Protein AF-0000000077544970 (afdb_homodimer)

Solvent-accessible surface area (backbone atoms only — not comparable to full-atom values): 78931 Å² total; per-residue (Å²): 134,84,77,75,75,78,75,74,76,72,79,74,74,80,73,77,82,74,79,79,75,83,69,75,50,60,39,24,49,48,31,59,75,66,74,45,89,49,74,50,38,80,81,48,20,64,65,25,61,77,68,71,47,76,41,42,52,48,37,79,90,51,61,86,56,81,71,73,83,72,48,66,63,83,77,75,79,79,78,74,84,75,80,74,77,73,82,80,73,84,74,74,79,82,60,84,74,48,65,76,55,49,62,64,66,52,67,75,78,53,54,89,64,79,75,78,76,49,74,61,43,47,30,51,50,54,64,46,59,47,79,84,53,75,67,79,74,74,70,67,64,56,55,47,48,42,75,36,45,76,83,44,91,62,48,51,35,43,35,19,47,55,9,57,70,28,54,38,51,58,42,27,52,57,29,47,74,71,74,40,80,63,51,62,75,29,53,29,50,37,45,58,57,17,36,38,53,90,59,69,77,69,77,60,62,75,66,78,72,57,62,82,69,42,50,60,24,52,49,45,31,59,65,66,47,29,45,62,46,56,59,69,54,68,70,63,48,52,50,50,51,51,50,52,51,51,41,21,71,72,26,92,75,30,34,63,71,48,57,57,49,88,48,34,22,58,48,18,30,52,25,17,45,47,24,44,14,44,21,41,74,68,59,36,71,37,77,79,26,47,57,38,42,51,30,25,49,54,38,44,28,47,19,56,24,47,57,35,64,54,19,31,44,12,32,42,39,38,18,51,41,33,32,39,50,62,18,49,48,40,19,52,54,34,38,50,43,23,50,52,40,34,49,41,49,36,32,42,41,62,77,66,50,53,52,66,83,76,38,69,64,51,52,47,36,46,38,38,38,46,40,51,47,27,54,48,26,51,49,25,32,54,34,31,46,85,62,63,73,56,69,81,71,44,61,43,77,76,71,47,86,84,66,76,57,43,65,66,27,37,50,44,42,60,49,24,55,54,39,36,45,46,39,40,62,66,55,55,37,78,63,83,27,67,66,57,44,53,40,50,44,36,51,52,51,48,50,53,51,48,52,45,51,60,50,27,72,44,77,74,21,64,69,59,88,61,54,31,97,78,60,45,81,77,42,45,63,60,51,49,50,52,49,42,52,52,31,46,47,44,30,69,60,26,40,62,48,58,61,27,56,61,69,59,47,50,50,53,54,56,71,49,46,87,76,37,68,55,46,73,58,54,74,42,22,39,58,53,23,45,50,29,22,50,49,41,40,51,53,52,51,53,44,54,71,66,70,58,63,56,49,77,66,55,50,65,56,38,48,42,21,26,52,52,45,48,43,55,32,69,76,41,51,84,44,84,60,29,63,62,50,46,50,48,26,36,53,25,24,50,52,39,34,51,52,37,56,55,52,64,46,42,65,62,26,36,49,32,44,45,45,52,37,53,52,53,46,37,62,61,66,61,56,54,80,66,77,73,73,71,73,77,73,78,76,62,72,86,69,66,89,65,80,74,83,72,85,83,76,90,73,80,82,80,75,82,77,84,82,80,83,80,77,86,80,70,82,76,69,74,70,77,74,75,75,66,50,68,67,47,53,57,32,61,54,57,55,77,84,69,78,85,76,84,80,77,76,132,134,81,79,77,80,78,78,78,78,74,80,75,77,82,75,78,83,77,80,80,78,84,71,77,51,61,43,25,50,47,33,59,73,68,72,45,90,49,73,50,39,81,81,48,19,65,63,26,62,76,68,72,46,76,40,42,53,50,39,80,92,52,62,86,56,82,72,74,81,72,50,67,65,82,76,81,79,82,79,75,84,76,79,75,75,74,83,80,75,85,72,78,80,82,60,83,73,48,65,77,56,50,63,66,65,53,67,75,75,52,55,87,64,79,75,76,74,50,72,62,44,48,30,51,52,53,62,47,57,49,80,84,53,73,66,80,73,73,70,69,63,56,56,46,50,42,77,36,45,77,84,44,94,60,50,51,36,44,33,17,47,55,10,58,68,29,55,38,51,59,42,26,51,56,29,47,74,70,72,41,78,64,51,63,75,29,54,31,50,38,44,59,56,17,36,40,52,91,59,69,81,68,77,60,61,75,65,79,73,57,64,85,68,42,48,62,26,51,48,45,30,59,64,66,47,28,45,62,47,56,58,69,54,67,69,64,48,52,49,51,53,51,52,52,50,51,41,21,70,72,27,91,75,29,34,63,71,48,55,57,48,87,48,35,22,58,48,17,30,49,25,18,44,45,23,43,14,42,20,40,74,68,61,37,72,36,79,80,24,47,56,35,41,50,30,26,49,55,36,42,29,47,20,57,24,47,58,33,65,54,19,32,44,12,32,41,38,38,17,52,41,34,32,38,50,60,18,48,48,40,18,52,52,33,38,50,43,23,50,51,42,34,51,40,50,35,32,43,43,61,78,66,51,48,51,66,82,76,38,68,66,51,52,48,37,46,38,38,38,46,41,51,48,27,54,48,26,52,49,24,32,54,35,31,44,86,61,64,74,57,68,80,72,46,62,42,78,76,71,48,86,85,66,76,57,45,67,65,26,37,50,43,40,58,48,24,54,53,38,38,46,46,39,41,63,66,54,56,39,76,63,88,31,69,66,56,42,53,41,49,45,35,53,51,52,50,50,52,51,50,52,45,50,61,52,27,72,42,78,77,22,62,68,58,84,59,55,30,96,78,60,44,82,77,43,45,63,58,52,50,50,52,50,43,52,52,33,46,46,43,29,68,60,27,38,62,48,59,61,27,56,60,68,60,47,51,49,55,53,55,70,48,46,87,76,36,70,55,46,72,58,57,72,42,21,39,58,53,23,48,50,30,24,51,46,41,38,51,53,50,52,54,43,54,72,66,70,58,63,57,49,76,66,54,50,64,57,37,47,43,20,26,54,52,47,48,44,55,32,69,76,40,51,83,44,85,60,29,63,60,49,46,50,48,25,36,54,26,25,51,50,37,34,51,52,37,55,56,51,63,47,41,66,61,24,37,49,31,42,45,45,53,37,52,52,52,46,36,61,64,67,61,55,53,80,64,78,71,72,70,70,75,73,77,74,62,70,89,69,67,87,66,78,72,86,71,84,80,74,90,76,79,81,89,77,84,77,84,81,80,83,80,77,82,79,70,82,75,79,75,70,78,75,74,74,66,50,69,66,47,54,58,34,60,63,51,62,69,88,70,79,84,78,86,81,80,77,133

Structure (mmCIF, N/CA/C/O backbone):
data_AF-0000000077544970-model_v1
#
loop_
_entity.id
_entity.type
_entity.pdbx_description
1 polymer 'Fungal-specific transcription factor domain-containing protein'
#
loop_
_atom_site.group_PDB
_atom_site.id
_atom_site.type_symbol
_atom_site.label_atom_id
_atom_site.label_alt_id
_atom_site.label_comp_id
_atom_site.label_asym_id
_atom_site.label_entity_id
_atom_site.label_seq_id
_atom_site.pdbx_PDB_ins_code
_atom_site.Cartn_x
_atom_site.Cartn_y
_atom_site.Cartn_z
_atom_site.occupancy
_atom_site.B_iso_or_equiv
_atom_site.auth_seq_id
_atom_site.auth_comp_id
_atom_site.auth_asym_id
_atom_site.auth_atom_id
_atom_site.pdbx_PDB_model_num
ATOM 1 N N . MET A 1 1 ? -97.625 3.41 -25.25 1 23.48 1 MET A N 1
ATOM 2 C CA . MET A 1 1 ? -97.188 2.789 -24 1 23.48 1 MET A CA 1
ATOM 3 C C . MET A 1 1 ? -95.938 1.921 -24.234 1 23.48 1 MET A C 1
ATOM 5 O O . MET A 1 1 ? -96.062 0.829 -24.797 1 23.48 1 MET A O 1
ATOM 9 N N . SER A 1 2 ? -94.812 2.479 -24.859 1 22.05 2 SER A N 1
ATOM 10 C CA . SER A 1 2 ? -93.812 1.99 -25.781 1 22.05 2 SER A CA 1
ATOM 11 C C . SER A 1 2 ? -92.812 1.013 -25.109 1 22.05 2 SER A C 1
ATOM 13 O O . SER A 1 2 ? -92.188 1.35 -24.094 1 22.05 2 SER A O 1
ATOM 15 N N . ASN A 1 3 ? -93.188 -0.229 -25.141 1 22.53 3 ASN A N 1
ATOM 16 C CA . ASN A 1 3 ? -92.75 -1.43 -24.453 1 22.53 3 ASN A CA 1
ATOM 17 C C . ASN A 1 3 ? -91.312 -1.763 -24.812 1 22.53 3 ASN A C 1
ATOM 19 O O . ASN A 1 3 ? -91 -2.221 -25.922 1 22.53 3 ASN A O 1
ATOM 23 N N . VAL A 1 4 ? -90.375 -0.81 -24.656 1 24.66 4 VAL A N 1
ATOM 24 C CA . VAL A 1 4 ? -89 -0.829 -25.219 1 24.66 4 VAL A CA 1
ATOM 25 C C . VAL A 1 4 ? -88.312 -2.084 -24.766 1 24.66 4 VAL A C 1
ATOM 27 O O . VAL A 1 4 ? -88.25 -2.398 -23.578 1 24.66 4 VAL A O 1
ATOM 30 N N . GLY A 1 5 ? -88.25 -3.016 -25.703 1 23.16 5 GLY A N 1
ATOM 31 C CA . GLY A 1 5 ? -87.75 -4.383 -25.672 1 23.16 5 GLY A CA 1
ATOM 32 C C . GLY A 1 5 ? -86.438 -4.504 -24.984 1 23.16 5 GLY A C 1
ATOM 33 O O . GLY A 1 5 ? -85.625 -3.557 -24.984 1 23.16 5 GLY A O 1
ATOM 34 N N . VAL A 1 6 ? -86.312 -5.383 -23.938 1 23.34 6 VAL A N 1
ATOM 35 C CA . VAL A 1 6 ? -85.438 -5.773 -22.859 1 23.34 6 VAL A CA 1
ATOM 36 C C . VAL A 1 6 ? -84.125 -6.402 -23.422 1 23.34 6 VAL A C 1
ATOM 38 O O . VAL A 1 6 ? -84.188 -7.484 -24.016 1 23.34 6 VAL A O 1
ATOM 41 N N . ALA A 1 7 ? -83.438 -5.562 -24.359 1 23.97 7 ALA A N 1
ATOM 42 C CA . ALA A 1 7 ? -82.312 -6.113 -25.141 1 23.97 7 ALA A CA 1
ATOM 43 C C . ALA A 1 7 ? -81.5 -7.039 -24.297 1 23.97 7 ALA A C 1
ATOM 45 O O . ALA A 1 7 ? -81.188 -6.719 -23.141 1 23.97 7 ALA A O 1
ATOM 46 N N . SER A 1 8 ? -81.562 -8.297 -24.516 1 21.16 8 SER A N 1
ATOM 47 C CA . SER A 1 8 ? -81 -9.516 -23.953 1 21.16 8 SER A CA 1
ATOM 48 C C . SER A 1 8 ? -79.5 -9.438 -23.906 1 21.16 8 SER A C 1
ATOM 50 O O . SER A 1 8 ? -78.812 -9.211 -24.922 1 21.16 8 SER A O 1
ATOM 52 N N . GLU A 1 9 ? -78.938 -8.742 -22.906 1 22.72 9 GLU A N 1
ATOM 53 C CA . GLU A 1 9 ? -77.5 -8.445 -22.688 1 22.72 9 GLU A CA 1
ATOM 54 C C . GLU A 1 9 ? -76.688 -9.711 -22.719 1 22.72 9 GLU A C 1
ATOM 56 O O . GLU A 1 9 ? -76.875 -10.641 -21.938 1 22.72 9 GLU A O 1
ATOM 61 N N . GLY A 1 10 ? -76.5 -10.195 -23.984 1 22.66 10 GLY A N 1
ATOM 62 C CA . GLY A 1 10 ? -75.812 -11.43 -24.266 1 22.66 10 GLY A CA 1
ATOM 63 C C . GLY A 1 10 ? -74.562 -11.617 -23.391 1 22.66 10 GLY A C 1
ATOM 64 O O . GLY A 1 10 ? -74 -10.641 -22.922 1 22.66 10 GLY A O 1
ATOM 65 N N . ALA A 1 11 ? -74.562 -12.711 -22.688 1 25.88 11 ALA A N 1
ATOM 66 C CA . ALA A 1 11 ? -73.625 -13.281 -21.688 1 25.88 11 ALA A CA 1
ATOM 67 C C . ALA A 1 11 ? -72.188 -13.352 -22.234 1 25.88 11 ALA A C 1
ATOM 69 O O . ALA A 1 11 ? -71.938 -13.914 -23.297 1 25.88 11 ALA A O 1
ATOM 70 N N . SER A 1 12 ? -71.438 -12.227 -22.125 1 24.44 12 SER A N 1
ATOM 71 C CA . SER A 1 12 ? -70.062 -12.078 -22.609 1 24.44 12 SER A CA 1
ATOM 72 C C . SER A 1 12 ? -69.25 -13.312 -22.297 1 24.44 12 SER A C 1
ATOM 74 O O . SER A 1 12 ? -69.438 -13.961 -21.266 1 24.44 12 SER A O 1
ATOM 76 N N . PRO A 1 13 ? -68.75 -13.992 -23.312 1 27.59 13 PRO A N 1
ATOM 77 C CA . PRO A 1 13 ? -68 -15.266 -23.266 1 27.59 13 PRO A CA 1
ATOM 78 C C . PRO A 1 13 ? -67 -15.328 -22.141 1 27.59 13 PRO A C 1
ATOM 80 O O . PRO A 1 13 ? -66.5 -14.289 -21.703 1 27.59 13 PRO A O 1
ATOM 83 N N . PRO A 1 14 ? -67 -16.422 -21.328 1 24.66 14 PRO A N 1
ATOM 84 C CA . PRO A 1 14 ? -66.188 -16.672 -20.109 1 24.66 14 PRO A CA 1
ATOM 85 C C . PRO A 1 14 ? -64.75 -16.422 -20.312 1 24.66 14 PRO A C 1
ATOM 87 O O . PRO A 1 14 ? -64.188 -16.656 -21.391 1 24.66 14 PRO A O 1
ATOM 90 N N . ARG A 1 15 ? -64.25 -15.328 -19.828 1 26.84 15 ARG A N 1
ATOM 91 C CA . ARG A 1 15 ? -62.875 -14.867 -19.906 1 26.84 15 ARG A CA 1
ATOM 92 C C . ARG A 1 15 ? -61.906 -16 -19.609 1 26.84 15 ARG A C 1
ATOM 94 O O . ARG A 1 15 ? -62.125 -16.797 -18.703 1 26.84 15 ARG A O 1
ATOM 101 N N . PRO A 1 16 ? -61.062 -16.375 -20.547 1 25.08 16 PRO A N 1
ATOM 102 C CA . PRO A 1 16 ? -60.188 -17.531 -20.406 1 25.08 16 PRO A CA 1
ATOM 103 C C . PRO A 1 16 ? -59.375 -17.516 -19.109 1 25.08 16 PRO A C 1
ATOM 105 O O . PRO A 1 16 ? -59.156 -16.438 -18.531 1 25.08 16 PRO A O 1
ATOM 108 N N . PRO A 1 17 ? -59.25 -18.641 -18.328 1 24.94 17 PRO A N 1
ATOM 109 C CA . PRO A 1 17 ? -58.688 -18.812 -17 1 24.94 17 PRO A CA 1
ATOM 110 C C . PRO A 1 17 ? -57.25 -18.234 -16.891 1 24.94 17 PRO A C 1
ATOM 112 O O . PRO A 1 17 ? -56.5 -18.266 -17.844 1 24.94 17 PRO A O 1
ATOM 115 N N . ARG A 1 18 ? -57.094 -17.109 -16.172 1 25.72 18 ARG A N 1
ATOM 116 C CA . ARG A 1 18 ? -55.875 -16.391 -15.867 1 25.72 18 ARG A CA 1
ATOM 117 C C . ARG A 1 18 ? -54.781 -17.328 -15.406 1 25.72 18 ARG A C 1
ATOM 119 O O . ARG A 1 18 ? -55 -18.156 -14.516 1 25.72 18 ARG A O 1
ATOM 126 N N . SER A 1 19 ? -53.812 -17.641 -16.234 1 23.23 19 SER A N 1
ATOM 127 C CA . SER A 1 19 ? -52.719 -18.531 -15.906 1 23.23 19 SER A CA 1
ATOM 128 C C . SER A 1 19 ? -52.031 -18.109 -14.602 1 23.23 19 SER A C 1
ATOM 130 O O . SER A 1 19 ? -51.719 -16.922 -14.414 1 23.23 19 SER A O 1
ATOM 132 N N . LYS A 1 20 ? -52.375 -18.719 -13.531 1 28.34 20 LYS A N 1
ATOM 133 C CA . LYS A 1 20 ? -51.812 -18.656 -12.188 1 28.34 20 LYS A CA 1
ATOM 134 C C . LYS A 1 20 ? -50.281 -18.531 -12.25 1 28.34 20 LYS A C 1
ATOM 136 O O . LYS A 1 20 ? -49.594 -19.406 -12.805 1 28.34 20 LYS A O 1
ATOM 141 N N . ARG A 1 21 ? -49.688 -17.344 -12.156 1 27.69 21 ARG A N 1
ATOM 142 C CA . ARG A 1 21 ? -48.281 -17.016 -12.141 1 27.69 21 ARG A CA 1
ATOM 143 C C . ARG A 1 21 ? -47.531 -17.781 -11.055 1 27.69 21 ARG A C 1
ATOM 145 O O . ARG A 1 21 ? -48.062 -17.969 -9.953 1 27.69 21 ARG A O 1
ATOM 152 N N . ASN A 1 22 ? -46.469 -18.641 -11.297 1 29.73 22 ASN A N 1
ATOM 153 C CA . ASN A 1 22 ? -45.594 -19.516 -10.539 1 29.73 22 ASN A CA 1
ATOM 154 C C . ASN A 1 22 ? -44.906 -18.766 -9.406 1 29.73 22 ASN A C 1
ATOM 156 O O . ASN A 1 22 ? -43.781 -18.266 -9.586 1 29.73 22 ASN A O 1
ATOM 160 N N . ARG A 1 23 ? -45.5 -17.875 -8.688 1 35.94 23 ARG A N 1
ATOM 161 C CA . ARG A 1 23 ? -44.906 -17.188 -7.559 1 35.94 23 ARG A CA 1
ATOM 162 C C . ARG A 1 23 ? -44.344 -18.172 -6.535 1 35.94 23 ARG A C 1
ATOM 164 O O . ARG A 1 23 ? -43.781 -17.766 -5.516 1 35.94 23 ARG A O 1
ATOM 171 N N . LEU A 1 24 ? -44.875 -19.406 -6.484 1 39.5 24 LEU A N 1
ATOM 172 C CA . LEU A 1 24 ? -44.656 -20.359 -5.414 1 39.5 24 LEU A CA 1
ATOM 173 C C . LEU A 1 24 ? -43.188 -20.688 -5.289 1 39.5 24 LEU A C 1
ATOM 175 O O . LEU A 1 24 ? -42.719 -21.203 -4.258 1 39.5 24 LEU A O 1
ATOM 179 N N . SER A 1 25 ? -42.406 -20.484 -6.332 1 46.66 25 SER A N 1
ATOM 180 C CA . SER A 1 25 ? -41.125 -21.172 -6.367 1 46.66 25 SER A CA 1
ATOM 181 C C . SER A 1 25 ? -40.094 -20.422 -5.527 1 46.66 25 SER A C 1
ATOM 183 O O . SER A 1 25 ? -39.062 -21 -5.152 1 46.66 25 SER A O 1
ATOM 185 N N . LEU A 1 26 ? -40.312 -19.188 -4.883 1 52.91 26 LEU A N 1
ATOM 186 C CA . LEU A 1 26 ? -39.156 -18.469 -4.324 1 52.91 26 LEU A CA 1
ATOM 187 C C . LEU A 1 26 ? -39.25 -18.406 -2.801 1 52.91 26 LEU A C 1
ATOM 189 O O . LEU A 1 26 ? -38.344 -17.922 -2.141 1 52.91 26 LEU A O 1
ATOM 193 N N . ALA A 1 27 ? -40.125 -18.875 -1.982 1 64.88 27 ALA A N 1
ATOM 194 C CA . ALA A 1 27 ? -40.281 -18.797 -0.531 1 64.88 27 ALA A CA 1
ATOM 195 C C . ALA A 1 27 ? -39.469 -19.891 0.161 1 64.88 27 ALA A C 1
ATOM 197 O O . ALA A 1 27 ? -39.375 -21.016 -0.332 1 64.88 27 ALA A O 1
ATOM 198 N N . CYS A 1 28 ? -38.844 -19.578 1.367 1 65.38 28 CYS A N 1
ATOM 199 C CA . CYS A 1 28 ? -38.031 -20.547 2.07 1 65.38 28 CYS A CA 1
ATOM 200 C C . CYS A 1 28 ? -38.906 -21.594 2.754 1 65.38 28 CYS A C 1
ATOM 202 O O . CYS A 1 28 ? -40.094 -21.359 3.008 1 65.38 28 CYS A O 1
ATOM 204 N N . THR A 1 29 ? -38.375 -22.828 2.939 1 71.69 29 THR A N 1
ATOM 205 C CA . THR A 1 29 ? -39.062 -23.984 3.502 1 71.69 29 THR A CA 1
ATOM 206 C C . THR A 1 29 ? -39.594 -23.672 4.887 1 71.69 29 THR A C 1
ATOM 208 O O . THR A 1 29 ? -40.656 -24.172 5.266 1 71.69 29 THR A O 1
ATOM 211 N N . GLN A 1 30 ? -38.969 -22.781 5.688 1 72.94 30 GLN A N 1
ATOM 212 C CA . GLN A 1 30 ? -39.375 -22.5 7.055 1 72.94 30 GLN A CA 1
ATOM 213 C C . GLN A 1 30 ? -40.594 -21.578 7.078 1 72.94 30 GLN A C 1
ATOM 215 O O . GLN A 1 30 ? -41.531 -21.781 7.867 1 72.94 30 GLN A O 1
ATOM 220 N N . CYS A 1 31 ? -40.531 -20.625 6.316 1 70.25 31 CYS A N 1
ATOM 221 C CA . CYS A 1 31 ? -41.688 -19.719 6.227 1 70.25 31 CYS A CA 1
ATOM 222 C C . CYS A 1 31 ? -42.906 -20.438 5.664 1 70.25 31 CYS A C 1
ATOM 224 O O . CYS A 1 31 ? -44.031 -20.188 6.102 1 70.25 31 CYS A O 1
ATOM 226 N N . ARG A 1 32 ? -42.656 -21.453 4.723 1 70.31 32 ARG A N 1
ATOM 227 C CA . ARG A 1 32 ? -43.688 -22.312 4.188 1 70.31 32 ARG A CA 1
ATOM 228 C C . ARG A 1 32 ? -44.312 -23.172 5.281 1 70.31 32 ARG A C 1
ATOM 230 O O . ARG A 1 32 ? -45.531 -23.312 5.359 1 70.31 32 ARG A O 1
ATOM 237 N N . LYS A 1 33 ? -43.406 -23.781 6.121 1 71.19 33 LYS A N 1
ATOM 238 C CA . LYS A 1 33 ? -43.844 -24.672 7.195 1 71.19 33 LYS A CA 1
ATOM 239 C C . LYS A 1 33 ? -44.688 -23.938 8.219 1 71.19 33 LYS A C 1
ATOM 241 O O . LYS A 1 33 ? -45.656 -24.484 8.742 1 71.19 33 LYS A O 1
ATOM 246 N N . ARG A 1 34 ? -44.344 -22.719 8.477 1 69.56 34 ARG A N 1
ATOM 247 C CA . ARG A 1 34 ? -45 -21.953 9.523 1 69.56 34 ARG A CA 1
ATOM 248 C C . ARG A 1 34 ? -46.094 -21.078 8.945 1 69.56 34 ARG A C 1
ATOM 250 O O . ARG A 1 34 ? -46.781 -20.359 9.688 1 69.56 34 ARG A O 1
ATOM 257 N N . LYS A 1 35 ? -46.344 -21.219 7.602 1 64.81 35 LYS A N 1
ATOM 258 C CA . LYS A 1 35 ? -47.438 -20.562 6.852 1 64.81 35 LYS A CA 1
ATOM 259 C C . LYS A 1 35 ? -47.406 -19.047 7.086 1 64.81 35 LYS A C 1
ATOM 261 O O . LYS A 1 35 ? -48.469 -18.438 7.289 1 64.81 35 LYS A O 1
ATOM 266 N N . VAL A 1 36 ? -46.156 -18.484 7.383 1 72.5 36 VAL A N 1
ATOM 267 C CA . VAL A 1 36 ? -46 -17.047 7.508 1 72.5 36 VAL A CA 1
ATOM 268 C C . VAL A 1 36 ? -45.531 -16.453 6.18 1 72.5 36 VAL A C 1
ATOM 270 O O . VAL A 1 36 ? -44.938 -17.172 5.348 1 72.5 36 VAL A O 1
ATOM 273 N N . ARG A 1 37 ? -45.844 -15.312 5.895 1 68.69 37 ARG A N 1
ATOM 274 C CA . ARG A 1 37 ? -45.438 -14.609 4.688 1 68.69 37 ARG A CA 1
ATOM 275 C C . ARG A 1 37 ? -43.906 -14.469 4.629 1 68.69 37 ARG A C 1
ATOM 277 O O . ARG A 1 37 ? -43.312 -13.883 5.523 1 68.69 37 ARG A O 1
ATOM 284 N N . CYS A 1 38 ? -43.219 -15.156 3.725 1 66.19 38 CYS A N 1
ATOM 285 C CA . CYS A 1 38 ? -41.781 -15.109 3.506 1 66.19 38 CYS A CA 1
ATOM 286 C C . CYS A 1 38 ? -41.406 -13.938 2.607 1 66.19 38 CYS A C 1
ATOM 288 O O . CYS A 1 38 ? -42.031 -13.711 1.574 1 66.19 38 CYS A O 1
ATOM 290 N N . ASP A 1 39 ? -40.719 -13.086 3.02 1 66.88 39 ASP A N 1
ATOM 291 C CA . ASP A 1 39 ? -40.344 -11.93 2.219 1 66.88 39 ASP A CA 1
ATOM 292 C C . ASP A 1 39 ? -39.344 -12.336 1.126 1 66.88 39 ASP A C 1
ATOM 294 O O . ASP A 1 39 ? -38.875 -11.492 0.365 1 66.88 39 ASP A O 1
ATOM 298 N N . ALA A 1 40 ? -39 -13.695 0.893 1 64.62 40 ALA A N 1
ATOM 299 C CA . ALA A 1 40 ? -38.188 -14.367 -0.101 1 64.62 40 ALA A CA 1
ATOM 300 C C . ALA A 1 40 ? -36.844 -13.664 -0.249 1 64.62 40 ALA A C 1
ATOM 302 O O . ALA A 1 40 ? -36.188 -13.75 -1.298 1 64.62 40 ALA A O 1
ATOM 303 N N . SER A 1 41 ? -36.562 -12.961 0.947 1 63.12 41 SER A N 1
ATOM 304 C CA . SER A 1 41 ? -35.25 -12.312 0.98 1 63.12 41 SER A CA 1
ATOM 305 C C . SER A 1 41 ? -34.125 -13.336 1.062 1 63.12 41 SER A C 1
ATOM 307 O O . SER A 1 41 ? -34.312 -14.422 1.621 1 63.12 41 SER A O 1
ATOM 309 N N . THR A 1 42 ? -33.094 -13.422 0.128 1 60.34 42 THR A N 1
ATOM 310 C CA . THR A 1 42 ? -31.922 -14.273 0.169 1 60.34 42 THR A CA 1
ATOM 311 C C . THR A 1 42 ? -30.766 -13.562 0.879 1 60.34 42 THR A C 1
ATOM 313 O O . THR A 1 42 ? -30.672 -12.336 0.831 1 60.34 42 THR A O 1
ATOM 316 N N . PRO A 1 43 ? -29.906 -14.523 1.744 1 59.75 43 PRO A N 1
ATOM 317 C CA . PRO A 1 43 ? -30.031 -15.984 1.812 1 59.75 43 PRO A CA 1
ATOM 318 C C . PRO A 1 43 ? -31.141 -16.438 2.77 1 59.75 43 PRO A C 1
ATOM 320 O O . PRO A 1 43 ? -31.578 -17.594 2.709 1 59.75 43 PRO A O 1
ATOM 323 N N . LYS A 1 44 ? -31.453 -15.523 3.75 1 69.81 44 LYS A N 1
ATOM 324 C CA . LYS A 1 44 ? -32.5 -15.891 4.699 1 69.81 44 LYS A CA 1
ATOM 325 C C . LYS A 1 44 ? -33.625 -14.859 4.699 1 69.81 44 LYS A C 1
ATOM 327 O O . LYS A 1 44 ? -33.375 -13.656 4.668 1 69.81 44 LYS A O 1
ATOM 332 N N . CYS A 1 45 ? -34.75 -15.375 4.684 1 66.31 45 CYS A N 1
ATOM 333 C CA . CYS A 1 45 ? -35.906 -14.477 4.754 1 66.31 45 CYS A CA 1
ATOM 334 C C . CYS A 1 45 ? -36 -13.844 6.137 1 66.31 45 CYS A C 1
ATOM 336 O O . CYS A 1 45 ? -35.5 -14.383 7.113 1 66.31 45 CYS A O 1
ATOM 338 N N . ARG A 1 46 ? -36.531 -12.719 6.238 1 70.94 46 ARG A N 1
ATOM 339 C CA . ARG A 1 46 ? -36.656 -11.945 7.477 1 70.94 46 ARG A CA 1
ATOM 340 C C . ARG A 1 46 ? -37.219 -12.805 8.594 1 70.94 46 ARG A C 1
ATOM 342 O O . ARG A 1 46 ? -36.812 -12.672 9.758 1 70.94 46 ARG A O 1
ATOM 349 N N . ASN A 1 47 ? -38.062 -13.648 8.312 1 72.81 47 ASN A N 1
ATOM 350 C CA . ASN A 1 47 ? -38.719 -14.484 9.32 1 72.81 47 ASN A CA 1
ATOM 351 C C . ASN A 1 47 ? -37.75 -15.523 9.891 1 72.81 47 ASN A C 1
ATOM 353 O O . ASN A 1 47 ? -37.75 -15.766 11.094 1 72.81 47 ASN A O 1
ATOM 357 N N . CYS A 1 48 ? -36.969 -16.062 8.992 1 67.06 48 CYS A N 1
ATOM 358 C CA . CYS A 1 48 ? -36 -17.062 9.422 1 67.06 48 CYS A CA 1
ATOM 359 C C . CYS A 1 48 ? -34.844 -16.406 10.188 1 67.06 48 CYS A C 1
ATOM 361 O O . CYS A 1 48 ? -34.281 -17.016 11.117 1 67.06 48 CYS A O 1
ATOM 363 N N . VAL A 1 49 ? -34.625 -15.164 9.953 1 67.25 49 VAL A N 1
ATOM 364 C CA . VAL A 1 49 ? -33.594 -14.391 10.664 1 67.25 49 VAL A CA 1
ATOM 365 C C . VAL A 1 49 ? -34.094 -14.094 12.078 1 67.25 49 VAL A C 1
ATOM 367 O O . VAL A 1 49 ? -33.344 -14.273 13.047 1 67.25 49 VAL A O 1
ATOM 370 N N . LEU A 1 50 ? -35.281 -13.727 12.25 1 69.12 50 LEU A N 1
ATOM 371 C CA . LEU A 1 50 ? -35.812 -13.344 13.547 1 69.12 50 LEU A CA 1
ATOM 372 C C . LEU A 1 50 ? -35.969 -14.562 14.453 1 69.12 50 LEU A C 1
ATOM 374 O O . LEU A 1 50 ? -35.812 -14.469 15.664 1 69.12 50 LEU A O 1
ATOM 378 N N . ARG A 1 51 ? -36.156 -15.734 13.781 1 68.69 51 ARG A N 1
ATOM 379 C CA . ARG A 1 51 ? -36.5 -16.906 14.594 1 68.69 51 ARG A CA 1
ATOM 380 C C . ARG A 1 51 ? -35.312 -17.859 14.688 1 68.69 51 ARG A C 1
ATOM 382 O O . ARG A 1 51 ? -35.344 -18.859 15.406 1 68.69 51 ARG A O 1
ATOM 389 N N . GLY A 1 52 ? -34.188 -17.562 13.992 1 67.38 52 GLY A N 1
ATOM 390 C CA . GLY A 1 52 ? -33 -18.391 14 1 67.38 52 GLY A CA 1
ATOM 391 C C . GLY A 1 52 ? -33.156 -19.672 13.227 1 67.38 52 GLY A C 1
ATOM 392 O O . GLY A 1 52 ? -32.531 -20.672 13.531 1 67.38 52 GLY A O 1
ATOM 393 N N . ASP A 1 53 ? -34.125 -19.672 12.344 1 65.56 53 ASP A N 1
ATOM 394 C CA . ASP A 1 53 ? -34.406 -20.906 11.617 1 65.56 53 ASP A CA 1
ATOM 395 C C . ASP A 1 53 ? -33.531 -21.016 10.359 1 65.56 53 ASP A C 1
ATOM 397 O O . ASP A 1 53 ? -33.062 -20.016 9.836 1 65.56 53 ASP A O 1
ATOM 401 N N . ASP A 1 54 ? -33.188 -22.172 9.914 1 62.41 54 ASP A N 1
ATOM 402 C CA . ASP A 1 54 ? -32.531 -22.438 8.641 1 62.41 54 ASP A CA 1
ATOM 403 C C . ASP A 1 54 ? -33.469 -22.141 7.465 1 62.41 54 ASP A C 1
ATOM 405 O O . ASP A 1 54 ? -34.5 -22.75 7.324 1 62.41 54 ASP A O 1
ATOM 409 N N . CYS A 1 55 ? -33.125 -20.984 6.73 1 60.09 55 CYS A N 1
ATOM 410 C CA . CYS A 1 55 ? -33.969 -20.5 5.645 1 60.09 55 CYS A CA 1
ATOM 411 C C . CYS A 1 55 ? -33.656 -21.234 4.344 1 60.09 55 CYS A C 1
ATOM 413 O O . CYS A 1 55 ? -32.656 -20.953 3.695 1 60.09 55 CYS A O 1
ATOM 415 N N . GLU A 1 56 ? -34.25 -22.359 4.047 1 63.81 56 GLU A N 1
ATOM 416 C CA . GLU A 1 56 ? -34.094 -23.188 2.861 1 63.81 56 GLU A CA 1
ATOM 417 C C . GLU A 1 56 ? -35.25 -23.016 1.892 1 63.81 56 GLU A C 1
ATOM 419 O O . GLU A 1 56 ? -36.375 -22.766 2.311 1 63.81 56 GLU A O 1
ATOM 424 N N . THR A 1 57 ? -35 -22.562 0.681 1 60.31 57 THR A N 1
ATOM 425 C CA . THR A 1 57 ? -36.062 -22.547 -0.31 1 60.31 57 THR A CA 1
ATOM 426 C C . THR A 1 57 ? -35.906 -23.703 -1.289 1 60.31 57 THR A C 1
ATOM 428 O O . THR A 1 57 ? -34.781 -24.219 -1.479 1 60.31 57 THR A O 1
ATOM 431 N N . PHE A 1 58 ? -36.906 -24.562 -1.515 1 50.03 58 PHE A N 1
ATOM 432 C CA . PHE A 1 58 ? -36.906 -25.672 -2.461 1 50.03 58 PHE A CA 1
ATOM 433 C C . PHE A 1 58 ? -37.656 -25.312 -3.725 1 50.03 58 PHE A C 1
ATOM 435 O O . PHE A 1 58 ? -38.75 -24.703 -3.652 1 50.03 58 PHE A O 1
ATOM 442 N N . ASP A 1 59 ? -36.969 -24.984 -4.84 1 44.59 59 ASP A N 1
ATOM 443 C CA . ASP A 1 59 ? -37.75 -24.984 -6.094 1 44.59 59 ASP A CA 1
ATOM 444 C C . ASP A 1 59 ? -38.469 -26.312 -6.297 1 44.59 59 ASP A C 1
ATOM 446 O O . ASP A 1 59 ? -37.812 -27.375 -6.336 1 44.59 59 ASP A O 1
ATOM 450 N N . PRO A 1 60 ? -39.625 -26.547 -6.008 1 44.97 60 PRO A N 1
ATOM 451 C CA . PRO A 1 60 ? -40.281 -27.844 -6.18 1 44.97 60 PRO A CA 1
ATOM 452 C C . PRO A 1 60 ? -39.938 -28.516 -7.504 1 44.97 60 PRO A C 1
ATOM 454 O O . PRO A 1 60 ? -40.219 -29.703 -7.695 1 44.97 60 PRO A O 1
ATOM 457 N N . ARG A 1 61 ? -39.625 -27.734 -8.594 1 45.06 61 ARG A N 1
ATOM 458 C CA . ARG A 1 61 ? -39.375 -28.391 -9.867 1 45.06 61 ARG A CA 1
ATOM 459 C C . ARG A 1 61 ? -37.969 -29.047 -9.859 1 45.06 61 ARG A C 1
ATOM 461 O O . ARG A 1 61 ? -37.688 -29.891 -10.695 1 45.06 61 ARG A O 1
ATOM 468 N N . ARG A 1 62 ? -36.906 -28.391 -9.141 1 38.5 62 ARG A N 1
ATOM 469 C CA . ARG A 1 62 ? -35.625 -29.047 -8.961 1 38.5 62 ARG A CA 1
ATOM 470 C C . ARG A 1 62 ? -35.312 -29.234 -7.484 1 38.5 62 ARG A C 1
ATOM 472 O O . ARG A 1 62 ? -34.719 -28.359 -6.855 1 38.5 62 ARG A O 1
ATOM 479 N N . PRO A 1 63 ? -35.875 -30.109 -6.867 1 38.09 63 PRO A N 1
ATOM 480 C CA . PRO A 1 63 ? -35.844 -30.344 -5.422 1 38.09 63 PRO A CA 1
ATOM 481 C C . PRO A 1 63 ? -34.438 -30.219 -4.84 1 38.09 63 PRO A C 1
ATOM 483 O O . PRO A 1 63 ? -34.25 -29.781 -3.695 1 38.09 63 PRO A O 1
ATOM 486 N N . ASN A 1 64 ? -33.562 -31.031 -5.277 1 37.19 64 ASN A N 1
ATOM 487 C CA . ASN A 1 64 ? -32.312 -31.281 -4.559 1 37.19 64 ASN A CA 1
ATOM 488 C C . ASN A 1 64 ? -31.297 -30.188 -4.809 1 37.19 64 ASN A C 1
ATOM 490 O O . ASN A 1 64 ? -30.125 -30.328 -4.449 1 37.19 64 ASN A O 1
ATOM 494 N N . GLY A 1 65 ? -31.422 -29.281 -5.852 1 32 65 GLY A N 1
ATOM 495 C CA . GLY A 1 65 ? -30.281 -28.469 -6.238 1 32 65 GLY A CA 1
ATOM 496 C C . GLY A 1 65 ? -30.234 -27.125 -5.539 1 32 65 GLY A C 1
ATOM 497 O O . GLY A 1 65 ? -31.281 -26.578 -5.172 1 32 65 GLY A O 1
ATOM 498 N N . PRO A 1 66 ? -29.203 -26.906 -4.742 1 31.17 66 PRO A N 1
ATOM 499 C CA . PRO A 1 66 ? -29.125 -25.641 -4.008 1 31.17 66 PRO A CA 1
ATOM 500 C C . PRO A 1 66 ? -29.406 -24.422 -4.887 1 31.17 66 PRO A C 1
ATOM 502 O O . PRO A 1 66 ? -29.031 -24.406 -6.062 1 31.17 66 PRO A O 1
ATOM 505 N N . ALA A 1 67 ? -30.469 -23.859 -4.785 1 29.25 67 ALA A N 1
ATOM 506 C CA . ALA A 1 67 ? -30.953 -22.75 -5.586 1 29.25 67 ALA A CA 1
ATOM 507 C C . ALA A 1 67 ? -30.062 -21.516 -5.434 1 29.25 67 ALA A C 1
ATOM 509 O O . ALA A 1 67 ? -29.844 -21.031 -4.32 1 29.25 67 ALA A O 1
ATOM 510 N N . VAL A 1 68 ? -29 -21.516 -6.133 1 28.48 68 VAL A N 1
ATOM 511 C CA . VAL A 1 68 ? -28.203 -20.312 -6.117 1 28.48 68 VAL A CA 1
ATOM 512 C C . VAL A 1 68 ? -28.984 -19.156 -6.711 1 28.48 68 VAL A C 1
ATOM 514 O O . VAL A 1 68 ? -29.5 -19.25 -7.832 1 28.48 68 VAL A O 1
ATOM 517 N N . ARG A 1 69 ? -29.484 -18.391 -5.852 1 27.95 69 ARG A N 1
ATOM 518 C CA . ARG A 1 69 ? -30.25 -17.219 -6.258 1 27.95 69 ARG A CA 1
ATOM 519 C C . ARG A 1 69 ? -29.422 -16.297 -7.141 1 27.95 69 ARG A C 1
ATOM 521 O O . ARG A 1 69 ? -28.344 -15.867 -6.754 1 27.95 69 ARG A O 1
ATOM 528 N N . ARG A 1 70 ? -29.547 -16.406 -8.383 1 27 70 ARG A N 1
ATOM 529 C CA . ARG A 1 70 ? -28.922 -15.539 -9.383 1 27 70 ARG A CA 1
ATOM 530 C C . ARG A 1 70 ? -29.656 -14.203 -9.477 1 27 70 ARG A C 1
ATOM 532 O O . ARG A 1 70 ? -30.891 -14.164 -9.453 1 27 70 ARG A O 1
ATOM 539 N N . TRP A 1 71 ? -29.062 -13.125 -8.992 1 22.02 71 TRP A N 1
ATOM 540 C CA . TRP A 1 71 ? -29.609 -11.773 -8.922 1 22.02 71 TRP A CA 1
ATOM 541 C C . TRP A 1 71 ? -30.109 -11.32 -10.297 1 22.02 71 TRP A C 1
ATOM 543 O O . TRP A 1 71 ? -29.391 -11.445 -11.289 1 22.02 71 TRP A O 1
ATOM 553 N N . PRO A 1 72 ? -31.328 -11.047 -10.484 1 22.31 72 PRO A N 1
ATOM 554 C CA . PRO A 1 72 ? -31.891 -10.719 -11.797 1 22.31 72 PRO A CA 1
ATOM 555 C C . PRO A 1 72 ? -31.422 -9.367 -12.32 1 22.31 72 PRO A C 1
ATOM 557 O O . PRO A 1 72 ? -31.281 -8.422 -11.539 1 22.31 72 PRO A O 1
ATOM 560 N N . ALA A 1 73 ? -30.656 -9.211 -13.367 1 22.33 73 ALA A N 1
ATOM 561 C CA . ALA A 1 73 ? -30.156 -8.062 -14.102 1 22.33 73 ALA A CA 1
ATOM 562 C C . ALA A 1 73 ? -31.281 -7.105 -14.469 1 22.33 73 ALA A C 1
ATOM 564 O O . ALA A 1 73 ? -32.312 -7.527 -15.008 1 22.33 73 ALA A O 1
ATOM 565 N N . LYS A 1 74 ? -31.375 -5.922 -13.797 1 22.44 74 LYS A N 1
ATOM 566 C CA . LYS A 1 74 ? -32.406 -4.906 -14.008 1 22.44 74 LYS A CA 1
ATOM 567 C C . LYS A 1 74 ? -32.5 -4.523 -15.484 1 22.44 74 LYS A C 1
ATOM 569 O O . LYS A 1 74 ? -31.469 -4.285 -16.141 1 22.44 74 LYS A O 1
ATOM 574 N N . ALA A 1 75 ? -33.594 -4.715 -16.109 1 20.45 75 ALA A N 1
ATOM 575 C CA . ALA A 1 75 ? -33.969 -4.371 -17.484 1 20.45 75 ALA A CA 1
ATOM 576 C C . ALA A 1 75 ? -33.938 -2.859 -17.688 1 20.45 75 ALA A C 1
ATOM 578 O O . ALA A 1 75 ? -34.469 -2.1 -16.875 1 20.45 75 ALA A O 1
ATOM 579 N N . PRO A 1 76 ? -32.969 -2.189 -18.562 1 22.03 76 PRO A N 1
ATOM 580 C CA . PRO A 1 76 ? -32.844 -0.764 -18.875 1 22.03 76 PRO A CA 1
ATOM 581 C C . PRO A 1 76 ? -34.156 -0.112 -19.25 1 22.03 76 PRO A C 1
ATOM 583 O O . PRO A 1 76 ? -34.969 -0.72 -19.969 1 22.03 76 PRO A O 1
ATOM 586 N N . GLN A 1 77 ? -34.719 0.693 -18.438 1 20.84 77 GLN A N 1
ATOM 587 C CA . GLN A 1 77 ? -35.875 1.526 -18.688 1 20.84 77 GLN A CA 1
ATOM 588 C C . GLN A 1 77 ? -35.75 2.25 -20.031 1 20.84 77 GLN A C 1
ATOM 590 O O . GLN A 1 77 ? -34.656 2.59 -20.453 1 20.84 77 GLN A O 1
ATOM 595 N N . GLY A 1 78 ? -36.781 2.217 -20.922 1 19.67 78 GLY A N 1
ATOM 596 C CA . GLY A 1 78 ? -37.094 2.742 -22.234 1 19.67 78 GLY A CA 1
ATOM 597 C C . GLY A 1 78 ? -36.875 4.238 -22.359 1 19.67 78 GLY A C 1
ATOM 598 O O . GLY A 1 78 ? -37.281 5.004 -21.469 1 19.67 78 GLY A O 1
ATOM 599 N N . GLY A 1 79 ? -35.75 4.676 -23.016 1 20.25 79 GLY A N 1
ATOM 600 C CA . GLY A 1 79 ? -35.344 6.02 -23.406 1 20.25 79 GLY A CA 1
ATOM 601 C C . GLY A 1 79 ? -36.406 6.789 -24.141 1 20.25 79 GLY A C 1
ATOM 602 O O . GLY A 1 79 ? -37.125 6.223 -24.969 1 20.25 79 GLY A O 1
ATOM 603 N N . THR A 1 80 ? -37.094 7.605 -23.5 1 20.11 80 THR A N 1
ATOM 604 C CA . THR A 1 80 ? -37.938 8.586 -24.188 1 20.11 80 THR A CA 1
ATOM 605 C C . THR A 1 80 ? -37.156 9.266 -25.312 1 20.11 80 THR A C 1
ATOM 607 O O . THR A 1 80 ? -35.938 9.492 -25.188 1 20.11 80 THR A O 1
ATOM 610 N N . ALA A 1 81 ? -37.688 9.328 -26.516 1 18.81 81 ALA A N 1
ATOM 611 C CA . ALA A 1 81 ? -37.375 9.875 -27.828 1 18.81 81 ALA A CA 1
ATOM 612 C C . ALA A 1 81 ? -37.031 11.359 -27.75 1 18.81 81 ALA A C 1
ATOM 614 O O . ALA A 1 81 ? -37.938 12.195 -27.625 1 18.81 81 ALA A O 1
ATOM 615 N N . ARG A 1 82 ? -36.062 11.859 -26.922 1 18.22 82 ARG A N 1
ATOM 616 C CA . ARG A 1 82 ? -35.906 13.312 -27 1 18.22 82 ARG A CA 1
ATOM 617 C C . ARG A 1 82 ? -35.531 13.75 -28.406 1 18.22 82 ARG A C 1
ATOM 619 O O . ARG A 1 82 ? -34.812 13.039 -29.109 1 18.22 82 ARG A O 1
ATOM 626 N N . ARG A 1 83 ? -36.188 14.758 -28.938 1 18 83 ARG A N 1
ATOM 627 C CA . ARG A 1 83 ? -36.156 15.523 -30.188 1 18 83 ARG A CA 1
ATOM 628 C C . ARG A 1 83 ? -34.781 16.062 -30.484 1 18 83 ARG A C 1
ATOM 630 O O . ARG A 1 83 ? -34.062 16.469 -29.562 1 18 83 ARG A O 1
ATOM 637 N N . HIS A 1 84 ? -34.156 15.711 -31.656 1 17.69 84 HIS A N 1
ATOM 638 C CA . HIS A 1 84 ? -32.938 15.938 -32.406 1 17.69 84 HIS A CA 1
ATOM 639 C C . HIS A 1 84 ? -32.625 17.422 -32.531 1 17.69 84 HIS A C 1
ATOM 641 O O . HIS A 1 84 ? -31.938 17.844 -33.438 1 17.69 84 HIS A O 1
ATOM 647 N N . SER A 1 85 ? -32.75 18.234 -31.438 1 18.08 85 SER A N 1
ATOM 648 C CA . SER A 1 85 ? -32.5 19.594 -31.938 1 18.08 85 SER A CA 1
ATOM 649 C C . SER A 1 85 ? -31.141 19.703 -32.594 1 18.08 85 SER A C 1
ATOM 651 O O . SER A 1 85 ? -30.188 19.047 -32.188 1 18.08 85 SER A O 1
ATOM 653 N N . SER A 1 86 ? -30.984 20.266 -33.781 1 18.41 86 SER A N 1
ATOM 654 C CA . SER A 1 86 ? -30.047 20.531 -34.875 1 18.41 86 SER A CA 1
ATOM 655 C C . SER A 1 86 ? -28.844 21.359 -34.375 1 18.41 86 SER A C 1
ATOM 657 O O . SER A 1 86 ? -28.203 22.047 -35.156 1 18.41 86 SER A O 1
ATOM 659 N N . ILE A 1 87 ? -28.297 21.141 -33.156 1 18.36 87 ILE A N 1
ATOM 660 C CA . ILE A 1 87 ? -27.344 22.203 -32.906 1 18.36 87 ILE A CA 1
ATOM 661 C C . ILE A 1 87 ? -26.203 22.109 -33.938 1 18.36 87 ILE A C 1
ATOM 663 O O . ILE A 1 87 ? -25.672 21.031 -34.188 1 18.36 87 ILE A O 1
ATOM 667 N N . SER A 1 88 ? -25.906 23.141 -34.688 1 18.27 88 SER A N 1
ATOM 668 C CA . SER A 1 88 ? -25.016 23.547 -35.781 1 18.27 88 SER A CA 1
ATOM 669 C C . SER A 1 88 ? -23.547 23.391 -35.406 1 18.27 88 SER A C 1
ATOM 671 O O . SER A 1 88 ? -23.172 23.688 -34.25 1 18.27 88 SER A O 1
ATOM 673 N N . GLU A 1 89 ? -22.688 22.656 -36.219 1 18.58 89 GLU A N 1
ATOM 674 C CA . GLU A 1 89 ? -21.438 21.906 -36.375 1 18.58 89 GLU A CA 1
ATOM 675 C C . GLU A 1 89 ? -20.234 22.844 -36.312 1 18.58 89 GLU A C 1
ATOM 677 O O . GLU A 1 89 ? -19.109 22.438 -36.562 1 18.58 89 GLU A O 1
ATOM 682 N N . HIS A 1 90 ? -20.25 24.125 -35.844 1 18.64 90 HIS A N 1
ATOM 683 C CA . HIS A 1 90 ? -19.094 24.844 -36.406 1 18.64 90 HIS A CA 1
ATOM 684 C C . HIS A 1 90 ? -17.797 24.406 -35.75 1 18.64 90 HIS A C 1
ATOM 686 O O . HIS A 1 90 ? -17.656 24.562 -34.531 1 18.64 90 HIS A O 1
ATOM 692 N N . SER A 1 91 ? -17.062 23.344 -36.281 1 20.72 91 SER A N 1
ATOM 693 C CA . SER A 1 91 ? -15.938 22.531 -35.844 1 20.72 91 SER A CA 1
ATOM 694 C C . SER A 1 91 ? -14.641 23.328 -35.844 1 20.72 91 SER A C 1
ATOM 696 O O . SER A 1 91 ? -13.984 23.422 -36.906 1 20.72 91 SER A O 1
ATOM 698 N N . SER A 1 92 ? -14.555 24.578 -35.312 1 19.91 92 SER A N 1
ATOM 699 C CA . SER A 1 92 ? -13.281 25.203 -35.656 1 19.91 92 SER A CA 1
ATOM 700 C C . SER A 1 92 ? -12.102 24.391 -35.125 1 19.91 92 SER A C 1
ATOM 702 O O . SER A 1 92 ? -12.258 23.625 -34.188 1 19.91 92 SER A O 1
ATOM 704 N N . PRO A 1 93 ? -10.773 24.656 -35.625 1 21.36 93 PRO A N 1
ATOM 705 C CA . PRO A 1 93 ? -9.477 23.984 -35.781 1 21.36 93 PRO A CA 1
ATOM 706 C C . PRO A 1 93 ? -8.797 23.734 -34.438 1 21.36 93 PRO A C 1
ATOM 708 O O . PRO A 1 93 ? -7.68 23.219 -34.375 1 21.36 93 PRO A O 1
ATOM 711 N N . SER A 1 94 ? -9.242 24.359 -33.312 1 22.47 94 SER A N 1
ATOM 712 C CA . SER A 1 94 ? -8.289 24.531 -32.219 1 22.47 94 SER A CA 1
ATOM 713 C C . SER A 1 94 ? -8 23.219 -31.531 1 22.47 94 SER A C 1
ATOM 715 O O . SER A 1 94 ? -8.805 22.75 -30.719 1 22.47 94 SER A O 1
ATOM 717 N N . SER A 1 95 ? -7.309 22.266 -32.156 1 23.95 95 SER A N 1
ATOM 718 C CA . SER A 1 95 ? -7.203 20.812 -32.062 1 23.95 95 SER A CA 1
ATOM 719 C C . SER A 1 95 ? -6.461 20.406 -30.781 1 23.95 95 SER A C 1
ATOM 721 O O . SER A 1 95 ? -6.625 19.297 -30.297 1 23.95 95 SER A O 1
ATOM 723 N N . LEU A 1 96 ? -5.242 20.969 -30.625 1 25.61 96 LEU A N 1
ATOM 724 C CA . LEU A 1 96 ? -4.238 20.281 -29.812 1 25.61 96 LEU A CA 1
ATOM 725 C C . LEU A 1 96 ? -4.68 20.203 -28.359 1 25.61 96 LEU A C 1
ATOM 727 O O . LEU A 1 96 ? -4.207 19.328 -27.609 1 25.61 96 LEU A O 1
ATOM 731 N N . MET A 1 97 ? -5.293 21.297 -27.844 1 26.06 97 MET A N 1
ATOM 732 C CA . MET A 1 97 ? -5.668 21.562 -26.453 1 26.06 97 MET A CA 1
ATOM 733 C C . MET A 1 97 ? -6.766 20.609 -26 1 26.06 97 MET A C 1
ATOM 735 O O . MET A 1 97 ? -7.277 20.75 -24.875 1 26.06 97 MET A O 1
ATOM 739 N N . SER A 1 98 ? -7.332 19.812 -26.906 1 26.95 98 SER A N 1
ATOM 740 C CA . SER A 1 98 ? -8.641 19.203 -26.688 1 26.95 98 SER A CA 1
ATOM 741 C C . SER A 1 98 ? -8.531 17.938 -25.844 1 26.95 98 SER A C 1
ATOM 743 O O . SER A 1 98 ? -9.539 17.375 -25.422 1 26.95 98 SER A O 1
ATOM 745 N N . VAL A 1 99 ? -7.352 17.281 -26 1 28.08 99 VAL A N 1
ATOM 746 C CA . VAL A 1 99 ? -7.414 15.922 -25.469 1 28.08 99 VAL A CA 1
ATOM 747 C C . VAL A 1 99 ? -7.477 15.961 -23.938 1 28.08 99 VAL A C 1
ATOM 749 O O . VAL A 1 99 ? -8.125 15.125 -23.312 1 28.08 99 VAL A O 1
ATOM 752 N N . GLN A 1 100 ? -6.57 16.844 -23.344 1 28.55 100 GLN A N 1
ATOM 753 C CA . GLN A 1 100 ? -6.461 16.828 -21.891 1 28.55 100 GLN A CA 1
ATOM 754 C C . GLN A 1 100 ? -7.734 17.375 -21.234 1 28.55 100 GLN A C 1
ATOM 756 O O . GLN A 1 100 ? -7.992 17.109 -20.062 1 28.55 100 GLN A O 1
ATOM 761 N N . HIS A 1 101 ? -8.492 18.359 -21.906 1 28.28 101 HIS A N 1
ATOM 762 C CA . HIS A 1 101 ? -9.734 18.969 -21.438 1 28.28 101 HIS A CA 1
ATOM 763 C C . HIS A 1 101 ? -10.867 17.953 -21.391 1 28.28 101 HIS A C 1
ATOM 765 O O . HIS A 1 101 ? -11.953 18.25 -20.891 1 28.28 101 HIS A O 1
ATOM 771 N N . GLU A 1 102 ? -10.844 17 -22.281 1 29.36 102 GLU A N 1
ATOM 772 C CA . GLU A 1 102 ? -11.953 16.062 -22.344 1 29.36 102 GLU A CA 1
ATOM 773 C C . GLU A 1 102 ? -12.031 15.203 -21.078 1 29.36 102 GLU A C 1
ATOM 775 O O . GLU A 1 102 ? -13.117 14.797 -20.672 1 29.36 102 GLU A O 1
ATOM 780 N N . ARG A 1 103 ? -10.906 14.953 -20.438 1 28.78 103 ARG A N 1
ATOM 781 C CA . ARG A 1 103 ? -10.953 14.023 -19.328 1 28.78 103 ARG A CA 1
ATOM 782 C C . ARG A 1 103 ? -11.531 14.688 -18.078 1 28.78 103 ARG A C 1
ATOM 784 O O . ARG A 1 103 ? -12.188 14.031 -17.266 1 28.78 103 ARG A O 1
ATOM 791 N N . ALA A 1 104 ? -11.32 15.992 -17.781 1 29.02 104 ALA A N 1
ATOM 792 C CA . ALA A 1 104 ? -11.859 16.656 -16.594 1 29.02 104 ALA A CA 1
ATOM 793 C C . ALA A 1 104 ? -13.352 16.922 -16.734 1 29.02 104 ALA A C 1
ATOM 795 O O . ALA A 1 104 ? -14.102 16.844 -15.773 1 29.02 104 ALA A O 1
ATOM 796 N N . ALA A 1 105 ? -13.938 17.5 -17.922 1 30.91 105 ALA A N 1
ATOM 797 C CA . ALA A 1 105 ? -15.359 17.734 -18.172 1 30.91 105 ALA A CA 1
ATOM 798 C C . ALA A 1 105 ? -16.141 16.422 -18.141 1 30.91 105 ALA A C 1
ATOM 800 O O . ALA A 1 105 ? -17.375 16.422 -18.109 1 30.91 105 ALA A O 1
ATOM 801 N N . SER A 1 106 ? -15.5 15.344 -18.375 1 30.91 106 SER A N 1
ATOM 802 C CA . SER A 1 106 ? -16.188 14.055 -18.375 1 30.91 106 SER A CA 1
ATOM 803 C C . SER A 1 106 ? -16.516 13.609 -16.953 1 30.91 106 SER A C 1
ATOM 805 O O . SER A 1 106 ? -17.156 12.578 -16.75 1 30.91 106 SER A O 1
ATOM 807 N N . LEU A 1 107 ? -15.938 14.117 -15.922 1 30.12 107 LEU A N 1
ATOM 808 C CA . LEU A 1 107 ? -16.266 13.648 -14.586 1 30.12 107 LEU A CA 1
ATOM 809 C C . LEU A 1 107 ? -17.625 14.172 -14.133 1 30.12 107 LEU A C 1
ATOM 811 O O . LEU A 1 107 ? -18.219 13.641 -13.203 1 30.12 107 LEU A O 1
ATOM 815 N N . ALA A 1 108 ? -18.078 15.523 -14.328 1 33.22 108 ALA A N 1
ATOM 816 C CA . ALA A 1 108 ? -19.328 16.078 -13.797 1 33.22 108 ALA A CA 1
ATOM 817 C C . ALA A 1 108 ? -20.531 15.32 -14.312 1 33.22 108 ALA A C 1
ATOM 819 O O . ALA A 1 108 ? -21.438 14.961 -13.539 1 33.22 108 ALA A O 1
ATOM 820 N N . ARG A 1 109 ? -21.234 15.914 -15.562 1 31.66 109 ARG A N 1
ATOM 821 C CA . ARG A 1 109 ? -22.547 15.547 -16.125 1 31.66 109 ARG A CA 1
ATOM 822 C C . ARG A 1 109 ? -22.531 14.102 -16.609 1 31.66 109 ARG A C 1
ATOM 824 O O . ARG A 1 109 ? -23.172 13.781 -17.609 1 31.66 109 ARG A O 1
ATOM 831 N N . SER A 1 110 ? -21.531 13.375 -16.297 1 31.39 110 SER A N 1
ATOM 832 C CA . SER A 1 110 ? -21.578 12.156 -17.094 1 31.39 110 SER A CA 1
ATOM 833 C C . SER A 1 110 ? -22.875 11.398 -16.875 1 31.39 110 SER A C 1
ATOM 835 O O . SER A 1 110 ? -23.172 10.969 -15.758 1 31.39 110 SER A O 1
ATOM 837 N N . GLY A 1 111 ? -23.922 11.766 -17.484 1 32.12 111 GLY A N 1
ATOM 838 C CA . GLY A 1 111 ? -24.906 10.727 -17.703 1 32.12 111 GLY A CA 1
ATOM 839 C C . GLY A 1 111 ? -24.344 9.328 -17.609 1 32.12 111 GLY A C 1
ATOM 840 O O . GLY A 1 111 ? -23.125 9.148 -17.547 1 32.12 111 GLY A O 1
ATOM 841 N N . PRO A 1 112 ? -25.094 8.336 -17.297 1 34.28 112 PRO A N 1
ATOM 842 C CA . PRO A 1 112 ? -24.516 6.996 -17.297 1 34.28 112 PRO A CA 1
ATOM 843 C C . PRO A 1 112 ? -23.469 6.812 -18.406 1 34.28 112 PRO A C 1
ATOM 845 O O . PRO A 1 112 ? -23.828 6.793 -19.594 1 34.28 112 PRO A O 1
ATOM 848 N N . LYS A 1 113 ? -22.5 7.582 -18.594 1 39.88 113 LYS A N 1
ATOM 849 C CA . LYS A 1 113 ? -21.484 7.34 -19.625 1 39.88 113 LYS A CA 1
ATOM 850 C C . LYS A 1 113 ? -21.422 5.859 -19.984 1 39.88 113 LYS A C 1
ATOM 852 O O . LYS A 1 113 ? -21.406 4.996 -19.109 1 39.88 113 LYS A O 1
ATOM 857 N N . GLU A 1 114 ? -21.828 5.441 -20.984 1 44.44 114 GLU A N 1
ATOM 858 C CA . GLU A 1 114 ? -21.766 4.117 -21.594 1 44.44 114 GLU A CA 1
ATOM 859 C C . GLU A 1 114 ? -20.406 3.463 -21.359 1 44.44 114 GLU A C 1
ATOM 861 O O . GLU A 1 114 ? -19.391 3.943 -21.844 1 44.44 114 GLU A O 1
ATOM 866 N N . ARG A 1 115 ? -20.203 2.854 -20.25 1 59.38 115 ARG A N 1
ATOM 867 C CA . ARG A 1 115 ? -18.969 2.137 -19.938 1 59.38 115 ARG A CA 1
ATOM 868 C C . ARG A 1 115 ? -18.516 1.299 -21.125 1 59.38 115 ARG A C 1
ATOM 870 O O . ARG A 1 115 ? -19.266 0.471 -21.641 1 59.38 115 ARG A O 1
ATOM 877 N N . HIS A 1 116 ? -17.469 1.704 -21.766 1 66.88 116 HIS A N 1
ATOM 878 C CA . HIS A 1 116 ? -16.859 0.865 -22.797 1 66.88 116 HIS A CA 1
ATOM 879 C C . HIS A 1 116 ? -16.406 -0.473 -22.219 1 66.88 116 HIS A C 1
ATOM 881 O O . HIS A 1 116 ? -15.688 -0.512 -21.203 1 66.88 116 HIS A O 1
ATOM 887 N N . PRO A 1 117 ? -16.984 -1.548 -22.766 1 78.5 117 PRO A N 1
ATOM 888 C CA . PRO A 1 117 ? -16.609 -2.861 -22.234 1 78.5 117 PRO A CA 1
ATOM 889 C C . PRO A 1 117 ? -15.125 -3.158 -22.406 1 78.5 117 PRO A C 1
ATOM 891 O O . PRO A 1 117 ? -14.492 -2.668 -23.344 1 78.5 117 PRO A O 1
ATOM 894 N N . SER A 1 118 ? -14.617 -3.898 -21.531 1 85.81 118 SER A N 1
ATOM 895 C CA . SER A 1 118 ? -13.25 -4.395 -21.641 1 85.81 118 SER A CA 1
ATOM 896 C C . SER A 1 118 ? -13.133 -5.441 -22.75 1 85.81 118 SER A C 1
ATOM 898 O O . SER A 1 118 ? -14.148 -5.949 -23.234 1 85.81 118 SER A O 1
ATOM 900 N N . TRP A 1 119 ? -11.969 -5.719 -23.156 1 89.44 119 TRP A N 1
ATOM 901 C CA . TRP A 1 119 ? -11.797 -6.727 -24.203 1 89.44 119 TRP A CA 1
ATOM 902 C C . TRP A 1 119 ? -12.227 -8.102 -23.703 1 89.44 119 TRP A C 1
ATOM 904 O O . TRP A 1 119 ? -12.703 -8.93 -24.484 1 89.44 119 TRP A O 1
ATOM 914 N N . ILE A 1 120 ? -12.125 -8.375 -22.469 1 90.69 120 ILE A N 1
ATOM 915 C CA . ILE A 1 120 ? -12.523 -9.648 -21.891 1 90.69 120 ILE A CA 1
ATOM 916 C C . ILE A 1 120 ? -14.047 -9.773 -21.922 1 90.69 120 ILE A C 1
ATOM 918 O O . ILE A 1 120 ? -14.578 -10.844 -22.219 1 90.69 120 ILE A O 1
ATOM 922 N N . GLU A 1 121 ? -14.68 -8.703 -21.531 1 86.81 121 GLU A N 1
ATOM 923 C CA . GLU A 1 121 ? -16.141 -8.688 -21.594 1 86.81 121 GLU A CA 1
ATOM 924 C C . GLU A 1 121 ? -16.625 -8.945 -23.016 1 86.81 121 GLU A C 1
ATOM 926 O O . GLU A 1 121 ? -17.609 -9.664 -23.219 1 86.81 121 GLU A O 1
ATOM 931 N N . ARG A 1 122 ? -15.945 -8.414 -23.891 1 84.81 122 ARG A N 1
ATOM 932 C CA . ARG A 1 122 ? -16.297 -8.602 -25.297 1 84.81 122 ARG A CA 1
ATOM 933 C C . ARG A 1 122 ? -16.078 -10.047 -25.719 1 84.81 122 ARG A C 1
ATOM 935 O O . ARG A 1 122 ? -16.906 -10.625 -26.438 1 84.81 122 ARG A O 1
ATOM 942 N N . ALA A 1 123 ? -15.008 -10.539 -25.391 1 89.31 123 ALA A N 1
ATOM 943 C CA . ALA A 1 123 ? -14.719 -11.93 -25.703 1 89.31 123 ALA A CA 1
ATOM 944 C C . ALA A 1 123 ? -15.766 -12.867 -25.094 1 89.31 123 ALA A C 1
ATOM 946 O O . ALA A 1 123 ? -16.172 -13.844 -25.734 1 89.31 123 ALA A O 1
ATOM 947 N N . TYR A 1 124 ? -16.125 -12.562 -23.953 1 89.31 124 TYR A N 1
ATOM 948 C CA . TYR A 1 124 ? -17.125 -13.375 -23.266 1 89.31 124 TYR A CA 1
ATOM 949 C C . TYR A 1 124 ? -18.469 -13.32 -23.984 1 89.31 124 TYR A C 1
ATOM 951 O O . TYR A 1 124 ? -19.125 -14.344 -24.156 1 89.31 124 TYR A O 1
ATOM 959 N N . GLN A 1 125 ? -18.797 -12.188 -24.422 1 84.38 125 GLN A N 1
ATOM 960 C CA . GLN A 1 125 ? -20.047 -12 -25.156 1 84.38 125 GLN A CA 1
ATOM 961 C C . GLN A 1 125 ? -20.016 -12.758 -26.484 1 84.38 125 GLN A C 1
ATOM 963 O O . GLN A 1 125 ? -21 -13.383 -26.859 1 84.38 125 GLN A O 1
ATOM 968 N N . GLU A 1 126 ? -18.938 -12.719 -27.062 1 83.75 126 GLU A N 1
ATOM 969 C CA . GLU A 1 126 ? -18.812 -13.414 -28.328 1 83.75 126 GLU A CA 1
ATOM 970 C C . GLU A 1 126 ? -18.828 -14.93 -28.141 1 83.75 126 GLU A C 1
ATOM 972 O O . GLU A 1 126 ? -19.312 -15.656 -29.016 1 83.75 126 GLU A O 1
ATOM 977 N N . SER A 1 127 ? -18.328 -15.312 -27.156 1 83.12 127 SER A N 1
ATOM 978 C CA . SER A 1 127 ? -18.266 -16.734 -26.875 1 83.12 127 SER A CA 1
ATOM 979 C C . SER A 1 127 ? -19.641 -17.281 -26.484 1 83.12 127 SER A C 1
ATOM 981 O O . SER A 1 127 ? -19.906 -18.469 -26.641 1 83.12 127 SER A O 1
ATOM 983 N N . GLN A 1 128 ? -20.469 -16.406 -26 1 77.38 128 GLN A N 1
ATOM 984 C CA . GLN A 1 128 ? -21.812 -16.812 -25.609 1 77.38 128 GLN A CA 1
ATOM 985 C C . GLN A 1 128 ? -22.719 -16.906 -26.844 1 77.38 128 GLN A C 1
ATOM 987 O O . GLN A 1 128 ? -23.609 -17.766 -26.891 1 77.38 128 GLN A O 1
ATOM 992 N N . THR A 1 129 ? -22.703 -15.828 -27.812 1 62.91 129 THR A N 1
ATOM 993 C CA . THR A 1 129 ? -23.578 -15.727 -28.969 1 62.91 129 THR A CA 1
ATOM 994 C C . THR A 1 129 ? -23.25 -16.797 -30 1 62.91 129 THR A C 1
ATOM 996 O O . THR A 1 129 ? -23.922 -16.922 -31.016 1 62.91 129 THR A O 1
ATOM 999 N N . THR A 1 130 ? -22.266 -17.391 -30.016 1 54.25 130 THR A N 1
ATOM 1000 C CA . THR A 1 130 ? -22.094 -18.438 -31.016 1 54.25 130 THR A CA 1
ATOM 1001 C C . THR A 1 130 ? -23.297 -19.375 -31.031 1 54.25 130 THR A C 1
ATOM 1003 O O . THR A 1 130 ? -23.859 -19.703 -29.984 1 54.25 130 THR A O 1
ATOM 1006 N N . PRO A 1 131 ? -24.016 -19.438 -32.312 1 44.06 131 PRO A N 1
ATOM 1007 C CA . PRO A 1 131 ? -25.344 -19.938 -32.688 1 44.06 131 PRO A CA 1
ATOM 1008 C C . PRO A 1 131 ? -25.812 -21.078 -31.781 1 44.06 131 PRO A C 1
ATOM 1010 O O . PRO A 1 131 ? -26.969 -21.484 -31.859 1 44.06 131 PRO A O 1
ATOM 1013 N N . ASP A 1 132 ? -25.047 -22.031 -31.328 1 42.78 132 ASP A N 1
ATOM 1014 C CA . ASP A 1 132 ? -25.828 -23.156 -30.828 1 42.78 132 ASP A CA 1
ATOM 1015 C C . ASP A 1 132 ? -26.703 -22.75 -29.641 1 42.78 132 ASP A C 1
ATOM 1017 O O . ASP A 1 132 ? -27.703 -23.422 -29.344 1 42.78 132 ASP A O 1
ATOM 1021 N N . HIS A 1 133 ? -26.406 -22.219 -28.625 1 38.88 133 HIS A N 1
ATOM 1022 C CA . HIS A 1 133 ? -27.312 -21.969 -27.5 1 38.88 133 HIS A CA 1
ATOM 1023 C C . HIS A 1 133 ? -27.297 -20.5 -27.109 1 38.88 133 HIS A C 1
ATOM 1025 O O . HIS A 1 133 ? -26.297 -20 -26.578 1 38.88 133 HIS A O 1
ATOM 1031 N N . VAL A 1 134 ? -28.188 -19.781 -27.859 1 36.44 134 VAL A N 1
ATOM 1032 C CA . VAL A 1 134 ? -28.562 -18.453 -27.406 1 36.44 134 VAL A CA 1
ATOM 1033 C C . VAL A 1 134 ? -29.047 -18.516 -25.953 1 36.44 134 VAL A C 1
ATOM 1035 O O . VAL A 1 134 ? -30.188 -18.891 -25.688 1 36.44 134 VAL A O 1
ATOM 1038 N N . THR A 1 135 ? -28.453 -19.141 -25.078 1 35.44 135 THR A N 1
ATOM 1039 C CA . THR A 1 135 ? -29.016 -19 -23.734 1 35.44 135 THR A CA 1
ATOM 1040 C C . THR A 1 135 ? -29.047 -17.531 -23.328 1 35.44 135 THR A C 1
ATOM 1042 O O . THR A 1 135 ? -28.047 -16.812 -23.5 1 35.44 135 THR A O 1
ATOM 1045 N N . ASP A 1 136 ? -30.172 -16.906 -23.297 1 34.56 136 ASP A N 1
ATOM 1046 C CA . ASP A 1 136 ? -30.672 -15.602 -22.859 1 34.56 136 ASP A CA 1
ATOM 1047 C C . ASP A 1 136 ? -30.031 -15.18 -21.547 1 34.56 136 ASP A C 1
ATOM 1049 O O . ASP A 1 136 ? -30.516 -14.258 -20.875 1 34.56 136 ASP A O 1
ATOM 1053 N N . GLY A 1 137 ? -29.422 -16.078 -20.75 1 35.56 137 GLY A N 1
ATOM 1054 C CA . GLY A 1 137 ? -29.125 -15.602 -19.406 1 35.56 137 GLY A CA 1
ATOM 1055 C C . GLY A 1 137 ? -27.969 -14.609 -19.375 1 35.56 137 GLY A C 1
ATOM 1056 O O . GLY A 1 137 ? -26.812 -14.977 -19.578 1 35.56 137 GLY A O 1
ATOM 1057 N N . GLN A 1 138 ? -28.125 -13.391 -19.812 1 36.53 138 GLN A N 1
ATOM 1058 C CA . GLN A 1 138 ? -27.266 -12.242 -19.578 1 36.53 138 GLN A CA 1
ATOM 1059 C C . GLN A 1 138 ? -26.641 -12.297 -18.172 1 36.53 138 GLN A C 1
ATOM 1061 O O . GLN A 1 138 ? -27.312 -12.008 -17.188 1 36.53 138 GLN A O 1
ATOM 1066 N N . THR A 1 139 ? -25.875 -13.164 -17.812 1 41.25 139 THR A N 1
ATOM 1067 C CA . THR A 1 139 ? -25.172 -13.109 -16.547 1 41.25 139 THR A CA 1
ATOM 1068 C C . THR A 1 139 ? -24.438 -11.781 -16.391 1 41.25 139 THR A C 1
ATOM 1070 O O . THR A 1 139 ? -23.562 -11.453 -17.203 1 41.25 139 THR A O 1
ATOM 1073 N N . ASN A 1 140 ? -24.953 -10.688 -15.922 1 40.28 140 ASN A N 1
ATOM 1074 C CA . ASN A 1 140 ? -24.547 -9.344 -15.523 1 40.28 140 ASN A CA 1
ATOM 1075 C C . ASN A 1 140 ? -23.188 -9.352 -14.852 1 40.28 140 ASN A C 1
ATOM 1077 O O . ASN A 1 140 ? -22.719 -8.32 -14.352 1 40.28 140 ASN A O 1
ATOM 1081 N N . ASP A 1 141 ? -22.562 -10.477 -14.531 1 54.41 141 ASP A N 1
ATOM 1082 C CA . ASP A 1 141 ? -21.312 -10.391 -13.773 1 54.41 141 ASP A CA 1
ATOM 1083 C C . ASP A 1 141 ? -20.125 -10.102 -14.695 1 54.41 141 ASP A C 1
ATOM 1085 O O . ASP A 1 141 ? -19.969 -10.742 -15.742 1 54.41 141 ASP A O 1
ATOM 1089 N N . SER A 1 142 ? -19.531 -8.938 -14.617 1 66.94 142 SER A N 1
ATOM 1090 C CA . SER A 1 142 ? -18.359 -8.562 -15.406 1 66.94 142 SER A CA 1
ATOM 1091 C C . SER A 1 142 ? -17.281 -9.633 -15.336 1 66.94 142 SER A C 1
ATOM 1093 O O . SER A 1 142 ? -16.812 -9.992 -14.258 1 66.94 142 SER A O 1
ATOM 1095 N N . PRO A 1 143 ? -17.062 -10.406 -16.469 1 80.44 143 PRO A N 1
ATOM 1096 C CA . PRO A 1 143 ? -16.031 -11.445 -16.516 1 80.44 143 PRO A CA 1
ATOM 1097 C C . PRO A 1 143 ? -14.648 -10.93 -16.109 1 80.44 143 PRO A C 1
ATOM 1099 O O . PRO A 1 143 ? -13.727 -11.719 -15.914 1 80.44 143 PRO A O 1
ATOM 1102 N N . ASP A 1 144 ? -14.617 -9.648 -15.922 1 85.81 144 ASP A N 1
ATOM 1103 C CA . ASP A 1 144 ? -13.344 -9.023 -15.578 1 85.81 144 ASP A CA 1
ATOM 1104 C C . ASP A 1 144 ? -13.086 -9.102 -14.078 1 85.81 144 ASP A C 1
ATOM 1106 O O . ASP A 1 144 ? -12.008 -8.719 -13.609 1 85.81 144 ASP A O 1
ATOM 1110 N N . VAL A 1 145 ? -14.062 -9.555 -13.422 1 89 145 VAL A N 1
ATOM 1111 C CA . VAL A 1 145 ? -13.938 -9.562 -11.969 1 89 145 VAL A CA 1
ATOM 1112 C C . VAL A 1 145 ? -14.594 -10.82 -11.398 1 89 145 VAL A C 1
ATOM 1114 O O . VAL A 1 145 ? -15.648 -11.242 -11.867 1 89 145 VAL A O 1
ATOM 1117 N N . VAL A 1 146 ? -13.891 -11.406 -10.414 1 91.19 146 VAL A N 1
ATOM 1118 C CA . VAL A 1 146 ? -14.477 -12.531 -9.695 1 91.19 146 VAL A CA 1
ATOM 1119 C C . VAL A 1 146 ? -14.477 -12.234 -8.195 1 91.19 146 VAL A C 1
ATOM 1121 O O . VAL A 1 146 ? -13.477 -11.75 -7.652 1 91.19 146 VAL A O 1
ATOM 1124 N N . MET A 1 147 ? -15.578 -12.469 -7.613 1 89.12 147 MET A N 1
ATOM 1125 C CA . MET A 1 147 ? -15.703 -12.32 -6.168 1 89.12 147 MET A CA 1
ATOM 1126 C C . MET A 1 147 ? -15.852 -13.68 -5.488 1 89.12 147 MET A C 1
ATOM 1128 O O . MET A 1 147 ? -16.75 -14.453 -5.832 1 89.12 147 MET A O 1
ATOM 1132 N N . ASN A 1 148 ? -14.93 -13.93 -4.594 1 90.88 148 ASN A N 1
ATOM 1133 C CA . ASN A 1 148 ? -15.031 -15.133 -3.773 1 90.88 148 ASN A CA 1
ATOM 1134 C C . ASN A 1 148 ? -15.648 -14.828 -2.41 1 90.88 148 ASN A C 1
ATOM 1136 O O . ASN A 1 148 ? -15.289 -13.836 -1.772 1 90.88 148 ASN A O 1
ATOM 1140 N N . THR A 1 149 ? -16.609 -15.602 -2.025 1 87 149 THR A N 1
ATOM 1141 C CA . THR A 1 149 ? -17.266 -15.398 -0.738 1 87 149 THR A CA 1
ATOM 1142 C C . THR A 1 149 ? -17.609 -16.734 -0.081 1 87 149 THR A C 1
ATOM 1144 O O . THR A 1 149 ? -17.781 -17.734 -0.769 1 87 149 THR A O 1
ATOM 1147 N N . ASP A 1 150 ? -17.547 -16.812 1.229 1 79.56 150 ASP A N 1
ATOM 1148 C CA . ASP A 1 150 ? -17.984 -18 1.947 1 79.56 150 ASP A CA 1
ATOM 1149 C C . ASP A 1 150 ? -19.484 -17.938 2.24 1 79.56 150 ASP A C 1
ATOM 1151 O O . ASP A 1 150 ? -19.969 -18.562 3.184 1 79.56 150 ASP A O 1
ATOM 1155 N N . ASP A 1 151 ? -20.125 -17.219 1.603 1 70.81 151 ASP A N 1
ATOM 1156 C CA . ASP A 1 151 ? -21.578 -17.047 1.682 1 70.81 151 ASP A CA 1
ATOM 1157 C C . ASP A 1 151 ? -21.969 -16.156 2.854 1 70.81 151 ASP A C 1
ATOM 1159 O O . ASP A 1 151 ? -23.125 -16.109 3.256 1 70.81 151 ASP A O 1
ATOM 1163 N N . THR A 1 152 ? -20.906 -15.648 3.432 1 72.44 152 THR A N 1
ATOM 1164 C CA . THR A 1 152 ? -21.172 -14.57 4.379 1 72.44 152 THR A CA 1
ATOM 1165 C C . THR A 1 152 ? -20.875 -13.211 3.756 1 72.44 152 THR A C 1
ATOM 1167 O O . THR A 1 152 ? -20.125 -13.125 2.775 1 72.44 152 THR A O 1
ATOM 1170 N N . SER A 1 153 ? -21.594 -12.297 4.227 1 67.19 153 SER A N 1
ATOM 1171 C CA . SER A 1 153 ? -21.438 -10.961 3.656 1 67.19 153 SER A CA 1
ATOM 1172 C C . SER A 1 153 ? -20.125 -10.336 4.074 1 67.19 153 SER A C 1
ATOM 1174 O O . SER A 1 153 ? -19.672 -9.367 3.459 1 67.19 153 SER A O 1
ATOM 1176 N N . HIS A 1 154 ? -19.422 -10.945 4.906 1 79.31 154 HIS A N 1
ATOM 1177 C CA . HIS A 1 154 ? -18.297 -10.234 5.48 1 79.31 154 HIS A CA 1
ATOM 1178 C C . HIS A 1 154 ? -16.969 -10.789 4.953 1 79.31 154 HIS A C 1
ATOM 1180 O O . HIS A 1 154 ? -15.945 -10.102 5 1 79.31 154 HIS A O 1
ATOM 1186 N N . ARG A 1 155 ? -17.078 -11.984 4.465 1 88 155 ARG A N 1
ATOM 1187 C CA . ARG A 1 155 ? -15.852 -12.594 3.957 1 88 155 ARG A CA 1
ATOM 1188 C C . ARG A 1 155 ? -15.867 -12.656 2.434 1 88 155 ARG A C 1
ATOM 1190 O O . ARG A 1 155 ? -16.234 -13.688 1.855 1 88 155 ARG A O 1
ATOM 1197 N N . VAL A 1 156 ? -15.453 -11.633 1.849 1 89.75 156 VAL A N 1
ATOM 1198 C CA . VAL A 1 156 ? -15.445 -11.516 0.395 1 89.75 156 VAL A CA 1
ATOM 1199 C C . VAL A 1 156 ? -14.047 -11.102 -0.077 1 89.75 156 VAL A C 1
ATOM 1201 O O . VAL A 1 156 ? -13.352 -10.352 0.609 1 89.75 156 VAL A O 1
ATOM 1204 N N . LYS A 1 157 ? -13.656 -11.648 -1.17 1 93.69 157 LYS A N 1
ATOM 1205 C CA . LYS A 1 157 ? -12.391 -11.234 -1.774 1 93.69 157 LYS A CA 1
ATOM 1206 C C . LYS A 1 157 ? -12.539 -11.039 -3.279 1 93.69 157 LYS A C 1
ATOM 1208 O O . LYS A 1 157 ? -13.273 -11.773 -3.938 1 93.69 157 LYS A O 1
ATOM 1213 N N . TYR A 1 158 ? -11.812 -10.117 -3.762 1 91.69 158 TYR A N 1
ATOM 1214 C CA . TYR A 1 158 ? -11.836 -9.664 -5.148 1 91.69 158 TYR A CA 1
ATOM 1215 C C . TYR A 1 158 ? -10.641 -10.211 -5.922 1 91.69 158 TYR A C 1
ATOM 1217 O O . TYR A 1 158 ? -9.516 -10.203 -5.418 1 91.69 158 TYR A O 1
ATOM 1225 N N . MET A 1 159 ? -10.891 -10.781 -7.117 1 94.69 159 MET A N 1
ATOM 1226 C CA . MET A 1 159 ? -9.859 -11.141 -8.094 1 94.69 159 MET A CA 1
ATOM 1227 C C . MET A 1 159 ? -10.055 -10.375 -9.398 1 94.69 159 MET A C 1
ATOM 1229 O O . MET A 1 159 ? -11.172 -10.273 -9.906 1 94.69 159 MET A O 1
ATOM 1233 N N . GLY A 1 160 ? -8.938 -9.883 -9.961 1 94.31 160 GLY A N 1
ATOM 1234 C CA . GLY A 1 160 ? -9 -9.039 -11.148 1 94.31 160 GLY A CA 1
ATOM 1235 C C . GLY A 1 160 ? -8.859 -9.82 -12.438 1 94.31 160 GLY A C 1
ATOM 1236 O O . GLY A 1 160 ? -8.781 -11.055 -12.422 1 94.31 160 GLY A O 1
ATOM 1237 N N . SER A 1 161 ? -8.812 -9.156 -13.484 1 94 161 SER A N 1
ATOM 1238 C CA . SER A 1 161 ? -9.008 -9.695 -14.828 1 94 161 SER A CA 1
ATOM 1239 C C . SER A 1 161 ? -7.852 -10.602 -15.242 1 94 161 SER A C 1
ATOM 1241 O O . SER A 1 161 ? -8.039 -11.547 -16 1 94 161 SER A O 1
ATOM 1243 N N . SER A 1 162 ? -6.668 -10.32 -14.781 1 96.94 162 SER A N 1
ATOM 1244 C CA . SER A 1 162 ? -5.523 -11.109 -15.211 1 96.94 162 SER A CA 1
ATOM 1245 C C . SER A 1 162 ? -5.445 -12.43 -14.445 1 96.94 162 SER A C 1
ATOM 1247 O O . SER A 1 162 ? -4.637 -13.297 -14.781 1 96.94 162 SER A O 1
ATOM 1249 N N . SER A 1 163 ? -6.305 -12.656 -13.484 1 96.81 163 SER A N 1
ATOM 1250 C CA . SER A 1 163 ? -6.242 -13.836 -12.633 1 96.81 163 SER A CA 1
ATOM 1251 C C . SER A 1 163 ? -6.691 -15.086 -13.383 1 96.81 163 SER A C 1
ATOM 1253 O O . SER A 1 163 ? -7.457 -14.992 -14.344 1 96.81 163 SER A O 1
ATOM 1255 N N . MET A 1 164 ? -6.195 -16.172 -12.938 1 96.06 164 MET A N 1
ATOM 1256 C CA . MET A 1 164 ? -6.594 -17.469 -13.477 1 96.06 164 MET A CA 1
ATOM 1257 C C . MET A 1 164 ? -8.078 -17.719 -13.242 1 96.06 164 MET A C 1
ATOM 1259 O O . MET A 1 164 ? -8.742 -18.375 -14.055 1 96.06 164 MET A O 1
ATOM 1263 N N . GLN A 1 165 ? -8.625 -17.172 -12.188 1 95.75 165 GLN A N 1
ATOM 1264 C CA . GLN A 1 165 ? -10.039 -17.391 -11.883 1 95.75 165 GLN A CA 1
ATOM 1265 C C . GLN A 1 165 ? -10.93 -16.734 -12.93 1 95.75 165 GLN A C 1
ATOM 1267 O O . GLN A 1 165 ? -11.984 -17.281 -13.281 1 95.75 165 GLN A O 1
ATOM 1272 N N . CYS A 1 166 ? -10.508 -15.625 -13.398 1 94.62 166 CYS A N 1
ATOM 1273 C CA . CYS A 1 166 ? -11.266 -14.984 -14.469 1 94.62 166 CYS A CA 1
ATOM 1274 C C . CYS A 1 166 ? -11.18 -15.797 -15.758 1 94.62 166 CYS A C 1
ATOM 1276 O O . CYS A 1 166 ? -12.156 -15.883 -16.5 1 94.62 166 CYS A O 1
ATOM 1278 N N . LEU A 1 167 ? -10.062 -16.359 -15.984 1 96 167 LEU A N 1
ATOM 1279 C CA . LEU A 1 167 ? -9.922 -17.219 -17.141 1 96 167 LEU A CA 1
ATOM 1280 C C . LEU A 1 167 ? -10.828 -18.453 -17.016 1 96 167 LEU A C 1
ATOM 1282 O O . LEU A 1 167 ? -11.391 -18.906 -18.016 1 96 167 LEU A O 1
ATOM 1286 N N . CYS A 1 168 ? -10.984 -18.922 -15.852 1 95.19 168 CYS A N 1
ATOM 1287 C CA . CYS A 1 168 ? -11.781 -20.109 -15.586 1 95.19 168 CYS A CA 1
ATOM 1288 C C . CYS A 1 168 ? -13.25 -19.875 -15.93 1 95.19 168 CYS A C 1
ATOM 1290 O O . CYS A 1 168 ? -14 -20.828 -16.172 1 95.19 168 CYS A O 1
ATOM 1292 N N . GLN A 1 169 ? -13.633 -18.656 -15.984 1 93.69 169 GLN A N 1
ATOM 1293 C CA . GLN A 1 169 ? -15.008 -18.359 -16.359 1 93.69 169 GLN A CA 1
ATOM 1294 C C . GLN A 1 169 ? -15.297 -18.812 -17.797 1 93.69 169 GLN A C 1
ATOM 1296 O O . GLN A 1 169 ? -16.422 -19.203 -18.109 1 93.69 169 GLN A O 1
ATOM 1301 N N . PHE A 1 170 ? -14.336 -18.797 -18.594 1 94.06 170 PHE A N 1
ATOM 1302 C CA . PHE A 1 170 ? -14.492 -19.25 -19.984 1 94.06 170 PHE A CA 1
ATOM 1303 C C . PHE A 1 170 ? -14.562 -20.781 -20.047 1 94.06 170 PHE A C 1
ATOM 1305 O O . PHE A 1 170 ? -15.234 -21.328 -20.922 1 94.06 170 PHE A O 1
ATOM 1312 N N . ILE A 1 171 ? -13.883 -21.422 -19.156 1 94.81 171 ILE A N 1
ATOM 1313 C CA . ILE A 1 171 ? -13.984 -22.875 -19.031 1 94.81 171 ILE A CA 1
ATOM 1314 C C . ILE A 1 171 ? -15.398 -23.25 -18.594 1 94.81 171 ILE A C 1
ATOM 1316 O O . ILE A 1 171 ? -16 -24.188 -19.141 1 94.81 171 ILE A O 1
ATOM 1320 N N . ASP A 1 172 ? -15.844 -22.531 -17.688 1 93.88 172 ASP A N 1
ATOM 1321 C CA . ASP A 1 172 ? -17.188 -22.812 -17.156 1 93.88 172 ASP A CA 1
ATOM 1322 C C . ASP A 1 172 ? -18.25 -22.641 -18.25 1 93.88 172 ASP A C 1
ATOM 1324 O O . ASP A 1 172 ? -19.219 -23.375 -18.281 1 93.88 172 ASP A O 1
ATOM 1328 N N . LEU A 1 173 ? -18 -21.656 -19.078 1 91.44 173 LEU A N 1
ATOM 1329 C CA . LEU A 1 173 ? -18.906 -21.484 -20.203 1 91.44 173 LEU A CA 1
ATOM 1330 C C . LEU A 1 173 ? -18.906 -22.734 -21.094 1 91.44 173 LEU A C 1
ATOM 1332 O O . LEU A 1 173 ? -19.953 -23.172 -21.562 1 91.44 173 LEU A O 1
ATOM 1336 N N . CYS A 1 174 ? -17.797 -23.328 -21.344 1 91.81 174 CYS A N 1
ATOM 1337 C CA . CYS A 1 174 ? -17.672 -24.531 -22.156 1 91.81 174 CYS A CA 1
ATOM 1338 C C . CYS A 1 174 ? -18.359 -25.719 -21.484 1 91.81 174 CYS A C 1
ATOM 1340 O O . CYS A 1 174 ? -19.031 -26.5 -22.156 1 91.81 174 CYS A O 1
ATOM 1342 N N . PHE A 1 175 ? -18.172 -25.828 -20.234 1 93.19 175 PHE A N 1
ATOM 1343 C CA . PHE A 1 175 ? -18.797 -26.906 -19.5 1 93.19 175 PHE A CA 1
ATOM 1344 C C . PHE A 1 175 ? -20.312 -26.766 -19.484 1 93.19 175 PHE A C 1
ATOM 1346 O O . PHE A 1 175 ? -21.031 -27.75 -19.703 1 93.19 175 PHE A O 1
ATOM 1353 N N . GLU A 1 176 ? -20.75 -25.594 -19.266 1 89.69 176 GLU A N 1
ATOM 1354 C CA . GLU A 1 176 ? -22.188 -25.344 -19.219 1 89.69 176 GLU A CA 1
ATOM 1355 C C . GLU A 1 176 ? -22.844 -25.703 -20.547 1 89.69 176 GLU A C 1
ATOM 1357 O O . GLU A 1 176 ? -23.953 -26.234 -20.562 1 89.69 176 GLU A O 1
ATOM 1362 N N . ARG A 1 177 ? -22.172 -25.453 -21.578 1 87.81 177 ARG A N 1
ATOM 1363 C CA . ARG A 1 177 ? -22.688 -25.766 -22.906 1 87.81 177 ARG A CA 1
ATOM 1364 C C . ARG A 1 177 ? -22.812 -27.281 -23.078 1 87.81 177 ARG A C 1
ATOM 1366 O O . ARG A 1 177 ? -23.656 -27.75 -23.859 1 87.81 177 ARG A O 1
ATOM 1373 N N . LYS A 1 178 ? -22.109 -27.953 -22.375 1 88.94 178 LYS A N 1
ATOM 1374 C CA . LYS A 1 178 ? -22.125 -29.406 -22.5 1 88.94 178 LYS A CA 1
ATOM 1375 C C . LYS A 1 178 ? -22.922 -30.047 -21.359 1 88.94 178 LYS A C 1
ATOM 1377 O O . LYS A 1 178 ? -22.875 -31.266 -21.172 1 88.94 178 LYS A O 1
ATOM 1382 N N . GLY A 1 179 ? -23.484 -29.156 -20.578 1 88.88 179 GLY A N 1
ATOM 1383 C CA . GLY A 1 179 ? -24.344 -29.641 -19.5 1 88.88 179 GLY A CA 1
ATOM 1384 C C . GLY A 1 179 ? -23.562 -30.062 -18.266 1 88.88 179 GLY A C 1
ATOM 1385 O O . GLY A 1 179 ? -24.078 -30.812 -17.422 1 88.88 179 GLY A O 1
ATOM 1386 N N . LEU A 1 180 ? -22.328 -29.688 -18.219 1 92.94 180 LEU A N 1
ATOM 1387 C CA . LEU A 1 180 ? -21.5 -30.031 -17.078 1 92.94 180 LEU A CA 1
ATOM 1388 C C . LEU A 1 180 ? -21.469 -28.906 -16.047 1 92.94 180 LEU A C 1
ATOM 1390 O O . LEU A 1 180 ? -21.75 -27.75 -16.391 1 92.94 180 LEU A O 1
ATOM 1394 N N . GLU A 1 181 ? -21.125 -29.219 -14.781 1 92.56 181 GLU A N 1
ATOM 1395 C CA . GLU A 1 181 ? -21.062 -28.234 -13.703 1 92.56 181 GLU A CA 1
ATOM 1396 C C . GLU A 1 181 ? -19.812 -27.375 -13.805 1 92.56 181 GLU A C 1
ATOM 1398 O O . GLU A 1 181 ? -18.75 -27.859 -14.188 1 92.56 181 GLU A O 1
ATOM 1403 N N . ALA A 1 182 ? -19.938 -26.156 -13.328 1 92.62 182 ALA A N 1
ATOM 1404 C CA . ALA A 1 182 ? -18.844 -25.188 -13.359 1 92.62 182 ALA A CA 1
ATOM 1405 C C . ALA A 1 182 ? -17.797 -25.516 -12.305 1 92.62 182 ALA A C 1
ATOM 1407 O O . ALA A 1 182 ? -18.094 -26.156 -11.297 1 92.62 182 ALA A O 1
ATOM 1408 N N . ILE A 1 183 ? -16.578 -25.109 -12.508 1 93.62 183 ILE A N 1
ATOM 1409 C CA . ILE A 1 183 ? -15.477 -25.312 -11.578 1 93.62 183 ILE A CA 1
ATOM 1410 C C . ILE A 1 183 ? -15.203 -24.031 -10.805 1 93.62 183 ILE A C 1
ATOM 1412 O O . ILE A 1 183 ? -14.648 -24.062 -9.703 1 93.62 183 ILE A O 1
ATOM 1416 N N . GLY A 1 184 ? -15.578 -22.891 -11.273 1 91.31 184 GLY A N 1
ATOM 1417 C CA . GLY A 1 184 ? -15.352 -21.562 -10.695 1 91.31 184 GLY A CA 1
ATOM 1418 C C . GLY A 1 184 ? -15.742 -21.484 -9.234 1 91.31 184 GLY A C 1
ATOM 1419 O O . GLY A 1 184 ? -14.969 -20.984 -8.406 1 91.31 184 GLY A O 1
ATOM 1420 N N . PRO A 1 185 ? -16.781 -22.031 -8.867 1 89.5 185 PRO A N 1
ATOM 1421 C CA . PRO A 1 185 ? -17.266 -21.922 -7.492 1 89.5 185 PRO A CA 1
ATOM 1422 C C . PRO A 1 185 ? -16.359 -22.609 -6.48 1 89.5 185 PRO A C 1
ATOM 1424 O O . PRO A 1 185 ? -16.422 -22.297 -5.285 1 89.5 185 PRO A O 1
ATOM 1427 N N . TYR A 1 186 ? -15.516 -23.516 -6.926 1 92.75 186 TYR A N 1
ATOM 1428 C CA . TYR A 1 186 ? -14.641 -24.219 -6 1 92.75 186 TYR A CA 1
ATOM 1429 C C . TYR A 1 186 ? -13.586 -23.297 -5.422 1 92.75 186 TYR A C 1
ATOM 1431 O O . TYR A 1 186 ? -13.023 -23.562 -4.359 1 92.75 186 TYR A O 1
ATOM 1439 N N . PHE A 1 187 ? -13.312 -22.172 -6.098 1 93 187 PHE A N 1
ATOM 1440 C CA . PHE A 1 187 ? -12.258 -21.266 -5.668 1 93 187 PHE A CA 1
ATOM 1441 C C . PHE A 1 187 ? -12.617 -20.625 -4.332 1 93 187 PHE A C 1
ATOM 1443 O O . PHE A 1 187 ? -11.734 -20.234 -3.57 1 93 187 PHE A O 1
ATOM 1450 N N . ARG A 1 188 ? -13.867 -20.516 -4.004 1 89.75 188 ARG A N 1
ATOM 1451 C CA . ARG A 1 188 ? -14.305 -19.891 -2.76 1 89.75 188 ARG A CA 1
ATOM 1452 C C . ARG A 1 188 ? -13.742 -20.625 -1.551 1 89.75 188 ARG A C 1
ATOM 1454 O O . ARG A 1 188 ? -13.484 -20.031 -0.51 1 89.75 188 ARG A O 1
ATOM 1461 N N . TRP A 1 189 ? -13.5 -21.891 -1.755 1 89.38 189 TRP A N 1
ATOM 1462 C CA . TRP A 1 189 ? -13.039 -22.719 -0.646 1 89.38 189 TRP A CA 1
ATOM 1463 C C . TRP A 1 189 ? -11.555 -22.484 -0.362 1 89.38 189 TRP A C 1
ATOM 1465 O O . TRP A 1 189 ? -11.086 -22.719 0.75 1 89.38 189 TRP A O 1
ATOM 1475 N N . GLY A 1 190 ? -10.867 -22.047 -1.336 1 92.31 190 GLY A N 1
ATOM 1476 C CA . GLY A 1 190 ? -9.453 -21.766 -1.146 1 92.31 190 GLY A CA 1
ATOM 1477 C C . GLY A 1 190 ? -9.188 -20.375 -0.606 1 92.31 190 GLY A C 1
ATOM 1478 O O . GLY A 1 190 ? -8.109 -20.109 -0.076 1 92.31 190 GLY A O 1
ATOM 1479 N N . MET A 1 191 ? -10.18 -19.547 -0.658 1 90.62 191 MET A N 1
ATOM 1480 C CA . MET A 1 191 ? -10.023 -18.141 -0.302 1 90.62 191 MET A CA 1
ATOM 1481 C C . MET A 1 191 ? -9.648 -18 1.168 1 90.62 191 MET A C 1
ATOM 1483 O O . MET A 1 191 ? -8.672 -17.312 1.495 1 90.62 191 MET A O 1
ATOM 1487 N N . SER A 1 192 ? -10.375 -18.641 2.068 1 91.19 192 SER A N 1
ATOM 1488 C CA . SER A 1 192 ? -10.125 -18.484 3.498 1 91.19 192 SER A CA 1
ATOM 1489 C C . SER A 1 192 ? -8.727 -19 3.865 1 91.19 192 SER A C 1
ATOM 1491 O O . SER A 1 192 ? -8.047 -18.391 4.703 1 91.19 192 SER A O 1
ATOM 1493 N N . PHE A 1 193 ? -8.367 -20.109 3.225 1 94.81 193 PHE A N 1
ATOM 1494 C CA . PHE A 1 193 ? -7.055 -20.672 3.51 1 94.81 193 PHE A CA 1
ATOM 1495 C C . PHE A 1 193 ? -5.945 -19.688 3.145 1 94.81 193 PHE A C 1
ATOM 1497 O O . PHE A 1 193 ? -5.008 -19.5 3.918 1 94.81 193 PHE A O 1
ATOM 1504 N N . THR A 1 194 ? -6.02 -19.094 1.979 1 96.25 194 THR A N 1
ATOM 1505 C CA . THR A 1 194 ? -4.945 -18.234 1.483 1 96.25 194 THR A CA 1
ATOM 1506 C C . THR A 1 194 ? -4.949 -16.891 2.209 1 96.25 194 THR A C 1
ATOM 1508 O O . THR A 1 194 ? -3.891 -16.297 2.428 1 96.25 194 THR A O 1
ATOM 1511 N N . GLU A 1 195 ? -6.156 -16.391 2.629 1 96.38 195 GLU A N 1
ATOM 1512 C CA . GLU A 1 195 ? -6.324 -15.016 3.098 1 96.38 195 GLU A CA 1
ATOM 1513 C C . GLU A 1 195 ? -6.23 -14.938 4.617 1 96.38 195 GLU A C 1
ATOM 1515 O O . GLU A 1 195 ? -6.004 -13.859 5.176 1 96.38 195 GLU A O 1
ATOM 1520 N N . GLU A 1 196 ? -6.438 -16.031 5.262 1 96.19 196 GLU A N 1
ATOM 1521 C CA . GLU A 1 196 ? -6.508 -15.977 6.719 1 96.19 196 GLU A CA 1
ATOM 1522 C C . GLU A 1 196 ? -5.332 -16.719 7.352 1 96.19 196 GLU A C 1
ATOM 1524 O O . GLU A 1 196 ? -4.734 -17.594 6.723 1 96.19 196 GLU A O 1
ATOM 1529 N N . PHE A 1 197 ? -4.977 -16.297 8.461 1 97.31 197 PHE A N 1
ATOM 1530 C CA . PHE A 1 197 ? -3.99 -16.969 9.305 1 97.31 197 PHE A CA 1
ATOM 1531 C C . PHE A 1 197 ? -4.426 -16.938 10.766 1 97.31 197 PHE A C 1
ATOM 1533 O O . PHE A 1 197 ? -4.777 -15.891 11.297 1 97.31 197 PHE A O 1
ATOM 1540 N N . GLN A 1 198 ? -4.426 -18.016 11.391 1 93.81 198 GLN A N 1
ATOM 1541 C CA . GLN A 1 198 ? -4.875 -18.094 12.773 1 93.81 198 GLN A CA 1
ATOM 1542 C C . GLN A 1 198 ? -3.768 -17.688 13.742 1 93.81 198 GLN A C 1
ATOM 1544 O O . GLN A 1 198 ? -2.748 -18.359 13.852 1 93.81 198 GLN A O 1
ATOM 1549 N N . LEU A 1 199 ? -4.039 -16.594 14.414 1 96.69 199 LEU A N 1
ATOM 1550 C CA . LEU A 1 199 ? -3.098 -16.109 15.414 1 96.69 199 LEU A CA 1
ATOM 1551 C C . LEU A 1 199 ? -3.682 -16.234 16.812 1 96.69 199 LEU A C 1
ATOM 1553 O O . LEU A 1 199 ? -4.871 -15.992 17.016 1 96.69 199 LEU A O 1
ATOM 1557 N N . PRO A 1 200 ? -2.801 -16.625 17.734 1 95.25 200 PRO A N 1
ATOM 1558 C CA . PRO A 1 200 ? -3.262 -16.516 19.125 1 95.25 200 PRO A CA 1
ATOM 1559 C C . PRO A 1 200 ? -3.434 -15.062 19.578 1 95.25 200 PRO A C 1
ATOM 1561 O O . PRO A 1 200 ? -2.736 -14.18 19.078 1 95.25 200 PRO A O 1
ATOM 1564 N N . LEU A 1 201 ? -4.316 -14.867 20.469 1 93.62 201 LEU A N 1
ATOM 1565 C CA . LEU A 1 201 ? -4.559 -13.508 20.938 1 93.62 201 LEU A CA 1
ATOM 1566 C C . LEU A 1 201 ? -3.316 -12.945 21.625 1 93.62 201 LEU A C 1
ATOM 1568 O O . LEU A 1 201 ? -2.977 -11.773 21.438 1 93.62 201 LEU A O 1
ATOM 1572 N N . ILE A 1 202 ? -2.725 -13.852 22.438 1 90.06 202 ILE A N 1
ATOM 1573 C CA . ILE A 1 202 ? -1.474 -13.484 23.094 1 90.06 202 ILE A CA 1
ATOM 1574 C C . ILE A 1 202 ? -0.323 -14.297 22.5 1 90.06 202 ILE A C 1
ATOM 1576 O O . ILE A 1 202 ? -0.37 -15.523 22.484 1 90.06 202 ILE A O 1
ATOM 1580 N N . ALA A 1 203 ? 0.689 -13.555 22.125 1 90.25 203 ALA A N 1
ATOM 1581 C CA . ALA A 1 203 ? 1.795 -14.172 21.391 1 90.25 203 ALA A CA 1
ATOM 1582 C C . ALA A 1 203 ? 2.7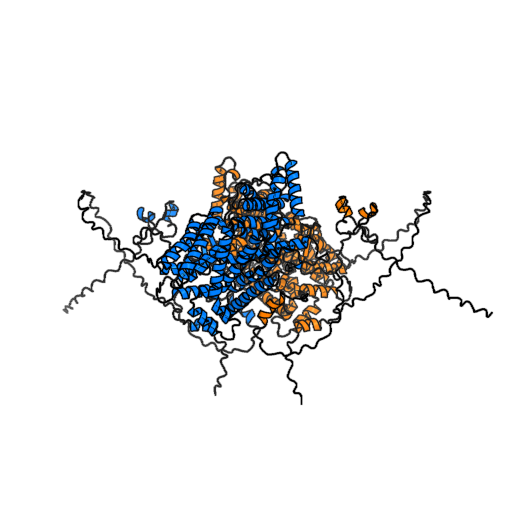03 -14.953 22.328 1 90.25 203 ALA A C 1
ATOM 1584 O O . ALA A 1 203 ? 2.863 -14.586 23.5 1 90.25 203 ALA A O 1
ATOM 1585 N N . TYR A 1 204 ? 3.156 -16.047 21.828 1 92.75 204 TYR A N 1
ATOM 1586 C CA . TYR A 1 204 ? 4.238 -16.812 22.438 1 92.75 204 TYR A CA 1
ATOM 1587 C C . TYR A 1 204 ? 5.449 -16.875 21.516 1 92.75 204 TYR A C 1
ATOM 1589 O O . TYR A 1 204 ? 5.332 -17.266 20.344 1 92.75 204 TYR A O 1
ATOM 1597 N N . LEU A 1 205 ? 6.598 -16.453 22.062 1 97.31 205 LEU A N 1
ATOM 1598 C CA . LEU A 1 205 ? 7.809 -16.438 21.25 1 97.31 205 LEU A CA 1
ATOM 1599 C C . LEU A 1 205 ? 8.703 -17.625 21.578 1 97.31 205 LEU A C 1
ATOM 1601 O O . LEU A 1 205 ? 9.344 -17.656 22.625 1 97.31 205 LEU A O 1
ATOM 1605 N N . PRO A 1 206 ? 8.82 -18.547 20.703 1 97.56 206 PRO A N 1
ATOM 1606 C CA . PRO A 1 206 ? 9.672 -19.719 20.969 1 97.56 206 PRO A CA 1
ATOM 1607 C C . PRO A 1 206 ? 11.156 -19.359 21.031 1 97.56 206 PRO A C 1
ATOM 1609 O O . PRO A 1 206 ? 11.602 -18.422 20.344 1 97.56 206 PRO A O 1
ATOM 1612 N N . ASP A 1 207 ? 11.875 -20.172 21.781 1 98.06 207 ASP A N 1
ATOM 1613 C CA . ASP A 1 207 ? 13.328 -20.016 21.844 1 98.06 207 ASP A CA 1
ATOM 1614 C C . ASP A 1 207 ? 13.977 -20.422 20.516 1 98.06 207 ASP A C 1
ATOM 1616 O O . ASP A 1 207 ? 13.445 -21.25 19.781 1 98.06 207 ASP A O 1
ATOM 1620 N N . LEU A 1 208 ? 15.086 -19.781 20.297 1 98.19 208 LEU A N 1
ATOM 1621 C CA . LEU A 1 208 ? 15.891 -20.188 19.141 1 98.19 208 LEU A CA 1
ATOM 1622 C C . LEU A 1 208 ? 16.625 -21.484 19.422 1 98.19 208 LEU A C 1
ATOM 1624 O O . LEU A 1 208 ? 17.109 -21.703 20.547 1 98.19 208 LEU A O 1
ATOM 1628 N N . PRO A 1 209 ? 16.672 -22.297 18.391 1 96.88 209 PRO A N 1
ATOM 1629 C CA . PRO A 1 209 ? 17.531 -23.469 18.562 1 96.88 209 PRO A CA 1
ATOM 1630 C C . PRO A 1 209 ? 19 -23.109 18.703 1 96.88 209 PRO A C 1
ATOM 1632 O O . PRO A 1 209 ? 19.391 -21.969 18.438 1 96.88 209 PRO A O 1
ATOM 1635 N N . ASP A 1 210 ? 19.797 -24.156 19.125 1 95 210 ASP A N 1
ATOM 1636 C CA . ASP A 1 210 ? 21.234 -23.938 19.188 1 95 210 ASP A CA 1
ATOM 1637 C C . ASP A 1 210 ? 21.812 -23.734 17.797 1 95 210 ASP A C 1
ATOM 1639 O O . ASP A 1 210 ? 21.25 -24.203 16.797 1 95 210 ASP A O 1
ATOM 1643 N N . MET A 1 211 ? 22.922 -23.125 17.797 1 95.19 211 MET A N 1
ATOM 1644 C CA . MET A 1 211 ? 23.516 -22.719 16.531 1 95.19 211 MET A CA 1
ATOM 1645 C C . MET A 1 211 ? 23.781 -23.922 15.633 1 95.19 211 MET A C 1
ATOM 1647 O O . MET A 1 211 ? 23.531 -23.875 14.422 1 95.19 211 MET A O 1
ATOM 1651 N N . PRO A 1 212 ? 24.234 -25 16.125 1 95.5 212 PRO A N 1
ATOM 1652 C CA . PRO A 1 212 ? 24.5 -26.156 15.25 1 95.5 212 PRO A CA 1
ATOM 1653 C C . PRO A 1 212 ? 23.234 -26.656 14.547 1 95.5 212 PRO A C 1
ATOM 1655 O O . PRO A 1 212 ? 23.312 -27.188 13.445 1 95.5 212 PRO A O 1
ATOM 1658 N N . LEU A 1 213 ? 22.125 -26.438 15.195 1 95.31 213 LEU A N 1
ATOM 1659 C CA . LEU A 1 213 ? 20.859 -26.859 14.602 1 95.31 213 LEU A CA 1
ATOM 1660 C C . LEU A 1 213 ? 20.359 -25.828 13.594 1 95.31 213 LEU A C 1
ATOM 1662 O O . LEU A 1 213 ? 19.672 -26.172 12.633 1 95.31 213 LEU A O 1
ATOM 1666 N N . MET A 1 214 ? 20.672 -24.562 13.773 1 96.69 214 MET A N 1
ATOM 1667 C CA . MET A 1 214 ? 20.172 -23.484 12.922 1 96.69 214 MET A CA 1
ATOM 1668 C C . MET A 1 214 ? 21.031 -23.328 11.672 1 96.69 214 MET A C 1
ATOM 1670 O O . MET A 1 214 ? 20.531 -22.953 10.609 1 96.69 214 MET A O 1
ATOM 1674 N N . GLU A 1 215 ? 22.281 -23.641 11.766 1 96.75 215 GLU A N 1
ATOM 1675 C CA . GLU A 1 215 ? 23.234 -23.391 10.703 1 96.75 215 GLU A CA 1
ATOM 1676 C C . GLU A 1 215 ? 22.812 -24.078 9.398 1 96.75 215 GLU A C 1
ATOM 1678 O O . GLU A 1 215 ? 22.797 -23.438 8.344 1 96.75 215 GLU A O 1
ATOM 1683 N N . PRO A 1 216 ? 22.438 -25.391 9.477 1 97.12 216 PRO A N 1
ATOM 1684 C CA . PRO A 1 216 ? 22 -26 8.227 1 97.12 216 PRO A CA 1
ATOM 1685 C C . PRO A 1 216 ? 20.75 -25.344 7.641 1 97.12 216 PRO A C 1
ATOM 1687 O O . PRO A 1 216 ? 20.609 -25.266 6.418 1 97.12 216 PRO A O 1
ATOM 1690 N N . LEU A 1 217 ? 19.891 -24.938 8.469 1 97.19 217 LEU A N 1
ATOM 1691 C CA . LEU A 1 217 ? 18.672 -24.281 8.016 1 97.19 217 LEU A CA 1
ATOM 1692 C C . LEU A 1 217 ? 18.984 -22.938 7.371 1 97.19 217 LEU A C 1
ATOM 1694 O O . LEU A 1 217 ? 18.391 -22.578 6.352 1 97.19 217 LEU A O 1
ATOM 1698 N N . ILE A 1 218 ? 19.875 -22.219 7.969 1 97.81 218 ILE A N 1
ATOM 1699 C CA . ILE A 1 218 ? 20.328 -20.938 7.438 1 97.81 218 ILE A CA 1
ATOM 1700 C C . ILE A 1 218 ? 21 -21.141 6.082 1 97.81 218 ILE A C 1
ATOM 1702 O O . ILE A 1 218 ? 20.781 -20.375 5.148 1 97.81 218 ILE A O 1
ATOM 1706 N N . GLU A 1 219 ? 21.734 -22.188 5.98 1 96.62 219 GLU A N 1
ATOM 1707 C CA . GLU A 1 219 ? 22.391 -22.516 4.723 1 96.62 219 GLU A CA 1
ATOM 1708 C C . GLU A 1 219 ? 21.391 -22.828 3.625 1 96.62 219 GLU A C 1
ATOM 1710 O O . GLU A 1 219 ? 21.578 -22.453 2.467 1 96.62 219 GLU A O 1
ATOM 1715 N N . VAL A 1 220 ? 20.391 -23.516 4.008 1 95.25 220 VAL A N 1
ATOM 1716 C CA . VAL A 1 220 ? 19.344 -23.828 3.039 1 95.25 220 VAL A CA 1
ATOM 1717 C C . VAL A 1 220 ? 18.734 -22.547 2.492 1 95.25 220 VAL A C 1
ATOM 1719 O O . VAL A 1 220 ? 18.562 -22.391 1.28 1 95.25 220 VAL A O 1
ATOM 1722 N N . PHE A 1 221 ? 18.469 -21.641 3.369 1 96.44 221 PHE A N 1
ATOM 1723 C CA . PHE A 1 221 ? 17.906 -20.359 2.955 1 96.44 221 PHE A CA 1
ATOM 1724 C C . PHE A 1 221 ? 18.859 -19.641 2.004 1 96.44 221 PHE A C 1
ATOM 1726 O O . PHE A 1 221 ? 18.438 -19.156 0.946 1 96.44 221 PHE A O 1
ATOM 1733 N N . PHE A 1 222 ? 20.062 -19.484 2.301 1 95.94 222 PHE A N 1
ATOM 1734 C CA . PHE A 1 222 ? 21 -18.672 1.54 1 95.94 222 PHE A CA 1
ATOM 1735 C C . PHE A 1 222 ? 21.344 -19.344 0.218 1 95.94 222 PHE A C 1
ATOM 1737 O O . PHE A 1 222 ? 21.734 -18.672 -0.743 1 95.94 222 PHE A O 1
ATOM 1744 N N . ASN A 1 223 ? 21.109 -20.641 0.134 1 93.12 223 ASN A N 1
ATOM 1745 C CA . ASN A 1 223 ? 21.406 -21.359 -1.103 1 93.12 223 ASN A CA 1
ATOM 1746 C C . ASN A 1 223 ? 20.203 -21.406 -2.037 1 93.12 223 ASN A C 1
ATOM 1748 O O . ASN A 1 223 ? 20.359 -21.406 -3.26 1 93.12 223 ASN A O 1
ATOM 1752 N N . ARG A 1 224 ? 19.078 -21.375 -1.462 1 93.31 224 ARG A N 1
ATOM 1753 C CA . ARG A 1 224 ? 17.922 -21.688 -2.285 1 93.31 224 ARG A CA 1
ATOM 1754 C C . ARG A 1 224 ? 17.016 -20.469 -2.443 1 93.31 224 ARG A C 1
ATOM 1756 O O . ARG A 1 224 ? 16.469 -20.234 -3.523 1 93.31 224 ARG A O 1
ATOM 1763 N N . THR A 1 225 ? 16.844 -19.719 -1.384 1 95.62 225 THR A N 1
ATOM 1764 C CA . THR A 1 225 ? 15.891 -18.609 -1.408 1 95.62 225 THR A CA 1
ATOM 1765 C C . THR A 1 225 ? 16.609 -17.297 -1.669 1 95.62 225 THR A C 1
ATOM 1767 O O . THR A 1 225 ? 16.156 -16.469 -2.463 1 95.62 225 THR A O 1
ATOM 1770 N N . HIS A 1 226 ? 17.719 -17.094 -1.069 1 96.56 226 HIS A N 1
ATOM 1771 C CA . HIS A 1 226 ? 18.453 -15.828 -1.093 1 96.56 226 HIS A CA 1
ATOM 1772 C C . HIS A 1 226 ? 18.844 -15.438 -2.518 1 96.56 226 HIS A C 1
ATOM 1774 O O . HIS A 1 226 ? 18.828 -14.258 -2.867 1 96.56 226 HIS A O 1
ATOM 1780 N N . PRO A 1 227 ? 19.172 -16.344 -3.377 1 95.69 227 PRO A N 1
ATOM 1781 C CA . PRO A 1 227 ? 19.531 -15.953 -4.746 1 95.69 227 PRO A CA 1
ATOM 1782 C C . PRO A 1 227 ? 18.375 -15.281 -5.484 1 95.69 227 PRO A C 1
ATOM 1784 O O . PRO A 1 227 ? 18.609 -14.492 -6.41 1 95.69 227 PRO A O 1
ATOM 1787 N N . LEU A 1 228 ? 17.172 -15.562 -5.102 1 96.19 228 LEU A N 1
ATOM 1788 C CA . LEU A 1 228 ? 16 -14.938 -5.707 1 96.19 228 LEU A CA 1
ATOM 1789 C C . LEU A 1 228 ? 15.586 -13.695 -4.922 1 96.19 228 LEU A C 1
ATOM 1791 O O . LEU A 1 228 ? 15.031 -12.758 -5.492 1 96.19 228 LEU A O 1
ATOM 1795 N N . VAL A 1 229 ? 15.805 -13.758 -3.604 1 97.25 229 VAL A N 1
ATOM 1796 C CA . VAL A 1 229 ? 15.367 -12.68 -2.719 1 97.25 229 VAL A CA 1
ATOM 1797 C C . VAL A 1 229 ? 16.531 -12.242 -1.827 1 97.25 229 VAL A C 1
ATOM 1799 O O . VAL A 1 229 ? 16.516 -12.492 -0.62 1 97.25 229 VAL A O 1
ATOM 1802 N N . PRO A 1 230 ? 17.422 -11.539 -2.406 1 97.5 230 PRO A N 1
ATOM 1803 C CA . PRO A 1 230 ? 18.641 -11.172 -1.674 1 97.5 230 PRO A CA 1
ATOM 1804 C C . PRO A 1 230 ? 18.438 -9.969 -0.761 1 97.5 230 PRO A C 1
ATOM 1806 O O . PRO A 1 230 ? 19.188 -8.984 -0.847 1 97.5 230 PRO A O 1
ATOM 1809 N N . VAL A 1 231 ? 17.641 -10.094 0.217 1 97.88 231 VAL A N 1
ATOM 1810 C CA . VAL A 1 231 ? 17.266 -8.938 1.021 1 97.88 231 VAL A CA 1
ATOM 1811 C C . VAL A 1 231 ? 18.031 -8.953 2.342 1 97.88 231 VAL A C 1
ATOM 1813 O O . VAL A 1 231 ? 17.891 -8.031 3.154 1 97.88 231 VAL A O 1
ATOM 1816 N N . LEU A 1 232 ? 18.797 -10.016 2.562 1 97.62 232 LEU A N 1
ATOM 1817 C CA . LEU A 1 232 ? 19.594 -10.133 3.779 1 97.62 232 LEU A CA 1
ATOM 1818 C C . LEU A 1 232 ? 21.078 -10.211 3.451 1 97.62 232 LEU A C 1
ATOM 1820 O O . LEU A 1 232 ? 21.469 -10.852 2.469 1 97.62 232 LEU A O 1
ATOM 1824 N N . ASP A 1 233 ? 21.812 -9.516 4.207 1 94.44 233 ASP A N 1
ATOM 1825 C CA . ASP A 1 233 ? 23.25 -9.734 4.203 1 94.44 233 ASP A CA 1
ATOM 1826 C C . ASP A 1 233 ? 23.641 -10.859 5.16 1 94.44 233 ASP A C 1
ATOM 1828 O O . ASP A 1 233 ? 23.297 -10.82 6.344 1 94.44 233 ASP A O 1
ATOM 1832 N N . ARG A 1 234 ? 24.375 -11.805 4.691 1 95.31 234 ARG A N 1
ATOM 1833 C CA . ARG A 1 234 ? 24.656 -13.008 5.457 1 95.31 234 ARG A CA 1
ATOM 1834 C C . ARG A 1 234 ? 25.406 -12.672 6.75 1 95.31 234 ARG A C 1
ATOM 1836 O O . ARG A 1 234 ? 25.047 -13.18 7.82 1 95.31 234 ARG A O 1
ATOM 1843 N N . ALA A 1 235 ? 26.406 -11.867 6.602 1 94.88 235 ALA A N 1
ATOM 1844 C CA . ALA A 1 235 ? 27.219 -11.547 7.77 1 94.88 235 ALA A CA 1
ATOM 1845 C C . ALA A 1 235 ? 26.391 -10.82 8.828 1 94.88 235 ALA A C 1
ATOM 1847 O O . ALA A 1 235 ? 26.453 -11.156 10.016 1 94.88 235 ALA A O 1
ATOM 1848 N N . SER A 1 236 ? 25.609 -9.844 8.336 1 94.5 236 SER A N 1
ATOM 1849 C CA . SER A 1 236 ? 24.766 -9.078 9.258 1 94.5 236 SER A CA 1
ATOM 1850 C C . SER A 1 236 ? 23.703 -9.961 9.883 1 94.5 236 SER A C 1
ATOM 1852 O O . SER A 1 236 ? 23.375 -9.812 11.062 1 94.5 236 SER A O 1
ATOM 1854 N N . PHE A 1 237 ? 23.234 -10.883 9.18 1 97.56 237 PHE A N 1
ATOM 1855 C CA . PHE A 1 237 ? 22.188 -11.781 9.656 1 97.56 237 PHE A CA 1
ATOM 1856 C C . PHE A 1 237 ? 22.734 -12.719 10.734 1 97.56 237 PHE A C 1
ATOM 1858 O O . PHE A 1 237 ? 22.125 -12.867 11.789 1 97.56 237 PHE A O 1
ATOM 1865 N N . VAL A 1 238 ? 23.766 -13.297 10.469 1 97.44 238 VAL A N 1
ATOM 1866 C CA . VAL A 1 238 ? 24.359 -14.242 11.414 1 97.44 238 VAL A CA 1
ATOM 1867 C C . VAL A 1 238 ? 24.766 -13.508 12.688 1 97.44 238 VAL A C 1
ATOM 1869 O O . VAL A 1 238 ? 24.641 -14.055 13.789 1 97.44 238 VAL A O 1
ATOM 1872 N N . ALA A 1 239 ? 25.188 -12.305 12.492 1 96.69 239 ALA A N 1
ATOM 1873 C CA . ALA A 1 239 ? 25.531 -11.5 13.664 1 96.69 239 ALA A CA 1
ATOM 1874 C C . ALA A 1 239 ? 24.297 -11.266 14.539 1 96.69 239 ALA A C 1
ATOM 1876 O O . ALA A 1 239 ? 24.391 -11.312 15.766 1 96.69 239 ALA A O 1
ATOM 1877 N N . GLU A 1 240 ? 23.219 -11.016 13.922 1 97 240 GLU A N 1
ATOM 1878 C CA . GLU A 1 240 ? 21.984 -10.789 14.664 1 97 240 GLU A CA 1
ATOM 1879 C C . GLU A 1 240 ? 21.516 -12.07 15.344 1 97 240 GLU A C 1
ATOM 1881 O O . GLU A 1 240 ? 21.016 -12.031 16.469 1 97 240 GLU A O 1
ATOM 1886 N N . VAL A 1 241 ? 21.625 -13.148 14.695 1 98.12 241 VAL A N 1
ATOM 1887 C CA . VAL A 1 241 ? 21.266 -14.438 15.273 1 98.12 241 VAL A CA 1
ATOM 1888 C C . VAL A 1 241 ? 22.125 -14.703 16.516 1 98.12 241 VAL A C 1
ATOM 1890 O O . VAL A 1 241 ? 21.594 -15.102 17.562 1 98.12 241 VAL A O 1
ATOM 1893 N N . THR A 1 242 ? 23.391 -14.492 16.359 1 97.38 242 THR A N 1
ATOM 1894 C CA . THR A 1 242 ? 24.312 -14.727 17.453 1 97.38 242 THR A CA 1
ATOM 1895 C C . THR A 1 242 ? 23.984 -13.82 18.641 1 97.38 242 THR A C 1
ATOM 1897 O O . THR A 1 242 ? 23.984 -14.266 19.797 1 97.38 242 THR A O 1
ATOM 1900 N N . ARG A 1 243 ? 23.656 -12.617 18.312 1 97.5 243 ARG A N 1
ATOM 1901 C CA . ARG A 1 243 ? 23.328 -11.656 19.359 1 97.5 243 ARG A CA 1
ATOM 1902 C C . ARG A 1 243 ? 22.094 -12.109 20.141 1 97.5 243 ARG A C 1
ATOM 1904 O O . ARG A 1 243 ? 22.094 -12.086 21.375 1 97.5 243 ARG A O 1
ATOM 1911 N N . LEU A 1 244 ? 21.078 -12.484 19.484 1 97.75 244 LEU A N 1
ATOM 1912 C CA . LEU A 1 244 ? 19.828 -12.875 20.141 1 97.75 244 LEU A CA 1
ATOM 1913 C C . LEU A 1 244 ? 20 -14.195 20.891 1 97.75 244 LEU A C 1
ATOM 1915 O O . LEU A 1 244 ? 19.391 -14.398 21.938 1 97.75 244 LEU A O 1
ATOM 1919 N N . LEU A 1 245 ? 20.812 -15.102 20.344 1 97.06 245 LEU A N 1
ATOM 1920 C CA . LEU A 1 245 ? 21.109 -16.359 21.031 1 97.06 245 LEU A CA 1
ATOM 1921 C C . LEU A 1 245 ? 21.828 -16.094 22.359 1 97.06 245 LEU A C 1
ATOM 1923 O O . LEU A 1 245 ? 21.562 -16.75 23.359 1 97.06 245 LEU A O 1
ATOM 1927 N N . GLU A 1 246 ? 22.734 -15.18 22.312 1 96.69 246 GLU A N 1
ATOM 1928 C CA . GLU A 1 246 ? 23.453 -14.812 23.547 1 96.69 246 GLU A CA 1
ATOM 1929 C C . GLU A 1 246 ? 22.5 -14.219 24.578 1 96.69 246 GLU A C 1
ATOM 1931 O O . GLU A 1 246 ? 22.594 -14.531 25.766 1 96.69 246 GLU A O 1
ATOM 1936 N N . LEU A 1 247 ? 21.625 -13.406 24.094 1 97.06 247 LEU A N 1
ATOM 1937 C CA . LEU A 1 247 ? 20.641 -12.828 25 1 97.06 247 LEU A CA 1
ATOM 1938 C C . LEU A 1 247 ? 19.75 -13.922 25.594 1 97.06 247 LEU A C 1
ATOM 1940 O O . LEU A 1 247 ? 19.453 -13.883 26.797 1 97.06 247 LEU A O 1
ATOM 1944 N N . GLN A 1 248 ? 19.359 -14.82 24.781 1 97.19 248 GLN A N 1
ATOM 1945 C CA . GLN A 1 248 ? 18.531 -15.945 25.219 1 97.19 248 GLN A CA 1
ATOM 1946 C C . GLN A 1 248 ? 19.25 -16.766 26.281 1 97.19 248 GLN A C 1
ATOM 1948 O O . GLN A 1 248 ? 18.656 -17.141 27.281 1 97.19 248 GLN A O 1
ATOM 1953 N N . GLN A 1 249 ? 20.5 -17.016 26.141 1 95.62 249 GLN A N 1
ATOM 1954 C CA . GLN A 1 249 ? 21.281 -17.859 27.047 1 95.62 249 GLN A CA 1
ATOM 1955 C C . GLN A 1 249 ? 21.562 -17.125 28.359 1 95.62 249 GLN A C 1
ATOM 1957 O O . GLN A 1 249 ? 21.688 -17.766 29.406 1 95.62 249 GLN A O 1
ATOM 1962 N N . ALA A 1 250 ? 21.609 -15.875 28.219 1 94.88 250 ALA A N 1
ATOM 1963 C CA . ALA A 1 250 ? 21.938 -15.062 29.391 1 94.88 250 ALA A CA 1
ATOM 1964 C C . ALA A 1 250 ? 20.719 -14.906 30.297 1 94.88 250 ALA A C 1
ATOM 1966 O O . ALA A 1 250 ? 20.859 -14.508 31.453 1 94.88 250 ALA A O 1
ATOM 1967 N N . HIS A 1 251 ? 19.609 -15.195 29.766 1 94.69 251 HIS A N 1
ATOM 1968 C CA . HIS A 1 251 ? 18.406 -15.008 30.578 1 94.69 251 HIS A CA 1
ATOM 1969 C C . HIS A 1 251 ? 17.797 -16.359 30.969 1 94.69 251 HIS A C 1
ATOM 1971 O O . HIS A 1 251 ? 17.578 -17.219 30.125 1 94.69 251 HIS A O 1
ATOM 1977 N N . GLU A 1 252 ? 17.406 -16.453 32.125 1 92.38 252 GLU A N 1
ATOM 1978 C CA . GLU A 1 252 ? 16.938 -17.719 32.688 1 92.38 252 GLU A CA 1
ATOM 1979 C C . GLU A 1 252 ? 15.586 -18.109 32.125 1 92.38 252 GLU A C 1
ATOM 1981 O O . GLU A 1 252 ? 15.281 -19.297 31.984 1 92.38 252 GLU A O 1
ATOM 1986 N N . ASN A 1 253 ? 14.805 -17.156 31.734 1 93.62 253 ASN A N 1
ATOM 1987 C CA . ASN A 1 253 ? 13.445 -17.438 31.281 1 93.62 253 ASN A CA 1
ATOM 1988 C C . ASN A 1 253 ? 13.352 -17.453 29.766 1 93.62 253 ASN A C 1
ATOM 1990 O O . ASN A 1 253 ? 12.266 -17.281 29.203 1 93.62 253 ASN A O 1
ATOM 1994 N N . GLY A 1 254 ? 14.492 -17.484 29.094 1 95 254 GLY A N 1
ATOM 1995 C CA . GLY A 1 254 ? 14.5 -17.688 27.656 1 95 254 GLY A CA 1
ATOM 1996 C C . GLY A 1 254 ? 14.492 -16.391 26.859 1 95 254 GLY A C 1
ATOM 1997 O O . GLY A 1 254 ? 14.773 -15.32 27.406 1 95 254 GLY A O 1
ATOM 1998 N N . LEU A 1 255 ? 14.164 -16.562 25.578 1 96.5 255 LEU A N 1
ATOM 1999 C CA . LEU A 1 255 ? 14.289 -15.461 24.625 1 96.5 255 LEU A CA 1
ATOM 2000 C C . LEU A 1 255 ? 13.242 -14.383 24.891 1 96.5 255 LEU A C 1
ATOM 2002 O O . LEU A 1 255 ? 13.562 -13.195 24.922 1 96.5 255 LEU A O 1
ATOM 2006 N N . GLN A 1 256 ? 12.031 -14.758 25.094 1 95.56 256 GLN A N 1
ATOM 2007 C CA . GLN A 1 256 ? 10.914 -13.836 25.25 1 95.56 256 GLN A CA 1
ATOM 2008 C C . GLN A 1 256 ? 11.156 -12.883 26.422 1 95.56 256 GLN A C 1
ATOM 2010 O O . GLN A 1 256 ? 10.766 -11.719 26.375 1 95.56 256 GLN A O 1
ATOM 2015 N N . ALA A 1 257 ? 11.734 -13.352 27.453 1 95.19 257 ALA A N 1
ATOM 2016 C CA . ALA A 1 257 ? 12.016 -12.539 28.641 1 95.19 257 ALA A CA 1
ATOM 2017 C C . ALA A 1 257 ? 13.258 -11.68 28.422 1 95.19 257 ALA A C 1
ATOM 2019 O O . ALA A 1 257 ? 13.438 -10.664 29.094 1 95.19 257 ALA A O 1
ATOM 2020 N N . ALA A 1 258 ? 14.031 -12.078 27.516 1 95.88 258 ALA A N 1
ATOM 2021 C CA . ALA A 1 258 ? 15.352 -11.461 27.375 1 95.88 258 ALA A CA 1
ATOM 2022 C C . ALA A 1 258 ? 15.305 -10.297 26.391 1 95.88 258 ALA A C 1
ATOM 2024 O O . ALA A 1 258 ? 16.109 -9.367 26.469 1 95.88 258 ALA A O 1
ATOM 2025 N N . ILE A 1 259 ? 14.375 -10.305 25.531 1 96.12 259 ILE A N 1
ATOM 2026 C CA . ILE A 1 259 ? 14.422 -9.352 24.438 1 96.12 259 ILE A CA 1
ATOM 2027 C C . ILE A 1 259 ? 13.438 -8.211 24.703 1 96.12 259 ILE A C 1
ATOM 2029 O O . ILE A 1 259 ? 12.609 -8.289 25.609 1 96.12 259 ILE A O 1
ATOM 2033 N N . SER A 1 260 ? 13.633 -7.16 23.891 1 95 260 SER A N 1
ATOM 2034 C CA . SER A 1 260 ? 12.742 -6.004 23.922 1 95 260 SER A CA 1
ATOM 2035 C C . SER A 1 260 ? 11.992 -5.84 22.609 1 95 260 SER A C 1
ATOM 2037 O O . SER A 1 260 ? 12.266 -6.555 21.641 1 95 260 SER A O 1
ATOM 2039 N N . SER A 1 261 ? 11.102 -4.863 22.594 1 94.62 261 SER A N 1
ATOM 2040 C CA . SER A 1 261 ? 10.305 -4.598 21.406 1 94.62 261 SER A CA 1
ATOM 2041 C C . SER A 1 261 ? 11.18 -4.168 20.234 1 94.62 261 SER A C 1
ATOM 2043 O O . SER A 1 261 ? 10.836 -4.402 19.078 1 94.62 261 SER A O 1
ATOM 2045 N N . ALA A 1 262 ? 12.273 -3.588 20.5 1 94.25 262 ALA A N 1
ATOM 2046 C CA . ALA A 1 262 ? 13.18 -3.1 19.469 1 94.25 262 ALA A CA 1
ATOM 2047 C C . ALA A 1 262 ? 13.812 -4.258 18.703 1 94.25 262 ALA A C 1
ATOM 2049 O O . ALA A 1 262 ? 14.297 -4.082 17.578 1 94.25 262 ALA A O 1
ATOM 2050 N N . ASP A 1 263 ? 13.742 -5.457 19.234 1 97.31 263 ASP A N 1
ATOM 2051 C CA . ASP A 1 263 ? 14.359 -6.629 18.625 1 97.31 263 ASP A CA 1
ATOM 2052 C C . ASP A 1 263 ? 13.375 -7.367 17.719 1 97.31 263 ASP A C 1
ATOM 2054 O O . ASP A 1 263 ? 13.766 -8.266 16.969 1 97.31 263 ASP A O 1
ATOM 2058 N N . ALA A 1 264 ? 12.164 -6.961 17.766 1 97.88 264 ALA A N 1
ATOM 2059 C CA . ALA A 1 264 ? 11.086 -7.715 17.141 1 97.88 264 ALA A CA 1
ATOM 2060 C C . ALA A 1 264 ? 11.305 -7.84 15.633 1 97.88 264 ALA A C 1
ATOM 2062 O O . ALA A 1 264 ? 11.18 -8.93 15.062 1 97.88 264 ALA A O 1
ATOM 2063 N N . PRO A 1 265 ? 11.664 -6.781 14.938 1 97.88 265 PRO A N 1
ATOM 2064 C CA . PRO A 1 265 ? 11.844 -6.922 13.492 1 97.88 265 PRO A CA 1
ATOM 2065 C C . PRO A 1 265 ? 12.922 -7.949 13.133 1 97.88 265 PRO A C 1
ATOM 2067 O O . PRO A 1 265 ? 12.719 -8.766 12.227 1 97.88 265 PRO A O 1
ATOM 2070 N N . ALA A 1 266 ? 14 -7.898 13.828 1 98.12 266 ALA A N 1
ATOM 2071 C CA . ALA A 1 266 ? 15.062 -8.875 13.594 1 98.12 266 ALA A CA 1
ATOM 2072 C C . ALA A 1 266 ? 14.578 -10.297 13.883 1 98.12 266 ALA A C 1
ATOM 2074 O O . ALA A 1 266 ? 14.922 -11.234 13.156 1 98.12 266 ALA A O 1
ATOM 2075 N N . LEU A 1 267 ? 13.875 -10.422 14.898 1 98.62 267 LEU A N 1
ATOM 2076 C CA . LEU A 1 267 ? 13.367 -11.734 15.289 1 98.62 267 LEU A CA 1
ATOM 2077 C C . LEU A 1 267 ? 12.398 -12.273 14.234 1 98.62 267 LEU A C 1
ATOM 2079 O O . LEU A 1 267 ? 12.391 -13.469 13.945 1 98.62 267 LEU A O 1
ATOM 2083 N N . VAL A 1 268 ? 11.531 -11.414 13.695 1 98.81 268 VAL A N 1
ATOM 2084 C CA . VAL A 1 268 ? 10.617 -11.805 12.625 1 98.81 268 VAL A CA 1
ATOM 2085 C C . VAL A 1 268 ? 11.414 -12.383 11.461 1 98.81 268 VAL A C 1
ATOM 2087 O O . VAL A 1 268 ? 11.039 -13.422 10.898 1 98.81 268 VAL A O 1
ATOM 2090 N N . THR A 1 269 ? 12.477 -11.75 11.141 1 98.88 269 THR A N 1
ATOM 2091 C CA . THR A 1 269 ? 13.328 -12.211 10.055 1 98.88 269 THR A CA 1
ATOM 2092 C C . THR A 1 269 ? 13.922 -13.578 10.375 1 98.88 269 THR A C 1
ATOM 2094 O O . THR A 1 269 ? 13.875 -14.492 9.547 1 98.88 269 THR A O 1
ATOM 2097 N N . ILE A 1 270 ? 14.43 -13.727 11.531 1 98.88 270 ILE A N 1
ATOM 2098 C CA . ILE A 1 270 ? 15.086 -14.961 11.938 1 98.88 270 ILE A CA 1
ATOM 2099 C C . ILE A 1 270 ? 14.07 -16.109 11.945 1 98.88 270 ILE A C 1
ATOM 2101 O O . ILE A 1 270 ? 14.32 -17.172 11.375 1 98.88 270 ILE A O 1
ATOM 2105 N N . TYR A 1 271 ? 12.922 -15.891 12.555 1 98.81 271 TYR A N 1
ATOM 2106 C CA . TYR A 1 271 ? 11.883 -16.906 12.594 1 98.81 271 TYR A CA 1
ATOM 2107 C C . TYR A 1 271 ? 11.453 -17.312 11.188 1 98.81 271 TYR A C 1
ATOM 2109 O O . TYR A 1 271 ? 11.219 -18.484 10.914 1 98.81 271 TYR A O 1
ATOM 2117 N N . SER A 1 272 ? 11.375 -16.359 10.289 1 98.81 272 SER A N 1
ATOM 2118 C CA . SER A 1 272 ? 10.953 -16.641 8.922 1 98.81 272 SER A CA 1
ATOM 2119 C C . SER A 1 272 ? 12 -17.469 8.18 1 98.81 272 SER A C 1
ATOM 2121 O O . SER A 1 272 ? 11.656 -18.406 7.461 1 98.81 272 SER A O 1
ATOM 2123 N N . VAL A 1 273 ? 13.227 -17.094 8.383 1 98.62 273 VAL A N 1
ATOM 2124 C CA . VAL A 1 273 ? 14.32 -17.828 7.746 1 98.62 273 VAL A CA 1
ATOM 2125 C C . VAL A 1 273 ? 14.344 -19.266 8.258 1 98.62 273 VAL A C 1
ATOM 2127 O O . VAL A 1 273 ? 14.5 -20.203 7.473 1 98.62 273 VAL A O 1
ATOM 2130 N N . LEU A 1 274 ? 14.164 -19.438 9.539 1 98.25 274 LEU A N 1
ATOM 2131 C CA . LEU A 1 274 ? 14.133 -20.766 10.117 1 98.25 274 LEU A CA 1
ATOM 2132 C C . LEU A 1 274 ? 12.969 -21.578 9.555 1 98.25 274 LEU A C 1
ATOM 2134 O O . LEU A 1 274 ? 13.133 -22.75 9.188 1 98.25 274 LEU A O 1
ATOM 2138 N N . ALA A 1 275 ? 11.836 -20.953 9.477 1 98.19 275 ALA A N 1
ATOM 2139 C CA . ALA A 1 275 ? 10.648 -21.641 8.961 1 98.19 275 ALA A CA 1
ATOM 2140 C C . ALA A 1 275 ? 10.852 -22.062 7.512 1 98.19 275 ALA A C 1
ATOM 2142 O O . ALA A 1 275 ? 10.508 -23.188 7.137 1 98.19 275 ALA A O 1
ATOM 2143 N N . LEU A 1 276 ? 11.398 -21.234 6.723 1 97.31 276 LEU A N 1
ATOM 2144 C CA . LEU A 1 276 ? 11.68 -21.547 5.324 1 97.31 276 LEU A CA 1
ATOM 2145 C C . LEU A 1 276 ? 12.664 -22.703 5.207 1 97.31 276 LEU A C 1
ATOM 2147 O O . LEU A 1 276 ? 12.477 -23.609 4.387 1 97.31 276 LEU A O 1
ATOM 2151 N N . GLY A 1 277 ? 13.695 -22.594 6.035 1 96.56 277 GLY A N 1
ATOM 2152 C CA . GLY A 1 277 ? 14.688 -23.656 6.023 1 96.56 277 GLY A CA 1
ATOM 2153 C C . GLY A 1 277 ? 14.117 -25.016 6.414 1 96.56 277 GLY A C 1
ATOM 2154 O O . GLY A 1 277 ? 14.422 -26.031 5.785 1 96.56 277 GLY A O 1
ATOM 2155 N N . MET A 1 278 ? 13.273 -25.047 7.41 1 96.69 278 MET A N 1
ATOM 2156 C CA . MET A 1 278 ? 12.664 -26.281 7.879 1 96.69 278 MET A CA 1
ATOM 2157 C C . MET A 1 278 ? 11.711 -26.859 6.836 1 96.69 278 MET A C 1
ATOM 2159 O O . MET A 1 278 ? 11.758 -28.047 6.52 1 96.69 278 MET A O 1
ATOM 2163 N N . ASP A 1 279 ? 10.859 -26.016 6.305 1 96 279 ASP A N 1
ATOM 2164 C CA . ASP A 1 279 ? 9.906 -26.438 5.285 1 96 279 ASP A CA 1
ATOM 2165 C C . ASP A 1 279 ? 10.625 -27 4.059 1 96 279 ASP A C 1
ATOM 2167 O O . ASP A 1 279 ? 10.25 -28.047 3.529 1 96 279 ASP A O 1
ATOM 2171 N N . ASP A 1 280 ? 11.633 -26.344 3.607 1 92.94 280 ASP A N 1
ATOM 2172 C CA . ASP A 1 280 ? 12.352 -26.75 2.402 1 92.94 280 ASP A CA 1
ATOM 2173 C C . ASP A 1 280 ? 13.125 -28.047 2.639 1 92.94 280 ASP A C 1
ATOM 2175 O O . ASP A 1 280 ? 13.242 -28.875 1.737 1 92.94 280 ASP A O 1
ATOM 2179 N N . SER A 1 281 ? 13.672 -28.156 3.789 1 91.94 281 SER A N 1
ATOM 2180 C CA . SER A 1 281 ? 14.414 -29.375 4.113 1 91.94 281 SER A CA 1
ATOM 2181 C C . SER A 1 281 ? 13.492 -30.594 4.172 1 91.94 281 SER A C 1
ATOM 2183 O O . SER A 1 281 ? 13.875 -31.688 3.771 1 91.94 281 SER A O 1
ATOM 2185 N N . GLU A 1 282 ? 12.305 -30.328 4.648 1 92.12 282 GLU A N 1
ATOM 2186 C CA . GLU A 1 282 ? 11.359 -31.438 4.773 1 92.12 282 GLU A CA 1
ATOM 2187 C C . GLU A 1 282 ? 10.523 -31.594 3.506 1 92.12 282 GLU A C 1
ATOM 2189 O O . GLU A 1 282 ? 9.93 -32.656 3.275 1 92.12 282 GLU A O 1
ATOM 2194 N N . GLY A 1 283 ? 10.461 -30.547 2.699 1 89.44 283 GLY A N 1
ATOM 2195 C CA . GLY A 1 283 ? 9.68 -30.578 1.473 1 89.44 283 GLY A CA 1
ATOM 2196 C C . GLY A 1 283 ? 8.188 -30.438 1.714 1 89.44 283 GLY A C 1
ATOM 2197 O O . GLY A 1 283 ? 7.379 -30.766 0.844 1 89.44 283 GLY A O 1
ATOM 2198 N N . THR A 1 284 ? 7.828 -30.094 2.906 1 92.69 284 THR A N 1
ATOM 2199 C CA . THR A 1 284 ? 6.445 -29.906 3.328 1 92.69 284 THR A CA 1
ATOM 2200 C C . THR A 1 284 ? 6.363 -28.922 4.484 1 92.69 284 THR A C 1
ATOM 2202 O O . THR A 1 284 ? 7.383 -28.359 4.91 1 92.69 284 THR A O 1
ATOM 2205 N N . VAL A 1 285 ? 5.184 -28.641 4.82 1 95.81 285 VAL A N 1
ATOM 2206 C CA . VAL A 1 285 ? 4.992 -27.781 5.977 1 95.81 285 VAL A CA 1
ATOM 2207 C C . VAL A 1 285 ? 5.445 -28.5 7.246 1 95.81 285 VAL A C 1
ATOM 2209 O O . VAL A 1 285 ? 4.855 -29.5 7.637 1 95.81 285 VAL A O 1
ATOM 2212 N N . SER A 1 286 ? 6.398 -27.953 7.844 1 95.75 286 SER A N 1
ATOM 2213 C CA . SER A 1 286 ? 6.953 -28.547 9.055 1 95.75 286 SER A CA 1
ATOM 2214 C C . SER A 1 286 ? 6.117 -28.188 10.281 1 95.75 286 SER A C 1
ATOM 2216 O O . SER A 1 286 ? 5.785 -27.031 10.492 1 95.75 286 SER A O 1
ATOM 2218 N N . ALA A 1 287 ? 5.895 -29.141 11.047 1 95.31 287 ALA A N 1
ATOM 2219 C CA . ALA A 1 287 ? 5.184 -28.922 12.305 1 95.31 287 ALA A CA 1
ATOM 2220 C C . ALA A 1 287 ? 6.035 -28.109 13.281 1 95.31 287 ALA A C 1
ATOM 2222 O O . ALA A 1 287 ? 5.504 -27.328 14.07 1 95.31 287 ALA A O 1
ATOM 2223 N N . THR A 1 288 ? 7.316 -28.281 13.148 1 95.94 288 THR A N 1
ATOM 2224 C CA . THR A 1 288 ? 8.234 -27.578 14.031 1 95.94 288 THR A CA 1
ATOM 2225 C C . THR A 1 288 ? 8.398 -26.125 13.602 1 95.94 288 THR A C 1
ATOM 2227 O O . THR A 1 288 ? 8.742 -25.266 14.414 1 95.94 288 THR A O 1
ATOM 2230 N N . ALA A 1 289 ? 8.148 -25.844 12.344 1 97.44 289 ALA A N 1
ATOM 2231 C CA . ALA A 1 289 ? 8.336 -24.5 11.797 1 97.44 289 ALA A CA 1
ATOM 2232 C C . ALA A 1 289 ? 7.141 -23.609 12.117 1 97.44 289 ALA A C 1
ATOM 2234 O O . ALA A 1 289 ? 7.285 -22.391 12.219 1 97.44 289 ALA A O 1
ATOM 2235 N N . THR A 1 290 ? 6.004 -24.156 12.305 1 97.5 290 THR A N 1
ATOM 2236 C CA . THR A 1 290 ? 4.742 -23.438 12.383 1 97.5 290 THR A CA 1
ATOM 2237 C C . THR A 1 290 ? 4.723 -22.5 13.586 1 97.5 290 THR A C 1
ATOM 2239 O O . THR A 1 290 ? 4.289 -21.359 13.492 1 97.5 290 THR A O 1
ATOM 2242 N N . PRO A 1 291 ? 5.246 -22.922 14.742 1 97.81 291 PRO A N 1
ATOM 2243 C CA . PRO A 1 291 ? 5.285 -22 15.883 1 97.81 291 PRO A CA 1
ATOM 2244 C C . PRO A 1 291 ? 6.168 -20.781 15.617 1 97.81 291 PRO A C 1
ATOM 2246 O O . PRO A 1 291 ? 5.852 -19.672 16.062 1 97.81 291 PRO A O 1
ATOM 2249 N N . TYR A 1 292 ? 7.297 -20.984 14.914 1 98.31 292 TYR A N 1
ATOM 2250 C CA . TYR A 1 292 ? 8.164 -19.859 14.578 1 98.31 292 TYR A CA 1
ATOM 2251 C C . TYR A 1 292 ? 7.449 -18.891 13.648 1 98.31 292 TYR A C 1
ATOM 2253 O O . TYR A 1 292 ? 7.52 -17.672 13.844 1 98.31 292 TYR A O 1
ATOM 2261 N N . LEU A 1 293 ? 6.773 -19.453 12.688 1 98.31 293 LEU A N 1
ATOM 2262 C CA . LEU A 1 293 ? 6.062 -18.609 11.734 1 98.31 293 LEU A CA 1
ATOM 2263 C C . LEU A 1 293 ? 4.918 -17.875 12.414 1 98.31 293 LEU A C 1
ATOM 2265 O O . LEU A 1 293 ? 4.68 -16.703 12.125 1 98.31 293 LEU A O 1
ATOM 2269 N N . THR A 1 294 ? 4.211 -18.516 13.281 1 98.44 294 THR A N 1
ATOM 2270 C CA . THR A 1 294 ? 3.123 -17.906 14.031 1 98.44 294 THR A CA 1
ATOM 2271 C C . THR A 1 294 ? 3.646 -16.766 14.914 1 98.44 294 THR A C 1
ATOM 2273 O O . THR A 1 294 ? 3.035 -15.703 15 1 98.44 294 THR A O 1
ATOM 2276 N N . ALA A 1 295 ? 4.742 -17.016 15.516 1 98.38 295 ALA A N 1
ATOM 2277 C CA . ALA A 1 295 ? 5.363 -15.992 16.359 1 98.38 295 ALA A CA 1
ATOM 2278 C C . ALA A 1 295 ? 5.812 -14.797 15.516 1 98.38 295 ALA A C 1
ATOM 2280 O O . ALA A 1 295 ? 5.621 -13.648 15.914 1 98.38 295 ALA A O 1
ATOM 2281 N N . ALA A 1 296 ? 6.441 -15.094 14.406 1 98.75 296 ALA A N 1
ATOM 2282 C CA . ALA A 1 296 ? 6.852 -14.016 13.508 1 98.75 296 ALA A CA 1
ATOM 2283 C C . ALA A 1 296 ? 5.66 -13.156 13.102 1 98.75 296 ALA A C 1
ATOM 2285 O O . ALA A 1 296 ? 5.738 -11.93 13.133 1 98.75 296 ALA A O 1
ATOM 2286 N N . TYR A 1 297 ? 4.605 -13.812 12.766 1 98.81 297 TYR A N 1
ATOM 2287 C CA . TYR A 1 297 ? 3.408 -13.094 12.344 1 98.81 297 TYR A CA 1
ATOM 2288 C C . TYR A 1 297 ? 2.855 -12.234 13.477 1 98.81 297 TYR A C 1
ATOM 2290 O O . TYR A 1 297 ? 2.41 -11.109 13.25 1 98.81 297 TYR A O 1
ATOM 2298 N N . SER A 1 298 ? 2.898 -12.711 14.656 1 98.06 298 SER A N 1
ATOM 2299 C CA . SER A 1 298 ? 2.375 -12.008 15.82 1 98.06 298 SER A CA 1
ATOM 2300 C C . SER A 1 298 ? 3.154 -10.719 16.078 1 98.06 298 SER A C 1
ATOM 2302 O O . SER A 1 298 ? 2.639 -9.789 16.703 1 98.06 298 SER A O 1
ATOM 2304 N N . LEU A 1 299 ? 4.324 -10.672 15.57 1 98.25 299 LEU A N 1
ATOM 2305 C CA . LEU A 1 299 ? 5.191 -9.531 15.844 1 98.25 299 LEU A CA 1
ATOM 2306 C C . LEU A 1 299 ? 5.094 -8.5 14.727 1 98.25 299 LEU A C 1
ATOM 2308 O O . LEU A 1 299 ? 5.84 -7.516 14.719 1 98.25 299 LEU A O 1
ATOM 2312 N N . THR A 1 300 ? 4.199 -8.656 13.828 1 98.44 300 THR A N 1
ATOM 2313 C CA . THR A 1 300 ? 4.098 -7.723 12.711 1 98.44 300 THR A CA 1
ATOM 2314 C C . THR A 1 300 ? 3.691 -6.336 13.203 1 98.44 300 THR A C 1
ATOM 2316 O O . THR A 1 300 ? 4.09 -5.324 12.617 1 98.44 300 THR A O 1
ATOM 2319 N N . SER A 1 301 ? 2.904 -6.234 14.258 1 98.25 301 SER A N 1
ATOM 2320 C CA . SER A 1 301 ? 2.557 -4.941 14.836 1 98.25 301 SER A CA 1
ATOM 2321 C C . SER A 1 301 ? 3.805 -4.16 15.234 1 98.25 301 SER A C 1
ATOM 2323 O O . SER A 1 301 ? 3.861 -2.941 15.07 1 98.25 301 SER A O 1
ATOM 2325 N N . HIS A 1 302 ? 4.781 -4.879 15.703 1 98.25 302 HIS A N 1
ATOM 2326 C CA . HIS A 1 302 ? 6.031 -4.246 16.109 1 98.25 302 HIS A CA 1
ATOM 2327 C C . HIS A 1 302 ? 6.824 -3.762 14.906 1 98.25 302 HIS A C 1
ATOM 2329 O O . HIS A 1 302 ? 7.523 -2.748 14.977 1 98.25 302 HIS A O 1
ATOM 2335 N N . CYS A 1 303 ? 6.711 -4.484 13.852 1 98.25 303 CYS A N 1
ATOM 2336 C CA . CYS A 1 303 ? 7.332 -4.016 12.617 1 98.25 303 CYS A CA 1
ATOM 2337 C C . CYS A 1 303 ? 6.691 -2.721 12.141 1 98.25 303 CYS A C 1
ATOM 2339 O O . CYS A 1 303 ? 7.383 -1.827 11.648 1 98.25 303 CYS A O 1
ATOM 2341 N N . LEU A 1 304 ? 5.422 -2.58 12.32 1 98.12 304 LEU A N 1
ATOM 2342 C CA . LEU A 1 304 ? 4.695 -1.38 11.914 1 98.12 304 LEU A CA 1
ATOM 2343 C C . LEU A 1 304 ? 5.02 -0.211 12.844 1 98.12 304 LEU A C 1
ATOM 2345 O O . LEU A 1 304 ? 5.059 0.941 12.398 1 98.12 304 LEU A O 1
ATOM 2349 N N . SER A 1 305 ? 5.203 -0.534 14.086 1 97.75 305 SER A N 1
ATOM 2350 C CA . SER A 1 305 ? 5.434 0.515 15.07 1 97.75 305 SER A CA 1
ATOM 2351 C C . SER A 1 305 ? 6.848 1.076 14.961 1 97.75 305 SER A C 1
ATOM 2353 O O . SER A 1 305 ? 7.113 2.195 15.406 1 97.75 305 SER A O 1
ATOM 2355 N N . LEU A 1 306 ? 7.754 0.255 14.391 1 97 306 LEU A N 1
ATOM 2356 C CA . LEU A 1 306 ? 9.133 0.66 14.117 1 97 306 LEU A CA 1
ATOM 2357 C C . LEU A 1 306 ? 9.469 0.464 12.648 1 97 306 LEU A C 1
ATOM 2359 O O . LEU A 1 306 ? 10.25 -0.424 12.297 1 97 306 LEU A O 1
ATOM 2363 N N . PRO A 1 307 ? 8.945 1.335 11.836 1 97.69 307 PRO A N 1
ATOM 2364 C CA . PRO A 1 307 ? 8.961 1.091 10.391 1 97.69 307 PRO A CA 1
ATOM 2365 C C . PRO A 1 307 ? 10.289 1.485 9.742 1 97.69 307 PRO A C 1
ATOM 2367 O O . PRO A 1 307 ? 10.352 2.473 9.008 1 97.69 307 PRO A O 1
ATOM 2370 N N . TYR A 1 308 ? 11.297 0.686 9.891 1 96.75 308 TYR A N 1
ATOM 2371 C CA . TYR A 1 308 ? 12.617 0.908 9.305 1 96.75 308 TYR A CA 1
ATOM 2372 C C . TYR A 1 308 ? 13.055 -0.286 8.469 1 96.75 308 TYR A C 1
ATOM 2374 O O . TYR A 1 308 ? 12.242 -1.16 8.148 1 96.75 308 TYR A O 1
ATOM 2382 N N . THR A 1 309 ? 14.297 -0.296 8.016 1 96.38 309 THR A N 1
ATOM 2383 C CA . THR A 1 309 ? 14.789 -1.29 7.07 1 96.38 309 THR A CA 1
ATOM 2384 C C . THR A 1 309 ? 14.594 -2.701 7.617 1 96.38 309 THR A C 1
ATOM 2386 O O . THR A 1 309 ? 14.156 -3.598 6.898 1 96.38 309 THR A O 1
ATOM 2389 N N . SER A 1 310 ? 14.898 -2.91 8.852 1 97.25 310 SER A N 1
ATOM 2390 C CA . SER A 1 310 ? 14.766 -4.23 9.453 1 97.25 310 SER A CA 1
ATOM 2391 C C . SER A 1 310 ? 13.32 -4.715 9.414 1 97.25 310 SER A C 1
ATOM 2393 O O . SER A 1 310 ? 13.07 -5.91 9.234 1 97.25 310 SER A O 1
ATOM 2395 N N . SER A 1 311 ? 12.398 -3.801 9.625 1 98.5 311 SER A N 1
ATOM 2396 C CA . SER A 1 311 ? 10.984 -4.156 9.555 1 98.5 311 SER A CA 1
ATOM 2397 C C . SER A 1 311 ? 10.586 -4.559 8.141 1 98.5 311 SER A C 1
ATOM 2399 O O . SER A 1 311 ? 9.805 -5.5 7.953 1 98.5 311 SER A O 1
ATOM 2401 N N . VAL A 1 312 ? 11.109 -3.852 7.16 1 98.56 312 VAL A N 1
ATOM 2402 C CA . VAL A 1 312 ? 10.828 -4.219 5.773 1 98.56 312 VAL A CA 1
ATOM 2403 C C . VAL A 1 312 ? 11.352 -5.625 5.496 1 98.56 312 VAL A C 1
ATOM 2405 O O . VAL A 1 312 ? 10.648 -6.449 4.91 1 98.56 312 VAL A O 1
ATOM 2408 N N . GLN A 1 313 ? 12.531 -5.867 5.945 1 98.56 313 GLN A N 1
ATOM 2409 C CA . GLN A 1 313 ? 13.125 -7.188 5.77 1 98.56 313 GLN A CA 1
ATOM 2410 C C . GLN A 1 313 ? 12.281 -8.266 6.449 1 98.56 313 GLN A C 1
ATOM 2412 O O . GLN A 1 313 ? 12 -9.312 5.855 1 98.56 313 GLN A O 1
ATOM 2417 N N . GLY A 1 314 ? 11.922 -7.973 7.648 1 98.81 314 GLY A N 1
ATOM 2418 C CA . GLY A 1 314 ? 11.102 -8.93 8.383 1 98.81 314 GLY A CA 1
ATOM 2419 C C . GLY A 1 314 ? 9.781 -9.227 7.695 1 98.81 314 GLY A C 1
ATOM 2420 O O . GLY A 1 314 ? 9.406 -10.391 7.539 1 98.81 314 GLY A O 1
ATOM 2421 N N . LEU A 1 315 ? 9.086 -8.219 7.266 1 98.88 315 LEU A N 1
ATOM 2422 C CA . LEU A 1 315 ? 7.793 -8.375 6.605 1 98.88 315 LEU A CA 1
ATOM 2423 C C . LEU A 1 315 ? 7.938 -9.125 5.285 1 98.88 315 LEU A C 1
ATOM 2425 O O . LEU A 1 315 ? 7.125 -9.992 4.969 1 98.88 315 LEU A O 1
ATOM 2429 N N . LEU A 1 316 ? 8.93 -8.805 4.566 1 98.81 316 LEU A N 1
ATOM 2430 C CA . LEU A 1 316 ? 9.156 -9.461 3.283 1 98.81 316 LEU A CA 1
ATOM 2431 C C . LEU A 1 316 ? 9.484 -10.938 3.475 1 98.81 316 LEU A C 1
ATOM 2433 O O . LEU A 1 316 ? 8.977 -11.789 2.742 1 98.81 316 LEU A O 1
ATOM 2437 N N . MET A 1 317 ? 10.328 -11.195 4.43 1 98.75 317 MET A N 1
ATOM 2438 C CA . MET A 1 317 ? 10.695 -12.586 4.684 1 98.75 317 MET A CA 1
ATOM 2439 C C . MET A 1 317 ? 9.484 -13.383 5.152 1 98.75 317 MET A C 1
ATOM 2441 O O . MET A 1 317 ? 9.305 -14.539 4.758 1 98.75 317 MET A O 1
ATOM 2445 N N . LEU A 1 318 ? 8.742 -12.773 5.984 1 98.88 318 LEU A N 1
ATOM 2446 C CA . LEU A 1 318 ? 7.512 -13.43 6.418 1 98.88 318 LEU A CA 1
ATOM 2447 C C . LEU A 1 318 ? 6.574 -13.672 5.242 1 98.88 318 LEU A C 1
ATOM 2449 O O . LEU A 1 318 ? 5.953 -14.727 5.141 1 98.88 318 LEU A O 1
ATOM 2453 N N . ALA A 1 319 ? 6.461 -12.719 4.348 1 98.81 319 ALA A N 1
ATOM 2454 C CA . ALA A 1 319 ? 5.633 -12.852 3.154 1 98.81 319 ALA A CA 1
ATOM 2455 C C . ALA A 1 319 ? 6.09 -14.031 2.299 1 98.81 319 ALA A C 1
ATOM 2457 O O . ALA A 1 319 ? 5.27 -14.82 1.82 1 98.81 319 ALA A O 1
ATOM 2458 N N . ILE A 1 320 ? 7.348 -14.172 2.16 1 98.5 320 ILE A N 1
ATOM 2459 C CA . ILE A 1 320 ? 7.914 -15.242 1.348 1 98.5 320 ILE A CA 1
ATOM 2460 C C . ILE A 1 320 ? 7.633 -16.594 2.004 1 98.5 320 ILE A C 1
ATOM 2462 O O . ILE A 1 320 ? 7.277 -17.562 1.324 1 98.5 320 ILE A O 1
ATOM 2466 N N . ALA A 1 321 ? 7.809 -16.625 3.297 1 98.5 321 ALA A N 1
ATOM 2467 C CA . ALA A 1 321 ? 7.559 -17.859 4.02 1 98.5 321 ALA A CA 1
ATOM 2468 C C . ALA A 1 321 ? 6.102 -18.281 3.891 1 98.5 321 ALA A C 1
ATOM 2470 O O . ALA A 1 321 ? 5.805 -19.469 3.719 1 98.5 321 ALA A O 1
ATOM 2471 N N . LEU A 1 322 ? 5.258 -17.344 3.965 1 98.44 322 LEU A N 1
ATOM 2472 C CA . LEU A 1 322 ? 3.836 -17.656 3.857 1 98.44 322 LEU A CA 1
ATOM 2473 C C . LEU A 1 322 ? 3.471 -18.047 2.43 1 98.44 322 LEU A C 1
ATOM 2475 O O . LEU A 1 322 ? 2.654 -18.953 2.221 1 98.44 322 LEU A O 1
ATOM 2479 N N . ARG A 1 323 ? 4.043 -17.438 1.492 1 97.69 323 ARG A N 1
ATOM 2480 C CA . ARG A 1 323 ? 3.793 -17.797 0.102 1 97.69 323 ARG A CA 1
ATOM 2481 C C . ARG A 1 323 ? 4.219 -19.234 -0.171 1 97.69 323 ARG A C 1
ATOM 2483 O O . ARG A 1 323 ? 3.533 -19.969 -0.888 1 97.69 323 ARG A O 1
ATOM 2490 N N . ALA A 1 324 ? 5.32 -19.578 0.408 1 97.19 324 ALA A N 1
ATOM 2491 C CA . ALA A 1 324 ? 5.824 -20.938 0.233 1 97.19 324 ALA A CA 1
ATOM 2492 C C . ALA A 1 324 ? 4.836 -21.969 0.784 1 97.19 324 ALA A C 1
ATOM 2494 O O . ALA A 1 324 ? 4.879 -23.141 0.411 1 97.19 324 ALA A O 1
ATOM 2495 N N . ARG A 1 325 ? 3.967 -21.531 1.612 1 96.94 325 ARG A N 1
ATOM 2496 C CA . ARG A 1 325 ? 2.938 -22.406 2.176 1 96.94 325 ARG A CA 1
ATOM 2497 C C . ARG A 1 325 ? 1.594 -22.172 1.494 1 96.94 325 ARG A C 1
ATOM 2499 O O . ARG A 1 325 ? 0.545 -22.516 2.051 1 96.94 325 ARG A O 1
ATOM 2506 N N . SER A 1 326 ? 1.583 -21.531 0.373 1 96.38 326 SER A N 1
ATOM 2507 C CA . SER A 1 326 ? 0.418 -21.234 -0.457 1 96.38 326 SER A CA 1
ATOM 2508 C C . SER A 1 326 ? -0.53 -20.266 0.242 1 96.38 326 SER A C 1
ATOM 2510 O O . SER A 1 326 ? -1.743 -20.312 0.03 1 96.38 326 SER A O 1
ATOM 2512 N N . LYS A 1 327 ? -0.022 -19.484 1.148 1 97.5 327 LYS A N 1
ATOM 2513 C CA . LYS A 1 327 ? -0.783 -18.391 1.752 1 97.5 327 LYS A CA 1
ATOM 2514 C C . LYS A 1 327 ? -0.542 -17.078 1.013 1 97.5 327 LYS A C 1
ATOM 2516 O O . LYS A 1 327 ? -0.128 -16.094 1.617 1 97.5 327 LYS A O 1
ATOM 2521 N N . GLU A 1 328 ? -0.927 -17.109 -0.22 1 96.56 328 GLU A N 1
ATOM 2522 C CA . GLU A 1 328 ? -0.619 -16.031 -1.138 1 96.56 328 GLU A CA 1
ATOM 2523 C C . GLU A 1 328 ? -1.365 -14.75 -0.752 1 96.56 328 GLU A C 1
ATOM 2525 O O . GLU A 1 328 ? -0.854 -13.648 -0.939 1 96.56 328 GLU A O 1
ATOM 2530 N N . GLY A 1 329 ? -2.605 -14.898 -0.306 1 97.31 329 GLY A N 1
ATOM 2531 C CA . GLY A 1 329 ? -3.326 -13.719 0.156 1 97.31 329 GLY A CA 1
ATOM 2532 C C . GLY A 1 329 ? -2.629 -13 1.295 1 97.31 329 GLY A C 1
ATOM 2533 O O . GLY A 1 329 ? -2.504 -11.773 1.278 1 97.31 329 GLY A O 1
ATOM 2534 N N . GLN A 1 330 ? -2.182 -13.734 2.279 1 98.38 330 GLN A N 1
ATOM 2535 C CA . GLN A 1 330 ? -1.437 -13.156 3.393 1 98.38 330 GLN A CA 1
ATOM 2536 C C . GLN A 1 330 ? -0.145 -12.5 2.912 1 98.38 330 GLN A C 1
ATOM 2538 O O . GLN A 1 330 ? 0.216 -11.422 3.373 1 98.38 330 GLN A O 1
ATOM 2543 N N . SER A 1 331 ? 0.511 -13.25 2.059 1 98.44 331 SER A N 1
ATOM 2544 C CA . SER A 1 331 ? 1.734 -12.703 1.479 1 98.44 331 SER A CA 1
ATOM 2545 C C . SER A 1 331 ? 1.476 -11.367 0.8 1 98.44 331 SER A C 1
ATOM 2547 O O . SER A 1 331 ? 2.273 -10.438 0.927 1 98.44 331 SER A O 1
ATOM 2549 N N . TRP A 1 332 ? 0.364 -11.266 0.089 1 98.19 332 TRP A N 1
ATOM 2550 C CA . TRP A 1 332 ? -0.037 -10.047 -0.606 1 98.19 332 TRP A CA 1
ATOM 2551 C C . TRP A 1 332 ? -0.136 -8.867 0.363 1 98.19 332 TRP A C 1
ATOM 2553 O O . TRP A 1 332 ? 0.381 -7.785 0.089 1 98.19 332 TRP A O 1
ATOM 2563 N N . HIS A 1 333 ? -0.726 -9.031 1.477 1 98.44 333 HIS A N 1
ATOM 2564 C CA . HIS A 1 333 ? -0.937 -7.98 2.463 1 98.44 333 HIS A CA 1
ATOM 2565 C C . HIS A 1 333 ? 0.379 -7.555 3.105 1 98.44 333 HIS A C 1
ATOM 2567 O O . HIS A 1 333 ? 0.653 -6.363 3.24 1 98.44 333 HIS A O 1
ATOM 2573 N N . LEU A 1 334 ? 1.15 -8.508 3.453 1 98.75 334 LEU A N 1
ATOM 2574 C CA . LEU A 1 334 ? 2.418 -8.211 4.113 1 98.75 334 LEU A CA 1
ATOM 2575 C C . LEU A 1 334 ? 3.369 -7.492 3.162 1 98.75 334 LEU A C 1
ATOM 2577 O O . LEU A 1 334 ? 4.086 -6.578 3.57 1 98.75 334 LEU A O 1
ATOM 2581 N N . LEU A 1 335 ? 3.332 -7.953 1.97 1 98.75 335 LEU A N 1
ATOM 2582 C CA . LEU A 1 335 ? 4.172 -7.305 0.968 1 98.75 335 LEU A CA 1
ATOM 2583 C C . LEU A 1 335 ? 3.771 -5.848 0.781 1 98.75 335 LEU A C 1
ATOM 2585 O O . LEU A 1 335 ? 4.633 -4.973 0.666 1 98.75 335 LEU A O 1
ATOM 2589 N N . GLY A 1 336 ? 2.473 -5.633 0.686 1 98.38 336 GLY A N 1
ATOM 2590 C CA . GLY A 1 336 ? 2.01 -4.258 0.588 1 98.38 336 GLY A CA 1
ATOM 2591 C C . GLY A 1 336 ? 2.531 -3.373 1.704 1 98.38 336 GLY A C 1
ATOM 2592 O O . GLY A 1 336 ? 2.918 -2.227 1.465 1 98.38 336 GLY A O 1
ATOM 2593 N N . GLN A 1 337 ? 2.529 -3.922 2.863 1 98.44 337 GLN A N 1
ATOM 2594 C CA . GLN A 1 337 ? 3.018 -3.17 4.016 1 98.44 337 GLN A CA 1
ATOM 2595 C C . GLN A 1 337 ? 4.52 -2.912 3.906 1 98.44 337 GLN A C 1
ATOM 2597 O O . GLN A 1 337 ? 4.992 -1.825 4.246 1 98.44 337 GLN A O 1
ATOM 2602 N N . ALA A 1 338 ? 5.254 -3.902 3.512 1 98.81 338 ALA A N 1
ATOM 2603 C CA . ALA A 1 338 ? 6.691 -3.744 3.32 1 98.81 338 ALA A CA 1
ATOM 2604 C C . ALA A 1 338 ? 6.996 -2.631 2.322 1 98.81 338 ALA A C 1
ATOM 2606 O O . ALA A 1 338 ? 7.871 -1.797 2.559 1 98.81 338 ALA A O 1
ATOM 2607 N N . ILE A 1 339 ? 6.285 -2.576 1.271 1 98.62 339 ILE A N 1
ATOM 2608 C CA . ILE A 1 339 ? 6.496 -1.582 0.225 1 98.62 339 ILE A CA 1
ATOM 2609 C C . ILE A 1 339 ? 6.145 -0.194 0.755 1 98.62 339 ILE A C 1
ATOM 2611 O O . ILE A 1 339 ? 6.848 0.78 0.475 1 98.62 339 ILE A O 1
ATOM 2615 N N . ARG A 1 340 ? 5.07 -0.137 1.51 1 98.5 340 ARG A N 1
ATOM 2616 C CA . ARG A 1 340 ? 4.648 1.14 2.078 1 98.5 340 ARG A CA 1
ATOM 2617 C C . ARG A 1 340 ? 5.734 1.724 2.979 1 98.5 340 ARG A C 1
ATOM 2619 O O . ARG A 1 340 ? 6.031 2.916 2.902 1 98.5 340 ARG A O 1
ATOM 2626 N N . ILE A 1 341 ? 6.25 0.905 3.812 1 98.44 341 ILE A N 1
ATOM 2627 C CA . ILE A 1 341 ? 7.363 1.354 4.641 1 98.44 341 ILE A CA 1
ATOM 2628 C C . ILE A 1 341 ? 8.562 1.693 3.758 1 98.44 341 ILE A C 1
ATOM 2630 O O . ILE A 1 341 ? 9.25 2.689 3.992 1 98.44 341 ILE A O 1
ATOM 2634 N N . GLY A 1 342 ? 8.812 0.876 2.738 1 97.62 342 GLY A N 1
ATOM 2635 C CA . GLY A 1 342 ? 9.891 1.159 1.8 1 97.62 342 GLY A CA 1
ATOM 2636 C C . GLY A 1 342 ? 9.781 2.533 1.165 1 97.62 342 GLY A C 1
ATOM 2637 O O . GLY A 1 342 ? 10.781 3.225 0.998 1 97.62 342 GLY A O 1
ATOM 2638 N N . HIS A 1 343 ? 8.594 2.971 0.815 1 97.19 343 HIS A N 1
ATOM 2639 C CA . HIS A 1 343 ? 8.359 4.309 0.279 1 97.19 343 HIS A CA 1
ATOM 2640 C C . HIS A 1 343 ? 8.781 5.383 1.275 1 97.19 343 HIS A C 1
ATOM 2642 O O . HIS A 1 343 ? 9.359 6.398 0.889 1 97.19 343 HIS A O 1
ATOM 2648 N N . SER A 1 344 ? 8.453 5.129 2.516 1 97.06 344 SER A N 1
ATOM 2649 C CA . SER A 1 344 ? 8.766 6.121 3.537 1 97.06 344 SER A CA 1
ATOM 2650 C C . SER A 1 344 ? 10.266 6.203 3.789 1 97.06 344 SER A C 1
ATOM 2652 O O . SER A 1 344 ? 10.75 7.184 4.355 1 97.06 344 SER A O 1
ATOM 2654 N N . LEU A 1 345 ? 10.984 5.152 3.352 1 95.44 345 LEU A N 1
ATOM 2655 C CA . LEU A 1 345 ? 12.43 5.113 3.529 1 95.44 345 LEU A CA 1
ATOM 2656 C C . LEU A 1 345 ? 13.148 5.598 2.271 1 95.44 345 LEU A C 1
ATOM 2658 O O . LEU A 1 345 ? 14.367 5.785 2.279 1 95.44 345 LEU A O 1
ATOM 2662 N N . GLY A 1 346 ? 12.43 5.738 1.198 1 94 346 GLY A N 1
ATOM 2663 C CA . GLY A 1 346 ? 13.008 6.227 -0.042 1 94 346 GLY A CA 1
ATOM 2664 C C . GLY A 1 346 ? 13.688 5.137 -0.852 1 94 346 GLY A C 1
ATOM 2665 O O . GLY A 1 346 ? 14.562 5.418 -1.67 1 94 346 GLY A O 1
ATOM 2666 N N . PHE A 1 347 ? 13.266 3.83 -0.651 1 95.06 347 PHE A N 1
ATOM 2667 C CA . PHE A 1 347 ? 13.891 2.715 -1.356 1 95.06 347 PHE A CA 1
ATOM 2668 C C . PHE A 1 347 ? 13.703 2.857 -2.863 1 95.06 347 PHE A C 1
ATOM 2670 O O . PHE A 1 347 ? 14.516 2.359 -3.643 1 95.06 347 PHE A O 1
ATOM 2677 N N . HIS A 1 348 ? 12.664 3.498 -3.312 1 94.44 348 HIS A N 1
ATOM 2678 C CA . HIS A 1 348 ? 12.305 3.596 -4.723 1 94.44 348 HIS A CA 1
ATOM 2679 C C . HIS A 1 348 ? 13.125 4.676 -5.426 1 94.44 348 HIS A C 1
ATOM 2681 O O . HIS A 1 348 ? 13.039 4.828 -6.645 1 94.44 348 HIS A O 1
ATOM 2687 N N . ARG A 1 349 ? 13.852 5.359 -4.637 1 90.19 349 ARG A N 1
ATOM 2688 C CA . ARG A 1 349 ? 14.617 6.484 -5.172 1 90.19 349 ARG A CA 1
ATOM 2689 C C . ARG A 1 349 ? 16.109 6.18 -5.172 1 90.19 349 ARG A C 1
ATOM 2691 O O . ARG A 1 349 ? 16.609 5.484 -4.285 1 90.19 349 ARG A O 1
ATOM 2698 N N . GLN A 1 350 ? 16.703 6.742 -6.199 1 84.75 350 GLN A N 1
ATOM 2699 C CA . GLN A 1 350 ? 18.156 6.746 -6.188 1 84.75 350 GLN A CA 1
ATOM 2700 C C . GLN A 1 350 ? 18.703 7.977 -5.465 1 84.75 350 GLN A C 1
ATOM 2702 O O . GLN A 1 350 ? 18.828 9.047 -6.066 1 84.75 350 GLN A O 1
ATOM 2707 N N . ILE A 1 351 ? 18.75 7.883 -4.27 1 71.44 351 ILE A N 1
ATOM 2708 C CA . ILE A 1 351 ? 19.188 9.031 -3.479 1 71.44 351 ILE A CA 1
ATOM 2709 C C . ILE A 1 351 ? 20.703 9.148 -3.535 1 71.44 351 ILE A C 1
ATOM 2711 O O . ILE A 1 351 ? 21.422 8.219 -3.158 1 71.44 351 ILE A O 1
ATOM 2715 N N . VAL A 1 352 ? 21.203 10.047 -4.426 1 57.81 352 VAL A N 1
ATOM 2716 C CA . VAL A 1 352 ? 22.641 10.297 -4.594 1 57.81 352 VAL A CA 1
ATOM 2717 C C . VAL A 1 352 ? 23.141 11.203 -3.473 1 57.81 352 VAL A C 1
ATOM 2719 O O . VAL A 1 352 ? 22.641 12.312 -3.293 1 57.81 352 VAL A O 1
ATOM 2722 N N . SER A 1 353 ? 23.375 10.703 -2.361 1 54.56 353 SER A N 1
ATOM 2723 C CA . SER A 1 353 ? 24 11.586 -1.39 1 54.56 353 SER A CA 1
ATOM 2724 C C . SER A 1 353 ? 25.516 11.664 -1.615 1 54.56 353 SER A C 1
ATOM 2726 O O . SER A 1 353 ? 26.094 10.781 -2.248 1 54.56 353 SER A O 1
ATOM 2728 N N . SER A 1 354 ? 25.984 12.883 -1.549 1 46.16 354 SER A N 1
ATOM 2729 C CA . SER A 1 354 ? 27.422 13.133 -1.632 1 46.16 354 SER A CA 1
ATOM 2730 C C . SER A 1 354 ? 28.219 11.961 -1.071 1 46.16 354 SER A C 1
ATOM 2732 O O . SER A 1 354 ? 29.422 11.859 -1.293 1 46.16 354 SER A O 1
ATOM 2734 N N . GLU A 1 355 ? 27.562 11.305 -0.182 1 47.91 355 GLU A N 1
ATOM 2735 C CA . GLU A 1 355 ? 28.344 10.156 0.274 1 47.91 355 GLU A CA 1
ATOM 2736 C C . GLU A 1 355 ? 28.266 9.008 -0.732 1 47.91 355 GLU A C 1
ATOM 2738 O O . GLU A 1 355 ? 27.344 8.93 -1.531 1 47.91 355 GLU A O 1
ATOM 2743 N N . SER A 1 356 ? 29.25 8.07 -0.852 1 45.59 356 SER A N 1
ATOM 2744 C CA . SER A 1 356 ? 29.594 7.027 -1.813 1 45.59 356 SER A CA 1
ATOM 2745 C C . SER A 1 356 ? 28.391 6.117 -2.096 1 45.59 356 SER A C 1
ATOM 2747 O O . SER A 1 356 ? 27.75 5.633 -1.169 1 45.59 356 SER A O 1
ATOM 2749 N N . THR A 1 357 ? 27.703 6.266 -3.301 1 48.25 357 THR A N 1
ATOM 2750 C CA . THR A 1 357 ? 26.781 5.312 -3.902 1 48.25 357 THR A CA 1
ATOM 2751 C C . THR A 1 357 ? 27.047 3.898 -3.4 1 48.25 357 THR A C 1
ATOM 2753 O O . THR A 1 357 ? 26.188 3.025 -3.479 1 48.25 357 THR A O 1
ATOM 2756 N N . ASN A 1 358 ? 28.234 3.723 -2.938 1 49.72 358 ASN A N 1
ATOM 2757 C CA . ASN A 1 358 ? 28.656 2.359 -2.631 1 49.72 358 ASN A CA 1
ATOM 2758 C C . ASN A 1 358 ? 28.5 2.043 -1.146 1 49.72 358 ASN A C 1
ATOM 2760 O O . ASN A 1 358 ? 29.156 1.149 -0.621 1 49.72 358 ASN A O 1
ATOM 2764 N N . HIS A 1 359 ? 27.609 2.932 -0.504 1 62.72 359 HIS A N 1
ATOM 2765 C CA . HIS A 1 359 ? 27.391 2.584 0.897 1 62.72 359 HIS A CA 1
ATOM 2766 C C . HIS A 1 359 ? 26.562 1.312 1.03 1 62.72 359 HIS A C 1
ATOM 2768 O O . HIS A 1 359 ? 25.562 1.148 0.335 1 62.72 359 HIS A O 1
ATOM 2774 N N . PRO A 1 360 ? 27.156 0.296 1.685 1 64.88 360 PRO A N 1
ATOM 2775 C CA . PRO A 1 360 ? 26.5 -1.005 1.826 1 64.88 360 PRO A CA 1
ATOM 2776 C C . PRO A 1 360 ? 25 -0.883 2.109 1 64.88 360 PRO A C 1
ATOM 2778 O O . PRO A 1 360 ? 24.203 -1.685 1.61 1 64.88 360 PRO A O 1
ATOM 2781 N N . ASP A 1 361 ? 24.672 0.111 2.729 1 76.62 361 ASP A N 1
ATOM 2782 C CA . ASP A 1 361 ? 23.266 0.271 3.066 1 76.62 361 ASP A CA 1
ATOM 2783 C C . ASP A 1 361 ? 22.438 0.638 1.833 1 76.62 361 ASP A C 1
ATOM 2785 O O . ASP A 1 361 ? 21.297 0.183 1.681 1 76.62 361 ASP A O 1
ATOM 2789 N N . ARG A 1 362 ? 23.078 1.301 0.976 1 79.19 362 ARG A N 1
ATOM 2790 C CA . ARG A 1 362 ? 22.344 1.704 -0.224 1 79.19 362 ARG A CA 1
ATOM 2791 C C . ARG A 1 362 ? 22.156 0.522 -1.167 1 79.19 362 ARG A C 1
ATOM 2793 O O . ARG A 1 362 ? 21.109 0.404 -1.812 1 79.19 362 ARG A O 1
ATOM 2800 N N . ARG A 1 363 ? 23.109 -0.271 -1.19 1 86.56 363 ARG A N 1
ATOM 2801 C CA . ARG A 1 363 ? 22.984 -1.471 -2.012 1 86.56 363 ARG A CA 1
ATOM 2802 C C . ARG A 1 363 ? 21.906 -2.395 -1.476 1 86.56 363 ARG A C 1
ATOM 2804 O O . ARG A 1 363 ? 21.156 -2.992 -2.248 1 86.56 363 ARG A O 1
ATOM 2811 N N . LEU A 1 364 ? 21.906 -2.461 -0.22 1 92.31 364 LEU A N 1
ATOM 2812 C CA . LEU A 1 364 ? 20.891 -3.293 0.404 1 92.31 364 LEU A CA 1
ATOM 2813 C C . LEU A 1 364 ? 19.484 -2.738 0.13 1 92.31 364 LEU A C 1
ATOM 2815 O O . LEU A 1 364 ? 18.562 -3.496 -0.159 1 92.31 364 LEU A O 1
ATOM 2819 N N . HIS A 1 365 ? 19.359 -1.42 0.197 1 93.25 365 HIS A N 1
ATOM 2820 C CA . HIS A 1 365 ? 18.078 -0.777 -0.073 1 93.25 365 HIS A CA 1
ATOM 2821 C C . HIS A 1 365 ? 17.609 -1.064 -1.495 1 93.25 365 HIS A C 1
ATOM 2823 O O . HIS A 1 365 ? 16.422 -1.34 -1.718 1 93.25 365 HIS A O 1
ATOM 2829 N N . SER A 1 366 ? 18.516 -1.001 -2.377 1 94.75 366 SER A N 1
ATOM 2830 C CA . SER A 1 366 ? 18.203 -1.297 -3.77 1 94.75 366 SER A CA 1
ATOM 2831 C C . SER A 1 366 ? 17.75 -2.744 -3.938 1 94.75 366 SER A C 1
ATOM 2833 O O . SER A 1 366 ? 16.766 -3.02 -4.625 1 94.75 366 SER A O 1
ATOM 2835 N N . ARG A 1 367 ? 18.438 -3.65 -3.299 1 96.25 367 ARG A N 1
ATOM 2836 C CA . ARG A 1 367 ? 18.094 -5.066 -3.369 1 96.25 367 ARG A CA 1
ATOM 2837 C C . ARG A 1 367 ? 16.688 -5.316 -2.805 1 96.25 367 ARG A C 1
ATOM 2839 O O . ARG A 1 367 ? 15.898 -6.047 -3.402 1 96.25 367 ARG A O 1
ATOM 2846 N N . ILE A 1 368 ? 16.453 -4.695 -1.7 1 97.62 368 ILE A N 1
ATOM 2847 C CA . ILE A 1 368 ? 15.156 -4.867 -1.053 1 97.62 368 ILE A CA 1
ATOM 2848 C C . ILE A 1 368 ? 14.055 -4.332 -1.959 1 97.62 368 ILE A C 1
ATOM 2850 O O . ILE A 1 368 ? 13.023 -4.988 -2.156 1 97.62 368 ILE A O 1
ATOM 2854 N N . TRP A 1 369 ? 14.297 -3.176 -2.51 1 97.69 369 TRP A N 1
ATOM 2855 C CA . TRP A 1 369 ? 13.289 -2.547 -3.355 1 97.69 369 TRP A CA 1
ATOM 2856 C C . TRP A 1 369 ? 12.938 -3.441 -4.543 1 97.69 369 TRP A C 1
ATOM 2858 O O . TRP A 1 369 ? 11.766 -3.695 -4.812 1 97.69 369 TRP A O 1
ATOM 2868 N N . TRP A 1 370 ? 13.922 -3.922 -5.199 1 98 370 TRP A N 1
ATOM 2869 C CA . TRP A 1 370 ? 13.68 -4.68 -6.422 1 98 370 TRP A CA 1
ATOM 2870 C C . TRP A 1 370 ? 13.117 -6.062 -6.105 1 98 370 TRP A C 1
ATOM 2872 O O . TRP A 1 370 ? 12.367 -6.633 -6.902 1 98 370 TRP A O 1
ATOM 2882 N N . ALA A 1 371 ? 13.477 -6.621 -4.938 1 98.62 371 ALA A N 1
ATOM 2883 C CA . ALA A 1 371 ? 12.812 -7.848 -4.5 1 98.62 371 ALA A CA 1
ATOM 2884 C C . ALA A 1 371 ? 11.32 -7.617 -4.277 1 98.62 371 ALA A C 1
ATOM 2886 O O . ALA A 1 371 ? 10.492 -8.422 -4.707 1 98.62 371 ALA A O 1
ATOM 2887 N N . CYS A 1 372 ? 11 -6.496 -3.621 1 98.69 372 CYS A N 1
ATOM 2888 C CA . CYS A 1 372 ? 9.609 -6.117 -3.42 1 98.69 372 CYS A CA 1
ATOM 2889 C C . CYS A 1 372 ? 8.898 -5.91 -4.754 1 98.69 372 CYS A C 1
ATOM 2891 O O . CYS A 1 372 ? 7.773 -6.379 -4.941 1 98.69 372 CYS A O 1
ATOM 2893 N N . TYR A 1 373 ? 9.625 -5.246 -5.625 1 98.25 373 TYR A N 1
ATOM 2894 C CA . TYR A 1 373 ? 9.07 -4.941 -6.941 1 98.25 373 TYR A CA 1
ATOM 2895 C C . TYR A 1 373 ? 8.734 -6.223 -7.699 1 98.25 373 TYR A C 1
ATOM 2897 O O . TYR A 1 373 ? 7.633 -6.355 -8.242 1 98.25 373 TYR A O 1
ATOM 2905 N N . ALA A 1 374 ? 9.648 -7.117 -7.715 1 98.56 374 ALA A N 1
ATOM 2906 C CA . ALA A 1 374 ? 9.469 -8.352 -8.469 1 98.56 374 ALA A CA 1
ATOM 2907 C C . ALA A 1 374 ? 8.312 -9.18 -7.91 1 98.56 374 ALA A C 1
ATOM 2909 O O . ALA A 1 374 ? 7.461 -9.656 -8.664 1 98.56 374 ALA A O 1
ATOM 2910 N N . LEU A 1 375 ? 8.305 -9.312 -6.664 1 98.56 375 LEU A N 1
ATOM 2911 C CA . LEU A 1 375 ? 7.238 -10.078 -6.023 1 98.56 375 LEU A CA 1
ATOM 2912 C C . LEU A 1 375 ? 5.887 -9.398 -6.227 1 98.56 375 LEU A C 1
ATOM 2914 O O . LEU A 1 375 ? 4.883 -10.062 -6.477 1 98.56 375 LEU A O 1
ATOM 2918 N N . GLU A 1 376 ? 5.875 -8.102 -6.141 1 98.5 376 GLU A N 1
ATOM 2919 C CA . GLU A 1 376 ? 4.656 -7.32 -6.301 1 98.5 376 GLU A CA 1
ATOM 2920 C C . GLU A 1 376 ? 4.07 -7.484 -7.699 1 98.5 376 GLU A C 1
ATOM 2922 O O . GLU A 1 376 ? 2.867 -7.695 -7.852 1 98.5 376 GLU A O 1
ATOM 2927 N N . LYS A 1 377 ? 4.887 -7.375 -8.664 1 98.38 377 LYS A N 1
ATOM 2928 C CA . LYS A 1 377 ? 4.398 -7.453 -10.039 1 98.38 377 LYS A CA 1
ATOM 2929 C C . LYS A 1 377 ? 3.941 -8.867 -10.375 1 98.38 377 LYS A C 1
ATOM 2931 O O . LYS A 1 377 ? 2.969 -9.055 -11.117 1 98.38 377 LYS A O 1
ATOM 2936 N N . MET A 1 378 ? 4.637 -9.805 -9.828 1 97.81 378 MET A N 1
ATOM 2937 C CA . MET A 1 378 ? 4.219 -11.195 -10.008 1 97.81 378 MET A CA 1
ATOM 2938 C C . MET A 1 378 ? 2.832 -11.43 -9.422 1 97.81 378 MET A C 1
ATOM 2940 O O . MET A 1 378 ? 1.953 -11.984 -10.086 1 97.81 378 MET A O 1
ATOM 2944 N N . MET A 1 379 ? 2.648 -10.984 -8.25 1 97.94 379 MET A N 1
ATOM 2945 C CA . MET A 1 379 ? 1.381 -11.234 -7.57 1 97.94 379 MET A CA 1
ATOM 2946 C C . MET A 1 379 ? 0.266 -10.391 -8.172 1 97.94 379 MET A C 1
ATOM 2948 O O . MET A 1 379 ? -0.89 -10.812 -8.219 1 97.94 379 MET A O 1
ATOM 2952 N N . GLN A 1 380 ? 0.651 -9.211 -8.594 1 97.5 380 GLN A N 1
ATOM 2953 C CA . GLN A 1 380 ? -0.318 -8.383 -9.305 1 97.5 380 GLN A CA 1
ATOM 2954 C C . GLN A 1 380 ? -0.876 -9.109 -10.523 1 97.5 380 GLN A C 1
ATOM 2956 O O . GLN A 1 380 ? -2.086 -9.094 -10.766 1 97.5 380 GLN A O 1
ATOM 2961 N N . LEU A 1 381 ? -0.043 -9.727 -11.25 1 98 381 LEU A N 1
ATOM 2962 C CA . LEU A 1 381 ? -0.473 -10.453 -12.438 1 98 381 LEU A CA 1
ATOM 2963 C C . LEU A 1 381 ? -1.348 -11.648 -12.062 1 98 381 LEU A C 1
ATOM 2965 O O . LEU A 1 381 ? -2.35 -11.922 -12.727 1 98 381 LEU A O 1
ATOM 2969 N N . GLU A 1 382 ? -0.993 -12.305 -11.031 1 97.69 382 GLU A N 1
ATOM 2970 C CA . GLU A 1 382 ? -1.688 -13.516 -10.602 1 97.69 382 GLU A CA 1
ATOM 2971 C C . GLU A 1 382 ? -3.078 -13.188 -10.062 1 97.69 382 GLU A C 1
ATOM 2973 O O . GLU A 1 382 ? -4.008 -13.984 -10.219 1 97.69 382 GLU A O 1
ATOM 2978 N N . THR A 1 383 ? -3.221 -12.031 -9.422 1 97 383 THR A N 1
ATOM 2979 C CA . THR A 1 383 ? -4.473 -11.719 -8.734 1 97 383 THR A CA 1
ATOM 2980 C C . THR A 1 383 ? -5.309 -10.742 -9.562 1 97 383 THR A C 1
ATOM 2982 O O . THR A 1 383 ? -6.527 -10.688 -9.406 1 97 383 THR A O 1
ATOM 2985 N N . GLY A 1 384 ? -4.613 -9.945 -10.383 1 96.44 384 GLY A N 1
ATOM 2986 C CA . GLY A 1 384 ? -5.293 -8.891 -11.109 1 96.44 384 GLY A CA 1
ATOM 2987 C C . GLY A 1 384 ? -5.633 -7.691 -10.242 1 96.44 384 GLY A C 1
ATOM 2988 O O . GLY A 1 384 ? -6.355 -6.789 -10.672 1 96.44 384 GLY A O 1
ATOM 2989 N N . ARG A 1 385 ? -5.152 -7.688 -8.977 1 96.56 385 ARG A N 1
ATOM 2990 C CA . ARG A 1 385 ? -5.371 -6.57 -8.062 1 96.56 385 ARG A CA 1
ATOM 2991 C C . ARG A 1 385 ? -4.43 -5.414 -8.375 1 96.56 385 ARG A C 1
ATOM 2993 O O . ARG A 1 385 ? -3.396 -5.602 -9.023 1 96.56 385 ARG A O 1
ATOM 3000 N N . PRO A 1 386 ? -4.789 -4.215 -7.934 1 95.56 386 PRO A N 1
ATOM 3001 C CA . PRO A 1 386 ? -3.936 -3.064 -8.234 1 95.56 386 PRO A CA 1
ATOM 3002 C C . PRO A 1 386 ? -2.566 -3.154 -7.562 1 95.56 386 PRO A C 1
ATOM 3004 O O . PRO A 1 386 ? -2.457 -3.65 -6.438 1 95.56 386 PRO A O 1
ATOM 3007 N N . SER A 1 387 ? -1.623 -2.654 -8.266 1 95.69 387 SER A N 1
ATOM 3008 C CA . SER A 1 387 ? -0.274 -2.564 -7.711 1 95.69 387 SER A CA 1
ATOM 3009 C C . SER A 1 387 ? -0.108 -1.309 -6.863 1 95.69 387 SER A C 1
ATOM 3011 O O . SER A 1 387 ? -0.722 -0.277 -7.145 1 95.69 387 SER A O 1
ATOM 3013 N N . VAL A 1 388 ? 0.732 -1.389 -5.875 1 96.62 388 VAL A N 1
ATOM 3014 C CA . VAL A 1 388 ? 1.014 -0.224 -5.043 1 96.62 388 VAL A CA 1
ATOM 3015 C C . VAL A 1 388 ? 2.295 0.456 -5.523 1 96.62 388 VAL A C 1
ATOM 3017 O O . VAL A 1 388 ? 2.723 1.46 -4.949 1 96.62 388 VAL A O 1
ATOM 3020 N N . ILE A 1 389 ? 2.916 -0.077 -6.527 1 96.69 389 ILE A N 1
ATOM 3021 C CA . ILE A 1 389 ? 4.133 0.512 -7.078 1 96.69 389 ILE A CA 1
ATOM 3022 C C . ILE A 1 389 ? 3.832 1.124 -8.445 1 96.69 389 ILE A C 1
ATOM 3024 O O . ILE A 1 389 ? 3.373 0.431 -9.359 1 96.69 389 ILE A O 1
ATOM 3028 N N . GLU A 1 390 ? 4.066 2.354 -8.523 1 91.44 390 GLU A N 1
ATOM 3029 C CA . GLU A 1 390 ? 3.975 3.051 -9.797 1 91.44 390 GLU A CA 1
ATOM 3030 C C . GLU A 1 390 ? 5.355 3.293 -10.398 1 91.44 390 GLU A C 1
ATOM 3032 O O . GLU A 1 390 ? 6.254 3.789 -9.711 1 91.44 390 GLU A O 1
ATOM 3037 N N . GLU A 1 391 ? 5.449 3.104 -11.602 1 87.81 391 GLU A N 1
ATOM 3038 C CA . GLU A 1 391 ? 6.758 3.133 -12.25 1 87.81 391 GLU A CA 1
ATOM 3039 C C . GLU A 1 391 ? 7.316 4.551 -12.305 1 87.81 391 GLU A C 1
ATOM 3041 O O . GLU A 1 391 ? 8.523 4.754 -12.156 1 87.81 391 GLU A O 1
ATOM 3046 N N . PHE A 1 392 ? 6.516 5.512 -12.461 1 85.5 392 PHE A N 1
ATOM 3047 C CA . PHE A 1 392 ? 7.035 6.863 -12.656 1 85.5 392 PHE A CA 1
ATOM 3048 C C . PHE A 1 392 ? 7.555 7.434 -11.344 1 85.5 392 PHE A C 1
ATOM 3050 O O . PHE A 1 392 ? 8.273 8.438 -11.336 1 85.5 392 PHE A O 1
ATOM 3057 N N . ASP A 1 393 ? 7.191 6.781 -10.273 1 89.62 393 ASP A N 1
ATOM 3058 C CA . ASP A 1 393 ? 7.695 7.219 -8.977 1 89.62 393 ASP A CA 1
ATOM 3059 C C . ASP A 1 393 ? 9.07 6.633 -8.695 1 89.62 393 ASP A C 1
ATOM 3061 O O . ASP A 1 393 ? 9.75 7.051 -7.75 1 89.62 393 ASP A O 1
ATOM 3065 N N . CYS A 1 394 ? 9.445 5.668 -9.477 1 91 394 CYS A N 1
ATOM 3066 C CA . CYS A 1 394 ? 10.656 4.906 -9.18 1 91 394 CYS A CA 1
ATOM 3067 C C . CYS A 1 394 ? 11.82 5.363 -10.055 1 91 394 CYS A C 1
ATOM 3069 O O . CYS A 1 394 ? 11.711 5.363 -11.281 1 91 394 CYS A O 1
ATOM 3071 N N . ASP A 1 395 ? 12.945 5.758 -9.469 1 87.56 395 ASP A N 1
ATOM 3072 C CA . ASP A 1 395 ? 14.148 6.062 -10.234 1 87.56 395 ASP A CA 1
ATOM 3073 C C . ASP A 1 395 ? 15.344 5.246 -9.734 1 87.56 395 ASP A C 1
ATOM 3075 O O . ASP A 1 395 ? 16.5 5.57 -10.039 1 87.56 395 ASP A O 1
ATOM 3079 N N . GLN A 1 396 ? 15.016 4.27 -8.93 1 91.62 396 GLN A N 1
ATOM 3080 C CA . GLN A 1 396 ? 16.062 3.373 -8.438 1 91.62 396 GLN A CA 1
ATOM 3081 C C . GLN A 1 396 ? 16.703 2.605 -9.578 1 91.62 396 GLN A C 1
ATOM 3083 O O . GLN A 1 396 ? 16.016 2.098 -10.469 1 91.62 396 GLN A O 1
ATOM 3088 N N . ALA A 1 397 ? 18 2.477 -9.539 1 88.25 397 ALA A N 1
ATOM 3089 C CA . ALA A 1 397 ? 18.734 1.843 -10.633 1 88.25 397 ALA A CA 1
ATOM 3090 C C . ALA A 1 397 ? 18.438 0.35 -10.703 1 88.25 397 ALA A C 1
ATOM 3092 O O . ALA A 1 397 ? 18.375 -0.329 -9.68 1 88.25 397 ALA A O 1
ATOM 3093 N N . PHE A 1 398 ? 18.328 -0.112 -11.836 1 91.06 398 PHE A N 1
ATOM 3094 C CA . PHE A 1 398 ? 18.094 -1.531 -12.062 1 91.06 398 PHE A CA 1
ATOM 3095 C C . PHE A 1 398 ? 19.328 -2.35 -11.758 1 91.06 398 PHE A C 1
ATOM 3097 O O . PHE A 1 398 ? 20.453 -1.933 -12.07 1 91.06 398 PHE A O 1
ATOM 3104 N N . PRO A 1 399 ? 19.078 -3.496 -11.148 1 91.56 399 PRO A N 1
ATOM 3105 C CA . PRO A 1 399 ? 20.25 -4.359 -10.984 1 91.56 399 PRO A CA 1
ATOM 3106 C C . PRO A 1 399 ? 20.734 -4.953 -12.305 1 91.56 399 PRO A C 1
ATOM 3108 O O . PRO A 1 399 ? 19.922 -5.285 -13.172 1 91.56 399 PRO A O 1
ATOM 3111 N N . ASP A 1 400 ? 22.078 -4.98 -12.383 1 86.5 400 ASP A N 1
ATOM 3112 C CA . ASP A 1 400 ? 22.656 -5.547 -13.602 1 86.5 400 ASP A CA 1
ATOM 3113 C C . ASP A 1 400 ? 23.719 -6.59 -13.258 1 86.5 400 ASP A C 1
ATOM 3115 O O . ASP A 1 400 ? 23.875 -6.969 -12.102 1 86.5 400 ASP A O 1
ATOM 3119 N N . ARG A 1 401 ? 24.359 -7.035 -14.258 1 82.12 401 ARG A N 1
ATOM 3120 C CA . ARG A 1 401 ? 25.359 -8.094 -14.102 1 82.12 401 ARG A CA 1
ATOM 3121 C C . ARG A 1 401 ? 26.531 -7.617 -13.258 1 82.12 401 ARG A C 1
ATOM 3123 O O . ARG A 1 401 ? 27.188 -8.414 -12.594 1 82.12 401 ARG A O 1
ATOM 3130 N N . SER A 1 402 ? 26.688 -6.379 -13.18 1 81.62 402 SER A N 1
ATOM 3131 C CA . SER A 1 402 ? 27.812 -5.82 -12.453 1 81.62 402 SER A CA 1
ATOM 3132 C C . SER A 1 402 ? 27.5 -5.633 -10.977 1 81.62 402 SER A C 1
ATOM 3134 O O . SER A 1 402 ? 28.391 -5.352 -10.172 1 81.62 402 SER A O 1
ATOM 3136 N N . SER A 1 403 ? 26.312 -5.934 -10.57 1 83.69 403 SER A N 1
ATOM 3137 C CA . SER A 1 403 ? 25.859 -5.676 -9.211 1 83.69 403 SER A CA 1
ATOM 3138 C C . SER A 1 403 ? 26.359 -6.746 -8.25 1 83.69 403 SER A C 1
ATOM 3140 O O . SER A 1 403 ? 26.266 -6.59 -7.031 1 83.69 403 SER A O 1
ATOM 3142 N N . GLY A 1 404 ? 26.922 -7.867 -8.797 1 86.62 404 GLY A N 1
ATOM 3143 C CA . GLY A 1 404 ? 27.359 -8.953 -7.941 1 86.62 404 GLY A CA 1
ATOM 3144 C C . GLY A 1 404 ? 26.219 -9.797 -7.398 1 86.62 404 GLY A C 1
ATOM 3145 O O . GLY A 1 404 ? 26.422 -10.641 -6.527 1 86.62 404 GLY A O 1
ATOM 3146 N N . LEU A 1 405 ? 25.047 -9.57 -7.906 1 92.56 405 LEU A N 1
ATOM 3147 C CA . LEU A 1 405 ? 23.859 -10.312 -7.48 1 92.56 405 LEU A CA 1
ATOM 3148 C C . LEU A 1 405 ? 23.672 -11.562 -8.336 1 92.56 405 LEU A C 1
ATOM 3150 O O . LEU A 1 405 ? 24.297 -11.703 -9.391 1 92.56 405 LEU A O 1
ATOM 3154 N N . SER A 1 406 ? 22.875 -12.492 -7.777 1 94.31 406 SER A N 1
ATOM 3155 C CA . SER A 1 406 ? 22.547 -13.695 -8.531 1 94.31 406 SER A CA 1
ATOM 3156 C C . SER A 1 406 ? 21.938 -13.344 -9.891 1 94.31 406 SER A C 1
ATOM 3158 O O . SER A 1 406 ? 21.109 -12.445 -9.992 1 94.31 406 SER A O 1
ATOM 3160 N N . PRO A 1 407 ? 22.422 -14 -10.891 1 93.12 407 PRO A N 1
ATOM 3161 C CA . PRO A 1 407 ? 21.828 -13.766 -12.203 1 93.12 407 PRO A CA 1
ATOM 3162 C C . PRO A 1 407 ? 20.328 -14.062 -12.242 1 93.12 407 PRO A C 1
ATOM 3164 O O . PRO A 1 407 ? 19.594 -13.453 -13.023 1 93.12 407 PRO A O 1
ATOM 3167 N N . TYR A 1 408 ? 19.906 -14.992 -11.453 1 94.88 408 TYR A N 1
ATOM 3168 C CA . TYR A 1 408 ? 18.5 -15.336 -11.422 1 94.88 408 TYR A CA 1
ATOM 3169 C C . TYR A 1 408 ? 17.672 -14.18 -10.883 1 94.88 408 TYR A C 1
ATOM 3171 O O . TYR A 1 408 ? 16.562 -13.914 -11.367 1 94.88 408 TYR A O 1
ATOM 3179 N N . PHE A 1 409 ? 18.234 -13.523 -9.891 1 97.12 409 PHE A N 1
ATOM 3180 C CA . PHE A 1 409 ? 17.547 -12.352 -9.359 1 97.12 409 PHE A CA 1
ATOM 3181 C C . PHE A 1 409 ? 17.484 -11.234 -10.391 1 97.12 409 PHE A C 1
ATOM 3183 O O . PHE A 1 409 ? 16.438 -10.633 -10.602 1 97.12 409 PHE A O 1
ATOM 3190 N N . VAL A 1 410 ? 18.562 -10.953 -10.977 1 96.69 410 VAL A N 1
ATOM 3191 C CA . VAL A 1 410 ? 18.672 -9.875 -11.953 1 96.69 410 VAL A CA 1
ATOM 3192 C C . VAL A 1 410 ? 17.688 -10.125 -13.102 1 96.69 410 VAL A C 1
ATOM 3194 O O . VAL A 1 410 ? 16.953 -9.211 -13.508 1 96.69 410 VAL A O 1
ATOM 3197 N N . ARG A 1 411 ? 17.641 -11.328 -13.555 1 96.31 411 ARG A N 1
ATOM 3198 C CA . ARG A 1 411 ? 16.766 -11.68 -14.656 1 96.31 411 ARG A CA 1
ATOM 3199 C C . ARG A 1 411 ? 15.297 -11.641 -14.227 1 96.31 411 ARG A C 1
ATOM 3201 O O . ARG A 1 411 ? 14.422 -11.281 -15.016 1 96.31 411 ARG A O 1
ATOM 3208 N N . TRP A 1 412 ? 15.109 -12.07 -13.039 1 97.5 412 TRP A N 1
ATOM 3209 C CA . TRP A 1 412 ? 13.742 -12.031 -12.547 1 97.5 412 TRP A CA 1
ATOM 3210 C C . TRP A 1 412 ? 13.234 -10.594 -12.469 1 97.5 412 TRP A C 1
ATOM 3212 O O . TRP A 1 412 ? 12.094 -10.312 -12.844 1 97.5 412 TRP A O 1
ATOM 3222 N N . VAL A 1 413 ? 14.016 -9.688 -11.969 1 97.5 413 VAL A N 1
ATOM 3223 C CA . VAL A 1 413 ? 13.648 -8.273 -11.883 1 97.5 413 VAL A CA 1
ATOM 3224 C C . VAL A 1 413 ? 13.352 -7.727 -13.273 1 97.5 413 VAL A C 1
ATOM 3226 O O . VAL A 1 413 ? 12.352 -7.031 -13.477 1 97.5 413 VAL A O 1
ATOM 3229 N N . SER A 1 414 ? 14.203 -8.047 -14.211 1 96.56 414 SER A N 1
ATOM 3230 C CA . SER A 1 414 ? 14 -7.586 -15.586 1 96.56 414 SER A CA 1
ATOM 3231 C C . SER A 1 414 ? 12.703 -8.133 -16.156 1 96.56 414 SER A C 1
ATOM 3233 O O . SER A 1 414 ? 11.969 -7.418 -16.844 1 96.56 414 SER A O 1
ATOM 3235 N N . LEU A 1 415 ? 12.445 -9.375 -15.922 1 97.94 415 LEU A N 1
ATOM 3236 C CA . LEU A 1 415 ? 11.203 -9.977 -16.375 1 97.94 415 LEU A CA 1
ATOM 3237 C C . LEU A 1 415 ? 9.992 -9.312 -15.719 1 97.94 415 LEU A C 1
ATOM 3239 O O . LEU A 1 415 ? 8.953 -9.133 -16.359 1 97.94 415 LEU A O 1
ATOM 3243 N N . SER A 1 416 ? 10.164 -8.969 -14.477 1 98 416 SER A N 1
ATOM 3244 C CA . SER A 1 416 ? 9.062 -8.391 -13.703 1 98 416 SER A CA 1
ATOM 3245 C C . SER A 1 416 ? 8.648 -7.035 -14.266 1 98 416 SER A C 1
ATOM 3247 O O . SER A 1 416 ? 7.496 -6.625 -14.133 1 98 416 SER A O 1
ATOM 3249 N N . GLN A 1 417 ? 9.5 -6.359 -14.898 1 96.75 417 GLN A N 1
ATOM 3250 C CA . GLN A 1 417 ? 9.141 -5.113 -15.57 1 96.75 417 GLN A CA 1
ATOM 3251 C C . GLN A 1 417 ? 8.148 -5.367 -16.703 1 96.75 417 GLN A C 1
ATOM 3253 O O . GLN A 1 417 ? 7.176 -4.629 -16.859 1 96.75 417 GLN A O 1
ATOM 3258 N N . ILE A 1 418 ? 8.438 -6.398 -17.422 1 98.19 418 ILE A N 1
ATOM 3259 C CA . ILE A 1 418 ? 7.547 -6.762 -18.516 1 98.19 418 ILE A CA 1
ATOM 3260 C C . ILE A 1 418 ? 6.211 -7.25 -17.953 1 98.19 418 ILE A C 1
ATOM 3262 O O . ILE A 1 418 ? 5.148 -6.867 -18.453 1 98.19 418 ILE A O 1
ATOM 3266 N N . VAL A 1 419 ? 6.352 -8.039 -16.938 1 98.44 419 VAL A N 1
ATOM 3267 C CA . VAL A 1 419 ? 5.164 -8.57 -16.266 1 98.44 419 VAL A CA 1
ATOM 3268 C C . VAL A 1 419 ? 4.301 -7.422 -15.758 1 98.44 419 VAL A C 1
ATOM 3270 O O . VAL A 1 419 ? 3.074 -7.461 -15.867 1 98.44 419 VAL A O 1
ATOM 3273 N N . GLY A 1 420 ? 4.953 -6.426 -15.188 1 97.44 420 GLY A N 1
ATOM 3274 C CA . GLY A 1 420 ? 4.234 -5.246 -14.734 1 97.44 420 GLY A CA 1
ATOM 3275 C C . GLY A 1 420 ? 3.498 -4.527 -15.852 1 97.44 420 GLY A C 1
ATOM 3276 O O . GLY A 1 420 ? 2.363 -4.082 -15.664 1 97.44 420 GLY A O 1
ATOM 3277 N N . GLN A 1 421 ? 4.066 -4.465 -16.969 1 97.12 421 GLN A N 1
ATOM 3278 C CA . GLN A 1 421 ? 3.451 -3.809 -18.125 1 97.12 421 GLN A CA 1
ATOM 3279 C C . GLN A 1 421 ? 2.271 -4.621 -18.656 1 97.12 421 GLN A C 1
ATOM 3281 O O . GLN A 1 421 ? 1.261 -4.055 -19.078 1 97.12 421 GLN A O 1
ATOM 3286 N N . ILE A 1 422 ? 2.443 -5.91 -18.641 1 98.12 422 ILE A N 1
ATOM 3287 C CA . ILE A 1 422 ? 1.33 -6.758 -19.047 1 98.12 422 ILE A CA 1
ATOM 3288 C C . ILE A 1 422 ? 0.127 -6.508 -18.141 1 98.12 422 ILE A C 1
ATOM 3290 O O . ILE A 1 422 ? -0.987 -6.293 -18.625 1 98.12 422 ILE A O 1
ATOM 3294 N N . GLY A 1 423 ? 0.387 -6.523 -16.875 1 96.69 423 GLY A N 1
ATOM 3295 C CA . GLY A 1 423 ? -0.688 -6.273 -15.93 1 96.69 423 GLY A CA 1
ATOM 3296 C C . GLY A 1 423 ? -1.354 -4.926 -16.125 1 96.69 423 GLY A C 1
ATOM 3297 O O . GLY A 1 423 ? -2.582 -4.82 -16.094 1 96.69 423 GLY A O 1
ATOM 3298 N N . GLU A 1 424 ? -0.593 -3.963 -16.391 1 94.75 424 GLU A N 1
ATOM 3299 C CA . GLU A 1 424 ? -1.106 -2.598 -16.453 1 94.75 424 GLU A CA 1
ATOM 3300 C C . GLU A 1 424 ? -1.731 -2.309 -17.812 1 94.75 424 GLU A C 1
ATOM 3302 O O . GLU A 1 424 ? -2.879 -1.869 -17.891 1 94.75 424 GLU A O 1
ATOM 3307 N N . HIS A 1 425 ? -1.084 -2.596 -18.922 1 94.12 425 HIS A N 1
ATOM 3308 C CA . HIS A 1 425 ? -1.468 -2.127 -20.234 1 94.12 425 HIS A CA 1
ATOM 3309 C C . HIS A 1 425 ? -2.535 -3.027 -20.859 1 94.12 425 HIS A C 1
ATOM 3311 O O . HIS A 1 425 ? -3.344 -2.572 -21.672 1 94.12 425 HIS A O 1
ATOM 3317 N N . ILE A 1 426 ? -2.529 -4.242 -20.406 1 95.94 426 ILE A N 1
ATOM 3318 C CA . ILE A 1 426 ? -3.439 -5.18 -21.047 1 95.94 426 ILE A CA 1
ATOM 3319 C C . ILE A 1 426 ? -4.691 -5.359 -20.203 1 95.94 426 ILE A C 1
ATOM 3321 O O . ILE A 1 426 ? -5.797 -5.488 -20.734 1 95.94 426 ILE A O 1
ATOM 3325 N N . TYR A 1 427 ? -4.488 -5.305 -18.953 1 95.19 427 TYR A N 1
ATOM 3326 C CA . TYR A 1 427 ? -5.605 -5.762 -18.125 1 95.19 427 TYR A CA 1
ATOM 3327 C C . TYR A 1 427 ? -6.18 -4.613 -17.312 1 95.19 427 TYR A C 1
ATOM 3329 O O . TYR A 1 427 ? -7.398 -4.504 -17.156 1 95.19 427 TYR A O 1
ATOM 3337 N N . ARG A 1 428 ? -5.398 -3.797 -16.766 1 90.81 428 ARG A N 1
ATOM 3338 C CA . ARG A 1 428 ? -5.902 -2.799 -15.836 1 90.81 428 ARG A CA 1
ATOM 3339 C C . ARG A 1 428 ? -6.34 -1.534 -16.562 1 90.81 428 ARG A C 1
ATOM 3341 O O . ARG A 1 428 ? -7.371 -0.945 -16.234 1 90.81 428 ARG A O 1
ATOM 3348 N N . ARG A 1 429 ? -5.488 -1.148 -17.516 1 87.31 429 ARG A N 1
ATOM 3349 C CA . ARG A 1 429 ? -5.871 0.014 -18.312 1 87.31 429 ARG A CA 1
ATOM 3350 C C . ARG A 1 429 ? -6.809 -0.384 -19.453 1 87.31 429 ARG A C 1
ATOM 3352 O O . ARG A 1 429 ? -6.613 -1.418 -20.094 1 87.31 429 ARG A O 1
ATOM 3359 N N . LYS A 1 430 ? -7.758 0.342 -19.578 1 78.31 430 LYS A N 1
ATOM 3360 C CA . LYS A 1 430 ? -8.68 0.053 -20.672 1 78.31 430 LYS A CA 1
ATOM 3361 C C . LYS A 1 430 ? -8.109 0.512 -22.016 1 78.31 430 LYS A C 1
ATOM 3363 O O . LYS A 1 430 ? -7.684 1.661 -22.156 1 78.31 430 LYS A O 1
ATOM 3368 N N . ALA A 1 431 ? -8.062 -0.488 -22.859 1 79.88 431 ALA A N 1
ATOM 3369 C CA . ALA A 1 431 ? -7.59 -0.129 -24.188 1 79.88 431 ALA A CA 1
ATOM 3370 C C . ALA A 1 431 ? -8.594 0.766 -24.906 1 79.88 431 ALA A C 1
ATOM 3372 O O . ALA A 1 431 ? -9.805 0.56 -24.797 1 79.88 431 ALA A O 1
ATOM 3373 N N . THR A 1 432 ? -8.141 1.729 -25.594 1 74.31 432 THR A N 1
ATOM 3374 C CA . THR A 1 432 ? -9 2.691 -26.281 1 74.31 432 THR A CA 1
ATOM 3375 C C . THR A 1 432 ? -9.469 2.143 -27.625 1 74.31 432 THR A C 1
ATOM 3377 O O . THR A 1 432 ? -10.492 2.574 -28.156 1 74.31 432 THR A O 1
ATOM 3380 N N . SER A 1 433 ? -8.672 1.195 -28.203 1 83.31 433 SER A N 1
ATOM 3381 C CA . SER A 1 433 ? -8.992 0.604 -29.5 1 83.31 433 SER A CA 1
ATOM 3382 C C . SER A 1 433 ? -8.414 -0.802 -29.625 1 83.31 433 SER A C 1
ATOM 3384 O O . SER A 1 433 ? -7.527 -1.185 -28.859 1 83.31 433 SER A O 1
ATOM 3386 N N . SER A 1 434 ? -9.016 -1.55 -30.547 1 88.81 434 SER A N 1
ATOM 3387 C CA . SER A 1 434 ? -8.484 -2.883 -30.828 1 88.81 434 SER A CA 1
ATOM 3388 C C . SER A 1 434 ? -7.055 -2.811 -31.359 1 88.81 434 SER A C 1
ATOM 3390 O O . SER A 1 434 ? -6.223 -3.662 -31.031 1 88.81 434 SER A O 1
ATOM 3392 N N . LEU A 1 435 ? -6.852 -1.824 -32.156 1 91.56 435 LEU A N 1
ATOM 3393 C CA . LEU A 1 435 ? -5.5 -1.636 -32.688 1 91.56 435 LEU A CA 1
ATOM 3394 C C . LEU A 1 435 ? -4.516 -1.38 -31.531 1 91.56 435 LEU A C 1
ATOM 3396 O O . LEU A 1 435 ? -3.404 -1.917 -31.531 1 91.56 435 LEU A O 1
ATOM 3400 N N . GLY A 1 436 ? -4.965 -0.499 -30.625 1 91.31 436 GLY A N 1
ATOM 3401 C CA . GLY A 1 436 ? -4.113 -0.213 -29.484 1 91.31 436 GLY A CA 1
ATOM 3402 C C . GLY A 1 436 ? -3.805 -1.44 -28.641 1 91.31 436 GLY A C 1
ATOM 3403 O O . GLY A 1 436 ? -2.664 -1.64 -28.219 1 91.31 436 GLY A O 1
ATOM 3404 N N . LEU A 1 437 ? -4.773 -2.256 -28.406 1 93.25 437 LEU A N 1
ATOM 3405 C CA . LEU A 1 437 ? -4.613 -3.477 -27.625 1 93.25 437 LEU A CA 1
ATOM 3406 C C . LEU A 1 437 ? -3.668 -4.449 -28.328 1 93.25 437 LEU A C 1
ATOM 3408 O O . LEU A 1 437 ? -2.715 -4.941 -27.719 1 93.25 437 LEU A O 1
ATOM 3412 N N . LEU A 1 438 ? -3.939 -4.695 -29.594 1 95.19 438 LEU A N 1
ATOM 3413 C CA . LEU A 1 438 ? -3.16 -5.668 -30.344 1 95.19 438 LEU A CA 1
ATOM 3414 C C . LEU A 1 438 ? -1.723 -5.188 -30.531 1 95.19 438 LEU A C 1
ATOM 3416 O O . LEU A 1 438 ? -0.788 -5.992 -30.5 1 95.19 438 LEU A O 1
ATOM 3420 N N . SER A 1 439 ? -1.565 -3.904 -30.672 1 94.81 439 SER A N 1
ATOM 3421 C CA . SER A 1 439 ? -0.223 -3.346 -30.797 1 94.81 439 SER A CA 1
ATOM 3422 C C . SER A 1 439 ? 0.574 -3.525 -29.516 1 94.81 439 SER A C 1
ATOM 3424 O O . SER A 1 439 ? 1.768 -3.832 -29.562 1 94.81 439 SER A O 1
ATOM 3426 N N . GLU A 1 440 ? -0.133 -3.324 -28.422 1 96.25 440 GLU A N 1
ATOM 3427 C CA . GLU A 1 440 ? 0.54 -3.496 -27.141 1 96.25 440 GLU A CA 1
ATOM 3428 C C . GLU A 1 440 ? 0.895 -4.961 -26.891 1 96.25 440 GLU A C 1
ATOM 3430 O O . GLU A 1 440 ? 1.945 -5.262 -26.328 1 96.25 440 GLU A O 1
ATOM 3435 N N . ILE A 1 441 ? 0.059 -5.871 -27.25 1 96.88 441 ILE A N 1
ATOM 3436 C CA . ILE A 1 441 ? 0.349 -7.293 -27.109 1 96.88 441 ILE A CA 1
ATOM 3437 C C . ILE A 1 441 ? 1.576 -7.656 -27.938 1 96.88 441 ILE A C 1
ATOM 3439 O O . ILE A 1 441 ? 2.475 -8.352 -27.469 1 96.88 441 ILE A O 1
ATOM 3443 N N . ALA A 1 442 ? 1.551 -7.125 -29.141 1 96.25 442 ALA A N 1
ATOM 3444 C CA . ALA A 1 442 ? 2.674 -7.406 -30.031 1 96.25 442 ALA A CA 1
ATOM 3445 C C . ALA A 1 442 ? 3.977 -6.852 -29.453 1 96.25 442 ALA A C 1
ATOM 3447 O O . ALA A 1 442 ? 5.016 -7.512 -29.5 1 96.25 442 ALA A O 1
ATOM 3448 N N . ARG A 1 443 ? 3.912 -5.664 -28.969 1 96.69 443 ARG A N 1
ATOM 3449 C CA . ARG A 1 443 ? 5.094 -5.023 -28.406 1 96.69 443 ARG A CA 1
ATOM 3450 C C . ARG A 1 443 ? 5.629 -5.812 -27.219 1 96.69 443 ARG A C 1
ATOM 3452 O O . ARG A 1 443 ? 6.832 -6.043 -27.109 1 96.69 443 ARG A O 1
ATOM 3459 N N . LEU A 1 444 ? 4.773 -6.223 -26.344 1 98 444 LEU A N 1
ATOM 3460 C CA . LEU A 1 444 ? 5.18 -6.93 -25.141 1 98 444 LEU A CA 1
ATOM 3461 C C . LEU A 1 444 ? 5.621 -8.352 -25.469 1 98 444 LEU A C 1
ATOM 3463 O O . LEU A 1 444 ? 6.488 -8.906 -24.781 1 98 444 LEU A O 1
ATOM 3467 N N . ASP A 1 445 ? 5.012 -8.945 -26.438 1 97.56 445 ASP A N 1
ATOM 3468 C CA . ASP A 1 445 ? 5.477 -10.25 -26.891 1 97.56 445 ASP A CA 1
ATOM 3469 C C . ASP A 1 445 ? 6.922 -10.172 -27.391 1 97.56 445 ASP A C 1
ATOM 3471 O O . ASP A 1 445 ? 7.73 -11.055 -27.094 1 97.56 445 ASP A O 1
ATOM 3475 N N . GLN A 1 446 ? 7.16 -9.133 -28.125 1 96.38 446 GLN A N 1
ATOM 3476 C CA . GLN A 1 446 ? 8.531 -8.922 -28.578 1 96.38 446 GLN A CA 1
ATOM 3477 C C . GLN A 1 446 ? 9.477 -8.703 -27.406 1 96.38 446 GLN A C 1
ATOM 3479 O O . GLN A 1 446 ? 10.609 -9.188 -27.406 1 96.38 446 GLN A O 1
ATOM 3484 N N . ALA A 1 447 ? 9 -7.973 -26.453 1 97.44 447 ALA A N 1
ATOM 3485 C CA . ALA A 1 447 ? 9.812 -7.73 -25.25 1 97.44 447 ALA A CA 1
ATOM 3486 C C . ALA A 1 447 ? 10.164 -9.039 -24.562 1 97.44 447 ALA A C 1
ATOM 3488 O O . ALA A 1 447 ? 11.273 -9.203 -24.047 1 97.44 447 ALA A O 1
ATOM 3489 N N . LEU A 1 448 ? 9.273 -9.984 -24.484 1 97.56 448 LEU A N 1
ATOM 3490 C CA . LEU A 1 448 ? 9.523 -11.289 -23.891 1 97.56 448 LEU A CA 1
ATOM 3491 C C . LEU A 1 448 ? 10.547 -12.078 -24.688 1 97.56 448 LEU A C 1
ATOM 3493 O O . LEU A 1 448 ? 11.422 -12.734 -24.109 1 97.56 448 LEU A O 1
ATOM 3497 N N . LEU A 1 449 ? 10.453 -11.969 -25.969 1 95.25 449 LEU A N 1
ATOM 3498 C CA . LEU A 1 449 ? 11.422 -12.656 -26.812 1 95.25 449 LEU A CA 1
ATOM 3499 C C . LEU A 1 449 ? 12.82 -12.078 -26.625 1 95.25 449 LEU A C 1
ATOM 3501 O O . LEU A 1 449 ? 13.797 -12.82 -26.547 1 95.25 449 LEU A O 1
ATOM 3505 N N . ASP A 1 450 ? 12.844 -10.734 -26.562 1 95 450 ASP A N 1
ATOM 3506 C CA . ASP A 1 450 ? 14.125 -10.07 -26.328 1 95 450 ASP A CA 1
ATOM 3507 C C . ASP A 1 450 ? 14.719 -10.477 -24.984 1 95 450 ASP A C 1
ATOM 3509 O O . ASP A 1 450 ? 15.938 -10.625 -24.859 1 95 450 ASP A O 1
ATOM 3513 N N . TRP A 1 451 ? 13.906 -10.609 -24.062 1 96.12 451 TRP A N 1
ATOM 3514 C CA . TRP A 1 451 ? 14.344 -11.031 -22.734 1 96.12 451 TRP A CA 1
ATOM 3515 C C . TRP A 1 451 ? 15.008 -12.398 -22.797 1 96.12 451 TRP A C 1
ATOM 3517 O O . TRP A 1 451 ? 16.031 -12.625 -22.141 1 96.12 451 TRP A O 1
ATOM 3527 N N . VAL A 1 452 ? 14.453 -13.383 -23.531 1 94.5 452 VAL A N 1
ATOM 3528 C CA . VAL A 1 452 ? 15.008 -14.727 -23.672 1 94.5 452 VAL A CA 1
ATOM 3529 C C . VAL A 1 452 ? 16.344 -14.656 -24.391 1 94.5 452 VAL A C 1
ATOM 3531 O O . VAL A 1 452 ? 17.312 -15.328 -24 1 94.5 452 VAL A O 1
ATOM 3534 N N . GLU A 1 453 ? 16.406 -13.828 -25.359 1 89.38 453 GLU A N 1
ATOM 3535 C CA . GLU A 1 453 ? 17.609 -13.703 -26.156 1 89.38 453 GLU A CA 1
ATOM 3536 C C . GLU A 1 453 ? 18.766 -13.109 -25.359 1 89.38 453 GLU A C 1
ATOM 3538 O O . GLU A 1 453 ? 19.922 -13.508 -25.516 1 89.38 453 GLU A O 1
ATOM 3543 N N . GLU A 1 454 ? 18.422 -12.125 -24.594 1 84.56 454 GLU A N 1
ATOM 3544 C CA . GLU A 1 454 ? 19.422 -11.5 -23.75 1 84.56 454 GLU A CA 1
ATOM 3545 C C . GLU A 1 454 ? 20 -12.5 -22.734 1 84.56 454 GLU A C 1
ATOM 3547 O O . GLU A 1 454 ? 21.156 -12.383 -22.344 1 84.56 454 GLU A O 1
ATOM 3552 N N . GLY A 1 455 ? 19.219 -13.266 -22.297 1 74.12 455 GLY A N 1
ATOM 3553 C CA . GLY A 1 455 ? 19.656 -14.273 -21.344 1 74.12 455 GLY A CA 1
ATOM 3554 C C . GLY A 1 455 ? 20.484 -15.375 -21.969 1 74.12 455 GLY A C 1
ATOM 3555 O O . GLY A 1 455 ? 21.328 -15.977 -21.312 1 74.12 455 GLY A O 1
ATOM 3556 N N . SER A 1 456 ? 20.125 -15.727 -23.203 1 60.22 456 SER A N 1
ATOM 3557 C CA . SER A 1 456 ? 20.828 -16.781 -23.938 1 60.22 456 SER A CA 1
ATOM 3558 C C . SER A 1 456 ? 22.234 -16.359 -24.328 1 60.22 456 SER A C 1
ATOM 3560 O O . SER A 1 456 ? 23.109 -17.203 -24.531 1 60.22 456 SER A O 1
ATOM 3562 N N . GLU A 1 457 ? 22.328 -15.023 -24.562 1 49.25 457 GLU A N 1
ATOM 3563 C CA . GLU A 1 457 ? 23.672 -14.594 -24.922 1 49.25 457 GLU A CA 1
ATOM 3564 C C . GLU A 1 457 ? 24.656 -14.859 -23.766 1 49.25 457 GLU A C 1
ATOM 3566 O O . GLU A 1 457 ? 25.859 -14.797 -23.953 1 49.25 457 GLU A O 1
ATOM 3571 N N . GLY A 1 458 ? 24.203 -14.797 -22.594 1 38.12 458 GLY A N 1
ATOM 357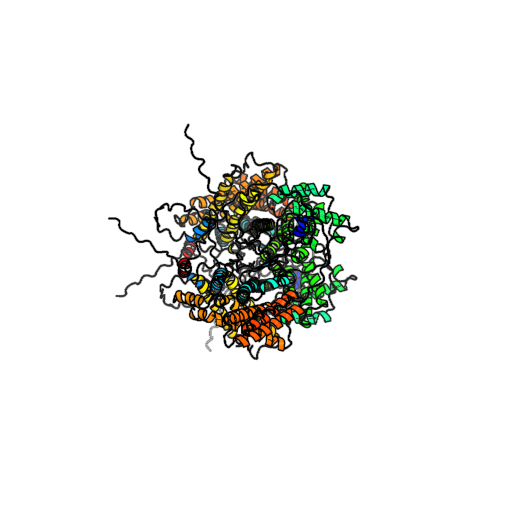2 C CA . GLY A 1 458 ? 25.109 -15.414 -21.656 1 38.12 458 GLY A CA 1
ATOM 3573 C C . GLY A 1 458 ? 25.266 -16.906 -21.859 1 38.12 458 GLY A C 1
ATOM 3574 O O . GLY A 1 458 ? 24.672 -17.484 -22.781 1 38.12 458 GLY A O 1
ATOM 3575 N N . PRO A 1 459 ? 25.844 -17.75 -21.031 1 32.94 459 PRO A N 1
ATOM 3576 C CA . PRO A 1 459 ? 25.938 -19.141 -21.453 1 32.94 459 PRO A CA 1
ATOM 3577 C C . PRO A 1 459 ? 24.609 -19.719 -21.922 1 32.94 459 PRO A C 1
ATOM 3579 O O . PRO A 1 459 ? 23.547 -19.312 -21.422 1 32.94 459 PRO A O 1
ATOM 3582 N N . LYS A 1 460 ? 24.344 -20.203 -23.188 1 34.81 460 LYS A N 1
ATOM 3583 C CA . LYS A 1 460 ? 23.375 -20.922 -23.984 1 34.81 460 LYS A CA 1
ATOM 3584 C C . LYS A 1 460 ? 22.297 -21.562 -23.125 1 34.81 460 LYS A C 1
ATOM 3586 O O . LYS A 1 460 ? 21.547 -22.422 -23.578 1 34.81 460 LYS A O 1
ATOM 3591 N N . SER A 1 461 ? 22.25 -21.359 -21.844 1 33.06 461 SER A N 1
ATOM 3592 C CA . SER A 1 461 ? 21.531 -22.312 -21 1 33.06 461 SER A CA 1
ATOM 3593 C C . SER A 1 461 ? 20.016 -22.078 -21.078 1 33.06 461 SER A C 1
ATOM 3595 O O . SER A 1 461 ? 19.234 -23.031 -20.969 1 33.06 461 SER A O 1
ATOM 3597 N N . ALA A 1 462 ? 19.375 -20.859 -21.031 1 34.78 462 ALA A N 1
ATOM 3598 C CA . ALA A 1 462 ? 18.031 -20.891 -20.484 1 34.78 462 ALA A CA 1
ATOM 3599 C C . ALA A 1 462 ? 17 -21.094 -21.578 1 34.78 462 ALA A C 1
ATOM 3601 O O . ALA A 1 462 ? 15.789 -21.062 -21.312 1 34.78 462 ALA A O 1
ATOM 3602 N N . GLN A 1 463 ? 17 -20.641 -22.812 1 33.59 463 GLN A N 1
ATOM 3603 C CA . GLN A 1 463 ? 15.805 -20.703 -23.641 1 33.59 463 GLN A CA 1
ATOM 3604 C C . GLN A 1 463 ? 15.125 -22.078 -23.531 1 33.59 463 GLN A C 1
ATOM 3606 O O . GLN A 1 463 ? 13.898 -22.172 -23.609 1 33.59 463 GLN A O 1
ATOM 3611 N N . ARG A 1 464 ? 15.617 -23.156 -24.391 1 35.44 464 ARG A N 1
ATOM 3612 C CA . ARG A 1 464 ? 15.117 -24.531 -24.344 1 35.44 464 ARG A CA 1
ATOM 3613 C C . ARG A 1 464 ? 15.203 -25.109 -22.938 1 35.44 464 ARG A C 1
ATOM 3615 O O . ARG A 1 464 ? 16.172 -24.859 -22.219 1 35.44 464 ARG A O 1
ATOM 3622 N N . ALA A 1 465 ? 14.133 -25.453 -22.25 1 34.72 465 ALA A N 1
ATOM 3623 C CA . ALA A 1 465 ? 14.078 -26.344 -21.094 1 34.72 465 ALA A CA 1
ATOM 3624 C C . ALA A 1 465 ? 15.383 -27.109 -20.938 1 34.72 465 ALA A C 1
ATOM 3626 O O . ALA A 1 465 ? 15.516 -27.953 -20.031 1 34.72 465 ALA A O 1
ATOM 3627 N N . GLY A 1 466 ? 16.016 -27.406 -22.031 1 32.72 466 GLY A N 1
ATOM 3628 C CA . GLY A 1 466 ? 17.234 -28.125 -21.672 1 32.72 466 GLY A CA 1
ATOM 3629 C C . GLY A 1 466 ? 18.234 -27.266 -20.922 1 32.72 466 GLY A C 1
ATOM 3630 O O . GLY A 1 466 ? 18.875 -26.406 -21.516 1 32.72 466 GLY A O 1
ATOM 3631 N N . TRP A 1 467 ? 17.875 -26.547 -19.844 1 35.75 467 TRP A N 1
ATOM 3632 C CA . TRP A 1 467 ? 18.906 -26.016 -18.953 1 35.75 467 TRP A CA 1
ATOM 3633 C C . TRP A 1 467 ? 20.281 -26.594 -19.297 1 35.75 467 TRP A C 1
ATOM 3635 O O . TRP A 1 467 ? 20.422 -27.812 -19.406 1 35.75 467 TRP A O 1
ATOM 3645 N N . ASP A 1 468 ? 21.031 -25.969 -20.031 1 40.44 468 ASP A N 1
ATOM 3646 C CA . ASP A 1 468 ? 22.391 -26.328 -20.438 1 40.44 468 ASP A CA 1
ATOM 3647 C C . ASP A 1 468 ? 23.047 -27.25 -19.422 1 40.44 468 ASP A C 1
ATOM 3649 O O . ASP A 1 468 ? 22.656 -27.281 -18.25 1 40.44 468 ASP A O 1
ATOM 3653 N N . SER A 1 469 ? 23.625 -28.281 -19.844 1 45.75 469 SER A N 1
ATOM 3654 C CA . SER A 1 469 ? 24.578 -29.172 -19.203 1 45.75 469 SER A CA 1
ATOM 3655 C C . SER A 1 469 ? 25.328 -28.469 -18.078 1 45.75 469 SER A C 1
ATOM 3657 O O . SER A 1 469 ? 26 -29.109 -17.281 1 45.75 469 SER A O 1
ATOM 3659 N N . ARG A 1 470 ? 25.125 -27 -18 1 55.53 470 ARG A N 1
ATOM 3660 C CA . ARG A 1 470 ? 26 -26.297 -17.062 1 55.53 470 ARG A CA 1
ATOM 3661 C C . ARG A 1 470 ? 25.25 -25.922 -15.781 1 55.53 470 ARG A C 1
ATOM 3663 O O . ARG A 1 470 ? 25.844 -25.375 -14.844 1 55.53 470 ARG A O 1
ATOM 3670 N N . VAL A 1 471 ? 23.703 -26.203 -15.852 1 74 471 VAL A N 1
ATOM 3671 C CA . VAL A 1 471 ? 23.031 -25.859 -14.602 1 74 471 VAL A CA 1
ATOM 3672 C C . VAL A 1 471 ? 23.312 -26.922 -13.547 1 74 471 VAL A C 1
ATOM 3674 O O . VAL A 1 471 ? 23.078 -28.109 -13.789 1 74 471 VAL A O 1
ATOM 3677 N N . THR A 1 472 ? 23.75 -26.359 -12.562 1 79.19 472 THR A N 1
ATOM 3678 C CA . THR A 1 472 ? 24.062 -27.281 -11.469 1 79.19 472 THR A CA 1
ATOM 3679 C C . THR A 1 472 ? 22.781 -27.75 -10.781 1 79.19 472 THR A C 1
ATOM 3681 O O . THR A 1 472 ? 21.719 -27.156 -10.953 1 79.19 472 THR A O 1
ATOM 3684 N N . GLU A 1 473 ? 22.844 -28.766 -10.18 1 80 473 GLU A N 1
ATOM 3685 C CA . GLU A 1 473 ? 21.703 -29.328 -9.461 1 80 473 GLU A CA 1
ATOM 3686 C C . GLU A 1 473 ? 21.125 -28.328 -8.469 1 80 473 GLU A C 1
ATOM 3688 O O . GLU A 1 473 ? 19.906 -28.312 -8.25 1 80 473 GLU A O 1
ATOM 3693 N N . GLU A 1 474 ? 22 -27.5 -8.023 1 81.69 474 GLU A N 1
ATOM 3694 C CA . GLU A 1 474 ? 21.578 -26.516 -7.035 1 81.69 474 GLU A CA 1
ATOM 3695 C C . GLU A 1 474 ? 20.812 -25.359 -7.691 1 81.69 474 GLU A C 1
ATOM 3697 O O . GLU A 1 474 ? 19.953 -24.75 -7.066 1 81.69 474 GLU A O 1
ATOM 3702 N N . GLU A 1 475 ? 20.984 -25.203 -8.914 1 89.19 475 GLU A N 1
ATOM 3703 C CA . GLU A 1 475 ? 20.406 -24.062 -9.609 1 89.19 475 GLU A CA 1
ATOM 3704 C C . GLU A 1 475 ? 19.125 -24.453 -10.336 1 89.19 475 GLU A C 1
ATOM 3706 O O . GLU A 1 475 ? 18.344 -23.578 -10.75 1 89.19 475 GLU A O 1
ATOM 3711 N N . LYS A 1 476 ? 18.891 -25.719 -10.406 1 91 476 LYS A N 1
ATOM 3712 C CA . LYS A 1 476 ? 17.75 -26.219 -11.18 1 91 476 LYS A CA 1
ATOM 3713 C C . LYS A 1 476 ? 16.438 -25.609 -10.695 1 91 476 LYS A C 1
ATOM 3715 O O . LYS A 1 476 ? 15.633 -25.141 -11.5 1 91 476 LYS A O 1
ATOM 3720 N N . PRO A 1 477 ? 16.266 -25.594 -9.359 1 93 477 PRO A N 1
ATOM 3721 C CA . PRO A 1 477 ? 15.008 -25 -8.906 1 93 477 PRO A CA 1
ATOM 3722 C C . PRO A 1 477 ? 14.898 -23.516 -9.25 1 93 477 PRO A C 1
ATOM 3724 O O . PRO A 1 477 ? 13.805 -23.031 -9.539 1 93 477 PRO A O 1
ATOM 3727 N N . LEU A 1 478 ? 15.953 -22.812 -9.258 1 94.31 478 LEU A N 1
ATOM 3728 C CA . LEU A 1 478 ? 15.969 -21.391 -9.57 1 94.31 478 LEU A CA 1
ATOM 3729 C C . LEU A 1 478 ? 15.664 -21.156 -11.047 1 94.31 478 LEU A C 1
ATOM 3731 O O . LEU A 1 478 ? 14.891 -20.25 -11.391 1 94.31 478 LEU A O 1
ATOM 3735 N N . ALA A 1 479 ? 16.234 -21.969 -11.828 1 94.19 479 ALA A N 1
ATOM 3736 C CA . ALA A 1 479 ? 15.992 -21.891 -13.266 1 94.19 479 ALA A CA 1
ATOM 3737 C C . ALA A 1 479 ? 14.539 -22.203 -13.594 1 94.19 479 ALA A C 1
ATOM 3739 O O . ALA A 1 479 ? 13.938 -21.562 -14.453 1 94.19 479 ALA A O 1
ATOM 3740 N N . LEU A 1 480 ? 14.094 -23.234 -12.945 1 95.88 480 LEU A N 1
ATOM 3741 C CA . LEU A 1 480 ? 12.703 -23.609 -13.148 1 95.88 480 LEU A CA 1
ATOM 3742 C C . LEU A 1 480 ? 11.766 -22.469 -12.734 1 95.88 480 LEU A C 1
ATOM 3744 O O . LEU A 1 480 ? 10.797 -22.172 -13.438 1 95.88 480 LEU A O 1
ATOM 3748 N N . PHE A 1 481 ? 12.062 -21.891 -11.602 1 96.69 481 PHE A N 1
ATOM 3749 C CA . PHE A 1 481 ? 11.273 -20.766 -11.125 1 96.69 481 PHE A CA 1
ATOM 3750 C C . PHE A 1 481 ? 11.172 -19.672 -12.188 1 96.69 481 PHE A C 1
ATOM 3752 O O . PHE A 1 481 ? 10.086 -19.188 -12.492 1 96.69 481 PHE A O 1
ATOM 3759 N N . LEU A 1 482 ? 12.203 -19.281 -12.781 1 96.5 482 LEU A N 1
ATOM 3760 C CA . LEU A 1 482 ? 12.25 -18.219 -13.781 1 96.5 482 LEU A CA 1
ATOM 3761 C C . LEU A 1 482 ? 11.5 -18.641 -15.047 1 96.5 482 LEU A C 1
ATOM 3763 O O . LEU A 1 482 ? 10.789 -17.844 -15.648 1 96.5 482 LEU A O 1
ATOM 3767 N N . SER A 1 483 ? 11.719 -19.844 -15.422 1 96.75 483 SER A N 1
ATOM 3768 C CA . SER A 1 483 ? 11.047 -20.359 -16.609 1 96.75 483 SER A CA 1
ATOM 3769 C C . SER A 1 483 ? 9.531 -20.328 -16.438 1 96.75 483 SER A C 1
ATOM 3771 O O . SER A 1 483 ? 8.805 -19.938 -17.359 1 96.75 483 SER A O 1
ATOM 3773 N N . LEU A 1 484 ? 9.109 -20.734 -15.305 1 97.69 484 LEU A N 1
ATOM 3774 C CA . LEU A 1 484 ? 7.676 -20.734 -15.039 1 97.69 484 LEU A CA 1
ATOM 3775 C C . LEU A 1 484 ? 7.121 -19.312 -15.078 1 97.69 484 LEU A C 1
ATOM 3777 O O . LEU A 1 484 ? 6.023 -19.078 -15.594 1 97.69 484 LEU A O 1
ATOM 3781 N N . GLN A 1 485 ? 7.887 -18.359 -14.555 1 97.69 485 GLN A N 1
ATOM 3782 C CA . GLN A 1 485 ? 7.461 -16.953 -14.594 1 97.69 485 GLN A CA 1
ATOM 3783 C C . GLN A 1 485 ? 7.375 -16.453 -16.031 1 97.69 485 GLN A C 1
ATOM 3785 O O . GLN A 1 485 ? 6.453 -15.703 -16.375 1 97.69 485 GLN A O 1
ATOM 3790 N N . TYR A 1 486 ? 8.328 -16.844 -16.844 1 97.94 486 TYR A N 1
ATOM 3791 C CA . TYR A 1 486 ? 8.344 -16.453 -18.25 1 97.94 486 TYR A CA 1
ATOM 3792 C C . TYR A 1 486 ? 7.121 -16.984 -18.984 1 97.94 486 TYR A C 1
ATOM 3794 O O . TYR A 1 486 ? 6.422 -16.25 -19.672 1 97.94 486 TYR A O 1
ATOM 3802 N N . HIS A 1 487 ? 6.875 -18.234 -18.797 1 98.44 487 HIS A N 1
ATOM 3803 C CA . HIS A 1 487 ? 5.77 -18.859 -19.5 1 98.44 487 HIS A CA 1
ATOM 3804 C C . HIS A 1 487 ? 4.426 -18.359 -18.984 1 98.44 487 HIS A C 1
ATOM 3806 O O . HIS A 1 487 ? 3.461 -18.25 -19.734 1 98.44 487 HIS A O 1
ATOM 3812 N N . GLN A 1 488 ? 4.352 -18.109 -17.703 1 98.5 488 GLN A N 1
ATOM 3813 C CA . GLN A 1 488 ? 3.143 -17.484 -17.188 1 98.5 488 GLN A CA 1
ATOM 3814 C C . GLN A 1 488 ? 2.877 -16.141 -17.844 1 98.5 488 GLN A C 1
ATOM 3816 O O . GLN A 1 488 ? 1.729 -15.805 -18.156 1 98.5 488 GLN A O 1
ATOM 3821 N N . ALA A 1 489 ? 3.891 -15.367 -17.984 1 98.62 489 ALA A N 1
ATOM 3822 C CA . ALA A 1 489 ? 3.77 -14.078 -18.656 1 98.62 489 ALA A CA 1
ATOM 3823 C C . ALA A 1 489 ? 3.287 -14.25 -20.094 1 98.62 489 ALA A C 1
ATOM 3825 O O . ALA A 1 489 ? 2.43 -13.5 -20.562 1 98.62 489 ALA A O 1
ATOM 3826 N N . GLN A 1 490 ? 3.801 -15.25 -20.734 1 98.31 490 GLN A N 1
ATOM 3827 C CA . GLN A 1 490 ? 3.402 -15.531 -22.109 1 98.31 490 GLN A CA 1
ATOM 3828 C C . GLN A 1 490 ? 1.921 -15.883 -22.203 1 98.31 490 GLN A C 1
ATOM 3830 O O . GLN A 1 490 ? 1.198 -15.359 -23.047 1 98.31 490 GLN A O 1
ATOM 3835 N N . ILE A 1 491 ? 1.549 -16.75 -21.344 1 98.56 491 ILE A N 1
ATOM 3836 C CA . ILE A 1 491 ? 0.162 -17.203 -21.344 1 98.56 491 ILE A CA 1
ATOM 3837 C C . ILE A 1 491 ? -0.768 -16.016 -21.094 1 98.56 491 ILE A C 1
ATOM 3839 O O . ILE A 1 491 ? -1.733 -15.812 -21.828 1 98.56 491 ILE A O 1
ATOM 3843 N N . THR A 1 492 ? -0.475 -15.219 -20.078 1 98.5 492 THR A N 1
ATOM 3844 C CA . THR A 1 492 ? -1.353 -14.125 -19.688 1 98.5 492 THR A CA 1
ATOM 3845 C C . THR A 1 492 ? -1.377 -13.039 -20.75 1 98.5 492 THR A C 1
ATOM 3847 O O . THR A 1 492 ? -2.408 -12.398 -20.984 1 98.5 492 THR A O 1
ATOM 3850 N N . LEU A 1 493 ? -0.302 -12.867 -21.406 1 98.38 493 LEU A N 1
ATOM 3851 C CA . LEU A 1 493 ? -0.21 -11.852 -22.453 1 98.38 493 LEU A CA 1
ATOM 3852 C C . LEU A 1 493 ? -1.006 -12.273 -23.688 1 98.38 493 LEU A C 1
ATOM 3854 O O . LEU A 1 493 ? -1.706 -11.461 -24.281 1 98.38 493 LEU A O 1
ATOM 3858 N N . LEU A 1 494 ? -0.954 -13.57 -24.031 1 97.75 494 LEU A N 1
ATOM 3859 C CA . LEU A 1 494 ? -1.422 -14 -25.344 1 97.75 494 LEU A CA 1
ATOM 3860 C C . LEU A 1 494 ? -2.779 -14.688 -25.234 1 97.75 494 LEU A C 1
ATOM 3862 O O . LEU A 1 494 ? -3.363 -15.086 -26.25 1 97.75 494 LEU A O 1
ATOM 3866 N N . ARG A 1 495 ? -3.328 -14.797 -24.109 1 96.12 495 ARG A N 1
ATOM 3867 C CA . ARG A 1 495 ? -4.531 -15.602 -23.938 1 96.12 495 ARG A CA 1
ATOM 3868 C C . ARG A 1 495 ? -5.727 -14.961 -24.641 1 96.12 495 ARG A C 1
ATOM 3870 O O . ARG A 1 495 ? -6.754 -15.617 -24.844 1 96.12 495 ARG A O 1
ATOM 3877 N N . ALA A 1 496 ? -5.574 -13.711 -25.031 1 94.06 496 ALA A N 1
ATOM 3878 C CA . ALA A 1 496 ? -6.633 -13.102 -25.828 1 94.06 496 ALA A CA 1
ATOM 3879 C C . ALA A 1 496 ? -6.902 -13.914 -27.094 1 94.06 496 ALA A C 1
ATOM 3881 O O . ALA A 1 496 ? -8.047 -14.055 -27.516 1 94.06 496 ALA A O 1
ATOM 3882 N N . SER A 1 497 ? -5.879 -14.438 -27.703 1 94.5 497 SER A N 1
ATOM 3883 C CA . SER A 1 497 ? -5.996 -15.242 -28.906 1 94.5 497 SER A CA 1
ATOM 3884 C C . SER A 1 497 ? -6.691 -16.562 -28.625 1 94.5 497 SER A C 1
ATOM 3886 O O . SER A 1 497 ? -7.223 -17.203 -29.531 1 94.5 497 SER A O 1
ATOM 3888 N N . LEU A 1 498 ? -6.66 -16.969 -27.422 1 94 498 LEU A N 1
ATOM 3889 C CA . LEU A 1 498 ? -7.281 -18.219 -27.016 1 94 498 LEU A CA 1
ATOM 3890 C C . LEU A 1 498 ? -8.742 -18 -26.625 1 94 498 LEU A C 1
ATOM 3892 O O . LEU A 1 498 ? -9.602 -18.828 -26.922 1 94 498 LEU A O 1
ATOM 3896 N N . ILE A 1 499 ? -9.016 -16.891 -25.984 1 93 499 ILE A N 1
ATOM 3897 C CA . ILE A 1 499 ? -10.32 -16.609 -25.391 1 93 499 ILE A CA 1
ATOM 3898 C C . ILE A 1 499 ? -11.297 -16.188 -26.484 1 93 499 ILE A C 1
ATOM 3900 O O . ILE A 1 499 ? -12.461 -16.594 -26.484 1 93 499 ILE A O 1
ATOM 3904 N N . PHE A 1 500 ? -10.828 -15.445 -27.438 1 92 500 PHE A N 1
ATOM 3905 C CA . PHE A 1 500 ? -11.68 -15.047 -28.547 1 92 500 PHE A CA 1
ATOM 3906 C C . PHE A 1 500 ? -11.906 -16.219 -29.5 1 92 500 PHE A C 1
ATOM 3908 O O . PHE A 1 500 ? -11.039 -17.078 -29.656 1 92 500 PHE A O 1
ATOM 3915 N N . PRO A 1 501 ? -13.07 -16.203 -30.109 1 89.94 501 PRO A N 1
ATOM 3916 C CA . PRO A 1 501 ? -13.18 -17.141 -31.219 1 89.94 501 PRO A CA 1
ATOM 3917 C C . PRO A 1 501 ? -12.102 -16.922 -32.281 1 89.94 501 PRO A C 1
ATOM 3919 O O . PRO A 1 501 ? -11.781 -15.773 -32.625 1 89.94 501 PRO A O 1
ATOM 3922 N N . GLU A 1 502 ? -11.562 -17.969 -32.719 1 88.38 502 GLU A N 1
ATOM 3923 C CA . GLU A 1 502 ? -10.391 -17.922 -33.594 1 88.38 502 GLU A CA 1
ATOM 3924 C C . GLU A 1 502 ? -10.656 -17.078 -34.844 1 88.38 502 GLU A C 1
ATOM 3926 O O . GLU A 1 502 ? -9.805 -16.266 -35.25 1 88.38 502 GLU A O 1
ATOM 3931 N N . ALA A 1 503 ? -11.766 -17.281 -35.438 1 88.69 503 ALA A N 1
ATOM 3932 C CA . ALA A 1 503 ? -12.109 -16.547 -36.656 1 88.69 503 ALA A CA 1
ATOM 3933 C C . ALA A 1 503 ? -12.203 -15.055 -36.375 1 88.69 503 ALA A C 1
ATOM 3935 O O . ALA A 1 503 ? -11.75 -14.242 -37.188 1 88.69 503 ALA A O 1
ATOM 3936 N N . SER A 1 504 ? -12.781 -14.789 -35.281 1 88.38 504 SER A N 1
ATOM 3937 C CA . SER A 1 504 ? -12.945 -13.391 -34.906 1 88.38 504 SER A CA 1
ATOM 3938 C C . SER A 1 504 ? -11.594 -12.719 -34.656 1 88.38 504 SER A C 1
ATOM 3940 O O . SER A 1 504 ? -11.375 -11.578 -35.062 1 88.38 504 SER A O 1
ATOM 3942 N N . PHE A 1 505 ? -10.758 -13.359 -34 1 92.25 505 PHE A N 1
ATOM 3943 C CA . PHE A 1 505 ? -9.438 -12.836 -33.656 1 92.25 505 PHE A CA 1
ATOM 3944 C C . PHE A 1 505 ? -8.609 -12.633 -34.906 1 92.25 505 PHE A C 1
ATOM 3946 O O . PHE A 1 505 ? -7.973 -11.586 -35.094 1 92.25 505 PHE A O 1
ATOM 3953 N N . THR A 1 506 ? -8.648 -13.562 -35.781 1 91.31 506 THR A N 1
ATOM 3954 C CA . THR A 1 506 ? -7.887 -13.5 -37.031 1 91.31 506 THR A CA 1
ATOM 3955 C C . THR A 1 506 ? -8.391 -12.367 -37.906 1 91.31 506 THR A C 1
ATOM 3957 O O . THR A 1 506 ? -7.59 -11.648 -38.531 1 91.31 506 THR A O 1
ATOM 3960 N N . ARG A 1 507 ? -9.664 -12.289 -37.938 1 91.25 507 ARG A N 1
ATOM 3961 C CA . ARG A 1 507 ? -10.258 -11.227 -38.75 1 91.25 507 ARG A CA 1
ATOM 3962 C C . ARG A 1 507 ? -9.836 -9.852 -38.219 1 91.25 507 ARG A C 1
ATOM 3964 O O . ARG A 1 507 ? -9.508 -8.961 -39 1 91.25 507 ARG A O 1
ATOM 3971 N N . GLU A 1 508 ? -9.836 -9.75 -36.938 1 90.31 508 GLU A N 1
ATOM 3972 C CA . GLU A 1 508 ? -9.477 -8.461 -36.344 1 90.31 508 GLU A CA 1
ATOM 3973 C C . GLU A 1 508 ? -8.008 -8.125 -36.594 1 90.31 508 GLU A C 1
ATOM 3975 O O . GLU A 1 508 ? -7.676 -6.984 -36.906 1 90.31 508 GLU A O 1
ATOM 3980 N N . VAL A 1 509 ? -7.156 -9.039 -36.438 1 92.88 509 VAL A N 1
ATOM 3981 C CA . VAL A 1 509 ? -5.73 -8.836 -36.688 1 92.88 509 VAL A CA 1
ATOM 3982 C C . VAL A 1 509 ? -5.496 -8.453 -38.125 1 92.88 509 VAL A C 1
ATOM 3984 O O . VAL A 1 509 ? -4.754 -7.512 -38.438 1 92.88 509 VAL A O 1
ATOM 3987 N N . ASN A 1 510 ? -6.18 -9.109 -38.969 1 91.19 510 ASN A N 1
ATOM 3988 C CA . ASN A 1 510 ? -6.004 -8.883 -40.406 1 91.19 510 ASN A CA 1
ATOM 3989 C C . ASN A 1 510 ? -6.598 -7.543 -40.812 1 91.19 510 ASN A C 1
ATOM 3991 O O . ASN A 1 510 ? -6.133 -6.934 -41.781 1 91.19 510 ASN A O 1
ATOM 3995 N N . SER A 1 511 ? -7.578 -7.141 -40.156 1 91.19 511 SER A N 1
ATOM 3996 C CA . SER A 1 511 ? -8.234 -5.891 -40.531 1 91.19 511 SER A CA 1
ATOM 3997 C C . SER A 1 511 ? -7.297 -4.699 -40.344 1 91.19 511 SER A C 1
ATOM 3999 O O . SER A 1 511 ? -7.473 -3.666 -41 1 91.19 511 SER A O 1
ATOM 4001 N N . HIS A 1 512 ? -6.371 -4.832 -39.531 1 90.44 512 HIS A N 1
ATOM 4002 C CA . HIS A 1 512 ? -5.453 -3.729 -39.281 1 90.44 512 HIS A CA 1
ATOM 4003 C C . HIS A 1 512 ? -4.25 -3.785 -40.219 1 90.44 512 HIS A C 1
ATOM 4005 O O . HIS A 1 512 ? -3.562 -2.783 -40.406 1 90.44 512 HIS A O 1
ATOM 4011 N N . GLY A 1 513 ? -4.027 -4.848 -40.875 1 78.12 513 GLY A N 1
ATOM 4012 C CA . GLY A 1 513 ? -3.049 -5.012 -41.938 1 78.12 513 GLY A CA 1
ATOM 4013 C C . GLY A 1 513 ? -1.658 -4.555 -41.562 1 78.12 513 GLY A C 1
ATOM 4014 O O . GLY A 1 513 ? -1.136 -4.961 -40.5 1 78.12 513 GLY A O 1
ATOM 4015 N N . SER A 1 514 ? -1.221 -3.506 -42.344 1 80.69 514 SER A N 1
ATOM 4016 C CA . SER A 1 514 ? 0.159 -3.041 -42.219 1 80.69 514 SER A CA 1
ATOM 4017 C C . SER A 1 514 ? 0.351 -2.121 -41.031 1 80.69 514 SER A C 1
ATOM 4019 O O . SER A 1 514 ? 1.479 -1.891 -40.594 1 80.69 514 SER A O 1
ATOM 4021 N N . LYS A 1 515 ? -0.71 -1.718 -40.438 1 87.31 515 LYS A N 1
ATOM 4022 C CA . LYS A 1 515 ? -0.606 -0.831 -39.281 1 87.31 515 LYS A CA 1
ATOM 4023 C C . LYS A 1 515 ? -0.144 -1.594 -38.062 1 87.31 515 LYS A C 1
ATOM 4025 O O . LYS A 1 515 ? 0.396 -1 -37.125 1 87.31 515 LYS A O 1
ATOM 4030 N N . LEU A 1 516 ? -0.422 -2.838 -38.062 1 90.5 516 LEU A N 1
ATOM 4031 C CA . LEU A 1 516 ? -0.083 -3.68 -36.906 1 90.5 516 LEU A CA 1
ATOM 4032 C C . LEU A 1 516 ? 1.251 -4.387 -37.125 1 90.5 516 LEU A C 1
ATOM 4034 O O . LEU A 1 516 ? 1.303 -5.438 -37.781 1 90.5 516 LEU A O 1
ATOM 4038 N N . LYS A 1 517 ? 2.25 -3.785 -36.469 1 86.81 517 LYS A N 1
ATOM 4039 C CA . LYS A 1 517 ? 3.559 -4.43 -36.531 1 86.81 517 LYS A CA 1
ATOM 4040 C C . LYS A 1 517 ? 3.553 -5.75 -35.781 1 86.81 517 LYS A C 1
ATOM 4042 O O . LYS A 1 517 ? 3.043 -5.824 -34.656 1 86.81 517 LYS A O 1
ATOM 4047 N N . GLY A 1 518 ? 3.877 -6.898 -36.406 1 88 518 GLY A N 1
ATOM 4048 C CA . GLY A 1 518 ? 3.955 -8.195 -35.75 1 88 518 GLY 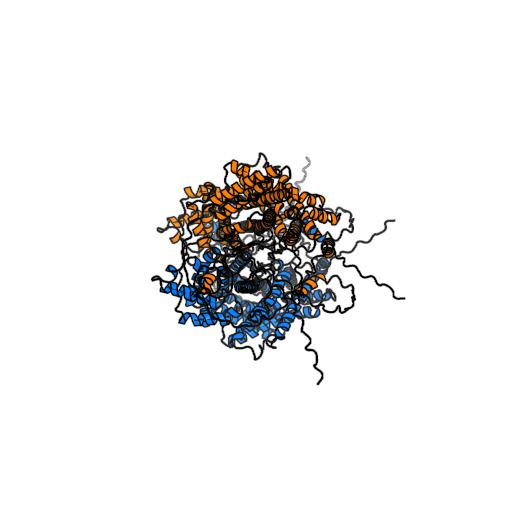A CA 1
ATOM 4049 C C . GLY A 1 518 ? 2.701 -9.031 -35.938 1 88 518 GLY A C 1
ATOM 4050 O O . GLY A 1 518 ? 2.439 -9.938 -35.156 1 88 518 GLY A O 1
ATOM 4051 N N . ALA A 1 519 ? 1.864 -8.672 -36.812 1 90.19 519 ALA A N 1
ATOM 4052 C CA . ALA A 1 519 ? 0.593 -9.344 -37.062 1 90.19 519 ALA A CA 1
ATOM 4053 C C . ALA A 1 519 ? 0.791 -10.852 -37.219 1 90.19 519 ALA A C 1
ATOM 4055 O O . ALA A 1 519 ? -0.015 -11.648 -36.75 1 90.19 519 ALA A O 1
ATOM 4056 N N . ALA A 1 520 ? 1.844 -11.211 -37.906 1 90.25 520 ALA A N 1
ATOM 4057 C CA . ALA A 1 520 ? 2.102 -12.625 -38.156 1 90.25 520 ALA A CA 1
ATOM 4058 C C . ALA A 1 520 ? 2.303 -13.391 -36.844 1 90.25 520 ALA A C 1
ATOM 4060 O O . ALA A 1 520 ? 1.808 -14.508 -36.688 1 90.25 520 ALA A O 1
ATOM 4061 N N . ARG A 1 521 ? 2.982 -12.812 -36.031 1 91.88 521 ARG A N 1
ATOM 4062 C CA . ARG A 1 521 ? 3.252 -13.461 -34.75 1 91.88 521 ARG A CA 1
ATOM 4063 C C . ARG A 1 521 ? 1.996 -13.508 -33.875 1 91.88 521 ARG A C 1
ATOM 4065 O O . ARG A 1 521 ? 1.776 -14.469 -33.156 1 91.88 521 ARG A O 1
ATOM 4072 N N . LEU A 1 522 ? 1.244 -12.43 -34 1 94.19 522 LEU A N 1
ATOM 4073 C CA . LEU A 1 522 ? -0.008 -12.375 -33.25 1 94.19 522 LEU A CA 1
ATOM 4074 C C . LEU A 1 522 ? -0.942 -13.508 -33.656 1 94.19 522 LEU A C 1
ATOM 4076 O O . LEU A 1 522 ? -1.651 -14.07 -32.812 1 94.19 522 LEU A O 1
ATOM 4080 N N . LEU A 1 523 ? -0.91 -13.82 -34.906 1 94.06 523 LEU A N 1
ATOM 4081 C CA . LEU A 1 523 ? -1.771 -14.875 -35.438 1 94.06 523 LEU A CA 1
ATOM 4082 C C . LEU A 1 523 ? -1.335 -16.234 -34.906 1 94.06 523 LEU A C 1
ATOM 4084 O O . LEU A 1 523 ? -2.133 -17.188 -34.875 1 94.06 523 LEU A O 1
ATOM 4088 N N . GLN A 1 524 ? -0.063 -16.312 -34.438 1 93.94 524 GLN A N 1
ATOM 4089 C CA . GLN A 1 524 ? 0.442 -17.547 -33.844 1 93.94 524 GLN A CA 1
ATOM 4090 C C . GLN A 1 524 ? 0.316 -17.5 -32.312 1 93.94 524 GLN A C 1
ATOM 4092 O O . GLN A 1 524 ? 0.854 -18.359 -31.625 1 93.94 524 GLN A O 1
ATOM 4097 N N . GLY A 1 525 ? -0.334 -16.516 -31.859 1 95.44 525 GLY A N 1
ATOM 4098 C CA . GLY A 1 525 ? -0.425 -16.297 -30.422 1 95.44 525 GLY A CA 1
ATOM 4099 C C . GLY A 1 525 ? -1.044 -17.453 -29.672 1 95.44 525 GLY A C 1
ATOM 4100 O O . GLY A 1 525 ? -0.584 -17.812 -28.594 1 95.44 525 GLY A O 1
ATOM 4101 N N . GLN A 1 526 ? -2.055 -18.016 -30.219 1 95.56 526 GLN A N 1
ATOM 4102 C CA . GLN A 1 526 ? -2.711 -19.156 -29.578 1 95.56 526 GLN A CA 1
ATOM 4103 C C . GLN A 1 526 ? -1.751 -20.328 -29.438 1 95.56 526 GLN A C 1
ATOM 4105 O O . GLN A 1 526 ? -1.692 -20.953 -28.375 1 95.56 526 GLN A O 1
ATOM 4110 N N . ASN A 1 527 ? -1.042 -20.609 -30.469 1 94.62 527 ASN A N 1
ATOM 4111 C CA . ASN A 1 527 ? -0.085 -21.719 -30.422 1 94.62 527 ASN A CA 1
ATOM 4112 C C . ASN A 1 527 ? 1.006 -21.469 -29.375 1 94.62 527 ASN A C 1
ATOM 4114 O O . ASN A 1 527 ? 1.395 -22.391 -28.656 1 94.62 527 ASN A O 1
ATOM 4118 N N . THR A 1 528 ? 1.48 -20.266 -29.406 1 96.62 528 THR A N 1
ATOM 4119 C CA . THR A 1 528 ? 2.508 -19.906 -28.438 1 96.62 528 THR A CA 1
ATOM 4120 C C . THR A 1 528 ? 1.977 -20.031 -27.016 1 96.62 528 THR A C 1
ATOM 4122 O O . THR A 1 528 ? 2.689 -20.5 -26.109 1 96.62 528 THR A O 1
ATOM 4125 N N . CYS A 1 529 ? 0.808 -19.609 -26.844 1 97.06 529 CYS A N 1
ATOM 4126 C CA . CYS A 1 529 ? 0.145 -19.688 -25.547 1 97.06 529 CYS A CA 1
ATOM 4127 C C . CYS A 1 529 ? 0.021 -21.141 -25.094 1 97.06 529 CYS A C 1
ATOM 4129 O O . CYS A 1 529 ? 0.35 -21.469 -23.953 1 97.06 529 CYS A O 1
ATOM 4131 N N . VAL A 1 530 ? -0.37 -22.062 -25.938 1 96.88 530 VAL A N 1
ATOM 4132 C CA . VAL A 1 530 ? -0.564 -23.469 -25.641 1 96.88 530 VAL A CA 1
ATOM 4133 C C . VAL A 1 530 ? 0.788 -24.141 -25.391 1 96.88 530 VAL A C 1
ATOM 4135 O O . VAL A 1 530 ? 0.928 -24.953 -24.469 1 96.88 530 VAL A O 1
ATOM 4138 N N . GLU A 1 531 ? 1.696 -23.766 -26.203 1 97.44 531 GLU A N 1
ATOM 4139 C CA . GLU A 1 531 ? 3.035 -24.328 -26.016 1 97.44 531 GLU A CA 1
ATOM 4140 C C . GLU A 1 531 ? 3.627 -23.906 -24.672 1 97.44 531 GLU A C 1
ATOM 4142 O O . GLU A 1 531 ? 4.355 -24.672 -24.047 1 97.44 531 GLU A O 1
ATOM 4147 N N . ALA A 1 532 ? 3.381 -22.688 -24.312 1 98.25 532 ALA A N 1
ATOM 4148 C CA . ALA A 1 532 ? 3.834 -22.219 -23 1 98.25 532 ALA A CA 1
ATOM 4149 C C . ALA A 1 532 ? 3.213 -23.031 -21.875 1 98.25 532 ALA A C 1
ATOM 4151 O O . ALA A 1 532 ? 3.895 -23.391 -20.906 1 98.25 532 ALA A O 1
ATOM 4152 N N . ALA A 1 533 ? 1.948 -23.328 -21.984 1 98.56 533 ALA A N 1
ATOM 4153 C CA . ALA A 1 533 ? 1.259 -24.156 -20.984 1 98.56 533 ALA A CA 1
ATOM 4154 C C . ALA A 1 533 ? 1.853 -25.547 -20.922 1 98.56 533 ALA A C 1
ATOM 4156 O O . ALA A 1 533 ? 2.113 -26.078 -19.844 1 98.56 533 ALA A O 1
ATOM 4157 N N . ARG A 1 534 ? 2.061 -26.172 -22.094 1 98.25 534 ARG A N 1
ATOM 4158 C CA . ARG A 1 534 ? 2.672 -27.484 -22.156 1 98.25 534 ARG A CA 1
ATOM 4159 C C . ARG A 1 534 ? 4.051 -27.484 -21.516 1 98.25 534 ARG A C 1
ATOM 4161 O O . ARG A 1 534 ? 4.414 -28.422 -20.797 1 98.25 534 ARG A O 1
ATOM 4168 N N . SER A 1 535 ? 4.766 -26.406 -21.781 1 97.88 535 SER A N 1
ATOM 4169 C CA . SER A 1 535 ? 6.121 -26.297 -21.25 1 97.88 535 SER A CA 1
ATOM 4170 C C . SER A 1 535 ? 6.117 -26.25 -19.719 1 97.88 535 SER A C 1
ATOM 4172 O O . SER A 1 535 ? 6.945 -26.891 -19.078 1 97.88 535 SER A O 1
ATOM 4174 N N . ILE A 1 536 ? 5.219 -25.5 -19.125 1 98.31 536 ILE A N 1
ATOM 4175 C CA . ILE A 1 536 ? 5.117 -25.422 -17.672 1 98.31 536 ILE A CA 1
ATOM 4176 C C . ILE A 1 536 ? 4.852 -26.797 -17.094 1 98.31 536 ILE A C 1
ATOM 4178 O O . ILE A 1 536 ? 5.555 -27.25 -16.188 1 98.31 536 ILE A O 1
ATOM 4182 N N . ILE A 1 537 ? 3.883 -27.516 -17.656 1 98.31 537 ILE A N 1
ATOM 4183 C CA . ILE A 1 537 ? 3.455 -28.797 -17.109 1 98.31 537 ILE A CA 1
ATOM 4184 C C . ILE A 1 537 ? 4.582 -29.828 -17.25 1 98.31 537 ILE A C 1
ATOM 4186 O O . ILE A 1 537 ? 4.875 -30.562 -16.312 1 98.31 537 ILE A O 1
ATOM 4190 N N . THR A 1 538 ? 5.199 -29.797 -18.375 1 97.69 538 THR A N 1
ATOM 4191 C CA . THR A 1 538 ? 6.273 -30.75 -18.609 1 97.69 538 THR A CA 1
ATOM 4192 C C . THR A 1 538 ? 7.449 -30.5 -17.672 1 97.69 538 THR A C 1
ATOM 4194 O O . THR A 1 538 ? 8 -31.422 -17.094 1 97.69 538 THR A O 1
ATOM 4197 N N . GLN A 1 539 ? 7.82 -29.266 -17.516 1 96.44 539 GLN A N 1
ATOM 4198 C CA . GLN A 1 539 ? 8.953 -28.906 -16.656 1 96.44 539 GLN A CA 1
ATOM 4199 C C . GLN A 1 539 ? 8.672 -29.25 -15.203 1 96.44 539 GLN A C 1
ATOM 4201 O O . GLN A 1 539 ? 9.539 -29.781 -14.5 1 96.44 539 GLN A O 1
ATOM 4206 N N . VAL A 1 540 ? 7.508 -29 -14.766 1 96.25 540 VAL A N 1
ATOM 4207 C CA . VAL A 1 540 ? 7.152 -29.266 -13.375 1 96.25 540 VAL A CA 1
ATOM 4208 C C . VAL A 1 540 ? 7.086 -30.781 -13.141 1 96.25 540 VAL A C 1
ATOM 4210 O O . VAL A 1 540 ? 7.496 -31.266 -12.086 1 96.25 540 VAL A O 1
ATOM 4213 N N . ALA A 1 541 ? 6.547 -31.5 -14.133 1 95.06 541 ALA A N 1
ATOM 4214 C CA . ALA A 1 541 ? 6.484 -32.969 -14.023 1 95.06 541 ALA A CA 1
ATOM 4215 C C . ALA A 1 541 ? 7.887 -33.562 -13.961 1 95.06 541 ALA A C 1
ATOM 4217 O O . ALA A 1 541 ? 8.141 -34.438 -13.148 1 95.06 541 ALA A O 1
ATOM 4218 N N . GLU A 1 542 ? 8.75 -33.031 -14.742 1 93.69 542 GLU A N 1
ATOM 4219 C CA . GLU A 1 542 ? 10.133 -33.5 -14.734 1 93.69 542 GLU A CA 1
ATOM 4220 C C . GLU A 1 542 ? 10.812 -33.188 -13.406 1 93.69 542 GLU A C 1
ATOM 4222 O O . GLU A 1 542 ? 11.57 -34 -12.883 1 93.69 542 GLU A O 1
ATOM 4227 N N . PHE A 1 543 ? 10.57 -32.125 -12.867 1 92.88 543 PHE A N 1
ATOM 4228 C CA . PHE A 1 543 ? 11.133 -31.703 -11.578 1 92.88 543 PHE A CA 1
ATOM 4229 C C . PHE A 1 543 ? 10.602 -32.594 -10.453 1 92.88 543 PHE A C 1
ATOM 4231 O O . PHE A 1 543 ? 11.359 -33 -9.578 1 92.88 543 PHE A O 1
ATOM 4238 N N . ALA A 1 544 ? 9.312 -32.812 -10.516 1 90.88 544 ALA A N 1
ATOM 4239 C CA . ALA A 1 544 ? 8.695 -33.656 -9.508 1 90.88 544 ALA A CA 1
ATOM 4240 C C . ALA A 1 544 ? 9.281 -35.062 -9.539 1 90.88 544 ALA A C 1
ATOM 4242 O O . ALA A 1 544 ? 9.438 -35.719 -8.5 1 90.88 544 ALA A O 1
ATOM 4243 N N . ASP A 1 545 ? 9.609 -35.5 -10.672 1 90.88 545 ASP A N 1
ATOM 4244 C CA . ASP A 1 545 ? 10.164 -36.844 -10.852 1 90.88 545 ASP A CA 1
ATOM 4245 C C . ASP A 1 545 ? 11.578 -36.938 -10.281 1 90.88 545 ASP A C 1
ATOM 4247 O O . ASP A 1 545 ? 12.031 -38.031 -9.93 1 90.88 545 ASP A O 1
ATOM 4251 N N . SER A 1 546 ? 12.258 -35.844 -10.203 1 86.81 546 SER A N 1
ATOM 4252 C CA . SER A 1 546 ? 13.609 -35.844 -9.656 1 86.81 546 SER A CA 1
ATOM 4253 C C . SER A 1 546 ? 13.586 -35.875 -8.125 1 86.81 546 SER A C 1
ATOM 4255 O O . SER A 1 546 ? 14.633 -35.938 -7.484 1 86.81 546 SER A O 1
ATOM 4257 N N . HIS A 1 547 ? 12.477 -35.875 -7.516 1 78.56 547 HIS A N 1
ATOM 4258 C CA . HIS A 1 547 ? 12.25 -35.938 -6.074 1 78.56 547 HIS A CA 1
ATOM 4259 C C . HIS A 1 547 ? 12.891 -34.75 -5.371 1 78.56 547 HIS A C 1
ATOM 4261 O O . HIS A 1 547 ? 13.242 -34.844 -4.191 1 78.56 547 HIS A O 1
ATOM 4267 N N . ALA A 1 548 ? 13.117 -33.812 -6.129 1 81.12 548 ALA A N 1
ATOM 4268 C CA . ALA A 1 548 ? 13.547 -32.531 -5.539 1 81.12 548 ALA A CA 1
ATOM 4269 C C . ALA A 1 548 ? 12.352 -31.688 -5.156 1 81.12 548 ALA A C 1
ATOM 4271 O O . ALA A 1 548 ? 11.258 -31.844 -5.703 1 81.12 548 ALA A O 1
ATOM 4272 N N . HIS A 1 549 ? 12.57 -30.984 -4.023 1 85.06 549 HIS A N 1
ATOM 4273 C CA . HIS A 1 549 ? 11.492 -30.094 -3.609 1 85.06 549 HIS A CA 1
ATOM 4274 C C . HIS A 1 549 ? 11.992 -28.672 -3.447 1 85.06 549 HIS A C 1
ATOM 4276 O O . HIS A 1 549 ? 13.156 -28.453 -3.104 1 85.06 549 HIS A O 1
ATOM 4282 N N . PHE A 1 550 ? 11.164 -27.797 -3.818 1 92 550 PHE A N 1
ATOM 4283 C CA . PHE A 1 550 ? 11.391 -26.375 -3.654 1 92 550 PHE A CA 1
ATOM 4284 C C . PHE A 1 550 ? 10.086 -25.641 -3.342 1 92 550 PHE A C 1
ATOM 4286 O O . PHE A 1 550 ? 9.297 -25.359 -4.242 1 92 550 PHE A O 1
ATOM 4293 N N . MET A 1 551 ? 9.961 -25.219 -2.113 1 92.06 551 MET A N 1
ATOM 4294 C CA . MET A 1 551 ? 8.664 -24.781 -1.603 1 92.06 551 MET A CA 1
ATOM 4295 C C . MET A 1 551 ? 8.242 -23.469 -2.268 1 92.06 551 MET A C 1
ATOM 4297 O O . MET A 1 551 ? 7.051 -23.156 -2.334 1 92.06 551 MET A O 1
ATOM 4301 N N . LEU A 1 552 ? 9.125 -22.703 -2.832 1 93 552 LEU A N 1
ATOM 4302 C CA . LEU A 1 552 ? 8.797 -21.422 -3.443 1 93 552 LEU A CA 1
ATOM 4303 C C . LEU A 1 552 ? 8.188 -21.625 -4.828 1 93 552 LEU A C 1
ATOM 4305 O O . LEU A 1 552 ? 7.645 -20.688 -5.41 1 93 552 LEU A O 1
ATOM 4309 N N . LEU A 1 553 ? 8.297 -22.844 -5.352 1 93.94 553 LEU A N 1
ATOM 4310 C CA . LEU A 1 553 ? 7.602 -23.172 -6.594 1 93.94 553 LEU A CA 1
ATOM 4311 C C . LEU A 1 553 ? 6.129 -23.453 -6.336 1 93.94 553 LEU A C 1
ATOM 4313 O O . LEU A 1 553 ? 5.711 -24.625 -6.352 1 93.94 553 LEU A O 1
ATOM 4317 N N . THR A 1 554 ? 5.367 -22.422 -6.18 1 92.81 554 THR A N 1
ATOM 4318 C CA . THR A 1 554 ? 3.945 -22.578 -5.895 1 92.81 554 THR A CA 1
ATOM 4319 C C . THR A 1 554 ? 3.203 -23.125 -7.105 1 92.81 554 THR A C 1
ATOM 4321 O O . THR A 1 554 ? 3.676 -23.016 -8.234 1 92.81 554 THR A O 1
ATOM 4324 N N . PRO A 1 555 ? 2.115 -23.719 -6.875 1 95.69 555 PRO A N 1
ATOM 4325 C CA . PRO A 1 555 ? 1.436 -24.406 -7.977 1 95.69 555 PRO A CA 1
ATOM 4326 C C . PRO A 1 555 ? 0.611 -23.469 -8.844 1 95.69 555 PRO A C 1
ATOM 4328 O O . PRO A 1 555 ? -0.068 -23.906 -9.773 1 95.69 555 PRO A O 1
ATOM 4331 N N . THR A 1 556 ? 0.625 -22.219 -8.602 1 95.94 556 THR A N 1
ATOM 4332 C CA . THR A 1 556 ? -0.197 -21.25 -9.305 1 95.94 556 THR A CA 1
ATOM 4333 C C . THR A 1 556 ? 0.056 -21.297 -10.805 1 95.94 556 THR A C 1
ATOM 4335 O O . THR A 1 556 ? -0.888 -21.312 -11.602 1 95.94 556 THR A O 1
ATOM 4338 N N . GLN A 1 557 ? 1.272 -21.375 -11.227 1 97.44 557 GLN A N 1
ATOM 4339 C CA . GLN A 1 557 ? 1.614 -21.391 -12.641 1 97.44 557 GLN A CA 1
ATOM 4340 C C . GLN A 1 557 ? 1.188 -22.703 -13.297 1 97.44 557 GLN A C 1
ATOM 4342 O O . GLN A 1 557 ? 0.703 -22.719 -14.43 1 97.44 557 GLN A O 1
ATOM 4347 N N . THR A 1 558 ? 1.394 -23.75 -12.594 1 98.31 558 THR A N 1
ATOM 4348 C CA . THR A 1 558 ? 0.998 -25.062 -13.109 1 98.31 558 THR A CA 1
ATOM 4349 C C . THR A 1 558 ? -0.517 -25.141 -13.273 1 98.31 558 THR A C 1
ATOM 4351 O O . THR A 1 558 ? -1.011 -25.672 -14.266 1 98.31 558 THR A O 1
ATOM 4354 N N . PHE A 1 559 ? -1.226 -24.656 -12.336 1 98.19 559 PHE A N 1
ATOM 4355 C CA . PHE A 1 559 ? -2.682 -24.641 -12.43 1 98.19 559 PHE A CA 1
ATOM 4356 C C . PHE A 1 559 ? -3.148 -23.781 -13.586 1 98.19 559 PHE A C 1
ATOM 4358 O O . PHE A 1 559 ? -4.082 -24.141 -14.305 1 98.19 559 PHE A O 1
ATOM 4365 N N . LEU A 1 560 ? -2.533 -22.609 -13.719 1 98.38 560 LEU A N 1
ATOM 4366 C CA . LEU A 1 560 ? -2.842 -21.75 -14.844 1 98.38 560 LEU A CA 1
ATOM 4367 C C . LEU A 1 560 ? -2.621 -22.484 -16.172 1 98.38 560 LEU A C 1
ATOM 4369 O O . LEU A 1 560 ? -3.432 -22.359 -17.094 1 98.38 560 LEU A O 1
ATOM 4373 N N . ALA A 1 561 ? -1.556 -23.188 -16.234 1 98.62 561 ALA A N 1
ATOM 4374 C CA . ALA A 1 561 ? -1.249 -23.969 -17.438 1 98.62 561 ALA A CA 1
ATOM 4375 C C . ALA A 1 561 ? -2.32 -25.016 -17.703 1 98.62 561 ALA A C 1
ATOM 4377 O O . ALA A 1 561 ? -2.738 -25.219 -18.844 1 98.62 561 ALA A O 1
ATOM 4378 N N . ALA A 1 562 ? -2.729 -25.672 -16.688 1 98.38 562 ALA A N 1
ATOM 4379 C CA . ALA A 1 562 ? -3.781 -26.688 -16.812 1 98.38 562 ALA A CA 1
ATOM 4380 C C . ALA A 1 562 ? -5.074 -26.062 -17.328 1 98.38 562 ALA A C 1
ATOM 4382 O O . ALA A 1 562 ? -5.719 -26.594 -18.234 1 98.38 562 ALA A O 1
ATOM 4383 N N . VAL A 1 563 ? -5.426 -24.922 -16.766 1 97.88 563 VAL A N 1
ATOM 4384 C CA . VAL A 1 563 ? -6.645 -24.219 -17.156 1 97.88 563 VAL A CA 1
ATOM 4385 C C . VAL A 1 563 ? -6.543 -23.781 -18.609 1 97.88 563 VAL A C 1
ATOM 4387 O O . VAL A 1 563 ? -7.5 -23.906 -19.375 1 97.88 563 VAL A O 1
ATOM 4390 N N . THR A 1 564 ? -5.41 -23.297 -18.969 1 98 564 THR A N 1
ATOM 4391 C CA . THR A 1 564 ? -5.176 -22.812 -20.328 1 98 564 THR A CA 1
ATOM 4392 C C . THR A 1 564 ? -5.297 -23.953 -21.344 1 98 564 THR A C 1
ATOM 4394 O O . THR A 1 564 ? -5.977 -23.812 -22.359 1 98 564 THR A O 1
ATOM 4397 N N . LEU A 1 565 ? -4.629 -25.031 -21.047 1 97.19 565 LEU A N 1
ATOM 4398 C CA . LEU A 1 565 ? -4.656 -26.188 -21.938 1 97.19 565 LEU A CA 1
ATOM 4399 C C . LEU A 1 565 ? -6.059 -26.781 -22 1 97.19 565 LEU A C 1
ATOM 4401 O O . LEU A 1 565 ? -6.5 -27.219 -23.062 1 97.19 565 LEU A O 1
ATOM 4405 N N . ALA A 1 566 ? -6.719 -26.844 -20.922 1 97.06 566 ALA A N 1
ATOM 4406 C CA . ALA A 1 566 ? -8.094 -27.344 -20.891 1 97.06 566 ALA A CA 1
ATOM 4407 C C . ALA A 1 566 ? -9 -26.5 -21.766 1 97.06 566 ALA A C 1
ATOM 4409 O O . ALA A 1 566 ? -9.828 -27.031 -22.5 1 97.06 566 ALA A O 1
ATOM 4410 N N . LEU A 1 567 ? -8.844 -25.172 -21.625 1 96.06 567 LEU A N 1
ATOM 4411 C CA . LEU A 1 567 ? -9.664 -24.266 -22.422 1 96.06 567 LEU A CA 1
ATOM 4412 C C . LEU A 1 567 ? -9.438 -24.5 -23.906 1 96.06 567 LEU A C 1
ATOM 4414 O O . LEU A 1 567 ? -10.391 -24.578 -24.688 1 96.06 567 LEU A O 1
ATOM 4418 N N . HIS A 1 568 ? -8.211 -24.641 -24.312 1 95.75 568 HIS A N 1
ATOM 4419 C CA . HIS A 1 568 ? -7.875 -24.906 -25.703 1 95.75 568 HIS A CA 1
ATOM 4420 C C . HIS A 1 568 ? -8.5 -26.203 -26.188 1 95.75 568 HIS A C 1
ATOM 4422 O O . HIS A 1 568 ? -9.047 -26.266 -27.281 1 95.75 568 HIS A O 1
ATOM 4428 N N . THR A 1 569 ? -8.414 -27.234 -25.391 1 93.94 569 THR A N 1
ATOM 4429 C CA . THR A 1 569 ? -8.906 -28.562 -25.719 1 93.94 569 THR A CA 1
ATOM 4430 C C . THR A 1 569 ? -10.43 -28.562 -25.797 1 93.94 569 THR A C 1
ATOM 4432 O O . THR A 1 569 ? -11.008 -29.219 -26.656 1 93.94 569 THR A O 1
ATOM 4435 N N . LEU A 1 570 ? -11.062 -27.859 -24.953 1 93 570 LEU A N 1
ATOM 4436 C CA . LEU A 1 570 ? -12.516 -27.797 -24.906 1 93 570 LEU A CA 1
ATOM 4437 C C . LEU A 1 570 ? -13.062 -27.031 -26.109 1 93 570 LEU A C 1
ATOM 4439 O O . LEU A 1 570 ? -14.156 -27.344 -26.609 1 93 570 LEU A O 1
ATOM 4443 N N . LYS A 1 571 ? -12.305 -26.109 -26.547 1 90.06 571 LYS A N 1
ATOM 4444 C CA . LYS A 1 571 ? -12.734 -25.344 -27.719 1 90.06 571 LYS A CA 1
ATOM 4445 C C . LYS A 1 571 ? -12.555 -26.141 -29 1 90.06 571 LYS A C 1
ATOM 4447 O O . LYS A 1 571 ? -13.266 -25.922 -29.969 1 90.06 571 LYS A O 1
ATOM 4452 N N . LYS A 1 572 ? -11.531 -27.047 -28.906 1 87.5 572 LYS A N 1
ATOM 4453 C CA . LYS A 1 572 ? -11.25 -27.891 -30.062 1 87.5 572 LYS A CA 1
ATOM 4454 C C . LYS A 1 572 ? -11.055 -29.344 -29.641 1 87.5 572 LYS A C 1
ATOM 4456 O O . LYS A 1 572 ? -9.969 -29.906 -29.812 1 87.5 572 LYS A O 1
ATOM 4461 N N . PRO A 1 573 ? -12.117 -29.969 -29.312 1 84.94 573 PRO A N 1
ATOM 4462 C CA . PRO A 1 573 ? -11.984 -31.312 -28.75 1 84.94 573 PRO A CA 1
ATOM 4463 C C . PRO A 1 573 ? -11.578 -32.375 -29.781 1 84.94 573 PRO A C 1
ATOM 4465 O O . PRO A 1 573 ? -11.086 -33.438 -29.422 1 84.94 573 PRO A O 1
ATOM 4468 N N . HIS A 1 574 ? -11.75 -32.062 -31.016 1 83.31 574 HIS A N 1
ATOM 4469 C CA . HIS A 1 574 ? -11.547 -33.062 -32.062 1 83.31 574 HIS A CA 1
ATOM 4470 C C . HIS A 1 574 ? -10.125 -33 -32.625 1 83.31 574 HIS A C 1
ATOM 4472 O O . HIS A 1 574 ? -9.742 -33.812 -33.438 1 83.31 574 HIS A O 1
ATOM 4478 N N . LYS A 1 575 ? -9.375 -32.188 -32.031 1 83.81 575 LYS A N 1
ATOM 4479 C CA . LYS A 1 575 ? -7.996 -32.094 -32.469 1 83.81 575 LYS A CA 1
ATOM 4480 C C . LYS A 1 575 ? -7.207 -33.344 -32.094 1 83.81 575 LYS A C 1
ATOM 4482 O O . LYS A 1 575 ? -7.465 -33.969 -31.047 1 83.81 575 LYS A O 1
ATOM 4487 N N . ARG A 1 576 ? -6.262 -33.75 -32.875 1 81.75 576 ARG A N 1
ATOM 4488 C CA . ARG A 1 576 ? -5.461 -34.938 -32.656 1 81.75 576 ARG A CA 1
ATOM 4489 C C . ARG A 1 576 ? -4.715 -34.906 -31.344 1 81.75 576 ARG A C 1
ATOM 4491 O O . ARG A 1 576 ? -4.562 -35.906 -30.672 1 81.75 576 ARG A O 1
ATOM 4498 N N . MET A 1 577 ? -4.312 -33.75 -30.984 1 84.88 577 MET A N 1
ATOM 4499 C CA . MET A 1 577 ? -3.51 -33.625 -29.781 1 84.88 577 MET A CA 1
ATOM 4500 C C . MET A 1 577 ? -4.398 -33.562 -28.547 1 84.88 577 MET A C 1
ATOM 4502 O O . MET A 1 577 ? -3.902 -33.438 -27.422 1 84.88 577 MET A O 1
ATOM 4506 N N . GLY A 1 578 ? -5.66 -33.656 -28.75 1 86.62 578 GLY A N 1
ATOM 4507 C CA . GLY A 1 578 ? -6.613 -33.5 -27.656 1 86.62 578 GLY A CA 1
ATOM 4508 C C . GLY A 1 578 ? -6.391 -34.5 -26.531 1 86.62 578 GLY A C 1
ATOM 4509 O O . GLY A 1 578 ? -6.414 -34.125 -25.359 1 86.62 578 GLY A O 1
ATOM 4510 N N . ARG A 1 579 ? -6.129 -35.719 -26.875 1 87.62 579 ARG A N 1
ATOM 4511 C CA . ARG A 1 579 ? -5.945 -36.75 -25.859 1 87.62 579 ARG A CA 1
ATOM 4512 C C . ARG A 1 579 ? -4.641 -36.531 -25.094 1 87.62 579 ARG A C 1
ATOM 4514 O O . ARG A 1 579 ? -4.594 -36.719 -23.875 1 87.62 579 ARG A O 1
ATOM 4521 N N . SER A 1 580 ? -3.604 -36.25 -25.859 1 91.69 580 SER A N 1
ATOM 4522 C CA . SER A 1 580 ? -2.324 -35.969 -25.219 1 91.69 580 SER A CA 1
ATOM 4523 C C . SER A 1 580 ? -2.43 -34.781 -24.266 1 91.69 580 SER A C 1
ATOM 4525 O O . SER A 1 580 ? -1.9 -34.812 -23.156 1 91.69 580 SER A O 1
ATOM 4527 N N . ASP A 1 581 ? -3.105 -33.75 -24.719 1 94.25 581 ASP A N 1
ATOM 4528 C CA . ASP A 1 581 ? -3.316 -32.562 -23.875 1 94.25 581 ASP A CA 1
ATOM 4529 C C . ASP A 1 581 ? -4.172 -32.906 -22.656 1 94.25 581 ASP A C 1
ATOM 4531 O O . ASP A 1 581 ? -3.971 -32.344 -21.578 1 94.25 581 ASP A O 1
ATOM 4535 N N . GLY A 1 582 ? -5.109 -33.781 -22.875 1 94.25 582 GLY A N 1
ATOM 4536 C CA . GLY A 1 582 ? -5.902 -34.25 -21.75 1 94.25 582 GLY A CA 1
ATOM 4537 C C . GLY A 1 582 ? -5.07 -34.906 -20.656 1 94.25 582 GLY A C 1
ATOM 4538 O O . GLY A 1 582 ? -5.312 -34.688 -19.469 1 94.25 582 GLY A O 1
ATOM 4539 N N . GLU A 1 583 ? -4.094 -35.656 -21.094 1 95.31 583 GLU A N 1
ATOM 4540 C CA . GLU A 1 583 ? -3.207 -36.312 -20.141 1 95.31 583 GLU A CA 1
ATOM 4541 C C . GLU A 1 583 ? -2.32 -35.312 -19.422 1 95.31 583 GLU A C 1
ATOM 4543 O O . GLU A 1 583 ? -2.023 -35.438 -18.234 1 95.31 583 GLU A O 1
ATOM 4548 N N . LEU A 1 584 ? -1.862 -34.312 -20.141 1 97.06 584 LEU A N 1
ATOM 4549 C CA . LEU A 1 584 ? -1.06 -33.25 -19.531 1 97.06 584 LEU A CA 1
ATOM 4550 C C . LEU A 1 584 ? -1.861 -32.5 -18.484 1 97.06 584 LEU A C 1
ATOM 4552 O O . LEU A 1 584 ? -1.345 -32.219 -17.406 1 97.06 584 LEU A O 1
ATOM 4556 N N . VAL A 1 585 ? -3.113 -32.188 -18.797 1 97.88 585 VAL A N 1
ATOM 4557 C CA . VAL A 1 585 ? -3.979 -31.5 -17.844 1 97.88 585 VAL A CA 1
ATOM 4558 C C . VAL A 1 585 ? -4.16 -32.344 -16.594 1 97.88 585 VAL A C 1
ATOM 4560 O O . VAL A 1 585 ? -4.16 -31.844 -15.469 1 97.88 585 VAL A O 1
ATOM 4563 N N . ARG A 1 586 ? -4.328 -33.625 -16.781 1 97.5 586 ARG A N 1
ATOM 4564 C CA . ARG A 1 586 ? -4.449 -34.562 -15.656 1 97.5 586 ARG A CA 1
ATOM 4565 C C . ARG A 1 586 ? -3.193 -34.5 -14.789 1 97.5 586 ARG A C 1
ATOM 4567 O O . ARG A 1 586 ? -3.279 -34.406 -13.562 1 97.5 586 ARG A O 1
ATOM 4574 N N . THR A 1 587 ? -2.062 -34.625 -15.453 1 97.5 587 THR A N 1
ATOM 4575 C CA . THR A 1 587 ? -0.786 -34.562 -14.742 1 97.5 587 THR A CA 1
ATOM 4576 C C . THR A 1 587 ? -0.654 -33.281 -13.938 1 97.5 587 THR A C 1
ATOM 4578 O O . THR A 1 587 ? -0.239 -33.312 -12.773 1 97.5 587 THR A O 1
ATOM 4581 N N . ALA A 1 588 ? -0.956 -32.219 -14.547 1 98.25 588 ALA A N 1
ATOM 4582 C CA . ALA A 1 588 ? -0.881 -30.922 -13.883 1 98.25 588 ALA A CA 1
ATOM 4583 C C . ALA A 1 588 ? -1.846 -30.859 -12.703 1 98.25 588 ALA A C 1
ATOM 4585 O O . ALA A 1 588 ? -1.487 -30.375 -11.625 1 98.25 588 ALA A O 1
ATOM 4586 N N . SER A 1 589 ? -3.094 -31.266 -12.906 1 98.19 589 SER A N 1
ATOM 4587 C CA . SER A 1 589 ? -4.102 -31.25 -11.852 1 98.19 589 SER A CA 1
ATOM 4588 C C . SER A 1 589 ? -3.674 -32.094 -10.656 1 98.19 589 SER A C 1
ATOM 4590 O O . SER A 1 589 ? -3.854 -31.703 -9.508 1 98.19 589 SER A O 1
ATOM 4592 N N . ASP A 1 590 ? -3.119 -33.25 -10.961 1 97.62 590 ASP A N 1
ATOM 4593 C CA . ASP A 1 590 ? -2.635 -34.125 -9.898 1 97.62 590 ASP A CA 1
ATOM 4594 C C . ASP A 1 590 ? -1.511 -33.469 -9.109 1 97.62 590 ASP A C 1
ATOM 4596 O O . ASP A 1 590 ? -1.474 -33.562 -7.879 1 97.62 590 ASP A O 1
ATOM 4600 N N . TYR A 1 591 ? -0.607 -32.875 -9.82 1 96.69 591 TYR A N 1
ATOM 4601 C CA . TYR A 1 591 ? 0.504 -32.188 -9.172 1 96.69 591 TYR A CA 1
ATOM 4602 C C . TYR A 1 591 ? 0 -31.078 -8.258 1 96.69 591 TYR A C 1
ATOM 4604 O O . TYR A 1 591 ? 0.448 -30.969 -7.113 1 96.69 591 TYR A O 1
ATOM 4612 N N . VAL A 1 592 ? -0.899 -30.266 -8.758 1 97.88 592 VAL A N 1
ATOM 4613 C CA . VAL A 1 592 ? -1.448 -29.141 -8.008 1 97.88 592 VAL A CA 1
ATOM 4614 C C . VAL A 1 592 ? -2.197 -29.656 -6.781 1 97.88 592 VAL A C 1
ATOM 4616 O O . VAL A 1 592 ? -2.039 -29.141 -5.676 1 97.88 592 VAL A O 1
ATOM 4619 N N . ALA A 1 593 ? -2.998 -30.672 -7 1 97.88 593 ALA A N 1
ATOM 4620 C CA . ALA A 1 593 ? -3.752 -31.266 -5.906 1 97.88 593 ALA A CA 1
ATOM 4621 C C . ALA A 1 593 ? -2.818 -31.797 -4.816 1 97.88 593 ALA A C 1
ATOM 4623 O O . ALA A 1 593 ? -3.064 -31.578 -3.627 1 97.88 593 ALA A O 1
ATOM 4624 N N . ASP A 1 594 ? -1.787 -32.438 -5.219 1 95.5 594 ASP A N 1
ATOM 4625 C CA . ASP A 1 594 ? -0.826 -33 -4.27 1 95.5 594 ASP A CA 1
ATOM 4626 C C . ASP A 1 594 ? -0.151 -31.891 -3.465 1 95.5 594 ASP A C 1
ATOM 4628 O O . ASP A 1 594 ? 0.033 -32.031 -2.252 1 95.5 594 ASP A O 1
ATOM 4632 N N . PHE A 1 595 ? 0.268 -30.875 -4.156 1 95.69 595 PHE A N 1
ATOM 4633 C CA . PHE A 1 595 ? 0.907 -29.75 -3.482 1 95.69 595 PHE A CA 1
ATOM 4634 C C . PHE A 1 595 ? -0.04 -29.125 -2.469 1 95.69 595 PHE A C 1
ATOM 4636 O O . PHE A 1 595 ? 0.35 -28.859 -1.331 1 95.69 595 PHE A O 1
ATOM 4643 N N . TYR A 1 596 ? -1.284 -28.875 -2.879 1 96.94 596 TYR A N 1
ATOM 4644 C CA . TYR A 1 596 ? -2.271 -28.234 -2.016 1 96.94 596 TYR A CA 1
ATOM 4645 C C . TYR A 1 596 ? -2.578 -29.094 -0.802 1 96.94 596 TYR A C 1
ATOM 4647 O O . TYR A 1 596 ? -2.766 -28.594 0.305 1 96.94 596 TYR A O 1
ATOM 4655 N N . ARG A 1 597 ? -2.576 -30.344 -0.98 1 96 597 ARG A N 1
ATOM 4656 C CA . ARG A 1 597 ? -2.781 -31.25 0.148 1 96 597 ARG A CA 1
ATOM 4657 C C . ARG A 1 597 ? -1.612 -31.172 1.125 1 96 597 ARG A C 1
ATOM 4659 O O . ARG A 1 597 ? -1.814 -31.141 2.342 1 96 597 ARG A O 1
ATOM 4666 N N . ARG A 1 598 ? -0.447 -31.078 0.599 1 93.19 598 ARG A N 1
ATOM 4667 C CA . ARG A 1 598 ? 0.758 -31.047 1.421 1 93.19 598 ARG A CA 1
ATOM 4668 C C . ARG A 1 598 ? 0.798 -29.797 2.285 1 93.19 598 ARG A C 1
ATOM 4670 O O . ARG A 1 598 ? 1.312 -29.828 3.404 1 93.19 598 ARG A O 1
ATOM 4677 N N . VAL A 1 599 ? 0.26 -28.734 1.771 1 95.5 599 VAL A N 1
ATOM 4678 C CA . VAL A 1 599 ? 0.374 -27.484 2.512 1 95.5 599 VAL A CA 1
ATOM 4679 C C . VAL A 1 599 ? -0.887 -27.25 3.344 1 95.5 599 VAL A C 1
ATOM 4681 O O . VAL A 1 599 ? -0.996 -26.266 4.062 1 95.5 599 VAL A O 1
ATOM 4684 N N . GLY A 1 600 ? -1.886 -28.109 3.223 1 94.06 600 GLY A N 1
ATOM 4685 C CA . GLY A 1 600 ? -3.064 -28.062 4.074 1 94.06 600 GLY A CA 1
ATOM 4686 C C . GLY A 1 600 ? -4.191 -27.234 3.486 1 94.06 600 GLY A C 1
ATOM 4687 O O . GLY A 1 600 ? -5.047 -26.734 4.219 1 94.06 600 GLY A O 1
ATOM 4688 N N . GLN A 1 601 ? -4.246 -27.094 2.213 1 95.88 601 GLN A N 1
ATOM 4689 C CA . GLN A 1 601 ? -5.312 -26.375 1.53 1 95.88 601 GLN A CA 1
ATOM 4690 C C . GLN A 1 601 ? -6.648 -27.109 1.674 1 95.88 601 GLN A C 1
ATOM 4692 O O . GLN A 1 601 ? -6.684 -28.281 2.045 1 95.88 601 GLN A O 1
ATOM 4697 N N . SER A 1 602 ? -7.707 -26.406 1.477 1 94.81 602 SER A N 1
ATOM 4698 C CA . SER A 1 602 ? -9.055 -26.953 1.587 1 94.81 602 SER A CA 1
ATOM 4699 C C . SER A 1 602 ? -9.242 -28.141 0.655 1 94.81 602 SER A C 1
ATOM 4701 O O . SER A 1 602 ? -8.867 -28.094 -0.518 1 94.81 602 SER A O 1
ATOM 4703 N N . GLU A 1 603 ? -9.852 -29.141 1.15 1 96.44 603 GLU A N 1
ATOM 4704 C CA . GLU A 1 603 ? -10.094 -30.328 0.342 1 96.44 603 GLU A CA 1
ATOM 4705 C C . GLU A 1 603 ? -11.102 -30.047 -0.766 1 96.44 603 GLU A C 1
ATOM 4707 O O . GLU A 1 603 ? -11.055 -30.656 -1.833 1 96.44 603 GLU A O 1
ATOM 4712 N N . GLU A 1 604 ? -11.984 -29.156 -0.53 1 95.38 604 GLU A N 1
ATOM 4713 C CA . GLU A 1 604 ? -12.961 -28.812 -1.556 1 95.38 604 GLU A CA 1
ATOM 4714 C C . GLU A 1 604 ? -12.289 -28.125 -2.748 1 95.38 604 GLU A C 1
ATOM 4716 O O . GLU A 1 604 ? -12.688 -28.344 -3.895 1 95.38 604 GLU A O 1
ATOM 4721 N N . LEU A 1 605 ? -11.383 -27.281 -2.488 1 96.31 605 LEU A N 1
ATOM 4722 C CA . LEU A 1 605 ? -10.648 -26.688 -3.598 1 96.31 605 LEU A CA 1
ATOM 4723 C C . LEU A 1 605 ? -9.859 -27.75 -4.355 1 96.31 605 LEU A C 1
ATOM 4725 O O . LEU A 1 605 ? -9.789 -27.719 -5.586 1 96.31 605 LEU A O 1
ATOM 4729 N N . VAL A 1 606 ? -9.242 -28.688 -3.625 1 97.81 606 VAL A N 1
ATOM 4730 C CA . VAL A 1 606 ? -8.492 -29.781 -4.234 1 97.81 606 VAL A CA 1
ATOM 4731 C C . VAL A 1 606 ? -9.398 -30.578 -5.16 1 97.81 606 VAL A C 1
ATOM 4733 O O . VAL A 1 606 ? -9.008 -30.938 -6.273 1 97.81 606 VAL A O 1
ATOM 4736 N N . LYS A 1 607 ? -10.578 -30.797 -4.648 1 96.88 607 LYS A N 1
ATOM 4737 C CA . LYS A 1 607 ? -11.562 -31.484 -5.48 1 96.88 607 LYS A CA 1
ATOM 4738 C C . LYS A 1 607 ? -11.844 -30.703 -6.762 1 96.88 607 LYS A C 1
ATOM 4740 O O . LYS A 1 607 ? -11.953 -31.281 -7.84 1 96.88 607 LYS A O 1
ATOM 4745 N N . GLY A 1 608 ? -11.945 -29.406 -6.613 1 95.81 608 GLY A N 1
ATOM 4746 C CA . GLY A 1 608 ? -12.164 -28.578 -7.781 1 95.81 608 GLY A CA 1
ATOM 4747 C C . GLY A 1 608 ? -11.055 -28.672 -8.805 1 95.81 608 GLY A C 1
ATOM 4748 O O . GLY A 1 608 ? -11.312 -28.734 -10.008 1 95.81 608 GLY A O 1
ATOM 4749 N N . VAL A 1 609 ? -9.852 -28.75 -8.391 1 97.5 609 VAL A N 1
ATOM 4750 C CA . VAL A 1 609 ? -8.68 -28.875 -9.258 1 97.5 609 VAL A CA 1
ATOM 4751 C C . VAL A 1 609 ? -8.75 -30.188 -10.031 1 97.5 609 VAL A C 1
ATOM 4753 O O . VAL A 1 609 ? -8.5 -30.219 -11.242 1 97.5 609 VAL A O 1
ATOM 4756 N N . LEU A 1 610 ? -9.164 -31.203 -9.344 1 97.81 610 LEU A N 1
ATOM 4757 C CA . LEU A 1 610 ? -9.219 -32.531 -9.961 1 97.81 610 LEU A CA 1
ATOM 4758 C C . LEU A 1 610 ? -10.422 -32.625 -10.891 1 97.81 610 LEU A C 1
ATOM 4760 O O . LEU A 1 610 ? -10.367 -33.344 -11.898 1 97.81 610 LEU A O 1
ATOM 4764 N N . GLU A 1 611 ? -11.477 -31.922 -10.594 1 96.56 611 GLU A N 1
ATOM 4765 C CA . GLU A 1 611 ? -12.68 -31.938 -11.422 1 96.56 611 GLU A CA 1
ATOM 4766 C C . GLU A 1 611 ? -12.406 -31.328 -12.797 1 96.56 611 GLU A C 1
ATOM 4768 O O . GLU A 1 611 ? -13.055 -31.688 -13.781 1 96.56 611 GLU A O 1
ATOM 4773 N N . LEU A 1 612 ? -11.461 -30.438 -12.828 1 96.62 612 LEU A N 1
ATOM 4774 C CA . LEU A 1 612 ? -11.102 -29.859 -14.117 1 96.62 612 LEU A CA 1
ATOM 4775 C C . LEU A 1 612 ? -10.703 -30.938 -15.117 1 96.62 612 LEU A C 1
ATOM 4777 O O . LEU A 1 612 ? -11.234 -31 -16.234 1 96.62 612 LEU A O 1
ATOM 4781 N N . SER A 1 613 ? -9.758 -31.797 -14.727 1 95.5 613 SER A N 1
ATOM 4782 C CA . SER A 1 613 ? -9.281 -32.875 -15.586 1 95.5 613 SER A CA 1
ATOM 4783 C C . SER A 1 613 ? -10.383 -33.906 -15.859 1 95.5 613 SER A C 1
ATOM 4785 O O . SER A 1 613 ? -10.539 -34.375 -16.984 1 95.5 613 SER A O 1
ATOM 4787 N N . ARG A 1 614 ? -11.148 -34.188 -14.883 1 95.12 614 ARG A N 1
ATOM 4788 C CA . ARG A 1 614 ? -12.203 -35.188 -15.023 1 95.12 614 ARG A CA 1
ATOM 4789 C C . ARG A 1 614 ? -13.25 -34.75 -16.047 1 95.12 614 ARG A C 1
ATOM 4791 O O . ARG A 1 614 ? -13.602 -35.5 -16.953 1 95.12 614 ARG A O 1
ATOM 4798 N N . ARG A 1 615 ? -13.664 -33.594 -15.906 1 94.31 615 ARG A N 1
ATOM 4799 C CA . ARG A 1 615 ? -14.711 -33.062 -16.797 1 94.31 615 ARG A CA 1
ATOM 4800 C C . ARG A 1 615 ? -14.18 -32.875 -18.203 1 94.31 615 ARG A C 1
ATOM 4802 O O . ARG A 1 615 ? -14.898 -33.094 -19.188 1 94.31 615 ARG A O 1
ATOM 4809 N N . MET A 1 616 ? -13.023 -32.344 -18.312 1 92.81 616 MET A N 1
ATOM 4810 C CA . MET A 1 616 ? -12.422 -32.188 -19.625 1 92.81 616 MET A CA 1
ATOM 4811 C C . MET A 1 616 ? -12.336 -33.531 -20.344 1 92.81 616 MET A C 1
ATOM 4813 O O . MET A 1 616 ? -12.648 -33.625 -21.531 1 92.81 616 MET A O 1
ATOM 4817 N N . ASN A 1 617 ? -11.961 -34.562 -19.641 1 90.19 617 ASN A N 1
ATOM 4818 C CA . ASN A 1 617 ? -11.828 -35.906 -20.234 1 90.19 617 ASN A CA 1
ATOM 4819 C C . ASN A 1 617 ? -13.195 -36.5 -20.562 1 90.19 617 ASN A C 1
ATOM 4821 O O . ASN A 1 617 ? -13.32 -37.281 -21.516 1 90.19 617 ASN A O 1
ATOM 4825 N N . GLN A 1 618 ? -14.18 -36.125 -19.812 1 90.5 618 GLN A N 1
ATOM 4826 C CA . GLN A 1 618 ? -15.547 -36.5 -20.156 1 90.5 618 GLN A CA 1
ATOM 4827 C C . GLN A 1 618 ? -15.961 -35.938 -21.516 1 90.5 618 GLN A C 1
ATOM 4829 O O . GLN A 1 618 ? -16.609 -36.594 -22.312 1 90.5 618 GLN A O 1
ATOM 4834 N N . VAL A 1 619 ? -15.547 -34.75 -21.688 1 89.81 619 VAL A N 1
ATOM 4835 C CA . VAL A 1 619 ? -15.875 -34.094 -22.953 1 89.81 619 VAL A CA 1
ATOM 4836 C C . VAL A 1 619 ? -15.109 -34.75 -24.094 1 89.81 619 VAL A C 1
ATOM 4838 O O . VAL A 1 619 ? -15.656 -34.938 -25.188 1 89.81 619 VAL A O 1
ATOM 4841 N N . LEU A 1 620 ? -13.883 -35.156 -23.922 1 89.44 620 LEU A N 1
ATOM 4842 C CA . LEU A 1 620 ? -13.039 -35.75 -24.953 1 89.44 620 LEU A CA 1
ATOM 4843 C C . LEU A 1 620 ? -13.516 -37.156 -25.297 1 89.44 620 LEU A C 1
ATOM 4845 O O . LEU A 1 620 ? -13.375 -37.594 -26.438 1 89.44 620 LEU A O 1
ATOM 4849 N N . SER A 1 621 ? -14.016 -37.969 -24.359 1 83.38 621 SER A N 1
ATOM 4850 C CA . SER A 1 621 ? -14.477 -39.344 -24.578 1 83.38 621 SER A CA 1
ATOM 4851 C C . SER A 1 621 ? -15.875 -39.344 -25.188 1 83.38 621 SER A C 1
ATOM 4853 O O . SER A 1 621 ? -16.344 -40.406 -25.656 1 83.38 621 SER A O 1
ATOM 4855 N N . GLY A 1 622 ? -16.375 -38.312 -25.578 1 73.31 622 GLY A N 1
ATOM 4856 C CA . GLY A 1 622 ? -17.719 -38.281 -26.141 1 73.31 622 GLY A CA 1
ATOM 4857 C C . GLY A 1 622 ? -18.797 -38.75 -25.188 1 73.31 622 GLY A C 1
ATOM 4858 O O . GLY A 1 622 ? -19.938 -39 -25.578 1 73.31 622 GLY A O 1
ATOM 4859 N N . GLU A 1 623 ? -18.391 -39.406 -24.156 1 53.94 623 GLU A N 1
ATOM 4860 C CA . GLU A 1 623 ? -19.359 -39.906 -23.172 1 53.94 623 GLU A CA 1
ATOM 4861 C C . GLU A 1 623 ? -20.328 -38.812 -22.766 1 53.94 623 GLU A C 1
ATOM 4863 O O . GLU A 1 623 ? -19.969 -37.906 -22.016 1 53.94 623 GLU A O 1
ATOM 4868 N N . GLY A 1 624 ? -20.719 -38.25 -23.734 1 46.34 624 GLY A N 1
ATOM 4869 C CA . GLY A 1 624 ? -21.797 -37.344 -23.344 1 46.34 624 GLY A CA 1
ATOM 4870 C C . GLY A 1 624 ? -22.75 -37.969 -22.344 1 46.34 624 GLY A C 1
ATOM 4871 O O . GLY A 1 624 ? -23.094 -39.156 -22.453 1 46.34 624 GLY A O 1
ATOM 4872 N N . VAL A 1 625 ? -22.75 -37.844 -21.188 1 41.66 625 VAL A N 1
ATOM 4873 C CA . VAL A 1 625 ? -23.859 -38.312 -20.359 1 41.66 625 VAL A CA 1
ATOM 4874 C C . VAL A 1 625 ? -25.156 -38.281 -21.188 1 41.66 625 VAL A C 1
ATOM 4876 O O . VAL A 1 625 ? -25.656 -37.219 -21.547 1 41.66 625 VAL A O 1
ATOM 4879 N N . VAL A 1 626 ? -25.328 -39.188 -22.219 1 34.72 626 VAL A N 1
ATOM 4880 C CA . VAL A 1 626 ? -26.734 -39.469 -22.484 1 34.72 626 VAL A CA 1
ATOM 4881 C C . VAL A 1 626 ? -27.5 -39.594 -21.172 1 34.72 626 VAL A C 1
ATOM 4883 O O . VAL A 1 626 ? -27.125 -40.344 -20.281 1 34.72 626 VAL A O 1
ATOM 4886 N N . ALA A 1 627 ? -28.188 -38.719 -20.891 1 33.78 627 ALA A N 1
ATOM 4887 C CA . ALA A 1 627 ? -29.219 -38.938 -19.891 1 33.78 627 ALA A CA 1
ATOM 4888 C C . ALA A 1 627 ? -29.844 -40.312 -20.031 1 33.78 627 ALA A C 1
ATOM 4890 O O . ALA A 1 627 ? -30.547 -40.594 -21 1 33.78 627 ALA A O 1
ATOM 4891 N N . GLU A 1 628 ? -29.328 -41.438 -19.766 1 29.5 628 GLU A N 1
ATOM 4892 C CA . GLU A 1 628 ? -30.078 -42.656 -19.516 1 29.5 628 GLU A CA 1
ATOM 4893 C C . GLU A 1 628 ? -31.453 -42.344 -18.938 1 29.5 628 GLU A C 1
ATOM 4895 O O . GLU A 1 628 ? -31.562 -41.688 -17.906 1 29.5 628 GLU A O 1
ATOM 4900 N N . GLN A 1 629 ? -32.438 -42.531 -19.781 1 27.41 629 GLN A N 1
ATOM 4901 C CA . GLN A 1 629 ? -33.844 -42.625 -19.406 1 27.41 629 GLN A CA 1
ATOM 4902 C C . GLN A 1 629 ? -34.031 -43.625 -18.281 1 27.41 629 GLN A C 1
ATOM 4904 O O . GLN A 1 629 ? -33.719 -44.812 -18.422 1 27.41 629 GLN A O 1
ATOM 4909 N N . ALA A 1 630 ? -33.938 -43.219 -17.125 1 26.33 630 ALA A N 1
ATOM 4910 C CA . ALA A 1 630 ? -34.312 -44.125 -16.031 1 26.33 630 ALA A CA 1
ATOM 4911 C C . ALA A 1 630 ? -35.531 -44.938 -16.375 1 26.33 630 ALA A C 1
ATOM 4913 O O . ALA A 1 630 ? -36.531 -44.406 -16.891 1 26.33 630 ALA A O 1
ATOM 4914 N N . PRO A 1 631 ? -35.5 -46.156 -16.672 1 23.14 631 PRO A N 1
ATOM 4915 C CA . PRO A 1 631 ? -36.656 -47 -16.938 1 23.14 631 PRO A CA 1
ATOM 4916 C C . PRO A 1 631 ? -37.812 -46.719 -15.953 1 23.14 631 PRO A C 1
ATOM 4918 O O . PRO A 1 631 ? -37.562 -46.406 -14.781 1 23.14 631 PRO A O 1
ATOM 4921 N N . ARG A 1 632 ? -38.844 -46.312 -16.5 1 25.62 632 ARG A N 1
ATOM 4922 C CA . ARG A 1 632 ? -40.094 -46.156 -15.742 1 25.62 632 ARG A CA 1
ATOM 4923 C C . ARG A 1 632 ? -40.375 -47.375 -14.875 1 25.62 632 ARG A C 1
ATOM 4925 O O . ARG A 1 632 ? -40.562 -48.469 -15.391 1 25.62 632 ARG A O 1
ATOM 4932 N N . VAL A 1 633 ? -39.781 -47.531 -13.758 1 22.28 633 VAL A N 1
ATOM 4933 C CA . VAL A 1 633 ? -40.25 -48.625 -12.891 1 22.28 633 VAL A CA 1
ATOM 4934 C C . VAL A 1 633 ? -41.781 -48.562 -12.805 1 22.28 633 VAL A C 1
ATOM 4936 O O . VAL A 1 633 ? -42.375 -47.5 -12.594 1 22.28 633 VAL A O 1
ATOM 4939 N N . SER A 1 634 ? -42.406 -49.438 -13.516 1 22.16 634 SER A N 1
ATOM 4940 C CA . SER A 1 634 ? -43.844 -49.781 -13.43 1 22.16 634 SER A CA 1
ATOM 4941 C C . SER A 1 634 ? -44.281 -49.969 -11.977 1 22.16 634 SER A C 1
ATOM 4943 O O . SER A 1 634 ? -43.719 -50.812 -11.258 1 22.16 634 SER A O 1
ATOM 4945 N N . LEU A 1 635 ? -44.562 -48.781 -11.391 1 22.34 635 LEU A N 1
ATOM 4946 C CA . LEU A 1 635 ? -45.188 -48.688 -10.078 1 22.34 635 LEU A CA 1
ATOM 4947 C C . LEU A 1 635 ? -46.406 -49.594 -9.977 1 22.34 635 LEU A C 1
ATOM 4949 O O . LEU A 1 635 ? -47.531 -49.156 -10.203 1 22.34 635 LEU A O 1
ATOM 4953 N N . GLN A 1 636 ? -46.5 -50.688 -10.758 1 20.23 636 GLN A N 1
ATOM 4954 C CA . GLN A 1 636 ? -47.719 -51.406 -10.484 1 20.23 636 GLN A CA 1
ATOM 4955 C C . GLN A 1 636 ? -47.969 -51.5 -8.977 1 20.23 636 GLN A C 1
ATOM 4957 O O . GLN A 1 636 ? -49.094 -51.312 -8.516 1 20.23 636 GLN A O 1
ATOM 4962 N N . GLU A 1 637 ? -47.281 -52.312 -8.367 1 19.75 637 GLU A N 1
ATOM 4963 C CA . GLU A 1 637 ? -47.969 -53.156 -7.418 1 19.75 637 GLU A CA 1
ATOM 4964 C C . GLU A 1 637 ? -48.281 -52.406 -6.125 1 19.75 637 GLU A C 1
ATOM 4966 O O . GLU A 1 637 ? -48.719 -53 -5.145 1 19.75 637 GLU A O 1
ATOM 4971 N N . ALA A 1 638 ? -47.5 -51.219 -5.898 1 22.36 638 ALA A N 1
ATOM 4972 C CA . ALA A 1 638 ? -47.781 -51.062 -4.473 1 22.36 638 ALA A CA 1
ATOM 4973 C C . ALA A 1 638 ? -49.219 -50.688 -4.223 1 22.36 638 ALA A C 1
ATOM 4975 O O . ALA A 1 638 ? -49.625 -49.531 -4.438 1 22.36 638 ALA A O 1
ATOM 4976 N N . GLN A 1 639 ? -50.344 -51.406 -4.746 1 18.5 639 GLN A N 1
ATOM 4977 C CA . GLN A 1 639 ? -51.781 -51.25 -4.555 1 18.5 639 GLN A CA 1
ATOM 4978 C C . GLN A 1 639 ? -52.094 -50.844 -3.117 1 18.5 639 GLN A C 1
ATOM 4980 O O . GLN A 1 639 ? -52.938 -49.969 -2.881 1 18.5 639 GLN A O 1
ATOM 4985 N N . ASP A 1 640 ? -51.875 -51.75 -2.223 1 18.66 640 ASP A N 1
ATOM 4986 C CA . ASP A 1 640 ? -53 -52.156 -1.404 1 18.66 640 ASP A CA 1
ATOM 4987 C C . ASP A 1 640 ? -53.219 -51.156 -0.27 1 18.66 640 ASP A C 1
ATOM 4989 O O . ASP A 1 640 ? -54.344 -51.031 0.256 1 18.66 640 ASP A O 1
ATOM 4993 N N . ALA A 1 641 ? -52.125 -50.875 0.52 1 20 641 ALA A N 1
ATOM 4994 C CA . ALA A 1 641 ? -52.625 -50.812 1.894 1 20 641 ALA A CA 1
ATOM 4995 C C . ALA A 1 641 ? -53.281 -49.469 2.174 1 20 641 ALA A C 1
ATOM 4997 O O . ALA A 1 641 ? -52.656 -48.406 2.131 1 20 641 ALA A O 1
ATOM 4998 N N . ASN A 1 642 ? -54.562 -49.25 1.761 1 18.66 642 ASN A N 1
ATOM 4999 C CA . ASN A 1 642 ? -55.625 -48.25 1.834 1 18.66 642 ASN A CA 1
ATOM 5000 C C . ASN A 1 642 ? -55.75 -47.656 3.24 1 18.66 642 ASN A C 1
ATOM 5002 O O . ASN A 1 642 ? -56.75 -47.031 3.568 1 18.66 642 ASN A O 1
ATOM 5006 N N . PRO A 1 643 ? -54.719 -47.656 4.215 1 18.62 643 PRO A N 1
ATOM 5007 C CA . PRO A 1 643 ? -55.531 -47.5 5.434 1 18.62 643 PRO A CA 1
ATOM 5008 C C . PRO A 1 643 ? -56.375 -46.219 5.414 1 18.62 643 PRO A C 1
ATOM 5010 O O . PRO A 1 643 ? -56.094 -45.281 4.656 1 18.62 643 PRO A O 1
ATOM 5013 N N . VAL A 1 644 ? -57.406 -46.125 6.082 1 17.84 644 VAL A N 1
ATOM 5014 C CA . VAL A 1 644 ? -58.75 -45.594 6.406 1 17.84 644 VAL A CA 1
ATOM 5015 C C . VAL A 1 644 ? -58.594 -44.188 6.98 1 17.84 644 VAL A C 1
ATOM 5017 O O . VAL A 1 644 ? -59.562 -43.625 7.512 1 17.84 644 VAL A O 1
ATOM 5020 N N . GLN A 1 645 ? -57.406 -43.344 6.707 1 17.38 645 GLN A N 1
ATOM 5021 C CA . GLN A 1 645 ? -57.531 -42.312 7.734 1 17.38 645 GLN A CA 1
ATOM 5022 C C . GLN A 1 645 ? -58.656 -41.375 7.402 1 17.38 645 GLN A C 1
ATOM 5024 O O . GLN A 1 645 ? -58.812 -40.969 6.25 1 17.38 645 GLN A O 1
ATOM 5029 N N . SER A 1 646 ? -59.719 -41.062 8.195 1 16.67 646 SER A N 1
ATOM 5030 C CA . SER A 1 646 ? -61.031 -40.469 8.406 1 16.67 646 SER A CA 1
ATOM 5031 C C . SER A 1 646 ? -60.969 -38.969 8.453 1 16.67 646 SER A C 1
ATOM 5033 O O . SER A 1 646 ? -61.969 -38.312 8.766 1 16.67 646 SER A O 1
ATOM 5035 N N . ALA A 1 647 ? -59.875 -38.25 8.055 1 17 647 ALA A N 1
ATOM 5036 C CA . ALA A 1 647 ? -60 -36.969 8.711 1 17 647 ALA A CA 1
ATOM 5037 C C . ALA A 1 647 ? -61.188 -36.188 8.164 1 17 647 ALA A C 1
ATOM 5039 O O . ALA A 1 647 ? -61.625 -36.406 7.031 1 17 647 ALA A O 1
ATOM 5040 N N . MET A 1 648 ? -61.719 -35.125 8.922 1 17.09 648 MET A N 1
ATOM 5041 C CA . MET A 1 648 ? -62.906 -34.312 9.258 1 17.09 648 MET A CA 1
ATOM 5042 C C . MET A 1 648 ? -62.969 -33.094 8.352 1 17.09 648 MET A C 1
ATOM 5044 O O . MET A 1 648 ? -61.969 -32.625 7.824 1 17.09 648 MET A O 1
ATOM 5048 N N . SER A 1 649 ? -64.125 -32.562 7.945 1 16.67 649 SER A N 1
ATOM 5049 C CA . SER A 1 649 ? -64.875 -31.781 6.965 1 16.67 649 SER A CA 1
ATOM 5050 C C . SER A 1 649 ? -64.625 -30.281 7.168 1 16.67 649 SER A C 1
ATOM 5052 O O . SER A 1 649 ? -65.375 -29.469 6.57 1 16.67 649 SER A O 1
ATOM 5054 N N . PRO A 1 650 ? -63.438 -29.609 7.379 1 18.3 650 PRO A N 1
ATOM 5055 C CA . PRO A 1 650 ? -63.688 -28.266 7.906 1 18.3 650 PRO A CA 1
ATOM 5056 C C . PRO A 1 650 ? -64.188 -27.312 6.836 1 18.3 650 PRO A C 1
ATOM 5058 O O . PRO A 1 650 ? -63.625 -27.188 5.766 1 18.3 650 PRO A O 1
ATOM 5061 N N . SER A 1 651 ? -65.438 -26.922 6.617 1 16.77 651 SER A N 1
ATOM 5062 C CA . SER A 1 651 ? -66.312 -26.219 5.648 1 16.77 651 SER A CA 1
ATOM 5063 C C . SER A 1 651 ? -65.938 -24.75 5.551 1 16.77 651 SER A C 1
ATOM 5065 O O . SER A 1 651 ? -66.25 -24.094 4.555 1 16.77 651 SER A O 1
ATOM 5067 N N . GLN A 1 652 ? -65.5 -24 6.527 1 17.06 652 GLN A N 1
ATOM 5068 C CA . GLN A 1 652 ? -66.312 -22.797 6.695 1 17.06 652 GLN A CA 1
ATOM 5069 C C . GLN A 1 652 ? -65.875 -21.719 5.699 1 17.06 652 GLN A C 1
ATOM 5071 O O . GLN A 1 652 ? -66.75 -21.141 5.016 1 17.06 652 GLN A O 1
ATOM 5076 N N . PHE A 1 653 ? -64.875 -20.719 5.871 1 17.66 653 PHE A N 1
ATOM 5077 C CA . PHE A 1 653 ? -65.125 -19.312 6.098 1 17.66 653 PHE A CA 1
ATOM 5078 C C . PHE A 1 653 ? -64.75 -18.469 4.898 1 17.66 653 PHE A C 1
ATOM 5080 O O . PHE A 1 653 ? -64.812 -17.234 4.922 1 17.66 653 PHE A O 1
ATOM 5087 N N . TYR A 1 654 ? -64.188 -18.859 3.729 1 18.48 654 TYR A N 1
ATOM 5088 C CA . TYR A 1 654 ? -63.188 -17.984 3.121 1 18.48 654 TYR A CA 1
ATOM 5089 C C . TYR A 1 654 ? -63.844 -16.938 2.232 1 18.48 654 TYR A C 1
ATOM 5091 O O . TYR A 1 654 ? -63.188 -16.234 1.473 1 18.48 654 TYR A O 1
ATOM 5099 N N . ASP A 1 655 ? -65 -16.312 2.299 1 16.58 655 ASP A N 1
ATOM 5100 C CA . ASP A 1 655 ? -65.625 -15.914 1.026 1 16.58 655 ASP A CA 1
ATOM 5101 C C . ASP A 1 655 ? -64.938 -14.672 0.462 1 16.58 655 ASP A C 1
ATOM 5103 O O . ASP A 1 655 ? -64.875 -14.477 -0.754 1 16.58 655 ASP A O 1
ATOM 5107 N N . HIS A 1 656 ? -64.375 -13.672 1.175 1 19.81 656 HIS A N 1
ATOM 5108 C CA . HIS A 1 656 ? -64.812 -12.367 0.666 1 19.81 656 HIS A CA 1
ATOM 5109 C C . HIS A 1 656 ? -63.969 -11.961 -0.551 1 19.81 656 HIS A C 1
ATOM 5111 O O . HIS A 1 656 ? -62.812 -12.398 -0.708 1 19.81 656 HIS A O 1
ATOM 5117 N N . GLY A 1 657 ? -64.375 -11.109 -1.609 1 18.27 657 GLY A N 1
ATOM 5118 C CA . GLY A 1 657 ? -64.438 -10.766 -3.023 1 18.27 657 GLY A CA 1
ATOM 5119 C C . GLY A 1 657 ? -63.344 -9.773 -3.412 1 18.27 657 GLY A C 1
ATOM 5120 O O . GLY A 1 657 ? -63.375 -9.203 -4.508 1 18.27 657 GLY A O 1
ATOM 5121 N N . MET A 1 658 ? -62.188 -9.547 -2.662 1 20.25 658 MET A N 1
ATOM 5122 C CA . MET A 1 658 ? -61.625 -8.242 -2.988 1 20.25 658 MET A CA 1
ATOM 5123 C C . MET A 1 658 ? -61.062 -8.227 -4.41 1 20.25 658 MET A C 1
ATOM 5125 O O . MET A 1 658 ? -60.531 -9.227 -4.875 1 20.25 658 MET A O 1
ATOM 5129 N N . GLU A 1 659 ? -61.344 -7.172 -5.312 1 20.27 659 GLU A N 1
ATOM 5130 C CA . GLU A 1 659 ? -61.281 -6.871 -6.738 1 20.27 659 GLU A CA 1
ATOM 5131 C C . GLU A 1 659 ? -59.812 -6.688 -7.191 1 20.27 659 GLU A C 1
ATOM 5133 O O . GLU A 1 659 ? -59.062 -5.957 -6.562 1 20.27 659 GLU A O 1
ATOM 5138 N N . PRO A 1 660 ? -59.156 -7.625 -7.992 1 20.42 660 PRO A N 1
ATOM 5139 C CA . PRO A 1 660 ? -57.781 -7.801 -8.383 1 20.42 660 PRO A CA 1
ATOM 5140 C C . PRO A 1 660 ? -57.312 -6.766 -9.40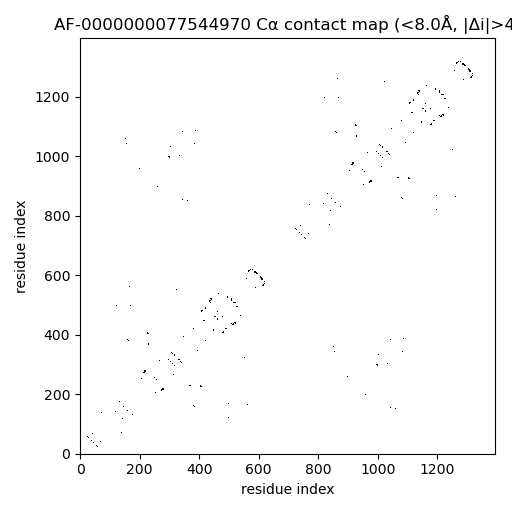6 1 20.42 660 PRO A C 1
ATOM 5142 O O . PRO A 1 660 ? -57.906 -6.648 -10.484 1 20.42 660 PRO A O 1
ATOM 5145 N N . LEU A 1 661 ? -56.875 -5.496 -9.062 1 20.27 661 LEU A N 1
ATOM 5146 C CA . LEU A 1 661 ? -56.531 -4.473 -10.039 1 20.27 661 LEU A CA 1
ATOM 5147 C C . LEU A 1 661 ? -55.375 -4.945 -10.938 1 20.27 661 LEU A C 1
ATOM 5149 O O . LEU A 1 661 ? -54.375 -5.461 -10.453 1 20.27 661 LEU A O 1
ATOM 5153 N N . THR A 1 662 ? -55.562 -5.203 -12.227 1 19.38 662 THR A N 1
ATOM 5154 C CA . THR A 1 662 ? -54.906 -5.84 -13.359 1 19.38 662 THR A CA 1
ATOM 5155 C C . THR A 1 662 ? -53.75 -4.988 -13.867 1 19.38 662 THR A C 1
ATOM 5157 O O . THR A 1 662 ? -53.969 -3.918 -14.445 1 19.38 662 THR A O 1
ATOM 5160 N N . PHE A 1 663 ? -52.688 -4.75 -13.078 1 18.97 663 PHE A N 1
ATOM 5161 C CA . PHE A 1 663 ? -51.625 -3.883 -13.578 1 18.97 663 PHE A CA 1
ATOM 5162 C C . PHE A 1 663 ? -50.938 -4.512 -14.789 1 18.97 663 PHE A C 1
ATOM 5164 O O . PHE A 1 663 ? -50.625 -5.703 -14.773 1 18.97 663 PHE A O 1
ATOM 5171 N N . ASP A 1 664 ? -51.062 -3.918 -16.016 1 20.23 664 ASP A N 1
ATOM 5172 C CA . ASP A 1 664 ? -50.719 -4.355 -17.359 1 20.23 664 ASP A CA 1
ATOM 5173 C C . ASP A 1 664 ? -49.188 -4.398 -17.547 1 20.23 664 ASP A C 1
ATOM 5175 O O . ASP A 1 664 ? -48.531 -3.385 -17.391 1 20.23 664 ASP A O 1
ATOM 5179 N N . PRO A 1 665 ? -48.469 -5.512 -17.312 1 20.58 665 PRO A N 1
ATOM 5180 C CA . PRO A 1 665 ? -47.031 -5.84 -17.266 1 20.58 665 PRO A CA 1
ATOM 5181 C C . PRO A 1 665 ? -46.344 -5.66 -18.609 1 20.58 665 PRO A C 1
ATOM 5183 O O . PRO A 1 665 ? -45.156 -5.984 -18.75 1 20.58 665 PRO A O 1
ATOM 5186 N N . ASN A 1 666 ? -46.969 -5.449 -19.766 1 21.28 666 ASN A N 1
ATOM 5187 C CA . ASN A 1 666 ? -46.438 -5.844 -21.047 1 21.28 666 ASN A CA 1
ATOM 5188 C C . ASN A 1 666 ? -45.344 -4.883 -21.516 1 21.28 666 ASN A C 1
ATOM 5190 O O . ASN A 1 666 ? -44.969 -4.891 -22.688 1 21.28 666 ASN A O 1
ATOM 5194 N N . ASP A 1 667 ? -45 -3.789 -20.922 1 22.88 667 ASP A N 1
ATOM 5195 C CA . ASP A 1 667 ? -44.281 -2.877 -21.797 1 22.88 667 ASP A CA 1
ATOM 5196 C C . ASP A 1 667 ? -42.906 -3.436 -22.156 1 22.88 667 ASP A C 1
ATOM 5198 O O . ASP A 1 667 ? -42.094 -3.752 -21.266 1 22.88 667 ASP A O 1
ATOM 5202 N N . GLN A 1 668 ? -42.688 -3.965 -23.359 1 20.83 668 GLN A N 1
ATOM 5203 C CA . GLN A 1 668 ? -41.688 -4.715 -24.125 1 20.83 668 GLN A CA 1
ATOM 5204 C C . GLN A 1 668 ? -40.375 -3.955 -24.203 1 20.83 668 GLN A C 1
ATOM 5206 O O . GLN A 1 668 ? -40.312 -2.848 -24.734 1 20.83 668 GLN A O 1
ATOM 5211 N N . PHE A 1 669 ? -39.562 -3.936 -23.203 1 21.81 669 PHE A N 1
ATOM 5212 C CA . PHE A 1 669 ? -38.25 -3.262 -23.188 1 21.81 669 PHE A CA 1
ATOM 5213 C C . PHE A 1 669 ? -37.344 -3.793 -24.297 1 21.81 669 PHE A C 1
ATOM 5215 O O . PHE A 1 669 ? -36.938 -4.949 -24.25 1 21.81 669 PHE A O 1
ATOM 5222 N N . GLN A 1 670 ? -37.438 -3.281 -25.516 1 22.31 670 GLN A N 1
ATOM 5223 C CA . GLN A 1 670 ? -36.656 -3.66 -26.688 1 22.31 670 GLN A CA 1
ATOM 5224 C C . GLN A 1 670 ? -35.188 -3.34 -26.469 1 22.31 670 GLN A C 1
ATOM 5226 O O . GLN A 1 670 ? -34.844 -2.254 -26 1 22.31 670 GLN A O 1
ATOM 5231 N N . ASP A 1 671 ? -34.344 -4.289 -26.281 1 26.05 671 ASP A N 1
ATOM 5232 C CA . ASP A 1 671 ? -32.906 -4.281 -26.109 1 26.05 671 ASP A CA 1
ATOM 5233 C C . ASP A 1 671 ? -32.219 -3.572 -27.281 1 26.05 671 ASP A C 1
ATOM 5235 O O . ASP A 1 671 ? -32.281 -4.043 -28.422 1 26.05 671 ASP A O 1
ATOM 5239 N N . PRO A 1 672 ? -32.156 -2.252 -27.281 1 27.41 672 PRO A N 1
ATOM 5240 C CA . PRO A 1 672 ? -31.797 -1.569 -28.516 1 27.41 672 PRO A CA 1
ATOM 5241 C C . PRO A 1 672 ? -30.453 -2.049 -29.094 1 27.41 672 PRO A C 1
ATOM 5243 O O . PRO A 1 672 ? -30.125 -1.714 -30.234 1 27.41 672 PRO A O 1
ATOM 5246 N N . PHE A 1 673 ? -29.562 -2.285 -28.266 1 28.28 673 PHE A N 1
ATOM 5247 C CA . PHE A 1 673 ? -28.234 -2.424 -28.844 1 28.28 673 PHE A CA 1
ATOM 5248 C C . PHE A 1 673 ? -28.016 -3.84 -29.359 1 28.28 673 PHE A C 1
ATOM 5250 O O . PHE A 1 673 ? -26.875 -4.238 -29.625 1 28.28 673 PHE A O 1
ATOM 5257 N N . GLN A 1 674 ? -28.984 -4.664 -29.406 1 29.66 674 GLN A N 1
ATOM 5258 C CA . GLN A 1 674 ? -28.938 -6.031 -29.922 1 29.66 674 GLN A CA 1
ATOM 5259 C C . GLN A 1 674 ? -28.172 -6.102 -31.234 1 29.66 674 GLN A C 1
ATOM 5261 O O . GLN A 1 674 ? -27.484 -7.082 -31.516 1 29.66 674 GLN A O 1
ATOM 5266 N N . ASP A 1 675 ? -28.594 -5.211 -32.188 1 29.7 675 ASP A N 1
ATOM 5267 C CA . ASP A 1 675 ? -28.25 -5.391 -33.594 1 29.7 675 ASP A CA 1
ATOM 5268 C C . ASP A 1 675 ? -26.938 -4.691 -33.938 1 29.7 675 ASP A C 1
ATOM 5270 O O . ASP A 1 675 ? -26.688 -4.344 -35.094 1 29.7 675 ASP A O 1
ATOM 5274 N N . MET A 1 676 ? -26.141 -4.234 -33.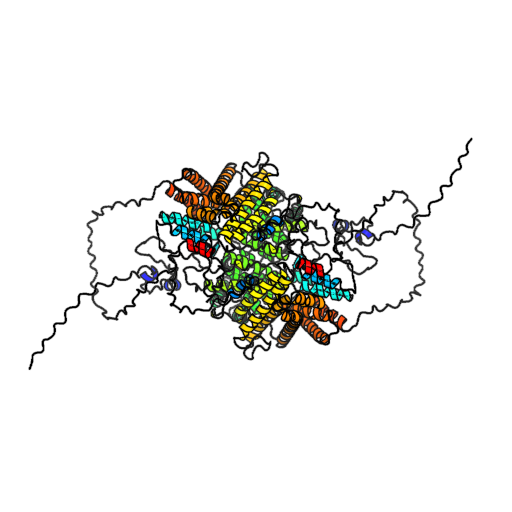031 1 31.11 676 MET A N 1
ATOM 5275 C CA . MET A 1 676 ? -25 -3.529 -33.625 1 31.11 676 MET A CA 1
ATOM 5276 C C . MET A 1 676 ? -24 -4.512 -34.219 1 31.11 676 MET A C 1
ATOM 5278 O O . MET A 1 676 ? -23.484 -5.383 -33.531 1 31.11 676 MET A O 1
ATOM 5282 N N . PRO A 1 677 ? -24.047 -4.664 -35.469 1 33.56 677 PRO A N 1
ATOM 5283 C CA . PRO A 1 677 ? -23.141 -5.594 -36.125 1 33.56 677 PRO A CA 1
ATOM 5284 C C . PRO A 1 677 ? -21.672 -5.375 -35.75 1 33.56 677 PRO A C 1
ATOM 5286 O O . PRO A 1 677 ? -21.281 -4.258 -35.406 1 33.56 677 PRO A O 1
ATOM 5289 N N . LEU A 1 678 ? -20.906 -6.473 -35.5 1 33.44 678 LEU A N 1
ATOM 5290 C CA . LEU A 1 678 ? -19.5 -6.539 -35.125 1 33.44 678 LEU A CA 1
ATOM 5291 C C . LEU A 1 678 ? -18.688 -5.492 -35.875 1 33.44 678 LEU A C 1
ATOM 5293 O O . LEU A 1 678 ? -17.734 -4.941 -35.312 1 33.44 678 LEU A O 1
ATOM 5297 N N . ASP A 1 679 ? -19.109 -5.273 -37.188 1 33.25 679 ASP A N 1
ATOM 5298 C CA . ASP A 1 679 ? -18.422 -4.289 -38.031 1 33.25 679 ASP A CA 1
ATOM 5299 C C . ASP A 1 679 ? -18.516 -2.895 -37.406 1 33.25 679 ASP A C 1
ATOM 5301 O O . ASP A 1 679 ? -17.547 -2.123 -37.469 1 33.25 679 ASP A O 1
ATOM 5305 N N . GLN A 1 680 ? -19.594 -2.705 -36.781 1 33.44 680 GLN A N 1
ATOM 5306 C CA . GLN A 1 680 ? -19.781 -1.373 -36.219 1 33.44 680 GLN A CA 1
ATOM 5307 C C . GLN A 1 680 ? -18.984 -1.209 -34.906 1 33.44 680 GLN A C 1
ATOM 5309 O O . GLN A 1 680 ? -18.484 -0.124 -34.625 1 33.44 680 GLN A O 1
ATOM 5314 N N . PHE A 1 681 ? -18.953 -2.33 -34.156 1 34.25 681 PHE A N 1
ATOM 5315 C CA . PHE A 1 681 ? -18.094 -2.264 -32.969 1 34.25 681 PHE A CA 1
ATOM 5316 C C . PHE A 1 681 ? -16.672 -1.924 -33.375 1 34.25 681 PHE A C 1
ATOM 5318 O O . PHE A 1 681 ? -16.047 -1.029 -32.781 1 34.25 681 PHE A O 1
ATOM 5325 N N . TRP A 1 682 ? -16.141 -2.803 -34.281 1 37.25 682 TRP A N 1
ATOM 5326 C CA . TRP A 1 682 ? -14.805 -2.508 -34.781 1 37.25 682 TRP A CA 1
ATOM 5327 C C . TRP A 1 682 ? -14.742 -1.106 -35.375 1 37.25 682 TRP A C 1
ATOM 5329 O O . TRP A 1 682 ? -13.734 -0.409 -35.25 1 37.25 682 TRP A O 1
ATOM 5339 N N . ALA A 1 683 ? -15.883 -0.742 -36.094 1 33.66 683 ALA A N 1
ATOM 5340 C CA . ALA A 1 683 ? -15.969 0.587 -36.688 1 33.66 683 ALA A CA 1
ATOM 5341 C C . ALA A 1 683 ? -16.031 1.67 -35.625 1 33.66 683 ALA A C 1
ATOM 5343 O O . ALA A 1 683 ? -15.43 2.74 -35.781 1 33.66 683 ALA A O 1
ATOM 5344 N N . ILE A 1 684 ? -16.828 1.396 -34.562 1 37.03 684 ILE A N 1
ATOM 5345 C CA . ILE A 1 684 ? -16.906 2.365 -33.469 1 37.03 684 ILE A CA 1
ATOM 5346 C C . ILE A 1 684 ? -15.547 2.496 -32.781 1 37.03 684 ILE A C 1
ATOM 5348 O O . ILE A 1 684 ? -15.156 3.592 -32.375 1 37.03 684 ILE A O 1
ATOM 5352 N N . MET A 1 685 ? -14.938 1.345 -32.562 1 33.41 685 MET A N 1
ATOM 5353 C CA . MET A 1 685 ? -13.547 1.452 -32.125 1 33.41 685 MET A CA 1
ATOM 5354 C C . MET A 1 685 ? -12.711 2.176 -33.188 1 33.41 685 MET A C 1
ATOM 5356 O O . MET A 1 685 ? -11.617 2.664 -32.875 1 33.41 685 MET A O 1
ATOM 5360 N N . GLU A 1 686 ? -13.156 2.051 -34.625 1 28.22 686 GLU A N 1
ATOM 5361 C CA . GLU A 1 686 ? -12.469 2.729 -35.719 1 28.22 686 GLU A CA 1
ATOM 5362 C C . GLU A 1 686 ? -13.016 4.137 -35.938 1 28.22 686 GLU A C 1
ATOM 5364 O O . GLU A 1 686 ? -12.578 4.852 -36.844 1 28.22 686 GLU A O 1
ATOM 5369 N N . GLY A 1 687 ? -14.344 4.34 -35.5 1 27.22 687 GLY A N 1
ATOM 5370 C CA . GLY A 1 687 ? -15.102 5.434 -36.094 1 27.22 687 GLY A CA 1
ATOM 5371 C C . GLY A 1 687 ? -14.266 6.68 -36.312 1 27.22 687 GLY A C 1
ATOM 5372 O O . GLY A 1 687 ? -13.195 6.832 -35.719 1 27.22 687 GLY A O 1
ATOM 5373 N N . GLU A 1 688 ? -15.062 7.617 -37.219 1 27.64 688 GLU A N 1
ATOM 5374 C CA . GLU A 1 688 ? -15.023 8.539 -38.344 1 27.64 688 GLU A CA 1
ATOM 5375 C C . GLU A 1 688 ? -14.508 9.906 -37.938 1 27.64 688 GLU A C 1
ATOM 5377 O O . GLU A 1 688 ? -15.195 10.641 -37.219 1 27.64 688 GLU A O 1
ATOM 5382 N N . PHE A 1 689 ? -13.406 10.141 -37.594 1 25.62 689 PHE A N 1
ATOM 5383 C CA . PHE A 1 689 ? -13.016 11.547 -37.656 1 25.62 689 PHE A CA 1
ATOM 5384 C C . PHE A 1 689 ? -13.234 12.109 -39.031 1 25.62 689 PHE A C 1
ATOM 5386 O O . PHE A 1 689 ? -12.281 12.281 -39.812 1 25.62 689 PHE A O 1
ATOM 5393 N N . THR A 1 690 ? -14.32 11.484 -39.781 1 21.31 690 THR A N 1
ATOM 5394 C CA . THR A 1 690 ? -14.477 12.102 -41.125 1 21.31 690 THR A CA 1
ATOM 5395 C C . THR A 1 690 ? -14.773 13.594 -40.969 1 21.31 690 THR A C 1
ATOM 5397 O O . THR A 1 690 ? -15.656 13.992 -40.219 1 21.31 690 THR A O 1
ATOM 5400 N N . THR A 1 691 ? -13.844 14.398 -41.469 1 22.45 691 THR A N 1
ATOM 5401 C CA . THR A 1 691 ? -13.812 15.828 -41.781 1 22.45 691 THR A CA 1
ATOM 5402 C C . THR A 1 691 ? -14.961 16.219 -42.688 1 22.45 691 THR A C 1
ATOM 5404 O O . THR A 1 691 ? -15.062 15.703 -43.812 1 22.45 691 THR A O 1
ATOM 5407 N N . VAL A 1 692 ? -16.219 16.344 -42.219 1 20.47 692 VAL A N 1
ATOM 5408 C CA . VAL A 1 692 ? -17.344 16.922 -42.969 1 20.47 692 VAL A CA 1
ATOM 5409 C C . VAL A 1 692 ? -16.891 18.172 -43.719 1 20.47 692 VAL A C 1
ATOM 5411 O O . VAL A 1 692 ? -16.469 19.156 -43.094 1 20.47 692 VAL A O 1
ATOM 5414 N N . SER A 1 693 ? -16.5 18.047 -45.031 1 19.14 693 SER A N 1
ATOM 5415 C CA . SER A 1 693 ? -16.188 18.953 -46.125 1 19.14 693 SER A CA 1
ATOM 5416 C C . SER A 1 693 ? -17.297 19.984 -46.344 1 19.14 693 SER A C 1
ATOM 5418 O O . SER A 1 693 ? -18.453 19.75 -45.969 1 19.14 693 SER A O 1
ATOM 5420 N N . GLY A 1 694 ? -17.062 21.281 -46.844 1 22.67 694 GLY A N 1
ATOM 5421 C CA . GLY A 1 694 ? -17.547 22.609 -47.219 1 22.67 694 GLY A CA 1
ATOM 5422 C C . GLY A 1 694 ? -18.625 22.547 -48.312 1 22.67 694 GLY A C 1
ATOM 5423 O O . GLY A 1 694 ? -18.328 22.312 -49.469 1 22.67 694 GLY A O 1
ATOM 5424 N N . GLN A 1 695 ? -19.719 21.781 -48.219 1 18.36 695 GLN A N 1
ATOM 5425 C CA . GLN A 1 695 ? -20.656 22.016 -49.312 1 18.36 695 GLN A CA 1
ATOM 5426 C C . GLN A 1 695 ? -21.094 23.484 -49.344 1 18.36 695 GLN A C 1
ATOM 5428 O O . GLN A 1 695 ? -21.453 24.062 -48.312 1 18.36 695 GLN A O 1
ATOM 5433 N N . ASN A 1 696 ? -20.719 24.25 -50.531 1 21.56 696 ASN A N 1
ATOM 5434 C CA . ASN A 1 696 ? -20.984 25.516 -51.188 1 21.56 696 ASN A CA 1
ATOM 5435 C C . ASN A 1 696 ? -22.484 25.734 -51.406 1 21.56 696 ASN A C 1
ATOM 5437 O O . ASN A 1 696 ? -23.141 24.922 -52.062 1 21.56 696 ASN A O 1
ATOM 5441 N N . PHE A 1 697 ? -23.234 26.109 -50.406 1 20.59 697 PHE A N 1
ATOM 5442 C CA . PHE A 1 697 ? -24.516 26.688 -50.812 1 20.59 697 PHE A CA 1
ATOM 5443 C C . PHE A 1 697 ? -24.328 27.75 -51.875 1 20.59 697 PHE A C 1
ATOM 5445 O O . PHE A 1 697 ? -23.359 28.516 -51.844 1 20.59 697 PHE A O 1
ATOM 5452 N N . PRO A 1 698 ? -25.078 27.719 -53.094 1 22.23 698 PRO A N 1
ATOM 5453 C CA . PRO A 1 698 ? -25.125 28.812 -54.062 1 22.23 698 PRO A CA 1
ATOM 5454 C C . PRO A 1 698 ? -25.531 30.141 -53.406 1 22.23 698 PRO A C 1
ATOM 5456 O O . PRO A 1 698 ? -26.219 30.156 -52.375 1 22.23 698 PRO A O 1
ATOM 5459 N N . MET B 1 1 ? 98.688 23.078 -23.734 1 23.27 1 MET B N 1
ATOM 5460 C CA . MET B 1 1 ? 98.25 22.781 -22.375 1 23.27 1 MET B CA 1
ATOM 5461 C C . MET B 1 1 ? 97.125 23.703 -21.938 1 23.27 1 MET B C 1
ATOM 5463 O O . MET B 1 1 ? 97.188 24.281 -20.859 1 23.27 1 MET B O 1
ATOM 5467 N N . SER B 1 2 ? 96.312 24.094 -22.844 1 24.45 2 SER B N 1
ATOM 5468 C CA . SER B 1 2 ? 95.438 25.234 -22.953 1 24.45 2 SER B CA 1
ATOM 5469 C C . SER B 1 2 ? 94.25 25.141 -21.969 1 24.45 2 SER B C 1
ATOM 5471 O O . SER B 1 2 ? 93.625 24.094 -21.859 1 24.45 2 SER B O 1
ATOM 5473 N N . ASN B 1 3 ? 94.312 25.891 -20.844 1 24.09 3 ASN B N 1
ATOM 5474 C CA . ASN B 1 3 ? 93.688 26.016 -19.531 1 24.09 3 ASN B CA 1
ATOM 5475 C C . ASN B 1 3 ? 92.25 26.297 -19.656 1 24.09 3 ASN B C 1
ATOM 5477 O O . ASN B 1 3 ? 91.812 27.375 -20.109 1 24.09 3 ASN B O 1
ATOM 5481 N N . VAL B 1 4 ? 91.438 25.297 -20.078 1 25.28 4 VAL B N 1
ATOM 5482 C CA . VAL B 1 4 ? 90.062 25.375 -20.531 1 25.28 4 VAL B CA 1
ATOM 5483 C C . VAL B 1 4 ? 89.188 25.828 -19.391 1 25.28 4 VAL B C 1
ATOM 5485 O O . VAL B 1 4 ? 89.25 25.297 -18.281 1 25.28 4 VAL B O 1
ATOM 5488 N N . GLY B 1 5 ? 88.75 27.062 -19.438 1 23.66 5 GLY B N 1
ATOM 5489 C CA . GLY B 1 5 ? 88 28.016 -18.594 1 23.66 5 GLY B CA 1
ATOM 5490 C C . GLY B 1 5 ? 86.688 27.453 -18.031 1 23.66 5 GLY B C 1
ATOM 5491 O O . GLY B 1 5 ? 85.938 26.844 -18.766 1 23.66 5 GLY B O 1
ATOM 5492 N N . VAL B 1 6 ? 86.688 27.047 -16.719 1 24.12 6 VAL B N 1
ATOM 5493 C CA . VAL B 1 6 ? 85.812 26.328 -15.805 1 24.12 6 VAL B CA 1
ATOM 5494 C C . VAL B 1 6 ? 84.5 27.094 -15.633 1 24.12 6 VAL B C 1
ATOM 5496 O O . VAL B 1 6 ? 84.5 28.234 -15.172 1 24.12 6 VAL B O 1
ATOM 5499 N N . ALA B 1 7 ? 83.625 27.016 -16.656 1 23.38 7 ALA B N 1
ATOM 5500 C CA . ALA B 1 7 ? 82.438 27.828 -16.812 1 23.38 7 ALA B CA 1
ATOM 5501 C C . ALA B 1 7 ? 81.562 27.797 -15.547 1 23.38 7 ALA B C 1
ATOM 5503 O O . ALA B 1 7 ? 81.312 26.734 -14.984 1 23.38 7 ALA B O 1
ATOM 5504 N N . SER B 1 8 ? 81.562 28.828 -14.727 1 21.88 8 SER B N 1
ATOM 5505 C CA . SER B 1 8 ? 81.062 29.156 -13.414 1 21.88 8 SER B CA 1
ATOM 5506 C C . SER B 1 8 ? 79.5 29.031 -13.406 1 21.88 8 SER B C 1
ATOM 5508 O O . SER B 1 8 ? 78.812 29.719 -14.172 1 21.88 8 SER B O 1
ATOM 5510 N N . GLU B 1 9 ? 79 27.828 -13.297 1 23.38 9 GLU B N 1
ATOM 5511 C CA . GLU B 1 9 ? 77.562 27.422 -13.406 1 23.38 9 GLU B CA 1
ATOM 5512 C C . GLU B 1 9 ? 76.688 28.203 -12.43 1 23.38 9 GLU B C 1
ATOM 5514 O O . GLU B 1 9 ? 77 28.281 -11.242 1 23.38 9 GLU B O 1
ATOM 5519 N N . GLY B 1 10 ? 76.125 29.281 -12.906 1 21.83 10 GLY B N 1
ATOM 5520 C CA . GLY B 1 10 ? 75.312 30.297 -12.281 1 21.83 10 GLY B CA 1
ATOM 5521 C C . GLY B 1 10 ? 74.188 29.719 -11.383 1 21.83 10 GLY B C 1
ATOM 5522 O O . GLY B 1 10 ? 73.75 28.609 -11.609 1 21.83 10 GLY B O 1
ATOM 5523 N N . ALA B 1 11 ? 74.188 30.078 -10.141 1 24.59 11 ALA B N 1
ATOM 5524 C CA . ALA B 1 11 ? 73.5 29.75 -8.914 1 24.59 11 ALA B CA 1
ATOM 5525 C C . ALA B 1 11 ? 72 29.938 -9.102 1 24.59 11 ALA B C 1
ATOM 5527 O O . ALA B 1 11 ? 71.5 31.047 -9.383 1 24.59 11 ALA B O 1
ATOM 5528 N N . SER B 1 12 ? 71.312 28.969 -9.734 1 24.31 12 SER B N 1
ATOM 5529 C CA . SER B 1 12 ? 69.875 29.062 -10.07 1 24.31 12 SER B CA 1
ATOM 5530 C C . SER B 1 12 ? 69.062 29.5 -8.859 1 24.31 12 SER B C 1
ATOM 5532 O O . SER B 1 12 ? 69.375 29.156 -7.723 1 24.31 12 SER B O 1
ATOM 5534 N N . PRO B 1 13 ? 68.312 30.562 -8.93 1 27.66 13 PRO B N 1
ATOM 5535 C CA . PRO B 1 13 ? 67.562 31.297 -7.887 1 27.66 13 PRO B CA 1
ATOM 5536 C C . PRO B 1 13 ? 66.688 30.375 -7.062 1 27.66 13 PRO B C 1
ATOM 5538 O O . PRO B 1 13 ? 66.25 29.312 -7.535 1 27.66 13 PRO B O 1
ATOM 5541 N N . PRO B 1 14 ? 66.625 30.484 -5.688 1 24.77 14 PRO B N 1
ATOM 5542 C CA . PRO B 1 14 ? 66.062 29.656 -4.641 1 24.77 14 PRO B CA 1
ATOM 5543 C C . PRO B 1 14 ? 64.562 29.453 -4.84 1 24.77 14 PRO B C 1
ATOM 5545 O O . PRO B 1 14 ? 63.844 30.359 -5.305 1 24.77 14 PRO B O 1
ATOM 5548 N N . ARG B 1 15 ? 64.125 28.297 -5.301 1 26.92 15 ARG B N 1
ATOM 5549 C CA . ARG B 1 15 ? 62.781 27.891 -5.617 1 26.92 15 ARG B CA 1
ATOM 5550 C C . ARG B 1 15 ? 61.844 28.25 -4.488 1 26.92 15 ARG B C 1
ATOM 5552 O O . ARG B 1 15 ? 62.156 28.062 -3.312 1 26.92 15 ARG B O 1
ATOM 5559 N N . PRO B 1 16 ? 60.812 29.047 -4.699 1 25.36 16 PRO B N 1
ATOM 5560 C CA . PRO B 1 16 ? 59.906 29.578 -3.672 1 25.36 16 PRO B CA 1
ATOM 5561 C C . PRO B 1 16 ? 59.25 28.484 -2.844 1 25.36 16 PRO B C 1
ATOM 5563 O O . PRO B 1 16 ? 59.094 27.359 -3.314 1 25.36 16 PRO B O 1
ATOM 5566 N N . PRO B 1 17 ? 59.125 28.547 -1.44 1 24.66 17 PRO B N 1
ATOM 5567 C CA . PRO B 1 17 ? 58.719 27.578 -0.432 1 24.66 17 PRO B CA 1
ATOM 5568 C C . PRO B 1 17 ? 57.312 27.016 -0.695 1 24.66 17 PRO B C 1
ATOM 5570 O O . PRO B 1 17 ? 56.438 27.734 -1.179 1 24.66 17 PRO B O 1
ATOM 5573 N N . ARG B 1 18 ? 57.188 25.75 -1.113 1 25.34 18 ARG B N 1
ATOM 5574 C CA . ARG B 1 18 ? 55.969 24.984 -1.436 1 25.34 18 ARG B CA 1
ATOM 5575 C C . ARG B 1 18 ? 54.938 25.078 -0.316 1 25.34 18 ARG B C 1
ATOM 5577 O O . ARG B 1 18 ? 55.281 24.891 0.856 1 25.34 18 ARG B O 1
ATOM 5584 N N . SER B 1 19 ? 53.812 25.75 -0.482 1 23.14 19 SER B N 1
ATOM 5585 C CA . SER B 1 19 ? 52.75 25.984 0.478 1 23.14 19 SER B CA 1
ATOM 5586 C C . SER B 1 19 ? 52.188 24.656 1.014 1 23.14 19 SER B C 1
ATOM 5588 O O . SER B 1 19 ? 51.906 23.734 0.244 1 23.14 19 SER B O 1
ATOM 5590 N N . LYS B 1 20 ? 52.531 24.234 2.182 1 27.98 20 LYS B N 1
ATOM 5591 C CA . LYS B 1 20 ? 52.094 23.109 3.012 1 27.98 20 LYS B CA 1
ATOM 5592 C C . LYS B 1 20 ? 50.594 22.969 2.973 1 27.98 20 LYS B C 1
ATOM 5594 O O . LYS B 1 20 ? 49.844 23.906 3.307 1 27.98 20 LYS B O 1
ATOM 5599 N N . ARG B 1 21 ? 49.969 22.016 2.244 1 27.77 21 ARG B N 1
ATOM 5600 C CA . ARG B 1 21 ? 48.562 21.672 2.064 1 27.77 21 ARG B CA 1
ATOM 5601 C C . ARG B 1 21 ? 47.906 21.312 3.396 1 27.77 21 ARG B C 1
ATOM 5603 O O . ARG B 1 21 ? 48.531 20.609 4.219 1 27.77 21 ARG B O 1
ATOM 5610 N N . ASN B 1 22 ? 46.812 21.953 3.988 1 29.09 22 ASN B N 1
ATOM 5611 C CA . ASN B 1 22 ? 46 21.906 5.188 1 29.09 22 ASN B CA 1
ATOM 5612 C C . ASN B 1 22 ? 45.312 20.547 5.359 1 29.09 22 ASN B C 1
ATOM 5614 O O . ASN B 1 22 ? 44.188 20.344 4.93 1 29.09 22 ASN B O 1
ATOM 5618 N N . ARG B 1 23 ? 45.938 19.422 5.16 1 35.28 23 ARG B N 1
ATOM 5619 C CA . ARG B 1 23 ? 45.344 18.094 5.352 1 35.28 23 ARG B CA 1
ATOM 5620 C C . ARG B 1 23 ? 44.875 17.906 6.785 1 35.28 23 ARG B C 1
ATOM 5622 O O . ARG B 1 23 ? 44.375 16.844 7.145 1 35.28 23 ARG B O 1
ATOM 5629 N N . LEU B 1 24 ? 45.375 18.656 7.777 1 38.5 24 LEU B N 1
ATOM 5630 C CA . LEU B 1 24 ? 45.25 18.422 9.203 1 38.5 24 LEU B CA 1
ATOM 5631 C C . LEU B 1 24 ? 43.75 18.453 9.602 1 38.5 24 LEU B C 1
ATOM 5633 O O . LEU B 1 24 ? 43.406 17.922 10.664 1 38.5 24 LEU B O 1
ATOM 5637 N N . SER B 1 25 ? 42.906 19.031 8.828 1 46.69 25 SER B N 1
ATOM 5638 C CA . SER B 1 25 ? 41.625 19.438 9.406 1 46.69 25 SER B CA 1
ATOM 5639 C C . SER B 1 25 ? 40.625 18.281 9.453 1 46.69 25 SER B C 1
ATOM 5641 O O . SER B 1 25 ? 39.656 18.328 10.18 1 46.69 25 SER B O 1
ATOM 5643 N N . LEU B 1 26 ? 40.875 16.969 8.93 1 53 26 LEU B N 1
ATOM 5644 C CA . LEU B 1 26 ? 39.719 16.062 8.805 1 53 26 LEU B CA 1
ATOM 5645 C C . LEU B 1 26 ? 39.906 14.875 9.75 1 53 26 LEU B C 1
ATOM 5647 O O . LEU B 1 26 ? 39 14.031 9.852 1 53 26 LEU B O 1
ATOM 5651 N N . ALA B 1 27 ? 40.812 14.555 10.594 1 65 27 ALA B N 1
ATOM 5652 C CA . ALA B 1 27 ? 41 13.414 11.469 1 65 27 ALA B CA 1
ATOM 5653 C C . ALA B 1 27 ? 40.25 13.578 12.789 1 65 27 ALA B C 1
ATOM 5655 O O . ALA B 1 27 ? 40.188 14.688 13.328 1 65 27 ALA B O 1
ATOM 5656 N N . CYS B 1 28 ? 39.688 12.43 13.383 1 65.31 28 CYS B N 1
ATOM 5657 C CA . CYS B 1 28 ? 38.906 12.523 14.625 1 65.31 28 CYS B CA 1
ATOM 5658 C C . CYS B 1 28 ? 39.844 12.711 15.812 1 65.31 28 CYS B C 1
ATOM 5660 O O . CYS B 1 28 ? 41.031 12.383 15.734 1 65.31 28 CYS B O 1
ATOM 5662 N N . THR B 1 29 ? 39.344 13.336 16.891 1 71.69 29 THR B N 1
ATOM 5663 C CA . THR B 1 29 ? 40.094 13.688 18.094 1 71.69 29 THR B CA 1
ATOM 5664 C C . THR B 1 29 ? 40.688 12.453 18.734 1 71.69 29 THR B C 1
ATOM 5666 O O . THR B 1 29 ? 41.781 12.516 19.312 1 71.69 29 THR B O 1
ATOM 5669 N N . GLN B 1 30 ? 40.094 11.242 18.641 1 72.88 30 GLN B N 1
ATOM 5670 C CA . GLN B 1 30 ? 40.562 10.031 19.297 1 72.88 30 GLN B CA 1
ATOM 5671 C C . GLN B 1 30 ? 41.75 9.438 18.547 1 72.88 30 GLN B C 1
ATOM 5673 O O . GLN B 1 30 ? 42.719 8.992 19.172 1 72.88 30 GLN B O 1
ATOM 5678 N N . CYS B 1 31 ? 41.625 9.375 17.328 1 69.94 31 CYS B N 1
ATOM 5679 C CA . CYS B 1 31 ? 42.719 8.875 16.531 1 69.94 31 CYS B CA 1
ATOM 5680 C C . CYS B 1 31 ? 43.938 9.797 16.641 1 69.94 31 CYS B C 1
ATOM 5682 O O . CYS B 1 31 ? 45.062 9.328 16.672 1 69.94 31 CYS B O 1
ATOM 5684 N N . ARG B 1 32 ? 43.656 11.188 16.812 1 70 32 ARG B N 1
ATOM 5685 C CA . ARG B 1 32 ? 44.688 12.172 17.047 1 70 32 ARG B CA 1
ATOM 5686 C C . ARG B 1 32 ? 45.375 11.93 18.391 1 70 32 ARG B C 1
ATOM 5688 O O . ARG B 1 32 ? 46.594 11.984 18.484 1 70 32 ARG B O 1
ATOM 5695 N N . LYS B 1 33 ? 44.531 11.672 19.438 1 71.06 33 LYS B N 1
ATOM 5696 C CA . LYS B 1 33 ? 45.062 11.453 20.781 1 71.06 33 LYS B CA 1
ATOM 5697 C C . LYS B 1 33 ? 45.938 10.211 20.844 1 71.06 33 LYS B C 1
ATOM 5699 O O . LYS B 1 33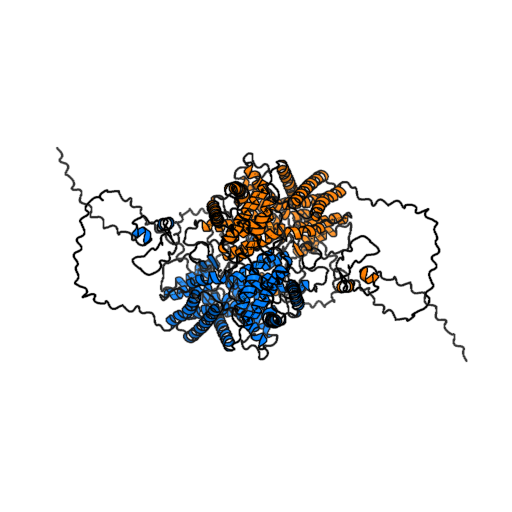 ? 46.938 10.195 21.547 1 71.06 33 LYS B O 1
ATOM 5704 N N . ARG B 1 34 ? 45.562 9.203 20.141 1 69.75 34 ARG B N 1
ATOM 5705 C CA . ARG B 1 34 ? 46.25 7.926 20.219 1 69.75 34 ARG B CA 1
ATOM 5706 C C . ARG B 1 34 ? 47.312 7.812 19.125 1 69.75 34 ARG B C 1
ATOM 5708 O O . ARG B 1 34 ? 47.969 6.781 19.016 1 69.75 34 ARG B O 1
ATOM 5715 N N . LYS B 1 35 ? 47.5 8.906 18.312 1 64.75 35 LYS B N 1
ATOM 5716 C CA . LYS B 1 35 ? 48.5 9.07 17.266 1 64.75 35 LYS B CA 1
ATOM 5717 C C . LYS B 1 35 ? 48.469 7.898 16.297 1 64.75 35 LYS B C 1
ATOM 5719 O O . LYS B 1 35 ? 49.5 7.363 15.914 1 64.75 35 LYS B O 1
ATOM 5724 N N . VAL B 1 36 ? 47.188 7.281 16.125 1 72.38 36 VAL B N 1
ATOM 5725 C CA . VAL B 1 36 ? 47 6.238 15.125 1 72.38 36 VAL B CA 1
ATOM 5726 C C . VAL B 1 36 ? 46.438 6.852 13.844 1 72.38 36 VAL B C 1
ATOM 5728 O O . VAL B 1 36 ? 45.844 7.922 13.867 1 72.38 36 VAL B O 1
ATOM 5731 N N . ARG B 1 37 ? 46.719 6.301 12.758 1 68.5 37 ARG B N 1
ATOM 5732 C CA . ARG B 1 37 ? 46.219 6.742 11.461 1 68.5 37 ARG B CA 1
ATOM 5733 C C . ARG B 1 37 ? 44.719 6.672 11.406 1 68.5 37 ARG B C 1
ATOM 5735 O O . ARG B 1 37 ? 44.125 5.598 11.57 1 68.5 37 ARG B O 1
ATOM 5742 N N . CYS B 1 38 ? 44 7.797 11.383 1 66 38 CYS B N 1
ATOM 5743 C CA . CYS B 1 38 ? 42.562 7.906 11.273 1 66 38 CYS B CA 1
ATOM 5744 C C . CYS B 1 38 ? 42.125 7.809 9.82 1 66 38 CYS B C 1
ATOM 5746 O O . CYS B 1 38 ? 42.688 8.461 8.945 1 66 38 CYS B O 1
ATOM 5748 N N . ASP B 1 39 ? 41.438 6.941 9.5 1 66.75 39 ASP B N 1
ATOM 5749 C CA . ASP B 1 39 ? 40.969 6.785 8.125 1 66.75 39 ASP B CA 1
ATOM 5750 C C . ASP B 1 39 ? 39.938 7.859 7.77 1 66.75 39 ASP B C 1
ATOM 5752 O O . ASP B 1 39 ? 39.406 7.867 6.656 1 66.75 39 ASP B O 1
ATOM 5756 N N . ALA B 1 40 ? 39.625 8.922 8.648 1 64.56 40 ALA B N 1
ATOM 5757 C CA . ALA B 1 40 ? 38.75 10.086 8.555 1 64.56 40 ALA B CA 1
ATOM 5758 C C . ALA B 1 40 ? 37.406 9.703 8 1 64.56 40 ALA B C 1
ATOM 5760 O O . ALA B 1 40 ? 36.688 10.547 7.43 1 64.56 40 ALA B O 1
ATOM 5761 N N . SER B 1 41 ? 37.188 8.352 8.266 1 62.84 41 SER B N 1
ATOM 5762 C CA . SER B 1 41 ? 35.844 7.871 7.867 1 62.84 41 SER B CA 1
ATOM 5763 C C . SER B 1 41 ? 34.75 8.453 8.758 1 62.84 41 SER B C 1
ATOM 5765 O O . SER B 1 41 ? 35 8.734 9.93 1 62.84 41 SER B O 1
ATOM 5767 N N . THR B 1 42 ? 33.688 9.18 8.289 1 60.12 42 THR B N 1
ATOM 5768 C CA . THR B 1 42 ? 32.531 9.68 9.031 1 60.12 42 THR B CA 1
ATOM 5769 C C . THR B 1 42 ? 31.406 8.656 9.023 1 60.12 42 THR B C 1
ATOM 5771 O O . THR B 1 42 ? 31.266 7.879 8.07 1 60.12 42 THR B O 1
ATOM 5774 N N . PRO B 1 43 ? 30.625 8.617 10.352 1 59.22 43 PRO B N 1
ATOM 5775 C CA . PRO B 1 43 ? 30.797 9.523 11.492 1 59.22 43 PRO B CA 1
ATOM 5776 C C . PRO B 1 43 ? 31.953 9.109 12.398 1 59.22 43 PRO B C 1
ATOM 5778 O O . PRO B 1 43 ? 32.438 9.914 13.203 1 59.22 43 PRO B O 1
ATOM 5781 N N . LYS B 1 44 ? 32.281 7.777 12.328 1 69.62 44 LYS B N 1
ATOM 5782 C CA . LYS B 1 44 ? 33.375 7.316 13.172 1 69.62 44 LYS B CA 1
ATOM 5783 C C . LYS B 1 44 ? 34.469 6.668 12.336 1 69.62 44 LYS B C 1
ATOM 5785 O O . LYS B 1 44 ? 34.188 5.895 11.414 1 69.62 44 LYS B O 1
ATOM 5790 N N . CYS B 1 45 ? 35.625 7.031 12.641 1 66.31 45 CYS B N 1
ATOM 5791 C CA . CYS B 1 45 ? 36.75 6.418 11.945 1 66.31 45 CYS B CA 1
ATOM 5792 C C . CYS B 1 45 ? 36.906 4.961 12.367 1 66.31 45 CYS B C 1
ATOM 5794 O O . CYS B 1 45 ? 36.438 4.566 13.438 1 66.31 45 CYS B O 1
ATOM 5796 N N . ARG B 1 46 ? 37.406 4.164 11.547 1 71.12 46 ARG B N 1
ATOM 5797 C CA . ARG B 1 46 ? 37.562 2.729 11.773 1 71.12 46 ARG B CA 1
ATOM 5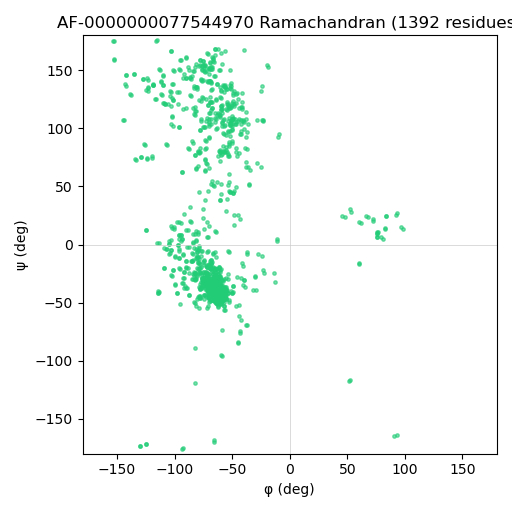798 C C . ARG B 1 46 ? 38.219 2.453 13.117 1 71.12 46 ARG B C 1
ATOM 5800 O O . ARG B 1 46 ? 37.875 1.484 13.797 1 71.12 46 ARG B O 1
ATOM 5807 N N . ASN B 1 47 ? 39.094 3.234 13.523 1 72.56 47 ASN B N 1
ATOM 5808 C CA . ASN B 1 47 ? 39.812 3.037 14.773 1 72.56 47 ASN B CA 1
ATOM 5809 C C . ASN B 1 47 ? 38.906 3.264 15.984 1 72.56 47 ASN B C 1
ATOM 5811 O O . ASN B 1 47 ? 38.938 2.512 16.953 1 72.56 47 ASN B O 1
ATOM 5815 N N . CYS B 1 48 ? 38.094 4.281 15.844 1 67.06 48 CYS B N 1
ATOM 5816 C CA . CYS B 1 48 ? 37.156 4.59 16.922 1 67.06 48 CYS B CA 1
ATOM 5817 C C . CYS B 1 48 ? 36.031 3.559 17 1 67.06 48 CYS B C 1
ATOM 5819 O O . CYS B 1 48 ? 35.562 3.238 18.078 1 67.06 48 CYS B O 1
ATOM 5821 N N . VAL B 1 49 ? 35.75 2.926 15.922 1 67.31 49 VAL B N 1
ATOM 5822 C CA . VAL B 1 49 ? 34.75 1.858 15.859 1 67.31 49 VAL B CA 1
ATOM 5823 C C . VAL B 1 49 ? 35.312 0.603 16.531 1 67.31 49 VAL B C 1
ATOM 5825 O O . VAL B 1 49 ? 34.625 -0.023 17.344 1 67.31 49 VAL B O 1
ATOM 5828 N N . LEU B 1 50 ? 36.5 0.263 16.297 1 69.25 50 LEU B N 1
ATOM 5829 C CA . LEU B 1 50 ? 37.094 -0.95 16.828 1 69.25 50 LEU B CA 1
ATOM 5830 C C . LEU B 1 50 ? 37.344 -0.832 18.328 1 69.25 50 LEU B C 1
ATOM 5832 O O . LEU B 1 50 ? 37.219 -1.818 19.062 1 69.25 50 LEU B O 1
ATOM 5836 N N . ARG B 1 51 ? 37.5 0.44 18.766 1 68.5 51 ARG B N 1
ATOM 5837 C CA . ARG B 1 51 ? 37.906 0.597 20.156 1 68.5 51 ARG B CA 1
ATOM 5838 C C . ARG B 1 51 ? 36.75 1.121 21 1 68.5 51 ARG B C 1
ATOM 5840 O O . ARG B 1 51 ? 36.844 1.227 22.219 1 68.5 51 ARG B O 1
ATOM 5847 N N . GLY B 1 52 ? 35.594 1.428 20.375 1 67.44 52 GLY B N 1
ATOM 5848 C CA . GLY B 1 52 ? 34.406 1.933 21.078 1 67.44 52 GLY B CA 1
ATOM 5849 C C . GLY B 1 52 ? 34.562 3.367 21.547 1 67.44 52 GLY B C 1
ATOM 5850 O O . GLY B 1 52 ? 33.969 3.773 22.531 1 67.44 52 GLY B O 1
ATOM 5851 N N . ASP B 1 53 ? 35.469 4.059 20.906 1 65.44 53 ASP B N 1
ATOM 5852 C CA . ASP B 1 53 ? 35.75 5.422 21.359 1 65.44 53 ASP B CA 1
ATOM 5853 C C . ASP B 1 53 ? 34.812 6.426 20.672 1 65.44 53 ASP B C 1
ATOM 5855 O O . ASP B 1 53 ? 34.312 6.156 19.578 1 65.44 53 ASP B O 1
ATOM 5859 N N . ASP B 1 54 ? 34.531 7.512 21.266 1 62.78 54 ASP B N 1
ATOM 5860 C CA . ASP B 1 54 ? 33.812 8.641 20.672 1 62.78 54 ASP B CA 1
ATOM 5861 C C . ASP B 1 54 ? 34.656 9.344 19.625 1 62.78 54 ASP B C 1
ATOM 5863 O O . ASP B 1 54 ? 35.719 9.852 19.938 1 62.78 54 ASP B O 1
ATOM 5867 N N . CYS B 1 55 ? 34.25 9.148 18.297 1 60.28 55 CYS B N 1
ATOM 5868 C CA . CYS B 1 55 ? 35.031 9.664 17.172 1 60.28 55 CYS B CA 1
ATOM 5869 C C . CYS B 1 55 ? 34.656 11.125 16.891 1 60.28 55 CYS B C 1
ATOM 5871 O O . CYS B 1 55 ? 33.594 11.406 16.312 1 60.28 55 CYS B O 1
ATOM 5873 N N . GLU B 1 56 ? 35.281 12.102 17.5 1 64 56 GLU B N 1
ATOM 5874 C CA . GLU B 1 56 ? 35.062 13.539 17.359 1 64 56 GLU B CA 1
ATOM 5875 C C . GLU B 1 56 ? 36.188 14.18 16.547 1 64 56 GLU B C 1
ATOM 5877 O O . GLU B 1 56 ? 37.312 13.727 16.578 1 64 56 GLU B O 1
ATOM 5882 N N . THR B 1 57 ? 35.844 14.828 15.414 1 60 57 THR B N 1
ATOM 5883 C CA . THR B 1 57 ? 36.875 15.602 14.719 1 60 57 THR B CA 1
ATOM 5884 C C . THR B 1 57 ? 36.688 17.094 14.953 1 60 57 THR B C 1
ATOM 5886 O O . THR B 1 57 ? 35.562 17.531 15.266 1 60 57 THR B O 1
ATOM 5889 N N . PHE B 1 58 ? 37.656 17.875 15.383 1 49.94 58 PHE B N 1
ATOM 5890 C CA . PHE B 1 58 ? 37.625 19.312 15.594 1 49.94 58 PHE B CA 1
ATOM 5891 C C . PHE B 1 58 ? 38.344 20.047 14.453 1 49.94 58 PHE B C 1
ATOM 5893 O O . PHE B 1 58 ? 39.406 19.625 14.008 1 49.94 58 PHE B O 1
ATOM 5900 N N . ASP B 1 59 ? 37.594 20.672 13.5 1 44.66 59 ASP B N 1
ATOM 5901 C CA . ASP B 1 59 ? 38.281 21.625 12.641 1 44.66 59 ASP B CA 1
ATOM 5902 C C . ASP B 1 59 ? 39.031 22.672 13.461 1 44.66 59 ASP B C 1
ATOM 5904 O O . ASP B 1 59 ? 38.406 23.391 14.258 1 44.66 59 ASP B O 1
ATOM 5908 N N . PRO B 1 60 ? 40.219 22.672 13.742 1 44.53 60 PRO B N 1
ATOM 5909 C CA . PRO B 1 60 ? 40.875 23.672 14.57 1 44.53 60 PRO B CA 1
ATOM 5910 C C . PRO B 1 60 ? 40.5 25.094 14.211 1 44.53 60 PRO B C 1
ATOM 5912 O O . PRO B 1 60 ? 40.812 26.031 14.953 1 44.53 60 PRO B O 1
ATOM 5915 N N . ARG B 1 61 ? 40.125 25.391 12.922 1 45.25 61 ARG B N 1
ATOM 5916 C CA . ARG B 1 61 ? 39.812 26.781 12.602 1 45.25 61 ARG B CA 1
ATOM 5917 C C . ARG B 1 61 ? 38.438 27.172 13.156 1 45.25 61 ARG B C 1
ATOM 5919 O O . ARG B 1 61 ? 38.125 28.359 13.258 1 45.25 61 ARG B O 1
ATOM 5926 N N . ARG B 1 62 ? 37.406 26.188 13.211 1 38.44 62 ARG B N 1
ATOM 5927 C CA . ARG B 1 62 ? 36.125 26.453 13.875 1 38.44 62 ARG B CA 1
ATOM 5928 C C . ARG B 1 62 ? 35.875 25.484 15.023 1 38.44 62 ARG B C 1
ATOM 5930 O O . ARG B 1 62 ? 35.312 24.406 14.82 1 38.44 62 ARG B O 1
ATOM 5937 N N . PRO B 1 63 ? 36.5 25.625 16.062 1 38.03 63 PRO B N 1
ATOM 5938 C CA . PRO B 1 63 ? 36.531 24.703 17.203 1 38.03 63 PRO B CA 1
ATOM 5939 C C . PRO B 1 63 ? 35.156 24.141 17.562 1 38.03 63 PRO B C 1
ATOM 5941 O O . PRO B 1 63 ? 35.062 22.984 18 1 38.03 63 PRO B O 1
ATOM 5944 N N . ASN B 1 64 ? 34.312 24.969 17.969 1 36.81 64 ASN B N 1
ATOM 5945 C CA . ASN B 1 64 ? 33.125 24.562 18.703 1 36.81 64 ASN B CA 1
ATOM 5946 C C . ASN B 1 64 ? 32.062 24 17.766 1 36.81 64 ASN B C 1
ATOM 5948 O O . ASN B 1 64 ? 30.906 23.797 18.172 1 36.81 64 ASN B O 1
ATOM 5952 N N . GLY B 1 65 ? 32.094 24.203 16.391 1 31.81 65 GLY B N 1
ATOM 5953 C CA . GLY B 1 65 ? 30.922 23.922 15.57 1 31.81 65 GLY B CA 1
ATOM 5954 C C . GLY B 1 65 ? 30.891 22.5 15.047 1 31.81 65 GLY B C 1
ATOM 5955 O O . GLY B 1 65 ? 31.938 21.875 14.859 1 31.81 65 GLY B O 1
ATOM 5956 N N . PRO B 1 66 ? 29.891 21.75 15.445 1 31.06 66 PRO B N 1
ATOM 5957 C CA . PRO B 1 66 ? 29.797 20.359 15.008 1 31.06 66 PRO B CA 1
ATOM 5958 C C . PRO B 1 66 ? 30.078 20.188 13.523 1 31.06 66 PRO B C 1
ATOM 5960 O O . PRO B 1 66 ? 29.703 21.047 12.719 1 31.06 66 PRO B O 1
ATOM 5963 N N . ALA B 1 67 ? 31.125 19.703 13.188 1 29.64 67 ALA B N 1
ATOM 5964 C CA . ALA B 1 67 ? 31.625 19.516 11.828 1 29.64 67 ALA B CA 1
ATOM 5965 C C . ALA B 1 67 ? 30.688 18.641 11.008 1 29.64 67 ALA B C 1
ATOM 5967 O O . ALA B 1 67 ? 30.438 17.484 11.359 1 29.64 67 ALA B O 1
ATOM 5968 N N . VAL B 1 68 ? 29.641 19.188 10.578 1 28.41 68 VAL B N 1
ATOM 5969 C CA . VAL B 1 68 ? 28.797 18.391 9.68 1 28.41 68 VAL B CA 1
ATOM 5970 C C . VAL B 1 68 ? 29.562 18.094 8.391 1 28.41 68 VAL B C 1
ATOM 5972 O O . VAL B 1 68 ? 30.047 19.016 7.727 1 28.41 68 VAL B O 1
ATOM 5975 N N . ARG B 1 69 ? 30.062 16.969 8.383 1 27.48 69 ARG B N 1
ATOM 5976 C CA . ARG B 1 69 ? 30.797 16.516 7.203 1 27.48 69 ARG B CA 1
ATOM 5977 C C . ARG B 1 69 ? 29.922 16.578 5.953 1 27.48 69 ARG B C 1
ATOM 5979 O O . ARG B 1 69 ? 28.844 15.984 5.922 1 27.48 69 ARG B O 1
ATOM 5986 N N . ARG B 1 70 ? 30 17.578 5.238 1 26.75 70 ARG B N 1
ATOM 5987 C CA . ARG B 1 70 ? 29.328 17.766 3.951 1 26.75 70 ARG B CA 1
ATOM 5988 C C . ARG B 1 70 ? 30.047 16.984 2.852 1 26.75 70 ARG B C 1
ATOM 5990 O O . ARG B 1 70 ? 31.281 16.984 2.789 1 26.75 70 ARG B O 1
ATOM 5997 N N . TRP B 1 71 ? 29.469 15.867 2.395 1 22.05 71 TRP B N 1
ATOM 5998 C CA . TRP B 1 71 ? 30.016 14.961 1.385 1 22.05 71 TRP B CA 1
ATOM 5999 C C . TRP B 1 71 ? 30.422 15.727 0.128 1 22.05 71 TRP B C 1
ATOM 6001 O O . TRP B 1 71 ? 29.641 16.531 -0.394 1 22.05 71 TRP B O 1
ATOM 6011 N N . PRO B 1 72 ? 31.594 15.742 -0.233 1 22.39 72 PRO B N 1
ATOM 6012 C CA . PRO B 1 72 ? 32.062 16.547 -1.359 1 22.39 72 PRO B CA 1
ATOM 6013 C C . PRO B 1 72 ? 31.531 16.047 -2.703 1 22.39 72 PRO B C 1
ATOM 6015 O O . PRO B 1 72 ? 31.391 14.844 -2.906 1 22.39 72 PRO B O 1
ATOM 6018 N N . ALA B 1 73 ? 30.719 16.75 -3.465 1 22.34 73 ALA B N 1
ATOM 6019 C CA . ALA B 1 73 ? 30.172 16.562 -4.805 1 22.34 73 ALA B CA 1
ATOM 6020 C C . ALA B 1 73 ? 31.266 16.203 -5.805 1 22.34 73 ALA B C 1
ATOM 6022 O O . ALA B 1 73 ? 32.312 16.891 -5.871 1 22.34 73 ALA B O 1
ATOM 6023 N N . LYS B 1 74 ? 31.328 14.938 -6.309 1 22.47 74 LYS B N 1
ATOM 6024 C CA . LYS B 1 74 ? 32.312 14.422 -7.262 1 22.47 74 LYS B CA 1
ATOM 6025 C C . LYS B 1 74 ? 32.375 15.305 -8.5 1 22.47 74 LYS B C 1
ATOM 6027 O O . LYS B 1 74 ? 31.359 15.664 -9.078 1 22.47 74 LYS B O 1
ATOM 6032 N N . ALA B 1 75 ? 33.469 15.875 -8.773 1 20.41 75 ALA B N 1
ATOM 6033 C CA . ALA B 1 75 ? 33.844 16.688 -9.938 1 20.41 75 ALA B CA 1
ATOM 6034 C C . ALA B 1 75 ? 33.75 15.875 -11.219 1 20.41 75 ALA B C 1
ATOM 6036 O O . ALA B 1 75 ? 34.281 14.766 -11.297 1 20.41 75 ALA B O 1
ATOM 6037 N N . PRO B 1 76 ? 32.781 16.109 -12.273 1 21.84 76 PRO B N 1
ATOM 6038 C CA . PRO B 1 76 ? 32.594 15.422 -13.547 1 21.84 76 PRO B CA 1
ATOM 6039 C C . PRO B 1 76 ? 33.906 15.297 -14.336 1 21.84 76 PRO B C 1
ATOM 6041 O O . PRO B 1 76 ? 34.688 16.234 -14.367 1 21.84 76 PRO B O 1
ATOM 6044 N N . GLN B 1 77 ? 34.438 14.141 -14.422 1 21.11 77 GLN B N 1
ATOM 6045 C CA . GLN B 1 77 ? 35.594 13.82 -15.266 1 21.11 77 GLN B CA 1
ATOM 6046 C C . GLN B 1 77 ? 35.406 14.336 -16.688 1 21.11 77 GLN B C 1
ATOM 6048 O O . GLN B 1 77 ? 34.281 14.391 -17.188 1 21.11 77 GLN B O 1
ATOM 6053 N N . GLY B 1 78 ? 36.375 15.055 -17.266 1 19.72 78 GLY B N 1
ATOM 6054 C CA . GLY B 1 78 ? 36.625 15.695 -18.547 1 19.72 78 GLY B CA 1
ATOM 6055 C C . GLY B 1 78 ? 36.406 14.789 -19.734 1 19.72 78 GLY B C 1
ATOM 6056 O O . GLY B 1 78 ? 36.844 13.633 -19.719 1 19.72 78 GLY B O 1
ATOM 6057 N N . GLY B 1 79 ? 35.281 14.977 -20.484 1 20.42 79 GLY B N 1
ATOM 6058 C CA . GLY B 1 79 ? 34.812 14.383 -21.734 1 20.42 79 GLY B CA 1
ATOM 6059 C C . GLY B 1 79 ? 35.875 14.422 -22.828 1 20.42 79 GLY B C 1
ATOM 6060 O O . GLY B 1 79 ? 36.594 15.422 -22.969 1 20.42 79 GLY B O 1
ATOM 6061 N N . THR B 1 80 ? 36.531 13.398 -23.047 1 20.05 80 THR B N 1
ATOM 6062 C CA . THR B 1 80 ? 37.312 13.273 -24.266 1 20.05 80 THR B CA 1
ATOM 6063 C C . THR B 1 80 ? 36.5 13.648 -25.484 1 20.05 80 THR B C 1
ATOM 6065 O O . THR B 1 80 ? 35.281 13.406 -25.531 1 20.05 80 THR B O 1
ATOM 6068 N N . ALA B 1 81 ? 37 14.461 -26.359 1 18.88 81 ALA B N 1
ATOM 6069 C CA . ALA B 1 81 ? 36.656 15.078 -27.641 1 18.88 81 ALA B CA 1
ATOM 6070 C C . ALA B 1 81 ? 36.25 14.031 -28.672 1 18.88 81 ALA B C 1
ATOM 6072 O O . ALA B 1 81 ? 37.094 13.383 -29.266 1 18.88 81 ALA B O 1
ATOM 6073 N N . ARG B 1 82 ? 35.312 13.07 -28.422 1 18.05 82 ARG B N 1
ATOM 6074 C CA . ARG B 1 82 ? 35.125 12.164 -29.562 1 18.05 82 ARG B CA 1
ATOM 6075 C C . ARG B 1 82 ? 34.656 12.922 -30.797 1 18.05 82 ARG B C 1
ATOM 6077 O O . ARG B 1 82 ? 33.906 13.906 -30.688 1 18.05 82 ARG B O 1
ATOM 6084 N N . ARG B 1 83 ? 35.219 12.641 -31.938 1 17.88 83 ARG B N 1
ATOM 6085 C CA . ARG B 1 83 ? 35.125 13.047 -33.344 1 17.88 83 ARG B CA 1
ATOM 6086 C C . ARG B 1 83 ? 33.719 12.898 -33.844 1 17.88 83 ARG B C 1
ATOM 6088 O O . ARG B 1 83 ? 33 11.953 -33.5 1 17.88 83 ARG B O 1
ATOM 6095 N N . HIS B 1 84 ? 33.094 13.984 -34.344 1 17.62 84 HIS B N 1
ATOM 6096 C CA . HIS B 1 84 ? 31.812 14.398 -34.938 1 17.62 84 HIS B CA 1
ATOM 6097 C C . HIS B 1 84 ? 31.438 13.484 -36.094 1 17.62 84 HIS B C 1
ATOM 6099 O O . HIS B 1 84 ? 30.641 13.867 -36.969 1 17.62 84 HIS B O 1
ATOM 6105 N N . SER B 1 85 ? 31.547 12.148 -36 1 17.98 85 SER B N 1
ATOM 6106 C CA . SER B 1 85 ? 31.25 11.609 -37.312 1 17.98 85 SER B CA 1
ATOM 6107 C C . SER B 1 85 ? 29.844 11.992 -37.75 1 17.98 85 SER B C 1
ATOM 6109 O O . SER B 1 85 ? 28.938 12.117 -36.938 1 17.98 85 SER B O 1
ATOM 6111 N N . SER B 1 86 ? 29.609 12.5 -38.969 1 18.12 86 SER B N 1
ATOM 6112 C CA . SER B 1 86 ? 28.625 13.125 -39.844 1 18.12 86 SER B CA 1
ATOM 6113 C C . SER B 1 86 ? 27.422 12.203 -40.062 1 18.12 86 SER B C 1
ATOM 6115 O O . SER B 1 86 ? 26.922 12.109 -41.188 1 18.12 86 SER B O 1
ATOM 6117 N N . ILE B 1 87 ? 26.906 11.43 -39.062 1 18.28 87 ILE B N 1
ATOM 6118 C CA . ILE B 1 87 ? 25.922 10.531 -39.656 1 18.28 87 ILE B CA 1
ATOM 6119 C C . ILE B 1 87 ? 24.766 11.344 -40.219 1 18.28 87 ILE B C 1
ATOM 6121 O O . ILE B 1 87 ? 24.25 12.25 -39.562 1 18.28 87 ILE B O 1
ATOM 6125 N N . SER B 1 88 ? 24.406 11.219 -41.469 1 18.05 88 SER B N 1
ATOM 6126 C CA . SER B 1 88 ? 23.484 11.75 -42.469 1 18.05 88 SER B CA 1
ATOM 6127 C C . SER B 1 88 ? 22.031 11.547 -42.062 1 18.05 88 SER B C 1
ATOM 6129 O O . SER B 1 88 ? 21.688 10.492 -41.531 1 18.05 88 SER B O 1
ATOM 6131 N N . GLU B 1 89 ? 21.141 12.641 -42.031 1 18.33 89 GLU B N 1
ATOM 6132 C CA . GLU B 1 89 ? 19.891 13.211 -41.531 1 18.33 89 GLU B CA 1
ATOM 6133 C C . GLU B 1 89 ? 18.688 12.531 -42.188 1 18.33 89 GLU B C 1
ATOM 6135 O O . GLU B 1 89 ? 17.562 12.992 -42.062 1 18.33 89 GLU B O 1
ATOM 6140 N N . HIS B 1 90 ? 18.688 11.312 -42.812 1 18.44 90 HIS B N 1
ATOM 6141 C CA . HIS B 1 90 ? 17.516 11.227 -43.688 1 18.44 90 HIS B CA 1
ATOM 6142 C C . HIS B 1 90 ? 16.234 11.062 -42.875 1 18.44 90 HIS B C 1
ATOM 6144 O O . HIS B 1 90 ? 16.125 10.164 -42.031 1 18.44 90 HIS B O 1
ATOM 6150 N N . SER B 1 91 ? 15.305 12.148 -42.719 1 20.5 91 SER B N 1
ATOM 6151 C CA . SER B 1 91 ? 14.172 12.586 -41.906 1 20.5 91 SER B CA 1
ATOM 6152 C C . SER B 1 91 ? 12.906 11.828 -42.281 1 20.5 91 SER B C 1
ATOM 6154 O O . SER B 1 91 ? 11.789 12.289 -42 1 20.5 91 SER B O 1
ATOM 6156 N N . SER B 1 92 ? 12.852 10.562 -42.75 1 19.7 92 SER B N 1
ATOM 6157 C CA . SER B 1 92 ? 11.555 10.32 -43.375 1 19.7 92 SER B CA 1
ATOM 6158 C C . SER B 1 92 ? 10.422 10.398 -42.344 1 19.7 92 SER B C 1
ATOM 6160 O O . SER B 1 92 ? 10.648 10.211 -41.156 1 19.7 92 SER B O 1
ATOM 6162 N N . PRO B 1 93 ? 9.047 10.555 -42.812 1 21.05 93 PRO B N 1
ATOM 6163 C CA . PRO B 1 93 ? 7.746 11.039 -42.344 1 21.05 93 PRO B CA 1
ATOM 6164 C C . PRO B 1 93 ? 7.148 10.172 -41.25 1 21.05 93 PRO B C 1
ATOM 6166 O O . PRO B 1 93 ? 6.039 10.438 -40.781 1 21.05 93 PRO B O 1
ATOM 6169 N N . SER B 1 94 ? 7.629 8.945 -41 1 22.38 94 SER B N 1
ATOM 6170 C CA . SER B 1 94 ? 6.727 7.98 -40.375 1 22.38 94 SER B CA 1
ATOM 6171 C C . SER B 1 94 ? 6.488 8.305 -38.906 1 22.38 94 SER B C 1
ATOM 6173 O O . SER B 1 94 ? 7.328 8.008 -38.062 1 22.38 94 SER B O 1
ATOM 6175 N N . SER B 1 95 ? 5.766 9.391 -38.594 1 23.95 95 SER B N 1
ATOM 6176 C CA . SER B 1 95 ? 5.691 10.227 -37.406 1 23.95 95 SER B CA 1
ATOM 6177 C C . SER B 1 95 ? 5.008 9.5 -36.25 1 23.95 95 SER B C 1
ATOM 6179 O O . SER B 1 95 ? 5.199 9.852 -35.062 1 23.95 95 SER B O 1
ATOM 6181 N N . LEU B 1 96 ? 3.797 8.977 -36.531 1 25.2 96 LEU B N 1
ATOM 6182 C CA . LEU B 1 96 ? 2.826 8.789 -35.469 1 25.2 96 LEU B CA 1
ATOM 6183 C C . LEU B 1 96 ? 3.324 7.754 -34.469 1 25.2 96 LEU B C 1
ATOM 6185 O O . LEU B 1 96 ? 2.883 7.738 -33.312 1 25.2 96 LEU B O 1
ATOM 6189 N N . MET B 1 97 ? 3.945 6.676 -34.969 1 25.77 97 MET B N 1
ATOM 6190 C CA . MET B 1 97 ? 4.359 5.465 -34.281 1 25.77 97 MET B CA 1
ATOM 6191 C C . MET B 1 97 ? 5.465 5.766 -33.281 1 25.77 97 MET B C 1
ATOM 6193 O O . MET B 1 97 ? 6.004 4.855 -32.625 1 25.77 97 MET B O 1
ATOM 6197 N N . SER B 1 98 ? 6.004 6.988 -33.281 1 26.73 98 SER B N 1
ATOM 6198 C CA . SER B 1 98 ? 7.316 7.25 -32.719 1 26.73 98 SER B CA 1
ATOM 6199 C C . SER B 1 98 ? 7.23 7.422 -31.188 1 26.73 98 SER B C 1
ATOM 6201 O O . SER B 1 98 ? 8.258 7.5 -30.516 1 26.73 98 SER B O 1
ATOM 6203 N N . VAL B 1 99 ? 6.039 7.945 -30.781 1 27.88 99 VAL B N 1
ATOM 6204 C CA . VAL B 1 99 ? 6.121 8.43 -29.406 1 27.88 99 VAL B CA 1
ATOM 6205 C C . VAL B 1 99 ? 6.234 7.246 -28.438 1 27.88 99 VAL B C 1
ATOM 6207 O O . VAL B 1 99 ? 6.887 7.344 -27.406 1 27.88 99 VAL B O 1
ATOM 6210 N N . GLN B 1 100 ? 5.359 6.191 -28.703 1 28.53 100 GLN B N 1
ATOM 6211 C CA . GLN B 1 100 ? 5.297 5.098 -27.75 1 28.53 100 GLN B CA 1
ATOM 6212 C C . GLN B 1 100 ? 6.598 4.301 -27.734 1 28.53 100 GLN B C 1
ATOM 6214 O O . GLN B 1 100 ? 6.883 3.586 -26.766 1 28.53 100 GLN B O 1
ATOM 6219 N N . HIS B 1 101 ? 7.367 4.191 -28.922 1 28.25 101 HIS B N 1
ATOM 6220 C CA . HIS B 1 101 ? 8.625 3.475 -29.078 1 28.25 101 HIS B CA 1
ATOM 6221 C C . HIS B 1 101 ? 9.75 4.137 -28.297 1 28.25 101 HIS B C 1
ATOM 6223 O O . HIS B 1 101 ? 10.844 3.588 -28.188 1 28.25 101 HIS B O 1
ATOM 6229 N N . GLU B 1 102 ? 9.672 5.422 -28.141 1 29.7 102 GLU B N 1
ATOM 6230 C CA . GLU B 1 102 ? 10.773 6.125 -27.5 1 29.7 102 GLU B CA 1
ATOM 6231 C C . GLU B 1 102 ? 10.898 5.719 -26.031 1 29.7 102 GLU B C 1
ATOM 6233 O O . GLU B 1 102 ? 11.992 5.723 -25.469 1 29.7 102 GLU B O 1
ATOM 6238 N N . ARG B 1 103 ? 9.797 5.352 -25.391 1 29.14 103 ARG B N 1
ATOM 6239 C CA . ARG B 1 103 ? 9.883 5.098 -23.953 1 29.14 103 ARG B CA 1
ATOM 6240 C C . ARG B 1 103 ? 10.531 3.748 -23.672 1 29.14 103 ARG B C 1
ATOM 6242 O O . ARG B 1 103 ? 11.219 3.584 -22.672 1 29.14 103 ARG B O 1
ATOM 6249 N N . ALA B 1 104 ? 10.336 2.643 -24.438 1 28.88 104 ALA B N 1
ATOM 6250 C CA . ALA B 1 104 ? 10.953 1.343 -24.188 1 28.88 104 ALA B CA 1
ATOM 6251 C C . ALA B 1 104 ? 12.445 1.368 -24.516 1 28.88 104 ALA B C 1
ATOM 6253 O O . ALA B 1 104 ? 13.242 0.688 -23.875 1 28.88 104 ALA B O 1
ATOM 6254 N N . ALA B 1 105 ? 12.945 1.978 -25.734 1 30.73 105 ALA B N 1
ATOM 6255 C CA . ALA B 1 105 ? 14.359 2.064 -26.109 1 30.73 105 ALA B CA 1
ATOM 6256 C C . ALA B 1 105 ? 15.141 2.898 -25.094 1 30.73 105 ALA B C 1
ATOM 6258 O O . ALA B 1 105 ? 16.375 2.9 -25.094 1 30.73 105 ALA B O 1
ATOM 6259 N N . SER B 1 106 ? 14.477 3.725 -24.391 1 31.22 106 SER B N 1
ATOM 6260 C CA . SER B 1 106 ? 15.164 4.566 -23.422 1 31.22 106 SER B CA 1
ATOM 6261 C C . SER B 1 106 ? 15.562 3.771 -22.188 1 31.22 106 SER B C 1
ATOM 6263 O O . SER B 1 106 ? 16.234 4.293 -21.281 1 31.22 106 SER B O 1
ATOM 6265 N N . LEU B 1 107 ? 15.078 2.621 -21.922 1 29.75 107 LEU B N 1
ATOM 6266 C CA . LEU B 1 107 ? 15.461 1.908 -20.703 1 29.75 107 LEU B CA 1
ATOM 6267 C C . LEU B 1 107 ? 16.844 1.267 -20.875 1 29.75 107 LEU B C 1
ATOM 6269 O O . LEU B 1 107 ? 17.484 0.923 -19.875 1 29.75 107 LEU B O 1
ATOM 6273 N N . ALA B 1 108 ? 17.297 0.503 -22.016 1 32.78 108 ALA B N 1
ATOM 6274 C CA . ALA B 1 108 ? 18.578 -0.208 -22.125 1 32.78 108 ALA B CA 1
ATOM 6275 C C . ALA B 1 108 ? 19.75 0.745 -21.953 1 32.78 108 ALA B C 1
ATOM 6277 O O . ALA B 1 108 ? 20.688 0.458 -21.188 1 32.78 108 ALA B O 1
ATOM 6278 N N . ARG B 1 109 ? 20.391 1.309 -23.234 1 32.16 109 ARG B N 1
ATOM 6279 C CA . ARG B 1 109 ? 21.672 1.998 -23.391 1 32.16 109 ARG B CA 1
ATOM 6280 C C . ARG B 1 109 ? 21.656 3.332 -22.656 1 32.16 109 ARG B C 1
ATOM 6282 O O . ARG B 1 109 ? 22.234 4.316 -23.141 1 32.16 109 ARG B O 1
ATOM 6289 N N . SER B 1 110 ? 20.703 3.564 -21.859 1 31.16 110 SER B N 1
ATOM 6290 C CA . SER B 1 110 ? 20.719 4.98 -21.516 1 31.16 110 SER B CA 1
ATOM 6291 C C . SER B 1 110 ? 22.062 5.387 -20.906 1 31.16 110 SER B C 1
ATOM 6293 O O . SER B 1 110 ? 22.453 4.863 -19.859 1 31.16 110 SER B O 1
ATOM 6295 N N . GLY B 1 111 ? 23.047 5.613 -21.672 1 31.7 111 GLY B N 1
ATOM 6296 C CA . GLY B 1 111 ? 24.047 6.523 -21.125 1 31.7 111 GLY B CA 1
ATOM 6297 C C . GLY B 1 111 ? 23.516 7.367 -19.984 1 31.7 111 GLY B C 1
ATOM 6298 O O . GLY B 1 111 ? 22.312 7.41 -19.734 1 31.7 111 GLY B O 1
ATOM 6299 N N . PRO B 1 112 ? 24.297 7.816 -19.078 1 33.94 112 PRO B N 1
ATOM 6300 C CA . PRO B 1 112 ? 23.734 8.703 -18.062 1 33.94 112 PRO B CA 1
ATOM 6301 C C . PRO B 1 112 ? 22.641 9.617 -18.609 1 33.94 112 PRO B C 1
ATOM 6303 O O . PRO B 1 112 ? 22.922 10.523 -19.391 1 33.94 112 PRO B O 1
ATOM 6306 N N . LYS B 1 113 ? 21.656 9.211 -19.266 1 39.84 113 LYS B N 1
ATOM 6307 C CA . LYS B 1 113 ? 20.594 10.117 -19.703 1 39.84 113 LYS B CA 1
ATOM 6308 C C . LYS B 1 113 ? 20.531 11.367 -18.844 1 39.84 113 LYS B C 1
ATOM 6310 O O . LYS B 1 113 ? 20.609 11.281 -17.609 1 39.84 113 LYS B O 1
ATOM 6315 N N . GLU B 1 114 ? 20.891 12.406 -19.219 1 44.56 114 GLU B N 1
ATOM 6316 C CA . GLU B 1 114 ? 20.812 13.742 -18.625 1 44.56 114 GLU B CA 1
ATOM 6317 C C . GLU B 1 114 ? 19.5 13.938 -17.891 1 44.56 114 GLU B C 1
ATOM 6319 O O . GLU B 1 114 ? 18.422 13.953 -18.516 1 44.56 114 GLU B O 1
ATOM 6324 N N . ARG B 1 115 ? 19.391 13.492 -16.703 1 59.53 115 ARG B N 1
ATOM 6325 C CA . ARG B 1 115 ? 18.203 13.695 -15.867 1 59.53 115 ARG B CA 1
ATOM 6326 C C . ARG B 1 115 ? 17.672 15.125 -16 1 59.53 115 ARG B C 1
ATOM 6328 O O . ARG B 1 115 ? 18.422 16.094 -15.773 1 59.53 115 ARG B O 1
ATOM 6335 N N . HIS B 1 116 ? 16.578 15.281 -16.672 1 67.12 116 HIS B N 1
ATOM 6336 C CA . HIS B 1 116 ? 15.914 16.594 -16.703 1 67.12 116 HIS B CA 1
ATOM 6337 C C . HIS B 1 116 ? 15.531 17.031 -15.289 1 67.12 116 HIS B C 1
ATOM 6339 O O . HIS B 1 116 ? 14.875 16.297 -14.555 1 67.12 116 HIS B O 1
ATOM 6345 N N . PRO B 1 117 ? 16.109 18.172 -14.883 1 78.81 117 PRO B N 1
ATOM 6346 C CA . PRO B 1 117 ? 15.797 18.641 -13.531 1 78.81 117 PRO B CA 1
ATOM 6347 C C . PRO B 1 117 ? 14.312 18.922 -13.344 1 78.81 117 PRO B C 1
ATOM 6349 O O . PRO B 1 117 ? 13.625 19.297 -14.297 1 78.81 117 PRO B O 1
ATOM 6352 N N . SER B 1 118 ? 13.875 18.75 -12.195 1 86.06 118 SER B N 1
ATOM 6353 C CA . SER B 1 118 ? 12.516 19.125 -11.828 1 86.06 118 SER B CA 1
ATOM 6354 C C . SER B 1 118 ? 12.367 20.641 -11.758 1 86.06 118 SER B C 1
ATOM 6356 O O . SER B 1 118 ? 13.367 21.375 -11.75 1 86.06 118 SER B O 1
ATOM 6358 N N . TRP B 1 119 ? 11.188 21.125 -11.75 1 89.75 119 TRP B N 1
ATOM 6359 C CA . TRP B 1 119 ? 10.984 22.562 -11.672 1 89.75 119 TRP B CA 1
ATOM 6360 C C . TRP B 1 119 ? 11.477 23.109 -10.336 1 89.75 119 TRP B C 1
ATOM 6362 O O . TRP B 1 119 ? 11.93 24.25 -10.258 1 89.75 119 TRP B O 1
ATOM 6372 N N . ILE B 1 120 ? 11.438 22.359 -9.32 1 90.75 120 ILE B N 1
ATOM 6373 C CA . ILE B 1 120 ? 11.898 22.766 -8 1 90.75 120 ILE B CA 1
ATOM 6374 C C . ILE B 1 120 ? 13.422 22.922 -8.008 1 90.75 120 ILE B C 1
ATOM 6376 O O . ILE B 1 120 ? 13.961 23.859 -7.434 1 90.75 120 ILE B O 1
ATOM 6380 N N . GLU B 1 121 ? 14.047 21.922 -8.586 1 87 121 GLU B N 1
ATOM 6381 C CA . GLU B 1 121 ? 15.5 22 -8.719 1 87 121 GLU B CA 1
ATOM 6382 C C . GLU B 1 121 ? 15.922 23.25 -9.484 1 87 121 GLU B C 1
ATOM 6384 O O . GLU B 1 121 ? 16.906 23.906 -9.133 1 87 121 GLU B O 1
ATOM 6389 N N . ARG B 1 122 ? 15.188 23.531 -10.406 1 85.12 122 ARG B N 1
ATOM 6390 C CA . ARG B 1 122 ? 15.469 24.719 -11.203 1 85.12 122 ARG B CA 1
ATOM 6391 C C . ARG B 1 122 ? 15.258 25.984 -10.391 1 85.12 122 ARG B C 1
ATOM 6393 O O . ARG B 1 122 ? 16.062 26.922 -10.469 1 85.12 122 ARG B O 1
ATOM 6400 N N . ALA B 1 123 ? 14.219 26.031 -9.75 1 89.5 123 ALA B N 1
ATOM 6401 C CA . ALA B 1 123 ? 13.938 27.188 -8.898 1 89.5 123 ALA B CA 1
ATOM 6402 C C . ALA B 1 123 ? 15.031 27.375 -7.855 1 89.5 123 ALA B C 1
ATOM 6404 O O . ALA B 1 123 ? 15.422 28.516 -7.555 1 89.5 123 ALA B O 1
ATOM 6405 N N . TYR B 1 124 ? 15.461 26.328 -7.352 1 89.44 124 TYR B N 1
ATOM 6406 C CA . TYR B 1 124 ? 16.5 26.375 -6.336 1 89.44 124 TYR B CA 1
ATOM 6407 C C . TYR B 1 124 ? 17.812 26.906 -6.922 1 89.44 124 TYR B C 1
ATOM 6409 O O . TYR B 1 124 ? 18.469 27.734 -6.301 1 89.44 124 TYR B O 1
ATOM 6417 N N . GLN B 1 125 ? 18.094 26.5 -8.07 1 84.56 125 GLN B N 1
ATOM 6418 C CA . GLN B 1 125 ? 19.297 26.969 -8.766 1 84.56 125 GLN B CA 1
ATOM 6419 C C . GLN B 1 125 ? 19.219 28.453 -9.062 1 84.56 125 GLN B C 1
ATOM 6421 O O . GLN B 1 125 ? 20.188 29.188 -8.898 1 84.56 125 GLN B O 1
ATOM 6426 N N . GLU B 1 126 ? 18.094 28.844 -9.414 1 83.94 126 GLU B N 1
ATOM 6427 C CA . GLU B 1 126 ? 17.922 30.25 -9.734 1 83.94 126 GLU B CA 1
ATOM 6428 C C . GLU B 1 126 ? 17.984 31.109 -8.469 1 83.94 126 GLU B C 1
ATOM 6430 O O . GLU B 1 126 ? 18.422 32.25 -8.523 1 83.94 126 GLU B O 1
ATOM 6435 N N . SER B 1 127 ? 17.531 30.609 -7.516 1 83 127 SER B N 1
ATOM 6436 C CA . SER B 1 127 ? 17.531 31.328 -6.25 1 83 127 SER B CA 1
ATOM 6437 C C . SER B 1 127 ? 18.922 31.422 -5.656 1 83 127 SER B C 1
ATOM 6439 O O . SER B 1 127 ? 19.219 32.344 -4.871 1 83 127 SER B O 1
ATOM 6441 N N . GLN B 1 128 ? 19.766 30.5 -6.031 1 77.25 128 GLN B N 1
ATOM 6442 C CA . GLN B 1 128 ? 21.141 30.516 -5.551 1 77.25 128 GLN B CA 1
ATOM 6443 C C . GLN B 1 128 ? 21.984 31.516 -6.328 1 77.25 128 GLN B C 1
ATOM 6445 O O . GLN B 1 128 ? 22.891 32.156 -5.77 1 77.25 128 GLN B O 1
ATOM 6450 N N . THR B 1 129 ? 21.875 31.547 -7.781 1 62.72 129 THR B N 1
ATOM 6451 C CA . THR B 1 129 ? 22.688 32.375 -8.664 1 62.72 129 THR B CA 1
ATOM 6452 C C . THR B 1 129 ? 22.328 33.844 -8.516 1 62.72 129 THR B C 1
ATOM 6454 O O . THR B 1 129 ? 22.953 34.719 -9.125 1 62.72 129 THR B O 1
ATOM 6457 N N . THR B 1 130 ? 21.359 34.219 -8.031 1 54.34 130 THR B N 1
ATOM 6458 C CA . THR B 1 130 ? 21.156 35.656 -7.902 1 54.34 130 THR B CA 1
ATOM 6459 C C . THR B 1 130 ? 22.375 36.312 -7.273 1 54.34 130 THR B C 1
ATOM 6461 O O . THR B 1 130 ? 23.016 35.75 -6.387 1 54.34 130 THR B O 1
ATOM 6464 N N . PRO B 1 131 ? 23.016 37.375 -8.109 1 43.88 131 PRO B N 1
ATOM 6465 C CA . PRO B 1 131 ? 24.328 38 -8.062 1 43.88 131 PRO B CA 1
ATOM 6466 C C . PRO B 1 131 ? 24.875 38.094 -6.637 1 43.88 131 PRO B C 1
ATOM 6468 O O . PRO B 1 131 ? 26.047 38.469 -6.449 1 43.88 131 PRO B O 1
ATOM 6471 N N . ASP B 1 132 ? 24.188 38.375 -5.578 1 42.72 132 ASP B N 1
ATOM 6472 C CA . ASP B 1 132 ? 25.031 38.781 -4.457 1 42.72 132 ASP B CA 1
ATOM 6473 C C . ASP B 1 132 ? 25.969 37.656 -4.039 1 42.72 132 ASP B C 1
ATOM 6475 O O . ASP B 1 132 ? 26.984 37.875 -3.396 1 42.72 132 ASP B O 1
ATOM 6479 N N . HIS B 1 133 ? 25.719 36.531 -3.762 1 39.06 133 HIS B N 1
ATOM 6480 C CA . HIS B 1 133 ? 26.688 35.531 -3.27 1 39.06 133 HIS B CA 1
ATOM 6481 C C . HIS B 1 133 ? 26.672 34.281 -4.121 1 39.06 133 HIS B C 1
ATOM 6483 O O . HIS B 1 133 ? 25.688 33.531 -4.121 1 39.06 133 HIS B O 1
ATOM 6489 N N . VAL B 1 134 ? 27.5 34.406 -5.203 1 36.34 134 VAL B N 1
ATOM 6490 C CA . VAL B 1 134 ? 27.891 33.188 -5.938 1 36.34 134 VAL B CA 1
ATOM 6491 C C . VAL B 1 134 ? 28.453 32.156 -4.973 1 36.34 134 VAL B C 1
ATOM 6493 O O . VAL B 1 134 ? 29.609 32.219 -4.566 1 36.34 134 VAL B O 1
ATOM 6496 N N . THR B 1 135 ? 27.922 31.875 -3.889 1 35.53 135 THR B N 1
ATOM 6497 C CA . THR B 1 135 ? 28.547 30.766 -3.178 1 35.53 135 THR B CA 1
ATOM 6498 C C . THR B 1 135 ? 28.531 29.5 -4.031 1 35.53 135 THR B C 1
ATOM 6500 O O . THR B 1 135 ? 27.5 29.141 -4.602 1 35.53 135 THR B O 1
ATOM 6503 N N . ASP B 1 136 ? 29.641 29.094 -4.594 1 34.72 136 ASP B N 1
ATOM 6504 C CA . ASP B 1 136 ? 30.094 27.938 -5.34 1 34.72 136 ASP B CA 1
ATOM 6505 C C . ASP B 1 136 ? 29.547 26.641 -4.738 1 34.72 136 ASP B C 1
ATOM 6507 O O . ASP B 1 136 ? 30.016 25.547 -5.051 1 34.72 136 ASP B O 1
ATOM 6511 N N . GLY B 1 137 ? 29.031 26.609 -3.5 1 35.59 137 GLY B N 1
ATOM 6512 C CA . GLY B 1 137 ? 28.781 25.281 -2.961 1 35.59 137 GLY B CA 1
ATOM 6513 C C . GLY B 1 137 ? 27.578 24.594 -3.586 1 35.59 137 GLY B C 1
ATOM 6514 O O . GLY B 1 137 ? 26.438 24.953 -3.309 1 35.59 137 GLY B O 1
ATOM 6515 N N . GLN B 1 138 ? 27.641 24.141 -4.801 1 36.5 138 GLN B N 1
ATOM 6516 C CA . GLN B 1 138 ? 26.703 23.203 -5.422 1 36.5 138 GLN B CA 1
ATOM 6517 C C . GLN B 1 138 ? 26.219 22.172 -4.418 1 36.5 138 GLN B C 1
ATOM 6519 O O . GLN B 1 138 ? 26.969 21.25 -4.062 1 36.5 138 GLN B O 1
ATOM 6524 N N . THR B 1 139 ? 25.516 22.422 -3.459 1 41.38 139 THR B N 1
ATOM 6525 C CA . THR B 1 139 ? 24.922 21.406 -2.615 1 41.38 139 THR B CA 1
ATOM 6526 C C . THR B 1 139 ? 24.156 20.391 -3.461 1 41.38 139 THR B C 1
ATOM 6528 O O . THR B 1 139 ? 23.234 20.75 -4.191 1 41.38 139 THR B O 1
ATOM 6531 N N . ASN B 1 140 ? 24.672 19.328 -3.996 1 40.56 140 ASN B N 1
ATOM 6532 C CA . ASN B 1 140 ? 24.25 18.125 -4.711 1 40.56 140 ASN B CA 1
ATOM 6533 C C . ASN B 1 140 ? 22.938 17.594 -4.176 1 40.56 140 ASN B C 1
ATOM 6535 O O . ASN B 1 140 ? 22.484 16.516 -4.574 1 40.56 140 ASN B O 1
ATOM 6539 N N . ASP B 1 141 ? 22.344 18.109 -3.092 1 54.19 141 ASP B N 1
ATOM 6540 C CA . ASP B 1 141 ? 21.156 17.453 -2.57 1 54.19 141 ASP B CA 1
ATOM 6541 C C . ASP B 1 141 ? 19.906 17.891 -3.328 1 54.19 141 ASP B C 1
ATOM 6543 O O . ASP B 1 141 ? 19.719 19.094 -3.561 1 54.19 141 ASP B O 1
ATOM 6547 N N . SER B 1 142 ? 19.266 17.031 -4.094 1 65.94 142 SER B N 1
ATOM 6548 C CA . SER B 1 142 ? 18.047 17.328 -4.828 1 65.94 142 SER B CA 1
ATOM 6549 C C . SER B 1 142 ? 16.984 17.953 -3.926 1 65.94 142 SER B C 1
ATOM 6551 O O . SER B 1 142 ? 16.594 17.375 -2.92 1 65.94 142 SER B O 1
ATOM 6553 N N . PRO B 1 143 ? 16.719 19.328 -4.09 1 80.31 143 PRO B N 1
ATOM 6554 C CA . PRO B 1 143 ? 15.711 20.016 -3.285 1 80.31 143 PRO B CA 1
ATOM 6555 C C . PRO B 1 143 ? 14.344 19.328 -3.34 1 80.31 143 PRO B C 1
ATOM 6557 O O . PRO B 1 143 ? 13.445 19.672 -2.564 1 80.31 143 PRO B O 1
ATOM 6560 N N . ASP B 1 144 ? 14.297 18.344 -4.172 1 85.69 144 ASP B N 1
ATOM 6561 C CA . ASP B 1 144 ? 13.031 17.625 -4.352 1 85.69 144 ASP B CA 1
ATOM 6562 C C . ASP B 1 144 ? 12.852 16.547 -3.287 1 85.69 144 ASP B C 1
ATOM 6564 O O . ASP B 1 144 ? 11.789 15.93 -3.197 1 85.69 144 ASP B O 1
ATOM 6568 N N . VAL B 1 145 ? 13.891 16.375 -2.564 1 88.81 145 VAL B N 1
ATOM 6569 C CA . VAL B 1 145 ? 13.844 15.289 -1.599 1 88.81 145 VAL B CA 1
ATOM 6570 C C . VAL B 1 145 ? 14.555 15.703 -0.313 1 88.81 145 VAL B C 1
ATOM 6572 O O . VAL B 1 145 ? 15.602 16.359 -0.359 1 88.81 145 VAL B O 1
ATOM 6575 N N . VAL B 1 146 ? 13.906 15.359 0.812 1 91.06 146 VAL B N 1
ATOM 6576 C CA . VAL B 1 146 ? 14.547 15.57 2.105 1 91.06 146 VAL B CA 1
ATOM 6577 C C . VAL B 1 146 ? 14.617 14.25 2.871 1 91.06 146 VAL B C 1
ATOM 6579 O O . VAL B 1 146 ? 13.641 13.5 2.914 1 91.06 146 VAL B O 1
ATOM 6582 N N . MET B 1 147 ? 15.773 13.992 3.373 1 89 147 MET B N 1
ATOM 6583 C CA . MET B 1 147 ? 15.969 12.812 4.207 1 89 147 MET B CA 1
ATOM 6584 C C . MET B 1 147 ? 16.188 13.203 5.664 1 89 147 MET B C 1
ATOM 6586 O O . MET B 1 147 ? 17.078 13.992 5.973 1 89 147 MET B O 1
ATOM 6590 N N . ASN B 1 148 ? 15.312 12.688 6.496 1 90.88 148 ASN B N 1
ATOM 6591 C CA . ASN B 1 148 ? 15.492 12.859 7.934 1 90.88 148 ASN B CA 1
ATOM 6592 C C . ASN B 1 148 ? 16.172 11.648 8.57 1 90.88 148 ASN B C 1
ATOM 6594 O O . ASN B 1 148 ? 15.828 10.508 8.258 1 90.88 148 ASN B O 1
ATOM 6598 N N . THR B 1 149 ? 17.172 11.883 9.359 1 87.19 149 THR B N 1
ATOM 6599 C CA . THR B 1 149 ? 17.891 10.789 10.023 1 87.19 149 THR B CA 1
ATOM 6600 C C . THR B 1 149 ? 18.281 11.188 11.438 1 87.19 149 THR B C 1
ATOM 6602 O O . THR B 1 149 ? 18.438 12.367 11.742 1 87.19 149 THR B O 1
ATOM 6605 N N . ASP B 1 150 ? 18.281 10.266 12.367 1 79.75 150 ASP B N 1
ATOM 6606 C CA . ASP B 1 150 ? 18.781 10.516 13.711 1 79.75 150 ASP B CA 1
ATOM 6607 C C . ASP B 1 150 ? 20.297 10.289 13.781 1 79.75 150 ASP B C 1
ATOM 6609 O O . ASP B 1 150 ? 20.828 10.016 14.859 1 79.75 150 ASP B O 1
ATOM 6613 N N . ASP B 1 151 ? 20.891 10.297 12.797 1 70.75 151 ASP B N 1
ATOM 6614 C CA . ASP B 1 151 ? 22.328 10.164 12.664 1 70.75 151 ASP B CA 1
ATOM 6615 C C . ASP B 1 151 ? 22.766 8.703 12.742 1 70.75 151 ASP B C 1
ATOM 6617 O O . ASP B 1 151 ? 23.938 8.398 12.906 1 70.75 151 ASP B O 1
ATOM 6621 N N . THR B 1 152 ? 21.719 7.922 12.805 1 72.31 152 THR B N 1
ATOM 6622 C CA . THR B 1 152 ? 22 6.504 12.609 1 72.31 152 THR B CA 1
ATOM 6623 C C . THR B 1 152 ? 21.656 6.066 11.195 1 72.31 152 THR B C 1
ATOM 6625 O O . THR B 1 152 ? 20.875 6.734 10.508 1 72.31 152 THR B O 1
ATOM 6628 N N . SER B 1 153 ? 22.391 5.129 10.789 1 66.88 153 SER B N 1
ATOM 6629 C CA . SER B 1 153 ? 22.188 4.676 9.414 1 66.88 153 SER B CA 1
ATOM 6630 C C . SER B 1 153 ? 20.875 3.916 9.273 1 66.88 153 SER B C 1
ATOM 6632 O O . SER B 1 153 ? 20.375 3.74 8.164 1 66.88 153 SER B O 1
ATOM 6634 N N . HIS B 1 154 ? 20.219 3.68 10.305 1 79.31 154 HIS B N 1
ATOM 6635 C CA . HIS B 1 154 ? 19.094 2.752 10.195 1 79.31 154 HIS B CA 1
ATOM 6636 C C . HIS B 1 154 ? 17.766 3.477 10.32 1 79.31 154 HIS B C 1
ATOM 6638 O O . HIS B 1 154 ? 16.734 2.967 9.891 1 79.31 154 HIS B O 1
ATOM 6644 N N . ARG B 1 155 ? 17.875 4.641 10.906 1 88.12 155 ARG B N 1
ATOM 6645 C CA . ARG B 1 155 ? 16.641 5.391 11.094 1 88.12 155 ARG B CA 1
ATOM 6646 C C . ARG B 1 155 ? 16.562 6.578 10.133 1 88.12 155 ARG B C 1
ATOM 6648 O O . ARG B 1 155 ? 16.922 7.695 10.5 1 88.12 155 ARG B O 1
ATOM 6655 N N . VAL B 1 156 ? 16.094 6.328 9 1 89.75 156 VAL B N 1
ATOM 6656 C CA . VAL B 1 156 ? 16 7.34 7.953 1 89.75 156 VAL B CA 1
ATOM 6657 C C . VAL B 1 156 ? 14.578 7.387 7.402 1 89.75 156 VAL B C 1
ATOM 6659 O O . VAL B 1 156 ? 13.898 6.363 7.324 1 89.75 156 VAL B O 1
ATOM 6662 N N . LYS B 1 157 ? 14.133 8.562 7.105 1 93.62 157 LYS B N 1
ATOM 6663 C CA . LYS B 1 157 ? 12.836 8.719 6.461 1 93.62 157 LYS B CA 1
ATOM 6664 C C . LYS B 1 157 ? 12.906 9.719 5.316 1 93.62 157 LYS B C 1
ATOM 6666 O O . LYS B 1 157 ? 13.633 10.711 5.398 1 93.62 157 LYS B O 1
ATOM 6671 N N . TYR B 1 158 ? 12.125 9.461 4.348 1 91.38 158 TYR B N 1
ATOM 6672 C CA . TYR B 1 158 ? 12.07 10.203 3.092 1 91.38 158 TYR B CA 1
ATOM 6673 C C . TYR B 1 158 ? 10.852 11.117 3.055 1 91.38 158 TYR B C 1
ATOM 6675 O O . TYR B 1 158 ? 9.75 10.719 3.451 1 91.38 158 TYR B O 1
ATOM 6683 N N . MET B 1 159 ? 11.062 12.398 2.674 1 94.56 159 MET B N 1
ATOM 6684 C CA . MET B 1 159 ? 9.992 13.344 2.355 1 94.56 159 MET B CA 1
ATOM 6685 C C . MET B 1 159 ? 10.102 13.82 0.911 1 94.56 159 MET B C 1
ATOM 6687 O O . MET B 1 159 ? 11.195 14.156 0.444 1 94.56 159 MET B O 1
ATOM 6691 N N . GLY B 1 160 ? 8.938 13.891 0.227 1 94.25 160 GLY B N 1
ATOM 6692 C CA . GLY B 1 160 ? 8.922 14.227 -1.188 1 94.25 160 GLY B CA 1
ATOM 6693 C C . GLY B 1 160 ? 8.727 15.711 -1.449 1 94.25 160 GLY B C 1
ATOM 6694 O O . GLY B 1 160 ? 8.688 16.516 -0.512 1 94.25 160 GLY B O 1
ATOM 6695 N N . SER B 1 161 ? 8.617 16.062 -2.641 1 93.94 161 SER B N 1
ATOM 6696 C CA . SER B 1 161 ? 8.75 17.422 -3.141 1 93.94 161 SER B CA 1
ATOM 6697 C C . SER B 1 161 ? 7.594 18.297 -2.668 1 93.94 161 SER B C 1
ATOM 6699 O O . SER B 1 161 ? 7.762 19.516 -2.482 1 93.94 161 SER B O 1
ATOM 6701 N N . SER B 1 162 ? 6.434 17.75 -2.504 1 96.94 162 SER B N 1
ATOM 6702 C CA . SER B 1 162 ? 5.281 18.562 -2.133 1 96.94 162 SER B CA 1
ATOM 6703 C C . SER B 1 162 ? 5.277 18.859 -0.638 1 96.94 162 SER B C 1
ATOM 6705 O O . SER B 1 162 ? 4.477 19.672 -0.165 1 96.94 162 SER B O 1
ATOM 6707 N N . SER B 1 163 ? 6.195 18.312 0.116 1 96.75 163 SER B N 1
ATOM 6708 C CA . SER B 1 163 ? 6.203 18.453 1.568 1 96.75 163 SER B CA 1
ATOM 6709 C C . SER B 1 163 ? 6.641 19.844 1.988 1 96.75 163 SER B C 1
ATOM 6711 O O . SER B 1 163 ? 7.355 20.531 1.249 1 96.75 163 SER B O 1
ATOM 6713 N N . MET B 1 164 ? 6.199 20.219 3.127 1 96 164 MET B N 1
ATOM 6714 C CA . MET B 1 164 ? 6.602 21.484 3.717 1 96 164 MET B CA 1
ATOM 6715 C C . MET B 1 164 ? 8.102 21.516 3.992 1 96 164 MET B C 1
ATOM 6717 O O . MET B 1 164 ? 8.734 22.562 3.904 1 96 164 MET B O 1
ATOM 6721 N N . GLN B 1 165 ? 8.688 20.375 4.246 1 95.69 165 GLN B N 1
ATOM 6722 C CA . GLN B 1 165 ? 10.117 20.312 4.531 1 95.69 165 GLN B CA 1
ATOM 6723 C C . GLN B 1 165 ? 10.945 20.688 3.305 1 95.69 165 GLN B C 1
ATOM 6725 O O . GLN B 1 165 ? 11.984 21.328 3.426 1 95.69 165 GLN B O 1
ATOM 6730 N N . CYS B 1 166 ? 10.469 20.297 2.189 1 94.56 166 CYS B N 1
ATOM 6731 C CA . CYS B 1 166 ? 11.148 20.688 0.964 1 94.56 166 CYS B CA 1
ATOM 6732 C C . CYS B 1 166 ? 11.023 22.188 0.729 1 94.56 166 CYS B C 1
ATOM 6734 O O . CYS B 1 166 ? 11.961 22.828 0.251 1 94.56 166 CYS B O 1
ATOM 6736 N N . LEU B 1 167 ? 9.914 22.703 1.056 1 95.88 167 LEU B N 1
ATOM 6737 C CA . LEU B 1 167 ? 9.727 24.156 0.955 1 95.88 167 LEU B CA 1
ATOM 6738 C C . LEU B 1 167 ? 10.664 24.891 1.907 1 95.88 167 LEU B C 1
ATOM 6740 O O . LEU B 1 167 ? 11.188 25.953 1.571 1 95.88 167 LEU B O 1
ATOM 6744 N N . CYS B 1 168 ? 10.891 24.312 3.025 1 95.19 168 CYS B N 1
ATOM 6745 C CA . CYS B 1 168 ? 11.727 24.922 4.055 1 95.19 168 CYS B CA 1
ATOM 6746 C C . CYS B 1 168 ? 13.164 25.062 3.574 1 95.19 168 CYS B C 1
ATOM 6748 O O . CYS B 1 168 ? 13.922 25.875 4.094 1 95.19 168 CYS B O 1
ATOM 6750 N N . GLN B 1 169 ? 13.523 24.297 2.607 1 93.69 169 GLN B N 1
ATOM 6751 C CA . GLN B 1 169 ? 14.867 24.422 2.061 1 93.69 169 GLN B CA 1
ATOM 6752 C C . GLN B 1 169 ? 15.094 25.797 1.449 1 93.69 169 GLN B C 1
ATOM 6754 O O . GLN B 1 169 ? 16.219 26.328 1.477 1 93.69 169 GLN B O 1
ATOM 6759 N N . PHE B 1 170 ? 14.094 26.391 0.952 1 94 170 PHE B N 1
ATOM 6760 C CA . PHE B 1 170 ? 14.195 27.734 0.375 1 94 170 PHE B CA 1
ATOM 6761 C C . PHE B 1 170 ? 14.297 28.781 1.47 1 94 170 PHE B C 1
ATOM 6763 O O . PHE B 1 170 ? 14.93 29.828 1.281 1 94 170 PHE B O 1
ATOM 6770 N N . ILE B 1 171 ? 13.68 28.531 2.592 1 94.88 171 ILE B N 1
ATOM 6771 C CA . ILE B 1 171 ? 13.82 29.391 3.754 1 94.88 171 ILE B CA 1
ATOM 6772 C C . ILE B 1 171 ? 15.266 29.344 4.254 1 94.88 171 ILE B C 1
ATOM 6774 O O . ILE B 1 171 ? 15.859 30.375 4.562 1 94.88 171 ILE B O 1
ATOM 6778 N N . ASP B 1 172 ? 15.742 28.203 4.289 1 94 172 ASP B N 1
ATOM 6779 C CA . ASP B 1 172 ? 17.109 28.016 4.766 1 94 172 ASP B CA 1
ATOM 6780 C C . ASP B 1 172 ? 18.109 28.734 3.867 1 94 172 ASP B C 1
ATOM 6782 O O . ASP B 1 172 ? 19.109 29.281 4.352 1 94 172 ASP B O 1
ATOM 6786 N N . LEU B 1 173 ? 17.797 28.703 2.598 1 91.56 173 LEU B N 1
ATOM 6787 C CA . LEU B 1 173 ? 18.641 29.469 1.673 1 91.56 173 LEU B CA 1
ATOM 6788 C C . LEU B 1 173 ? 18.625 30.953 2.016 1 91.56 173 LEU B C 1
ATOM 6790 O O . LEU B 1 173 ? 19.656 31.609 1.973 1 91.56 173 LEU B O 1
ATOM 6794 N N . CYS B 1 174 ? 17.516 31.5 2.359 1 91.94 174 CYS B N 1
ATOM 6795 C CA . CYS B 1 174 ? 17.391 32.906 2.729 1 91.94 174 CYS B CA 1
ATOM 6796 C C . CYS B 1 174 ? 18.125 33.219 4.027 1 91.94 174 CYS B C 1
ATOM 6798 O O . CYS B 1 174 ? 18.781 34.25 4.148 1 91.94 174 CYS B O 1
ATOM 6800 N N . PHE B 1 175 ? 18.031 32.312 4.93 1 93.31 175 PHE B N 1
ATOM 6801 C CA . PHE B 1 175 ? 18.703 32.5 6.203 1 93.31 175 PHE B CA 1
ATOM 6802 C C . PHE B 1 175 ? 20.219 32.438 6.02 1 93.31 175 PHE B C 1
ATOM 6804 O O . PHE B 1 175 ? 20.953 33.25 6.57 1 93.31 175 PHE B O 1
ATOM 6811 N N . GLU B 1 176 ? 20.641 31.5 5.27 1 89.75 176 GLU B N 1
ATOM 6812 C CA . GLU B 1 176 ? 22.062 31.328 5.023 1 89.75 176 GLU B CA 1
ATOM 6813 C C . GLU B 1 176 ? 22.672 32.594 4.387 1 89.75 176 GLU B C 1
ATOM 6815 O O . GLU B 1 176 ? 23.781 32.969 4.723 1 89.75 176 GLU B O 1
ATOM 6820 N N . ARG B 1 177 ? 21.922 33.156 3.562 1 87.94 177 ARG B N 1
ATOM 6821 C CA . ARG B 1 177 ? 22.375 34.375 2.9 1 87.94 177 ARG B CA 1
ATOM 6822 C C . ARG B 1 177 ? 22.531 35.531 3.902 1 87.94 177 ARG B C 1
ATOM 6824 O O . ARG B 1 177 ? 23.344 36.438 3.699 1 87.94 177 ARG B O 1
ATOM 6831 N N . LYS B 1 178 ? 21.906 35.438 4.918 1 88.94 178 LYS B N 1
ATOM 6832 C CA . LYS B 1 178 ? 21.938 36.5 5.934 1 88.94 178 LYS B CA 1
ATOM 6833 C C . LYS B 1 178 ? 22.812 36.062 7.117 1 88.94 178 LYS B C 1
ATOM 6835 O O . LYS B 1 178 ? 22.812 36.719 8.156 1 88.94 178 LYS B O 1
ATOM 6840 N N . GLY B 1 179 ? 23.391 34.875 6.938 1 88.81 179 GLY B N 1
ATOM 6841 C CA . GLY B 1 179 ? 24.312 34.406 7.965 1 88.81 179 GLY B CA 1
ATOM 6842 C C . GLY B 1 179 ? 23.594 33.75 9.141 1 88.81 179 GLY B C 1
ATOM 6843 O O . GLY B 1 179 ? 24.172 33.625 10.227 1 88.81 179 GLY B O 1
ATOM 6844 N N . LEU B 1 180 ? 22.375 33.469 8.953 1 93 180 LEU B N 1
ATOM 6845 C CA . LEU B 1 180 ? 21.609 32.812 10.016 1 93 180 LEU B CA 1
ATOM 6846 C C . LEU B 1 180 ? 21.594 31.312 9.852 1 93 180 LEU B C 1
ATOM 6848 O O . LEU B 1 180 ? 21.844 30.797 8.75 1 93 180 LEU B O 1
ATOM 6852 N N . GLU B 1 181 ? 21.328 30.562 10.93 1 92.56 181 GLU B N 1
ATOM 6853 C CA . GLU B 1 181 ? 21.297 29.094 10.914 1 92.56 181 GLU B CA 1
ATOM 6854 C C . GLU B 1 181 ? 20.016 28.578 10.266 1 92.56 181 GLU B C 1
ATOM 6856 O O . GLU B 1 181 ? 18.953 29.172 10.43 1 92.56 181 GLU B O 1
ATOM 6861 N N . ALA B 1 182 ? 20.141 27.406 9.672 1 92.62 182 ALA B N 1
ATOM 6862 C CA . ALA B 1 182 ? 19.031 26.766 8.977 1 92.62 182 ALA B CA 1
ATOM 6863 C C . ALA B 1 182 ? 18.031 26.172 9.969 1 92.62 182 ALA B C 1
ATOM 6865 O O . ALA B 1 182 ? 18.406 25.844 11.102 1 92.62 182 ALA B O 1
ATOM 6866 N N . ILE B 1 183 ? 16.797 26.031 9.586 1 93.69 183 ILE B N 1
ATOM 6867 C CA . ILE B 1 183 ? 15.75 25.438 10.398 1 93.69 183 ILE B CA 1
ATOM 6868 C C . ILE B 1 183 ? 15.492 24 9.961 1 93.69 183 ILE B C 1
ATOM 6870 O O . ILE B 1 183 ? 14.992 23.188 10.742 1 93.69 183 ILE B O 1
ATOM 6874 N N . GLY B 1 184 ? 15.82 23.594 8.773 1 91.44 184 GLY B N 1
ATOM 6875 C CA . GLY B 1 184 ? 15.602 22.297 8.18 1 91.44 184 GLY B CA 1
ATOM 6876 C C . GLY B 1 184 ? 16.062 21.156 9.062 1 91.44 184 GLY B C 1
ATOM 6877 O O . GLY B 1 184 ? 15.32 20.188 9.273 1 91.44 184 GLY B O 1
ATOM 6878 N N . PRO B 1 185 ? 17.125 21.266 9.656 1 89.56 185 PRO B N 1
ATOM 6879 C CA . PRO B 1 185 ? 17.688 20.172 10.453 1 89.56 185 PRO B CA 1
ATOM 6880 C C . PRO B 1 185 ? 16.844 19.844 11.68 1 89.56 185 PRO B C 1
ATOM 6882 O O . PRO B 1 185 ? 16.969 18.75 12.242 1 89.56 185 PRO B O 1
ATOM 6885 N N . TYR B 1 186 ? 16 20.766 12.109 1 92.88 186 TYR B N 1
ATOM 6886 C CA . TYR B 1 186 ? 15.195 20.516 13.305 1 92.88 186 TYR B CA 1
ATOM 6887 C C . TYR B 1 186 ? 14.141 19.438 13.039 1 92.88 186 TYR B C 1
ATOM 6889 O O . TYR B 1 186 ? 13.648 18.812 13.977 1 92.88 186 TYR B O 1
ATOM 6897 N N . PHE B 1 187 ? 13.828 19.203 11.781 1 93.12 187 PHE B N 1
ATOM 6898 C CA . PHE B 1 187 ? 12.773 18.25 11.43 1 93.12 187 PHE B CA 1
ATOM 6899 C C . PHE B 1 187 ? 13.18 16.828 11.805 1 93.12 187 PHE B C 1
ATOM 6901 O O . PHE B 1 187 ? 12.328 15.977 12.062 1 93.12 187 PHE B O 1
ATOM 6908 N N . ARG B 1 188 ? 14.445 16.547 11.875 1 90 188 ARG B N 1
ATOM 6909 C CA . ARG B 1 188 ? 14.922 15.211 12.203 1 90 188 ARG B CA 1
ATOM 6910 C C . ARG B 1 188 ? 14.445 14.781 13.586 1 90 188 ARG B C 1
ATOM 6912 O O . ARG B 1 188 ? 14.227 13.594 13.828 1 90 188 ARG B O 1
ATOM 6919 N N . TRP B 1 189 ? 14.219 15.75 14.414 1 89.56 189 TRP B N 1
ATOM 6920 C CA . TRP B 1 189 ? 13.828 15.453 15.789 1 89.56 189 TRP B CA 1
ATOM 6921 C C . TRP B 1 189 ? 12.359 15.055 15.867 1 89.56 189 TRP B C 1
ATOM 6923 O O . TRP B 1 189 ? 11.953 14.352 16.797 1 89.56 189 TRP B O 1
ATOM 6933 N N . GLY B 1 190 ? 11.609 15.492 14.945 1 92.38 190 GLY B N 1
ATOM 6934 C CA . GLY B 1 190 ? 10.195 15.141 14.93 1 92.38 190 GLY B CA 1
ATOM 6935 C C . GLY B 1 190 ? 9.922 13.812 14.258 1 92.38 190 GLY B C 1
ATOM 6936 O O . GLY B 1 190 ? 8.859 13.211 14.461 1 92.38 190 GLY B O 1
ATOM 6937 N N . MET B 1 191 ? 10.883 13.328 13.555 1 90.56 191 MET B N 1
ATOM 6938 C CA . MET B 1 191 ? 10.719 12.125 12.75 1 90.56 191 MET B CA 1
ATOM 6939 C C . MET B 1 191 ? 10.406 10.922 13.625 1 90.56 191 MET B C 1
ATOM 6941 O O . MET B 1 191 ? 9.438 10.203 13.383 1 90.56 191 MET B O 1
ATOM 6945 N N . SER B 1 192 ? 11.203 10.672 14.672 1 91.38 192 SER B N 1
ATOM 6946 C CA . SER B 1 192 ? 11.016 9.5 15.523 1 91.38 192 SER B CA 1
ATOM 6947 C C . SER B 1 192 ? 9.656 9.531 16.203 1 91.38 192 SER B C 1
ATOM 6949 O O . SER B 1 192 ? 9.008 8.492 16.344 1 91.38 192 SER B O 1
ATOM 6951 N N . PHE B 1 193 ? 9.281 10.742 16.625 1 94.94 193 PHE B N 1
ATOM 6952 C CA . PHE B 1 193 ? 8 10.875 17.297 1 94.94 193 PHE B CA 1
ATOM 6953 C C . PHE B 1 193 ? 6.855 10.477 16.375 1 94.94 193 PHE B C 1
ATOM 6955 O O . PHE B 1 193 ? 5.949 9.742 16.781 1 94.94 193 PHE B O 1
ATOM 6962 N N . THR B 1 194 ? 6.855 10.945 15.148 1 96.31 194 THR B N 1
ATOM 6963 C CA . THR B 1 194 ? 5.742 10.727 14.234 1 96.31 194 THR B CA 1
ATOM 6964 C C . THR B 1 194 ? 5.75 9.297 13.703 1 96.31 194 THR B C 1
ATOM 6966 O O . THR B 1 194 ? 4.691 8.719 13.461 1 96.31 194 THR B O 1
ATOM 6969 N N . GLU B 1 195 ? 6.969 8.68 13.547 1 96.44 195 GLU B N 1
ATOM 6970 C CA . GLU B 1 195 ? 7.121 7.426 12.812 1 96.44 195 GLU B CA 1
ATOM 6971 C C . GLU B 1 195 ? 7.109 6.227 13.758 1 96.44 195 GLU B C 1
ATOM 6973 O O . GLU B 1 195 ? 6.883 5.094 13.328 1 96.44 195 GLU B O 1
ATOM 6978 N N . GLU B 1 196 ? 7.383 6.469 14.992 1 96.25 196 GLU B N 1
ATOM 6979 C CA . GLU B 1 196 ? 7.523 5.348 15.914 1 96.25 196 GLU B CA 1
ATOM 6980 C C . GLU B 1 196 ? 6.402 5.34 16.953 1 96.25 196 GLU B C 1
ATOM 6982 O O . GLU B 1 196 ? 5.789 6.375 17.219 1 96.25 196 GLU B O 1
ATOM 6987 N N . PHE B 1 197 ? 6.074 4.223 17.391 1 97.25 197 PHE B N 1
ATOM 6988 C CA . PHE B 1 197 ? 5.152 4 18.5 1 97.25 197 PHE B CA 1
ATOM 6989 C C . PHE B 1 197 ? 5.668 2.906 19.422 1 97.25 197 PHE B C 1
ATOM 6991 O O . PHE B 1 197 ? 6.043 1.824 18.969 1 97.25 197 PHE B O 1
ATOM 6998 N N . GLN B 1 198 ? 5.73 3.143 20.641 1 93.94 198 GLN B N 1
ATOM 6999 C CA . GLN B 1 198 ? 6.254 2.17 21.594 1 93.94 198 GLN B CA 1
ATOM 7000 C C . GLN B 1 198 ? 5.188 1.144 21.969 1 93.94 198 GLN B C 1
ATOM 7002 O O . GLN B 1 198 ? 4.195 1.481 22.625 1 93.94 198 GLN B O 1
ATOM 7007 N N . LEU B 1 199 ? 5.469 -0.062 21.578 1 96.81 199 LEU B N 1
ATOM 7008 C CA . LEU B 1 199 ? 4.566 -1.158 21.922 1 96.81 199 LEU B CA 1
ATOM 7009 C C . LEU B 1 199 ? 5.223 -2.117 22.906 1 96.81 199 LEU B C 1
ATOM 7011 O O . LEU B 1 199 ? 6.418 -2.406 22.797 1 96.81 199 LEU B O 1
ATOM 7015 N N . PRO B 1 200 ? 4.406 -2.562 23.859 1 95.38 200 PRO B N 1
ATOM 7016 C CA . PRO B 1 200 ? 4.938 -3.668 24.656 1 95.38 200 PRO B CA 1
ATOM 7017 C C . PRO B 1 200 ? 5.098 -4.957 23.859 1 95.38 200 PRO B C 1
ATOM 7019 O O . PRO B 1 200 ? 4.352 -5.188 22.906 1 95.38 200 PRO B O 1
ATOM 7022 N N . LEU B 1 201 ? 6.02 -5.742 24.25 1 93.81 201 LEU B N 1
ATOM 7023 C CA . LEU B 1 201 ? 6.25 -6.992 23.547 1 93.81 201 LEU B CA 1
ATOM 7024 C C . LEU B 1 201 ? 5.035 -7.906 23.625 1 93.81 201 LEU B C 1
ATOM 7026 O O . LEU B 1 201 ? 4.656 -8.547 22.641 1 93.81 201 LEU B O 1
ATOM 7030 N N . ILE B 1 202 ? 4.508 -7.922 24.875 1 90.25 202 ILE B N 1
ATOM 7031 C CA . ILE B 1 202 ? 3.285 -8.688 25.094 1 90.25 202 ILE B CA 1
ATOM 7032 C C . ILE B 1 202 ? 2.125 -7.734 25.391 1 90.25 202 ILE B C 1
ATOM 7034 O O . ILE B 1 202 ? 2.201 -6.91 26.297 1 90.25 202 ILE B O 1
ATOM 7038 N N . ALA B 1 203 ? 1.071 -7.965 24.641 1 90.38 203 ALA B N 1
ATOM 7039 C CA . ALA B 1 203 ? -0.056 -7.035 24.672 1 90.38 203 ALA B CA 1
ATOM 7040 C C . ALA B 1 203 ? -0.894 -7.238 25.938 1 90.38 203 ALA B C 1
ATOM 7042 O O . ALA B 1 203 ? -1.009 -8.359 26.438 1 90.38 203 ALA B O 1
ATOM 7043 N N . TYR B 1 204 ? -1.337 -6.137 26.453 1 92.81 204 TYR B N 1
ATOM 7044 C CA . TYR B 1 204 ? -2.369 -6.113 27.484 1 92.81 204 TYR B CA 1
ATOM 7045 C C . TYR B 1 204 ? -3.625 -5.41 26.984 1 92.81 204 TYR B C 1
ATOM 7047 O O . TYR B 1 204 ? -3.557 -4.281 26.484 1 92.81 204 TYR B O 1
ATOM 7055 N N . LEU B 1 205 ? -4.754 -6.129 27.094 1 97.25 205 LEU B N 1
ATOM 7056 C CA . LEU B 1 205 ? -6 -5.555 26.594 1 97.25 205 LEU B CA 1
ATOM 7057 C C . LEU B 1 205 ? -6.852 -5.035 27.75 1 97.25 205 LEU B C 1
ATOM 7059 O O . LEU B 1 205 ? -7.438 -5.82 28.5 1 97.25 205 LEU B O 1
ATOM 7063 N N . PRO B 1 206 ? -6.992 -3.762 27.859 1 97.56 206 PRO B N 1
ATOM 7064 C CA . PRO B 1 206 ? -7.805 -3.211 28.953 1 97.56 206 PRO B CA 1
ATOM 7065 C C . PRO B 1 206 ? -9.289 -3.529 28.797 1 97.56 206 PRO B C 1
ATOM 7067 O O . PRO B 1 206 ? -9.789 -3.645 27.672 1 97.56 206 PRO B O 1
ATOM 7070 N N . ASP B 1 207 ? -9.945 -3.58 29.938 1 98.06 207 ASP B N 1
ATOM 7071 C CA . ASP B 1 207 ? -11.391 -3.766 29.938 1 98.06 207 ASP B CA 1
ATOM 7072 C C . ASP B 1 207 ? -12.102 -2.527 29.406 1 98.06 207 ASP B C 1
ATOM 7074 O O . ASP B 1 207 ? -11.586 -1.412 29.516 1 98.06 207 ASP B O 1
ATOM 7078 N N . LEU B 1 208 ? -13.234 -2.809 28.844 1 98.12 208 LEU B N 1
ATOM 7079 C CA . LEU B 1 208 ? -14.086 -1.704 28.422 1 98.12 208 LEU B CA 1
ATOM 7080 C C . LEU B 1 208 ? -14.789 -1.069 29.625 1 98.12 208 LEU B C 1
ATOM 7082 O O . LEU B 1 208 ? -15.203 -1.771 30.547 1 98.12 208 LEU B O 1
ATOM 7086 N N . PRO B 1 209 ? -14.859 0.253 29.547 1 96.88 209 PRO B N 1
ATOM 7087 C CA . PRO B 1 209 ? -15.68 0.884 30.594 1 96.88 209 PRO B CA 1
ATOM 7088 C C . PRO B 1 209 ? -17.156 0.501 30.484 1 96.88 209 PRO B C 1
ATOM 7090 O O . PRO B 1 209 ? -17.578 -0.065 29.469 1 96.88 209 PRO B O 1
ATOM 7093 N N . ASP B 1 210 ? -17.891 0.852 31.578 1 94.94 210 ASP B N 1
ATOM 7094 C CA . ASP B 1 210 ? -19.328 0.636 31.547 1 94.94 210 ASP B CA 1
ATOM 7095 C C . ASP B 1 210 ? -20 1.533 30.5 1 94.94 210 ASP B C 1
ATOM 7097 O O . ASP B 1 210 ? -19.469 2.6 30.172 1 94.94 210 ASP B O 1
ATOM 7101 N N . MET B 1 211 ? -21.125 1.09 30.109 1 95.12 211 MET B N 1
ATOM 7102 C CA . MET B 1 211 ? -21.781 1.759 29 1 95.12 211 MET B CA 1
ATOM 7103 C C . MET B 1 211 ? -22.062 3.221 29.328 1 95.12 211 MET B C 1
ATOM 7105 O O . MET B 1 211 ? -21.875 4.102 28.484 1 95.12 211 MET B O 1
ATOM 7109 N N . PRO B 1 212 ? -22.469 3.57 30.484 1 95.31 212 PRO B N 1
ATOM 7110 C CA . PRO B 1 212 ? -22.75 4.977 30.781 1 95.31 212 PRO B CA 1
ATOM 7111 C C . PRO B 1 212 ? -21.516 5.863 30.625 1 95.31 212 PRO B C 1
ATOM 7113 O O . PRO B 1 212 ? -21.641 7.051 30.312 1 95.31 212 PRO B O 1
ATOM 7116 N N . LEU B 1 213 ? -20.375 5.266 30.844 1 95.25 213 LEU B N 1
ATOM 7117 C CA . LEU B 1 213 ? -19.141 6.02 30.688 1 95.25 213 LEU B CA 1
ATOM 7118 C C . LEU B 1 213 ? -18.719 6.098 29.234 1 95.25 213 LEU B C 1
ATOM 7120 O O . LEU B 1 213 ? -18.062 7.062 28.828 1 95.25 213 LEU B O 1
ATOM 7124 N N . MET B 1 214 ? -19.047 5.117 28.406 1 96.69 214 MET B N 1
ATOM 7125 C CA . MET B 1 214 ? -18.609 5.051 27.016 1 96.69 214 MET B CA 1
ATOM 7126 C C . MET B 1 214 ? -19.547 5.871 26.125 1 96.69 214 MET B C 1
ATOM 7128 O O . MET B 1 214 ? -19.109 6.426 25.109 1 96.69 214 MET B O 1
ATOM 7132 N N . GLU B 1 215 ? -20.766 5.98 26.484 1 96.75 215 GLU B N 1
ATOM 7133 C CA . GLU B 1 215 ? -21.797 6.594 25.641 1 96.75 215 GLU B CA 1
ATOM 7134 C C . GLU B 1 215 ? -21.406 8.023 25.266 1 96.75 215 GLU B C 1
ATOM 7136 O O . GLU B 1 215 ? -21.469 8.398 24.094 1 96.75 215 GLU B O 1
ATOM 7141 N N . PRO B 1 216 ? -21.016 8.836 26.281 1 96.94 216 PRO B N 1
ATOM 7142 C CA . PRO B 1 216 ? -20.625 10.195 25.906 1 96.94 216 PRO B CA 1
ATOM 7143 C C . PRO B 1 216 ? -19.438 10.227 24.953 1 96.94 216 PRO B C 1
ATOM 7145 O O . PRO B 1 216 ? -19.344 11.102 24.078 1 96.94 216 PRO B O 1
ATOM 7148 N N . LEU B 1 217 ? -18.531 9.367 25.156 1 97.06 217 LEU B N 1
ATOM 7149 C CA . LEU B 1 217 ? -17.344 9.297 24.297 1 97.06 217 LEU B CA 1
ATOM 7150 C C . LEU B 1 217 ? -17.719 8.883 22.891 1 97.06 217 LEU B C 1
ATOM 7152 O O . LEU B 1 217 ? -17.203 9.422 21.906 1 97.06 217 LEU B O 1
ATOM 7156 N N . ILE B 1 218 ? -18.594 7.93 22.766 1 97.75 218 ILE B N 1
ATOM 7157 C CA . ILE B 1 218 ? -19.109 7.465 21.484 1 97.75 218 ILE B CA 1
ATOM 7158 C C . ILE B 1 218 ? -19.844 8.602 20.781 1 97.75 218 ILE B C 1
ATOM 7160 O O . ILE B 1 218 ? -19.703 8.797 19.578 1 97.75 218 ILE B O 1
ATOM 7164 N N . GLU B 1 219 ? -20.562 9.352 21.547 1 96.56 219 GLU B N 1
ATOM 7165 C CA . GLU B 1 219 ? -21.297 10.484 20.984 1 96.56 219 GLU B CA 1
ATOM 7166 C C . GLU B 1 219 ? -20.344 11.547 20.438 1 96.56 219 GLU B C 1
ATOM 7168 O O . GLU B 1 219 ? -20.594 12.156 19.406 1 96.56 219 GLU B O 1
ATOM 7173 N N . VAL B 1 220 ? -19.297 11.742 21.156 1 95.06 220 VAL B N 1
ATOM 7174 C CA . VAL B 1 220 ? -18.312 12.703 20.703 1 95.06 220 VAL B CA 1
ATOM 7175 C C . VAL B 1 220 ? -17.766 12.273 19.344 1 95.06 220 VAL B C 1
ATOM 7177 O O . VAL B 1 220 ? -17.656 13.086 18.422 1 95.06 220 VAL B O 1
ATOM 7180 N N . PHE B 1 221 ? -17.453 11.023 19.234 1 96.25 221 PHE B N 1
ATOM 7181 C CA . PHE B 1 221 ? -16.938 10.5 17.984 1 96.25 221 PHE B CA 1
ATOM 7182 C C . PHE B 1 221 ? -17.953 10.703 16.859 1 96.25 221 PHE B C 1
ATOM 7184 O O . PHE B 1 221 ? -17.594 11.188 15.781 1 96.25 221 PHE B O 1
ATOM 7191 N N . PHE B 1 222 ? -19.141 10.359 17 1 95.75 222 PHE B N 1
ATOM 7192 C CA . PHE B 1 222 ? -20.141 10.367 15.938 1 95.75 222 PHE B CA 1
ATOM 7193 C C . PHE B 1 222 ? -20.547 11.789 15.586 1 95.75 222 PHE B C 1
ATOM 7195 O O . PHE B 1 222 ? -21.016 12.047 14.469 1 95.75 222 PHE B O 1
ATOM 7202 N N . ASN B 1 223 ? -20.281 12.727 16.484 1 92.94 223 ASN B N 1
ATOM 7203 C CA . ASN B 1 223 ? -20.641 14.117 16.219 1 92.94 223 ASN B CA 1
ATOM 7204 C C . ASN B 1 223 ? -19.484 14.875 15.57 1 92.94 223 ASN B C 1
ATOM 7206 O O . ASN B 1 223 ? -19.703 15.789 14.773 1 92.94 223 ASN B O 1
ATOM 7210 N N . ARG B 1 224 ? -18.328 14.453 15.867 1 93.06 224 ARG B N 1
ATOM 7211 C CA . ARG B 1 224 ? -17.203 15.305 15.5 1 93.06 224 ARG B CA 1
ATOM 7212 C C . ARG B 1 224 ? -16.344 14.641 14.438 1 93.06 224 ARG B C 1
ATOM 7214 O O . ARG B 1 224 ? -15.844 15.305 13.523 1 93.06 224 ARG B O 1
ATOM 7221 N N . THR B 1 225 ? -16.125 13.359 14.57 1 95.5 225 THR B N 1
ATOM 7222 C CA . THR B 1 225 ? -15.203 12.664 13.672 1 95.5 225 THR B CA 1
ATOM 7223 C C . THR B 1 225 ? -15.969 11.969 12.547 1 95.5 225 THR B C 1
ATOM 7225 O O . THR B 1 225 ? -15.562 12.031 11.383 1 95.5 225 THR B O 1
ATOM 7228 N N . HIS B 1 226 ? -17.047 11.359 12.844 1 96.44 226 HIS B N 1
ATOM 7229 C CA . HIS B 1 226 ? -17.812 10.531 11.93 1 96.44 226 HIS B CA 1
ATOM 7230 C C . HIS B 1 226 ? -18.281 11.328 10.719 1 96.44 226 HIS B C 1
ATOM 7232 O O . HIS B 1 226 ? -18.312 10.812 9.602 1 96.44 226 HIS B O 1
ATOM 7238 N N . PRO B 1 227 ? -18.641 12.562 10.852 1 95.62 227 PRO B N 1
ATOM 7239 C CA . PRO B 1 227 ? -19.078 13.328 9.68 1 95.62 227 PRO B CA 1
ATOM 7240 C C . PRO B 1 227 ? -17.984 13.469 8.625 1 95.62 227 PRO B C 1
ATOM 7242 O O . PRO B 1 227 ? -18.281 13.641 7.438 1 95.62 227 PRO B O 1
ATOM 7245 N N . LEU B 1 228 ? -16.75 13.391 9.016 1 96.19 228 LEU B N 1
ATOM 7246 C CA . LEU B 1 228 ? -15.625 13.461 8.086 1 96.19 228 LEU B CA 1
ATOM 7247 C C . LEU B 1 228 ? -15.195 12.062 7.648 1 96.19 228 LEU B C 1
ATOM 7249 O O . LEU B 1 228 ? -14.695 11.883 6.535 1 96.19 228 LEU B O 1
ATOM 7253 N N . VAL B 1 229 ? -15.344 11.109 8.586 1 97.25 229 VAL B N 1
ATOM 7254 C CA . VAL B 1 229 ? -14.883 9.742 8.336 1 97.25 229 VAL B CA 1
ATOM 7255 C C . VAL B 1 229 ? -16 8.758 8.656 1 97.25 229 VAL B C 1
ATOM 7257 O O . VAL B 1 229 ? -15.922 8.016 9.641 1 97.25 229 VAL B O 1
ATOM 7260 N N . PRO B 1 230 ? -16.953 8.695 7.797 1 97.5 230 PRO B N 1
ATOM 7261 C CA . PRO B 1 230 ? -18.125 7.871 8.07 1 97.5 230 PRO B CA 1
ATOM 7262 C C . PRO B 1 230 ? -17.906 6.395 7.758 1 97.5 230 PRO B C 1
ATOM 7264 O O . PRO B 1 230 ? -18.672 5.793 7 1 97.5 230 PRO B O 1
ATOM 7267 N N . VAL B 1 231 ? -17.062 5.766 8.461 1 97.88 231 VAL B N 1
ATOM 7268 C CA . VAL B 1 231 ? -16.656 4.41 8.102 1 97.88 231 VAL B CA 1
ATOM 7269 C C . VAL B 1 231 ? -17.344 3.408 9.023 1 97.88 231 VAL B C 1
ATOM 7271 O O . VAL B 1 231 ? -17.188 2.195 8.867 1 97.88 231 VAL B O 1
ATOM 7274 N N . LEU B 1 232 ? -18.078 3.93 10.008 1 97.62 232 LEU B N 1
ATOM 7275 C CA . LEU B 1 232 ? -18.812 3.074 10.93 1 97.62 232 LEU B CA 1
ATOM 7276 C C . LEU B 1 232 ? -20.312 3.342 10.852 1 97.62 232 LEU B C 1
ATOM 7278 O O . LEU B 1 232 ? -20.734 4.488 10.703 1 97.62 232 LEU B O 1
ATOM 7282 N N . ASP B 1 233 ? -21.016 2.287 10.875 1 94.56 233 ASP B N 1
ATOM 7283 C CA . ASP B 1 233 ? -22.453 2.406 11.109 1 94.56 233 ASP B CA 1
ATOM 7284 C C . ASP B 1 233 ? -22.766 2.428 12.602 1 94.56 233 ASP B C 1
ATOM 7286 O O . ASP B 1 233 ? -22.359 1.523 13.336 1 94.56 233 ASP B O 1
ATOM 7290 N N . ARG B 1 234 ? -23.516 3.385 13.023 1 95.31 234 ARG B N 1
ATOM 7291 C CA . ARG B 1 234 ? -23.734 3.605 14.453 1 95.31 234 ARG B CA 1
ATOM 7292 C C . ARG B 1 234 ? -24.406 2.402 15.094 1 95.31 234 ARG B C 1
ATOM 7294 O O . ARG B 1 234 ? -23.984 1.942 16.156 1 95.31 234 ARG B O 1
ATOM 7301 N N . ALA B 1 235 ? -25.438 1.957 14.453 1 94.88 235 ALA B N 1
ATOM 7302 C CA . ALA B 1 235 ? -26.203 0.85 15.023 1 94.88 235 ALA B CA 1
ATOM 7303 C C . ALA B 1 235 ? -25.344 -0.404 15.141 1 94.88 235 ALA B C 1
ATOM 7305 O O . ALA B 1 235 ? -25.328 -1.067 16.188 1 94.88 235 ALA B O 1
ATOM 7306 N N . SER B 1 236 ? -24.609 -0.666 14.039 1 94.5 236 SER B N 1
ATOM 7307 C CA . SER B 1 236 ? -23.734 -1.841 14.039 1 94.5 236 SER B CA 1
ATOM 7308 C C . SER B 1 236 ? -22.609 -1.699 15.062 1 94.5 236 SER B C 1
ATOM 7310 O O . SER B 1 236 ? -22.234 -2.674 15.711 1 94.5 236 SER B O 1
ATOM 7312 N N . PHE B 1 237 ? -22.156 -0.552 15.25 1 97.56 237 PHE B N 1
ATOM 7313 C CA . PHE B 1 237 ? -21.062 -0.289 16.188 1 97.56 237 PHE B CA 1
ATOM 7314 C C . PHE B 1 237 ? -21.531 -0.49 17.625 1 97.56 237 PHE B C 1
ATOM 7316 O O . PHE B 1 237 ? -20.875 -1.169 18.406 1 97.56 237 PHE B O 1
ATOM 7323 N N . VAL B 1 238 ? -22.594 0.068 17.938 1 97.38 238 VAL B N 1
ATOM 7324 C CA . VAL B 1 238 ? -23.109 -0.031 19.297 1 97.38 238 VAL B CA 1
ATOM 7325 C C . VAL B 1 238 ? -23.469 -1.485 19.609 1 97.38 238 VAL B C 1
ATOM 7327 O O . VAL B 1 238 ? -23.281 -1.943 20.734 1 97.38 238 VAL B O 1
ATOM 7330 N N . ALA B 1 239 ? -23.922 -2.145 18.594 1 96.62 239 ALA B N 1
ATOM 7331 C CA . ALA B 1 239 ? -24.219 -3.564 18.781 1 96.62 239 ALA B CA 1
ATOM 7332 C C . ALA B 1 239 ? -22.953 -4.348 19.125 1 96.62 239 ALA B C 1
ATOM 7334 O O . ALA B 1 239 ? -22.969 -5.234 19.984 1 96.62 239 ALA B O 1
ATOM 7335 N N . GLU B 1 240 ? -21.906 -4.031 18.469 1 97 240 GLU B N 1
ATOM 7336 C CA . GLU B 1 240 ? -20.641 -4.703 18.734 1 97 240 GLU B CA 1
ATOM 7337 C C . GLU B 1 240 ? -20.109 -4.359 20.125 1 97 240 GLU B C 1
ATOM 7339 O O . GLU B 1 240 ? -19.547 -5.219 20.812 1 97 240 GLU B O 1
ATOM 7344 N N . VAL B 1 241 ? -20.219 -3.152 20.5 1 98.12 241 VAL B N 1
ATOM 7345 C CA . VAL B 1 241 ? -19.797 -2.723 21.844 1 98.12 241 VAL B CA 1
ATOM 7346 C C . VAL B 1 241 ? -20.578 -3.498 22.891 1 98.12 241 VAL B C 1
ATOM 7348 O O . VAL B 1 241 ? -20 -4.008 23.859 1 98.12 241 VAL B O 1
ATOM 7351 N N . THR B 1 242 ? -21.875 -3.551 22.703 1 97.31 242 THR B N 1
ATOM 7352 C CA . THR B 1 242 ? -22.734 -4.246 23.641 1 97.31 242 THR B CA 1
ATOM 7353 C C . THR B 1 242 ? -22.375 -5.723 23.734 1 97.31 242 THR B C 1
ATOM 7355 O O . THR B 1 242 ? -22.297 -6.293 24.828 1 97.31 242 THR B O 1
ATOM 7358 N N . ARG B 1 243 ? -22.094 -6.262 22.594 1 97.44 243 ARG B N 1
ATOM 7359 C CA . ARG B 1 243 ? -21.719 -7.676 22.547 1 97.44 243 ARG B CA 1
ATOM 7360 C C . ARG B 1 243 ? -20.453 -7.934 23.344 1 97.44 243 ARG B C 1
ATOM 7362 O O . ARG B 1 243 ? -20.391 -8.875 24.141 1 97.44 243 ARG B O 1
ATOM 7369 N N . LEU B 1 244 ? -19.453 -7.176 23.156 1 97.75 244 LEU B N 1
ATOM 7370 C CA . LEU B 1 244 ? -18.156 -7.375 23.812 1 97.75 244 LEU B CA 1
ATOM 7371 C C . LEU B 1 244 ? -18.266 -7.062 25.297 1 97.75 244 LEU B C 1
ATOM 7373 O O . LEU B 1 244 ? -17.594 -7.695 26.125 1 97.75 244 LEU B O 1
ATOM 7377 N N . LEU B 1 245 ? -19.094 -6.078 25.672 1 97 245 LEU B N 1
ATOM 7378 C CA . LEU B 1 245 ? -19.328 -5.77 27.078 1 97 245 LEU B CA 1
ATOM 7379 C C . LEU B 1 245 ? -19.984 -6.949 27.781 1 97 245 LEU B C 1
ATOM 7381 O O . LEU B 1 245 ? -19.641 -7.258 28.938 1 97 245 LEU B O 1
ATOM 7385 N N . GLU B 1 246 ? -20.906 -7.547 27.125 1 96.62 246 GLU B N 1
ATOM 7386 C CA . GLU B 1 246 ? -21.562 -8.719 27.688 1 96.62 246 GLU B CA 1
ATOM 7387 C C . GLU B 1 246 ? -20.578 -9.867 27.875 1 96.62 246 GLU B C 1
ATOM 7389 O O . GLU B 1 246 ? -20.609 -10.555 28.906 1 96.62 246 GLU B O 1
ATOM 7394 N N . LEU B 1 247 ? -19.75 -10.023 26.906 1 97 247 LEU B N 1
ATOM 7395 C CA . LEU B 1 247 ? -18.719 -11.062 27.031 1 97 247 LEU B CA 1
ATOM 7396 C C . LEU B 1 247 ? -17.797 -10.773 28.203 1 97 247 LEU B C 1
ATOM 7398 O O . LEU B 1 247 ? -17.438 -11.68 28.953 1 97 247 LEU B O 1
ATOM 7402 N N . GLN B 1 248 ? -17.406 -9.547 28.312 1 97.12 248 GLN B N 1
ATOM 7403 C CA . GLN B 1 248 ? -16.531 -9.109 29.391 1 97.12 248 GLN B CA 1
ATOM 7404 C C . GLN B 1 248 ? -17.172 -9.375 30.75 1 97.12 248 GLN B C 1
ATOM 7406 O O . GLN B 1 248 ? -16.516 -9.859 31.672 1 97.12 248 GLN B O 1
ATOM 7411 N N . GLN B 1 249 ? -18.422 -9.133 30.906 1 95.56 249 GLN B N 1
ATOM 7412 C CA . GLN B 1 249 ? -19.141 -9.281 32.156 1 95.56 249 GLN B CA 1
ATOM 7413 C C . GLN B 1 249 ? -19.375 -10.75 32.5 1 95.56 249 GLN B C 1
ATOM 7415 O O . GLN B 1 249 ? -19.438 -11.117 33.688 1 95.56 249 GLN B O 1
ATOM 7420 N N . ALA B 1 250 ? -19.453 -11.477 31.469 1 94.75 250 ALA B N 1
ATOM 7421 C CA . ALA B 1 250 ? -19.734 -12.898 31.656 1 94.75 250 ALA B CA 1
ATOM 7422 C C . ALA B 1 250 ? -18.484 -13.656 32.062 1 94.75 250 ALA B C 1
ATOM 7424 O O . ALA B 1 250 ? -18.562 -14.797 32.562 1 94.75 250 ALA B O 1
ATOM 7425 N N . HIS B 1 251 ? -17.391 -13.047 31.891 1 94.56 251 HIS B N 1
ATOM 7426 C CA . HIS B 1 251 ? -16.141 -13.742 32.219 1 94.56 251 HIS B CA 1
ATOM 7427 C C . HIS B 1 251 ? -15.484 -13.141 33.469 1 94.56 251 HIS B C 1
ATOM 7429 O O . HIS B 1 251 ? -15.297 -11.922 33.531 1 94.56 251 HIS B O 1
ATOM 7435 N N . GLU B 1 252 ? -15.031 -13.922 34.281 1 92.12 252 GLU B N 1
ATOM 7436 C CA . GLU B 1 252 ? -14.5 -13.492 35.562 1 92.12 252 GLU B CA 1
ATOM 7437 C C . GLU B 1 252 ? -13.172 -12.766 35.406 1 92.12 252 GLU B C 1
ATOM 7439 O O . GLU B 1 252 ? -12.844 -11.875 36.188 1 92.12 252 GLU B O 1
ATOM 7444 N N . ASN B 1 253 ? -12.438 -13.109 34.375 1 93.44 253 ASN B N 1
ATOM 7445 C CA . ASN B 1 253 ? -11.094 -12.562 34.219 1 93.44 253 ASN B CA 1
ATOM 7446 C C . ASN B 1 253 ? -11.07 -11.414 33.219 1 93.44 253 ASN B C 1
ATOM 7448 O O . ASN B 1 253 ? -10.031 -11.117 32.656 1 93.44 253 ASN B O 1
ATOM 7452 N N . GLY B 1 254 ? -12.242 -10.898 32.906 1 94.88 254 GLY B N 1
ATOM 7453 C CA . GLY B 1 254 ? -12.312 -9.68 32.094 1 94.88 254 GLY B CA 1
ATOM 7454 C C . GLY B 1 254 ? -12.383 -9.945 30.609 1 94.88 254 GLY B C 1
ATOM 7455 O O . GLY B 1 254 ? -12.664 -11.07 30.188 1 94.88 254 GLY B O 1
ATOM 7456 N N . LEU B 1 255 ? -12.125 -8.875 29.859 1 96.44 255 LEU B N 1
ATOM 7457 C CA . LEU B 1 255 ? -12.336 -8.891 28.422 1 96.44 255 LEU B CA 1
ATOM 7458 C C . LEU B 1 255 ? -11.305 -9.781 27.734 1 96.44 255 LEU B C 1
ATOM 7460 O O . LEU B 1 255 ? -11.656 -10.602 26.875 1 96.44 255 LEU B O 1
ATOM 7464 N N . GLN B 1 256 ? -10.07 -9.656 28.062 1 95.5 256 GLN B N 1
ATOM 7465 C CA . GLN B 1 256 ? -8.969 -10.367 27.422 1 95.5 256 GLN B CA 1
ATOM 7466 C C . GLN B 1 256 ? -9.172 -11.883 27.5 1 95.5 256 GLN B C 1
ATOM 7468 O O . GLN B 1 256 ? -8.82 -12.602 26.562 1 95.5 256 GLN B O 1
ATOM 7473 N N . ALA B 1 257 ? -9.688 -12.352 28.562 1 95.12 257 ALA B N 1
ATOM 7474 C CA . ALA B 1 257 ? -9.93 -13.781 28.75 1 95.12 257 ALA B CA 1
ATOM 7475 C C . ALA B 1 257 ? -11.203 -14.219 28.047 1 95.12 257 ALA B C 1
ATOM 7477 O O . ALA B 1 257 ? -11.375 -15.406 27.734 1 95.12 257 ALA B O 1
ATOM 7478 N N . ALA B 1 258 ? -12.008 -13.297 27.781 1 95.75 258 ALA B N 1
ATOM 7479 C CA . ALA B 1 258 ? -13.344 -13.625 27.281 1 95.75 258 ALA B CA 1
ATOM 7480 C C . ALA B 1 258 ? -13.375 -13.664 25.766 1 95.75 258 ALA B C 1
ATOM 7482 O O . ALA B 1 258 ? -14.203 -14.367 25.172 1 95.75 258 ALA B O 1
ATOM 7483 N N . ILE B 1 259 ? -12.492 -13 25.156 1 96 259 ILE B N 1
ATOM 7484 C CA . ILE B 1 259 ? -12.617 -12.805 23.719 1 96 259 ILE B CA 1
ATOM 7485 C C . ILE B 1 259 ? -11.648 -13.734 22.984 1 96 259 ILE B C 1
ATOM 7487 O O . ILE B 1 259 ? -10.773 -14.344 23.609 1 96 259 ILE B O 1
ATOM 7491 N N . SER B 1 260 ? -11.898 -13.828 21.672 1 94.94 260 SER B N 1
ATOM 7492 C CA . SER B 1 260 ? -11.031 -14.594 20.781 1 94.94 260 SER B CA 1
ATOM 7493 C C . SER B 1 260 ? -10.359 -13.695 19.75 1 94.94 260 SER B C 1
ATOM 7495 O O . SER B 1 260 ? -10.672 -12.5 19.672 1 94.94 260 SER B O 1
ATOM 7497 N N . SER B 1 261 ? -9.484 -14.312 18.969 1 94.62 261 SER B N 1
ATOM 7498 C CA . SER B 1 261 ? -8.758 -13.578 17.938 1 94.62 261 SER B CA 1
ATOM 7499 C C . SER B 1 261 ? -9.711 -13.008 16.891 1 94.62 261 SER B C 1
ATOM 7501 O O . SER B 1 261 ? -9.43 -11.969 16.281 1 94.62 261 SER B O 1
ATOM 7503 N N . ALA B 1 262 ? -10.805 -13.617 16.688 1 94.25 262 ALA B N 1
ATOM 7504 C CA . ALA B 1 262 ? -11.773 -13.188 15.695 1 94.25 262 ALA B CA 1
ATOM 7505 C C . ALA B 1 262 ? -12.422 -11.867 16.094 1 94.25 262 ALA B C 1
ATOM 7507 O O . ALA B 1 262 ? -12.969 -11.156 15.242 1 94.25 262 ALA B O 1
ATOM 7508 N N . ASP B 1 263 ? -12.289 -11.469 17.344 1 97.31 263 ASP B N 1
ATOM 7509 C CA . ASP B 1 263 ? -12.914 -10.25 17.859 1 97.31 263 ASP B CA 1
ATOM 7510 C C . ASP B 1 263 ? -11.961 -9.062 17.75 1 97.31 263 ASP B C 1
ATOM 7512 O O . ASP B 1 263 ? -12.367 -7.914 17.953 1 97.31 263 ASP B O 1
ATOM 7516 N N . ALA B 1 264 ? -10.758 -9.336 17.422 1 97.88 264 ALA B N 1
ATOM 7517 C CA . ALA B 1 264 ? -9.695 -8.336 17.516 1 97.88 264 ALA B CA 1
ATOM 7518 C C . ALA B 1 264 ? -9.992 -7.137 16.625 1 97.88 264 ALA B C 1
ATOM 7520 O O . ALA B 1 264 ? -9.875 -5.988 17.062 1 97.88 264 ALA B O 1
ATOM 7521 N N . PRO B 1 265 ? -10.406 -7.324 15.383 1 97.88 265 PRO B N 1
ATOM 7522 C CA . PRO B 1 265 ? -10.656 -6.152 14.539 1 97.88 265 PRO B CA 1
ATOM 7523 C C . PRO B 1 265 ? -11.727 -5.227 15.125 1 97.88 265 PRO B C 1
ATOM 7525 O O . PRO B 1 265 ? -11.547 -4.008 15.133 1 97.88 265 PRO B O 1
ATOM 7528 N N . ALA B 1 266 ? -12.773 -5.797 15.609 1 98.12 266 ALA B N 1
ATOM 7529 C CA . ALA B 1 266 ? -13.828 -4.996 16.234 1 98.12 266 ALA B CA 1
ATOM 7530 C C . ALA B 1 266 ? -13.297 -4.266 17.469 1 98.12 266 ALA B C 1
ATOM 7532 O O . ALA B 1 266 ? -13.656 -3.109 17.703 1 98.12 266 ALA B O 1
ATOM 7533 N N . LEU B 1 267 ? -12.539 -4.93 18.203 1 98.62 267 LEU B N 1
ATOM 7534 C CA . LEU B 1 267 ? -11.984 -4.34 19.406 1 98.62 267 LEU B CA 1
ATOM 7535 C C . LEU B 1 267 ? -11.055 -3.178 19.078 1 98.62 267 LEU B C 1
ATOM 7537 O O . LEU B 1 267 ? -11.031 -2.168 19.781 1 98.62 267 LEU B O 1
ATOM 7541 N N . VAL B 1 268 ? -10.234 -3.318 18.016 1 98.81 268 VAL B N 1
ATOM 7542 C CA . VAL B 1 268 ? -9.375 -2.234 17.562 1 98.81 268 VAL B CA 1
ATOM 7543 C C . VAL B 1 268 ? -10.211 -0.994 17.266 1 98.81 268 VAL B C 1
ATOM 7545 O O . VAL B 1 268 ? -9.844 0.119 17.656 1 98.81 268 VAL B O 1
ATOM 7548 N N . THR B 1 269 ? -11.305 -1.21 16.641 1 98.88 269 THR B N 1
ATOM 7549 C CA . THR B 1 269 ? -12.203 -0.111 16.312 1 98.88 269 THR B CA 1
ATOM 7550 C C . THR B 1 269 ? -12.75 0.543 17.578 1 98.88 269 THR B C 1
ATOM 7552 O O . THR B 1 269 ? -12.727 1.77 17.719 1 98.88 269 THR B O 1
ATOM 7555 N N . ILE B 1 270 ? -13.18 -0.234 18.484 1 98.81 270 ILE B N 1
ATOM 7556 C CA . ILE B 1 270 ? -13.789 0.266 19.703 1 98.81 270 ILE B CA 1
ATOM 7557 C C . ILE B 1 270 ? -12.758 1.041 20.516 1 98.81 270 ILE B C 1
ATOM 7559 O O . ILE B 1 270 ? -13.008 2.166 20.953 1 98.81 270 ILE B O 1
ATOM 7563 N N . TYR B 1 271 ? -11.586 0.469 20.703 1 98.81 271 TYR B N 1
ATOM 7564 C CA . TYR B 1 271 ? -10.516 1.138 21.438 1 98.81 271 TYR B CA 1
ATOM 7565 C C . TYR B 1 271 ? -10.156 2.469 20.781 1 98.81 271 TYR B C 1
ATOM 7567 O O . TYR B 1 271 ? -9.906 3.459 21.484 1 98.81 271 TYR B O 1
ATOM 7575 N N . SER B 1 272 ? -10.141 2.512 19.484 1 98.81 272 SER B N 1
ATOM 7576 C CA . SER B 1 272 ? -9.789 3.73 18.766 1 98.81 272 SER B CA 1
ATOM 7577 C C . SER B 1 272 ? -10.852 4.812 18.953 1 98.81 272 SER B C 1
ATOM 7579 O O . SER B 1 272 ? -10.523 5.98 19.156 1 98.81 272 SER B O 1
ATOM 7581 N N . VAL B 1 273 ? -12.07 4.387 18.875 1 98.62 273 VAL B N 1
ATOM 7582 C CA . VAL B 1 273 ? -13.172 5.324 19.047 1 98.62 273 VAL B CA 1
ATOM 7583 C C . VAL B 1 273 ? -13.133 5.898 20.469 1 98.62 273 VAL B C 1
ATOM 7585 O O . VAL B 1 273 ? -13.312 7.102 20.656 1 98.62 273 VAL B O 1
ATOM 7588 N N . LEU B 1 274 ? -12.891 5.055 21.422 1 98.25 274 LEU B N 1
ATOM 7589 C CA . LEU B 1 274 ? -12.797 5.508 22.812 1 98.25 274 LEU B CA 1
ATOM 7590 C C . LEU B 1 274 ? -11.641 6.488 22.984 1 98.25 274 LEU B C 1
ATOM 7592 O O . LEU B 1 274 ? -11.797 7.527 23.625 1 98.25 274 LEU B O 1
ATOM 7596 N N . ALA B 1 275 ? -10.531 6.156 22.406 1 98.19 275 ALA B N 1
ATOM 7597 C CA . ALA B 1 275 ? -9.359 7.02 22.516 1 98.19 275 ALA B CA 1
ATOM 7598 C C . ALA B 1 275 ? -9.617 8.383 21.891 1 98.19 275 ALA B C 1
ATOM 7600 O O . ALA B 1 275 ? -9.273 9.422 22.469 1 98.19 275 ALA B O 1
ATOM 7601 N N . LEU B 1 276 ? -10.234 8.422 20.781 1 97.25 276 LEU B N 1
ATOM 7602 C CA . LEU B 1 276 ? -10.578 9.664 20.094 1 97.25 276 LEU B CA 1
ATOM 7603 C C . LEU B 1 276 ? -11.539 10.492 20.938 1 97.25 276 LEU B C 1
ATOM 7605 O O . LEU B 1 276 ? -11.375 11.711 21.062 1 97.25 276 LEU B O 1
ATOM 7609 N N . GLY B 1 277 ? -12.523 9.781 21.469 1 96.38 277 GLY B N 1
ATOM 7610 C CA . GLY B 1 277 ? -13.484 10.477 22.297 1 96.38 277 GLY B CA 1
ATOM 7611 C C . GLY B 1 277 ? -12.859 11.086 23.547 1 96.38 277 GLY B C 1
ATOM 7612 O O . GLY B 1 277 ? -13.18 12.219 23.906 1 96.38 277 GLY B O 1
ATOM 7613 N N . MET B 1 278 ? -11.977 10.383 24.172 1 96.56 278 MET B N 1
ATOM 7614 C CA . MET B 1 278 ? -11.312 10.867 25.391 1 96.56 278 MET B CA 1
ATOM 7615 C C . MET B 1 278 ? -10.398 12.047 25.078 1 96.56 278 MET B C 1
ATOM 7617 O O . MET B 1 278 ? -10.438 13.062 25.766 1 96.56 278 MET B O 1
ATOM 7621 N N . ASP B 1 279 ? -9.594 11.898 24.047 1 95.81 279 ASP B N 1
ATOM 7622 C CA . ASP B 1 279 ? -8.688 12.969 23.656 1 95.81 279 ASP B CA 1
ATOM 7623 C C . ASP B 1 279 ? -9.453 14.242 23.297 1 95.81 279 ASP B C 1
ATOM 7625 O O . ASP B 1 279 ? -9.07 15.336 23.719 1 95.81 279 ASP B O 1
ATOM 7629 N N . ASP B 1 280 ? -10.492 14.117 22.578 1 92.69 280 ASP B N 1
ATOM 7630 C CA . ASP B 1 280 ? -11.266 15.273 22.125 1 92.69 280 ASP B CA 1
ATOM 7631 C C . ASP B 1 280 ? -11.992 15.938 23.297 1 92.69 280 ASP B C 1
ATOM 7633 O O . ASP B 1 280 ? -12.125 17.156 23.328 1 92.69 280 ASP B O 1
ATOM 7637 N N . SER B 1 281 ? -12.469 15.141 24.156 1 91.56 281 SER B N 1
ATOM 7638 C CA . SER B 1 281 ? -13.172 15.68 25.328 1 91.56 281 SER B CA 1
ATOM 7639 C C . SER B 1 281 ? -12.219 16.453 26.219 1 91.56 281 SER B C 1
ATOM 7641 O O . SER B 1 281 ? -12.594 17.469 26.812 1 91.56 281 SER B O 1
ATOM 7643 N N . GLU B 1 282 ? -11.016 15.961 26.281 1 91.88 282 GLU B N 1
ATOM 7644 C CA . GLU B 1 282 ? -10.031 16.609 27.141 1 91.88 282 GLU B CA 1
ATOM 7645 C C . GLU B 1 282 ? -9.258 17.688 26.391 1 91.88 282 GLU B C 1
ATOM 7647 O O . GLU B 1 282 ? -8.648 18.562 27 1 91.88 282 GLU B O 1
ATOM 7652 N N . GLY B 1 283 ? -9.273 17.609 25.078 1 89.12 283 GLY B N 1
ATOM 7653 C CA . GLY B 1 283 ? -8.555 18.562 24.25 1 89.12 283 GLY B CA 1
ATOM 7654 C C . GLY B 1 283 ? -7.055 18.328 24.219 1 89.12 283 GLY B C 1
ATOM 7655 O O . GLY B 1 283 ? -6.285 19.203 23.844 1 89.12 283 GLY B O 1
ATOM 7656 N N . THR B 1 284 ? -6.645 17.219 24.734 1 92.44 284 THR B N 1
ATOM 7657 C CA . THR B 1 284 ? -5.246 16.812 24.797 1 92.44 284 THR B CA 1
ATOM 7658 C C . THR B 1 284 ? -5.133 15.281 24.812 1 92.44 284 THR B C 1
ATOM 7660 O O . THR B 1 284 ? -6.141 14.578 24.734 1 92.44 284 THR B O 1
ATOM 7663 N N . VAL B 1 285 ? -3.939 14.867 24.766 1 95.81 285 VAL B N 1
ATOM 7664 C CA . VAL B 1 285 ? -3.713 13.43 24.859 1 95.81 285 VAL B CA 1
ATOM 7665 C C . VAL B 1 285 ? -4.086 12.945 26.266 1 95.81 285 VAL B C 1
ATOM 7667 O O . VAL B 1 285 ? -3.455 13.336 27.25 1 95.81 285 VAL B O 1
ATOM 7670 N N . SER B 1 286 ? -5.02 12.133 26.297 1 95.69 286 SER B N 1
ATOM 7671 C CA . SER B 1 286 ? -5.5 11.602 27.562 1 95.69 286 SER B CA 1
ATOM 7672 C C . SER B 1 286 ? -4.613 10.469 28.062 1 95.69 286 SER B C 1
ATOM 7674 O O . SER B 1 286 ? -4.293 9.547 27.312 1 95.69 286 SER B O 1
ATOM 7676 N N . ALA B 1 287 ? -4.316 10.516 29.281 1 95.31 287 ALA B N 1
ATOM 7677 C CA . ALA B 1 287 ? -3.547 9.438 29.906 1 95.31 287 ALA B CA 1
ATOM 7678 C C . ALA B 1 287 ? -4.363 8.156 29.984 1 95.31 287 ALA B C 1
ATOM 7680 O O . ALA B 1 287 ? -3.814 7.055 29.875 1 95.31 287 ALA B O 1
ATOM 7681 N N . THR B 1 288 ? -5.664 8.344 30.078 1 95.88 288 THR B N 1
ATOM 7682 C CA . THR B 1 288 ? -6.551 7.191 30.188 1 95.88 288 THR B CA 1
ATOM 7683 C C . THR B 1 288 ? -6.77 6.559 28.812 1 95.88 288 THR B C 1
ATOM 7685 O O . THR B 1 288 ? -7.098 5.375 28.719 1 95.88 288 THR B O 1
ATOM 7688 N N . ALA B 1 289 ? -6.594 7.324 27.766 1 97.38 289 ALA B N 1
ATOM 7689 C CA . ALA B 1 289 ? -6.84 6.852 26.406 1 97.38 289 ALA B CA 1
ATOM 7690 C C . ALA B 1 289 ? -5.652 6.043 25.891 1 97.38 289 ALA B C 1
ATOM 7692 O O . ALA B 1 289 ? -5.82 5.16 25.047 1 97.38 289 ALA B O 1
ATOM 7693 N N . THR B 1 290 ? -4.492 6.293 26.375 1 97.5 290 THR B N 1
ATOM 7694 C CA . THR B 1 290 ? -3.246 5.781 25.812 1 97.5 290 THR B CA 1
ATOM 7695 C C . THR B 1 290 ? -3.189 4.262 25.906 1 97.5 290 THR B C 1
ATOM 7697 O O . THR B 1 290 ? -2.789 3.584 24.969 1 97.5 290 THR B O 1
ATOM 7700 N N . PRO B 1 291 ? -3.648 3.662 27.016 1 97.81 291 PRO B N 1
ATOM 7701 C CA . PRO B 1 291 ? -3.65 2.197 27.078 1 97.81 291 PRO B CA 1
ATOM 7702 C C . PRO B 1 291 ? -4.574 1.567 26.047 1 97.81 291 PRO B C 1
ATOM 7704 O O . PRO B 1 291 ? -4.254 0.512 25.484 1 97.81 291 PRO B O 1
ATOM 7707 N N . TYR B 1 292 ? -5.719 2.209 25.797 1 98.31 292 TYR B N 1
ATOM 7708 C CA . TYR B 1 292 ? -6.625 1.7 24.766 1 98.31 292 TYR B CA 1
ATOM 7709 C C . TYR B 1 292 ? -5.98 1.768 23.391 1 98.31 292 TYR B C 1
ATOM 7711 O O . TYR B 1 292 ? -6.062 0.815 22.609 1 98.31 292 TYR B O 1
ATOM 7719 N N . LEU B 1 293 ? -5.348 2.879 23.141 1 98.31 293 LEU B N 1
ATOM 7720 C CA . LEU B 1 293 ? -4.703 3.053 21.844 1 98.31 293 LEU B CA 1
ATOM 7721 C C . LEU B 1 293 ? -3.549 2.074 21.688 1 98.31 293 LEU B C 1
ATOM 7723 O O . LEU B 1 293 ? -3.35 1.521 20.594 1 98.31 293 LEU B O 1
ATOM 7727 N N . THR B 1 294 ? -2.777 1.869 22.703 1 98.44 294 THR B N 1
ATOM 7728 C CA . THR B 1 294 ? -1.668 0.921 22.672 1 98.44 294 THR B CA 1
ATOM 7729 C C . THR B 1 294 ? -2.176 -0.498 22.438 1 98.44 294 THR B C 1
ATOM 7731 O O . THR B 1 294 ? -1.585 -1.251 21.656 1 98.44 294 THR B O 1
ATOM 7734 N N . ALA B 1 295 ? -3.23 -0.804 23.078 1 98.38 295 ALA B N 1
ATOM 7735 C CA . ALA B 1 295 ? -3.834 -2.123 22.891 1 98.38 295 ALA B CA 1
ATOM 7736 C C . ALA B 1 295 ? -4.355 -2.297 21.469 1 98.38 295 ALA B C 1
ATOM 7738 O O . ALA B 1 295 ? -4.168 -3.352 20.859 1 98.38 295 ALA B O 1
ATOM 7739 N N . ALA B 1 296 ? -5.035 -1.294 21 1 98.75 296 ALA B N 1
ATOM 7740 C CA . ALA B 1 296 ? -5.516 -1.337 19.609 1 98.75 296 ALA B CA 1
ATOM 7741 C C . ALA B 1 296 ? -4.363 -1.575 18.641 1 98.75 296 ALA B C 1
ATOM 7743 O O . ALA B 1 296 ? -4.469 -2.408 17.734 1 98.75 296 ALA B O 1
ATOM 7744 N N . TYR B 1 297 ? -3.311 -0.863 18.844 1 98.81 297 TYR B N 1
ATOM 7745 C CA . TYR B 1 297 ? -2.154 -0.996 17.969 1 98.81 297 TYR B CA 1
ATOM 7746 C C . TYR B 1 297 ? -1.566 -2.4 18.047 1 98.81 297 TYR B C 1
ATOM 7748 O O . TYR B 1 297 ? -1.161 -2.971 17.031 1 98.81 297 TYR B O 1
ATOM 7756 N N . SER B 1 298 ? -1.547 -2.965 19.188 1 98.06 298 SER B N 1
ATOM 7757 C CA . SER B 1 298 ? -0.983 -4.293 19.391 1 98.06 298 SER B CA 1
ATOM 7758 C C . SER B 1 298 ? -1.778 -5.359 18.641 1 98.06 298 SER B C 1
ATOM 7760 O O . SER B 1 298 ? -1.253 -6.43 18.328 1 98.06 298 SER B O 1
ATOM 7762 N N . LEU B 1 299 ? -2.963 -5.043 18.344 1 98.25 299 LEU B N 1
ATOM 7763 C CA . LEU B 1 299 ? -3.846 -6.02 17.703 1 98.25 299 LEU B CA 1
ATOM 7764 C C . LEU B 1 299 ? -3.83 -5.867 16.188 1 98.25 299 LEU B C 1
ATOM 7766 O O . LEU B 1 299 ? -4.598 -6.527 15.492 1 98.25 299 LEU B O 1
ATOM 7770 N N . THR B 1 300 ? -2.979 -5.066 15.672 1 98.44 300 THR B N 1
ATOM 7771 C CA . THR B 1 300 ? -2.961 -4.848 14.234 1 98.44 300 THR B CA 1
ATOM 7772 C C . THR B 1 300 ? -2.555 -6.125 13.5 1 98.44 300 THR B C 1
ATOM 7774 O O . THR B 1 300 ? -3 -6.367 12.375 1 98.44 300 THR B O 1
ATOM 7777 N N . SER B 1 301 ? -1.713 -6.965 14.078 1 98.25 301 SER B N 1
ATOM 7778 C CA . SER B 1 301 ? -1.365 -8.25 13.477 1 98.25 301 SER B CA 1
ATOM 7779 C C . SER B 1 301 ? -2.607 -9.094 13.211 1 98.25 301 SER B C 1
ATOM 7781 O O . SER B 1 301 ? -2.699 -9.773 12.188 1 98.25 301 SER B O 1
ATOM 7783 N N . HIS B 1 302 ? -3.539 -8.992 14.109 1 98.25 302 HIS B N 1
ATOM 7784 C CA . HIS B 1 302 ? -4.781 -9.742 13.961 1 98.25 302 HIS B CA 1
ATOM 7785 C C . HIS B 1 302 ? -5.645 -9.172 12.844 1 98.25 302 HIS B C 1
ATOM 7787 O O . HIS B 1 302 ? -6.363 -9.914 12.172 1 98.25 302 HIS B O 1
ATOM 7793 N N . CYS B 1 303 ? -5.578 -7.902 12.688 1 98.25 303 CYS B N 1
ATOM 7794 C CA . CYS B 1 303 ? -6.273 -7.301 11.562 1 98.25 303 CYS B CA 1
ATOM 7795 C C . CYS B 1 303 ? -5.688 -7.781 10.242 1 98.25 303 CYS B C 1
ATOM 7797 O O . CYS B 1 303 ? -6.422 -8.023 9.281 1 98.25 303 CYS B O 1
ATOM 7799 N N . LEU B 1 304 ? -4.418 -7.977 10.188 1 98.12 304 LEU B N 1
ATOM 7800 C CA . LEU B 1 304 ? -3.744 -8.453 8.977 1 98.12 304 LEU B CA 1
ATOM 7801 C C . LEU B 1 304 ? -4.051 -9.922 8.727 1 98.12 304 LEU B C 1
ATOM 7803 O O . LEU B 1 304 ? -4.145 -10.352 7.578 1 98.12 304 LEU B O 1
ATOM 7807 N N . SER B 1 305 ? -4.156 -10.648 9.797 1 97.75 305 SER B N 1
ATOM 7808 C CA . SER B 1 305 ? -4.363 -12.086 9.672 1 97.75 305 SER B CA 1
ATOM 7809 C C . SER B 1 305 ? -5.793 -12.406 9.25 1 97.75 305 SER B C 1
ATOM 7811 O O . SER B 1 305 ? -6.062 -13.484 8.719 1 97.75 305 SER B O 1
ATOM 7813 N N . LEU B 1 306 ? -6.707 -11.461 9.539 1 97 306 LEU B N 1
ATOM 7814 C CA . LEU B 1 306 ? -8.102 -11.555 9.125 1 97 306 LEU B CA 1
ATOM 7815 C C . LEU B 1 306 ? -8.516 -10.336 8.32 1 97 306 LEU B C 1
ATOM 7817 O O . LEU B 1 306 ? -9.305 -9.508 8.789 1 97 306 LEU B O 1
ATOM 7821 N N . PRO B 1 307 ? -8.047 -10.297 7.109 1 97.69 307 PRO B N 1
ATOM 7822 C CA . PRO B 1 307 ? -8.141 -9.055 6.336 1 97.69 307 PRO B CA 1
ATOM 7823 C C . PRO B 1 307 ? -9.508 -8.859 5.68 1 97.69 307 PRO B C 1
ATOM 7825 O O . PRO B 1 307 ? -9.625 -8.969 4.457 1 97.69 307 PRO B O 1
ATOM 7828 N N . TYR B 1 308 ? -10.477 -8.461 6.43 1 96.81 308 TYR B N 1
ATOM 7829 C CA . TYR B 1 308 ? -11.836 -8.203 5.953 1 96.81 308 TYR B CA 1
ATOM 7830 C C . TYR B 1 308 ? -12.281 -6.793 6.316 1 96.81 308 TYR B C 1
ATOM 7832 O O . TYR B 1 308 ? -11.469 -5.961 6.73 1 96.81 308 TYR B O 1
ATOM 7840 N N . THR B 1 309 ? -13.555 -6.48 6.086 1 96.44 309 THR B N 1
ATOM 7841 C CA . THR B 1 309 ? -14.07 -5.125 6.23 1 96.44 309 THR B CA 1
ATOM 7842 C C . THR B 1 309 ? -13.812 -4.598 7.645 1 96.44 309 THR B C 1
ATOM 7844 O O . THR B 1 309 ? -13.391 -3.455 7.82 1 96.44 309 THR B O 1
ATOM 7847 N N . SER B 1 310 ? -14.039 -5.387 8.625 1 97.25 310 SER B N 1
ATOM 7848 C CA . SER B 1 310 ? -13.844 -4.969 10.008 1 97.25 310 SER B CA 1
ATOM 7849 C C . SER B 1 310 ? -12.398 -4.582 10.273 1 97.25 310 SER B C 1
ATOM 7851 O O . SER B 1 310 ? -12.125 -3.654 11.039 1 97.25 310 SER B O 1
ATOM 7853 N N . SER B 1 311 ? -11.484 -5.316 9.68 1 98.5 311 SER B N 1
ATOM 7854 C CA . SER B 1 311 ? -10.07 -5 9.828 1 98.5 311 SER B CA 1
ATOM 7855 C C . SER B 1 311 ? -9.734 -3.662 9.18 1 98.5 311 SER B C 1
ATOM 7857 O O . SER B 1 311 ? -8.945 -2.883 9.727 1 98.5 311 SER B O 1
ATOM 7859 N N . VAL B 1 312 ? -10.328 -3.402 8.031 1 98.56 312 VAL B N 1
ATOM 7860 C CA . VAL B 1 312 ? -10.117 -2.115 7.379 1 98.56 312 VAL B CA 1
ATOM 7861 C C . VAL B 1 312 ? -10.617 -0.989 8.273 1 98.56 312 VAL B C 1
ATOM 7863 O O . VAL B 1 312 ? -9.93 0.014 8.477 1 98.56 312 VAL B O 1
ATOM 7866 N N . GLN B 1 313 ? -11.766 -1.2 8.812 1 98.56 313 GLN B N 1
ATOM 7867 C CA . GLN B 1 313 ? -12.336 -0.21 9.719 1 98.56 313 GLN B CA 1
ATOM 7868 C C . GLN B 1 313 ? -11.438 0.014 10.93 1 98.56 313 GLN B C 1
ATOM 7870 O O . GLN B 1 313 ? -11.172 1.156 11.312 1 98.56 313 GLN B O 1
ATOM 7875 N N . GLY B 1 314 ? -11.023 -1.063 11.484 1 98.81 314 GLY B N 1
ATOM 7876 C CA . GLY B 1 314 ? -10.141 -0.961 12.641 1 98.81 314 GLY B CA 1
ATOM 7877 C C . GLY B 1 314 ? -8.852 -0.221 12.344 1 98.81 314 GLY B C 1
ATOM 7878 O O . GLY B 1 314 ? -8.453 0.677 13.094 1 98.81 314 GLY B O 1
ATOM 7879 N N . LEU B 1 315 ? -8.203 -0.55 11.273 1 98.88 315 LEU B N 1
ATOM 7880 C CA . LEU B 1 315 ? -6.941 0.074 10.875 1 98.88 315 LEU B CA 1
ATOM 7881 C C . LEU B 1 315 ? -7.137 1.556 10.578 1 98.88 315 LEU B C 1
ATOM 7883 O O . LEU B 1 315 ? -6.32 2.389 10.977 1 98.88 315 LEU B O 1
ATOM 7887 N N . LEU B 1 316 ? -8.172 1.869 9.922 1 98.81 316 LEU B N 1
ATOM 7888 C CA . LEU B 1 316 ? -8.461 3.258 9.57 1 98.81 316 LEU B CA 1
ATOM 7889 C C . LEU B 1 316 ? -8.742 4.086 10.82 1 98.81 316 LEU B C 1
ATOM 7891 O O . LEU B 1 316 ? -8.25 5.207 10.953 1 98.81 316 LEU B O 1
ATOM 7895 N N . MET B 1 317 ? -9.523 3.516 11.695 1 98.75 317 MET B N 1
ATOM 7896 C CA . MET B 1 317 ? -9.844 4.238 12.922 1 98.75 317 MET B CA 1
ATOM 7897 C C . MET B 1 317 ? -8.594 4.441 13.766 1 98.75 317 MET B C 1
ATOM 7899 O O . MET B 1 317 ? -8.406 5.508 14.367 1 98.75 317 MET B O 1
ATOM 7903 N N . LEU B 1 318 ? -7.812 3.432 13.812 1 98.88 318 LEU B N 1
ATOM 7904 C CA . LEU B 1 318 ? -6.551 3.566 14.531 1 98.88 318 LEU B CA 1
ATOM 7905 C C . LEU B 1 318 ? -5.668 4.629 13.883 1 98.88 318 LEU B C 1
ATOM 7907 O O . LEU B 1 318 ? -5.027 5.418 14.578 1 98.88 318 LEU B O 1
ATOM 7911 N N . ALA B 1 319 ? -5.625 4.672 12.586 1 98.81 319 ALA B N 1
ATOM 7912 C CA . ALA B 1 319 ? -4.855 5.676 11.852 1 98.81 319 ALA B CA 1
ATOM 7913 C C . ALA B 1 319 ? -5.328 7.086 12.195 1 98.81 319 ALA B C 1
ATOM 7915 O O . ALA B 1 319 ? -4.516 7.98 12.422 1 98.81 319 ALA B O 1
ATOM 7916 N N . ILE B 1 320 ? -6.59 7.254 12.273 1 98.5 320 ILE B N 1
ATOM 7917 C CA . ILE B 1 320 ? -7.176 8.555 12.57 1 98.5 320 ILE B CA 1
ATOM 7918 C C . ILE B 1 320 ? -6.832 8.969 14 1 98.5 320 ILE B C 1
ATOM 7920 O O . ILE B 1 320 ? -6.488 10.125 14.258 1 98.5 320 ILE B O 1
ATOM 7924 N N . ALA B 1 321 ? -6.93 8.008 14.883 1 98.5 321 ALA B N 1
ATOM 7925 C CA . ALA B 1 321 ? -6.613 8.297 16.281 1 98.5 321 ALA B CA 1
ATOM 7926 C C . ALA B 1 321 ? -5.156 8.711 16.438 1 98.5 321 ALA B C 1
ATOM 7928 O O . ALA B 1 321 ? -4.844 9.633 17.203 1 98.5 321 ALA B O 1
ATOM 7929 N N . LEU B 1 322 ? -4.328 8.055 15.734 1 98.44 322 LEU B N 1
ATOM 7930 C CA . LEU B 1 322 ? -2.906 8.367 15.812 1 98.44 322 LEU B CA 1
ATOM 7931 C C . LEU B 1 322 ? -2.607 9.711 15.148 1 98.44 322 LEU B C 1
ATOM 7933 O O . LEU B 1 322 ? -1.784 10.484 15.648 1 98.44 322 LEU B O 1
ATOM 7937 N N . ARG B 1 323 ? -3.246 9.984 14.102 1 97.69 323 ARG B N 1
ATOM 7938 C CA . ARG B 1 323 ? -3.062 11.273 13.438 1 97.69 323 ARG B CA 1
ATOM 7939 C C . ARG B 1 323 ? -3.471 12.422 14.359 1 97.69 323 ARG B C 1
ATOM 7941 O O . ARG B 1 323 ? -2.809 13.461 14.398 1 97.69 323 ARG B O 1
ATOM 7948 N N . ALA B 1 324 ? -4.531 12.188 15.047 1 97.19 324 ALA B N 1
ATOM 7949 C CA . ALA B 1 324 ? -5.016 13.211 15.977 1 97.19 324 ALA B CA 1
ATOM 7950 C C . ALA B 1 324 ? -3.977 13.5 17.062 1 97.19 324 ALA B C 1
ATOM 7952 O O . ALA B 1 324 ? -4.016 14.555 17.703 1 97.19 324 ALA B O 1
ATOM 7953 N N . ARG B 1 325 ? -3.074 12.625 17.25 1 96.94 325 ARG B N 1
ATOM 7954 C CA . ARG B 1 325 ? -2 12.805 18.219 1 96.94 325 ARG B CA 1
ATOM 7955 C C . ARG B 1 325 ? -0.699 13.195 17.531 1 96.94 325 ARG B C 1
ATOM 7957 O O . ARG B 1 325 ? 0.384 13.031 18.094 1 96.94 325 ARG B O 1
ATOM 7964 N N . SER B 1 326 ? -0.756 13.594 16.297 1 96.31 326 SER B N 1
ATOM 7965 C CA . SER B 1 326 ? 0.356 14.055 15.477 1 96.31 326 SER B CA 1
ATOM 7966 C C . SER B 1 326 ? 1.319 12.914 15.156 1 96.31 326 SER B C 1
ATOM 7968 O O . SER B 1 326 ? 2.52 13.141 14.984 1 96.31 326 SER B O 1
ATOM 7970 N N . LYS B 1 327 ? 0.844 11.703 15.195 1 97.44 327 LYS B N 1
ATOM 7971 C CA . LYS B 1 327 ? 1.612 10.547 14.742 1 97.44 327 LYS B CA 1
ATOM 7972 C C . LYS B 1 327 ? 1.308 10.227 13.281 1 97.44 327 LYS B C 1
ATOM 7974 O O . LYS B 1 327 ? 0.904 9.109 12.953 1 97.44 327 LYS B O 1
ATOM 7979 N N . GLU B 1 328 ? 1.635 11.188 12.484 1 96.56 328 GLU B N 1
ATOM 7980 C CA . GLU B 1 328 ? 1.256 11.148 11.078 1 96.56 328 GLU B CA 1
ATOM 7981 C C . GLU B 1 328 ? 1.99 10.039 10.336 1 96.56 328 GLU B C 1
ATOM 7983 O O . GLU B 1 328 ? 1.444 9.43 9.406 1 96.56 328 GLU B O 1
ATOM 7988 N N . GLY B 1 329 ? 3.248 9.82 10.672 1 97.31 329 GLY B N 1
ATOM 7989 C CA . GLY B 1 329 ? 3.965 8.719 10.055 1 97.31 329 GLY B CA 1
ATOM 7990 C C . GLY B 1 329 ? 3.307 7.371 10.305 1 97.31 329 GLY B C 1
ATOM 7991 O O . GLY B 1 329 ? 3.15 6.574 9.375 1 97.31 329 GLY B O 1
ATOM 7992 N N . GLN B 1 330 ? 2.924 7.098 11.531 1 98.31 330 GLN B N 1
ATOM 7993 C CA . GLN B 1 330 ? 2.221 5.867 11.867 1 98.31 330 GLN B CA 1
ATOM 7994 C C . GLN B 1 330 ? 0.893 5.766 11.125 1 98.31 330 GLN B C 1
ATOM 7996 O O . GLN B 1 330 ? 0.53 4.695 10.633 1 98.31 330 GLN B O 1
ATOM 8001 N N . SER B 1 331 ? 0.215 6.895 11.156 1 98.44 331 SER B N 1
ATOM 8002 C CA . SER B 1 331 ? -1.05 6.938 10.438 1 98.44 331 SER B CA 1
ATOM 8003 C C . SER B 1 331 ? -0.858 6.57 8.969 1 98.44 331 SER B C 1
ATOM 8005 O O . SER B 1 331 ? -1.671 5.844 8.391 1 98.44 331 SER B O 1
ATOM 8007 N N . TRP B 1 332 ? 0.207 7.059 8.367 1 98.19 332 TRP B N 1
ATOM 8008 C CA . TRP B 1 332 ? 0.539 6.785 6.973 1 98.19 332 TRP B CA 1
ATOM 8009 C C . TRP B 1 332 ? 0.661 5.289 6.727 1 98.19 332 TRP B C 1
ATOM 8011 O O . TRP B 1 332 ? 0.105 4.766 5.754 1 98.19 332 TRP B O 1
ATOM 8021 N N . HIS B 1 333 ? 1.306 4.574 7.547 1 98.44 333 HIS B N 1
ATOM 8022 C CA . HIS B 1 333 ? 1.539 3.141 7.395 1 98.44 333 HIS B CA 1
ATOM 8023 C C . HIS B 1 333 ? 0.248 2.35 7.566 1 98.44 333 HIS B C 1
ATOM 8025 O O . HIS B 1 333 ? -0.05 1.456 6.773 1 98.44 333 HIS B O 1
ATOM 8031 N N . LEU B 1 334 ? -0.469 2.693 8.555 1 98.75 334 LEU B N 1
ATOM 8032 C CA . LEU B 1 334 ? -1.707 1.977 8.828 1 98.75 334 LEU B CA 1
ATOM 8033 C C . LEU B 1 334 ? -2.725 2.191 7.715 1 98.75 334 LEU B C 1
ATOM 8035 O O . LEU B 1 334 ? -3.438 1.262 7.332 1 98.75 334 LEU B O 1
ATOM 8039 N N . LEU B 1 335 ? -2.744 3.395 7.273 1 98.75 335 LEU B N 1
ATOM 8040 C CA . LEU B 1 335 ? -3.648 3.697 6.172 1 98.75 335 LEU B CA 1
ATOM 8041 C C . LEU B 1 335 ? -3.287 2.885 4.934 1 98.75 335 LEU B C 1
ATOM 8043 O O . LEU B 1 335 ? -4.172 2.371 4.242 1 98.75 335 LEU B O 1
ATOM 8047 N N . GLY B 1 336 ? -2.004 2.846 4.645 1 98.38 336 GLY B N 1
ATOM 8048 C CA . GLY B 1 336 ? -1.578 2.02 3.525 1 98.38 336 GLY B CA 1
ATOM 8049 C C . GLY B 1 336 ? -2.061 0.585 3.625 1 98.38 336 GLY B C 1
ATOM 8050 O O . GLY B 1 336 ? -2.488 -0.001 2.629 1 98.38 336 GLY B O 1
ATOM 8051 N N . GLN B 1 337 ? -1.979 0.075 4.801 1 98.44 337 GLN B N 1
ATOM 8052 C CA . GLN B 1 337 ? -2.422 -1.298 5.02 1 98.44 337 GLN B CA 1
ATOM 8053 C C . GLN B 1 337 ? -3.932 -1.424 4.832 1 98.44 337 GLN B C 1
ATOM 8055 O O . GLN B 1 337 ? -4.414 -2.408 4.27 1 98.44 337 GLN B O 1
ATOM 8060 N N . ALA B 1 338 ? -4.664 -0.488 5.355 1 98.81 338 ALA B N 1
ATOM 8061 C CA . ALA B 1 338 ? -6.117 -0.486 5.184 1 98.81 338 ALA B CA 1
ATOM 8062 C C . ALA B 1 338 ? -6.492 -0.483 3.705 1 98.81 338 ALA B C 1
ATOM 8064 O O . ALA B 1 338 ? -7.371 -1.237 3.281 1 98.81 338 ALA B O 1
ATOM 8065 N N . ILE B 1 339 ? -5.84 0.288 2.934 1 98.62 339 ILE B N 1
ATOM 8066 C CA . ILE B 1 339 ? -6.125 0.406 1.509 1 98.62 339 ILE B CA 1
ATOM 8067 C C . ILE B 1 339 ? -5.777 -0.902 0.801 1 98.62 339 ILE B C 1
ATOM 8069 O O . ILE B 1 339 ? -6.512 -1.354 -0.08 1 98.62 339 ILE B O 1
ATOM 8073 N N . ARG B 1 340 ? -4.676 -1.477 1.204 1 98.56 340 ARG B N 1
ATOM 8074 C CA . ARG B 1 340 ? -4.254 -2.738 0.604 1 98.56 340 ARG B CA 1
ATOM 8075 C C . ARG B 1 340 ? -5.305 -3.822 0.814 1 98.56 340 ARG B C 1
ATOM 8077 O O . ARG B 1 340 ? -5.633 -4.562 -0.115 1 98.56 340 ARG B O 1
ATOM 8084 N N . ILE B 1 341 ? -5.758 -3.918 2.008 1 98.44 341 ILE B N 1
ATOM 8085 C CA . ILE B 1 341 ? -6.836 -4.863 2.273 1 98.44 341 ILE B CA 1
ATOM 8086 C C . ILE B 1 341 ? -8.086 -4.453 1.496 1 98.44 341 ILE B C 1
ATOM 8088 O O . ILE B 1 341 ? -8.781 -5.305 0.938 1 98.44 341 ILE B O 1
ATOM 8092 N N . GLY B 1 342 ? -8.367 -3.156 1.45 1 97.69 342 GLY B N 1
ATOM 8093 C CA . GLY B 1 342 ? -9.492 -2.668 0.671 1 97.69 342 GLY B CA 1
ATOM 8094 C C . GLY B 1 342 ? -9.445 -3.1 -0.782 1 97.69 342 GLY B C 1
ATOM 8095 O O . GLY B 1 342 ? -10.477 -3.463 -1.361 1 97.69 342 GLY B O 1
ATOM 8096 N N . HIS B 1 343 ? -8.289 -3.092 -1.408 1 97.31 343 HIS B N 1
ATOM 8097 C CA . HIS B 1 343 ? -8.117 -3.568 -2.775 1 97.31 343 HIS B CA 1
ATOM 8098 C C . HIS B 1 343 ? -8.5 -5.039 -2.902 1 97.31 343 HIS B C 1
ATOM 8100 O O . HIS B 1 343 ? -9.117 -5.438 -3.893 1 97.31 343 HIS B O 1
ATOM 8106 N N . SER B 1 344 ? -8.109 -5.789 -1.907 1 97.12 344 SER B N 1
ATOM 8107 C CA . SER B 1 344 ? -8.391 -7.223 -1.964 1 97.12 344 SER B CA 1
ATOM 8108 C C . SER B 1 344 ? -9.883 -7.504 -1.786 1 97.12 344 SER B C 1
ATOM 8110 O O . SER B 1 344 ? -10.359 -8.586 -2.123 1 97.12 344 SER B O 1
ATOM 8112 N N . LEU B 1 345 ? -10.594 -6.504 -1.248 1 95.5 345 LEU B N 1
ATOM 8113 C CA . LEU B 1 345 ? -12.031 -6.648 -1.027 1 95.5 345 LEU B CA 1
ATOM 8114 C C . LEU B 1 345 ? -12.82 -6.043 -2.182 1 95.5 345 LEU B C 1
ATOM 8116 O O . LEU B 1 345 ? -14.047 -6.203 -2.256 1 95.5 345 LEU B O 1
ATOM 8120 N N . GLY B 1 346 ? -12.164 -5.312 -3.025 1 94.19 346 GLY B N 1
ATOM 8121 C CA . GLY B 1 346 ? -12.82 -4.719 -4.18 1 94.19 346 GLY B CA 1
ATOM 8122 C C . GLY B 1 346 ? -13.516 -3.404 -3.861 1 94.19 346 GLY B C 1
ATOM 8123 O O . GLY B 1 346 ? -14.438 -2.994 -4.57 1 94.19 346 GLY B O 1
ATOM 8124 N N . PHE B 1 347 ? -13.055 -2.68 -2.777 1 95.19 347 PHE B N 1
ATOM 8125 C CA . PHE B 1 347 ? -13.688 -1.427 -2.377 1 95.19 347 PHE B CA 1
ATOM 8126 C C . PHE B 1 347 ? -13.586 -0.39 -3.49 1 95.19 347 PHE B C 1
ATOM 8128 O O . PHE B 1 347 ? -14.43 0.505 -3.59 1 95.19 347 PHE B O 1
ATOM 8135 N N . HIS B 1 348 ? -12.586 -0.458 -4.32 1 94.56 348 HIS B N 1
ATOM 8136 C CA . HIS B 1 348 ? -12.305 0.54 -5.344 1 94.56 348 HIS B CA 1
ATOM 8137 C C . HIS B 1 348 ? -13.18 0.329 -6.574 1 94.56 348 HIS B C 1
ATOM 8139 O O . HIS B 1 348 ? -13.164 1.144 -7.5 1 94.56 348 HIS B O 1
ATOM 8145 N N . ARG B 1 349 ? -13.891 -0.734 -6.527 1 90.44 349 ARG B N 1
ATOM 8146 C CA . ARG B 1 349 ? -14.703 -1.1 -7.684 1 90.44 349 ARG B CA 1
ATOM 8147 C C . ARG B 1 349 ? -16.188 -0.927 -7.383 1 90.44 349 ARG B C 1
ATOM 8149 O O . ARG B 1 349 ? -16.625 -1.139 -6.25 1 90.44 349 ARG B O 1
ATOM 8156 N N . GLN B 1 350 ? -16.828 -0.523 -8.445 1 84.88 350 GLN B N 1
ATOM 8157 C CA . GLN B 1 350 ? -18.297 -0.565 -8.367 1 84.88 350 GLN B CA 1
ATOM 8158 C C . GLN B 1 350 ? -18.828 -1.93 -8.797 1 84.88 350 GLN B C 1
ATOM 8160 O O . GLN B 1 350 ? -19.031 -2.174 -9.984 1 84.88 350 GLN B O 1
ATOM 8165 N N . ILE B 1 351 ? -18.797 -2.777 -7.941 1 71.69 351 ILE B N 1
ATOM 8166 C CA . ILE B 1 351 ? -19.219 -4.137 -8.266 1 71.69 351 ILE B CA 1
ATOM 8167 C C . ILE B 1 351 ? -20.734 -4.215 -8.305 1 71.69 351 ILE B C 1
ATOM 8169 O O . ILE B 1 351 ? -21.406 -3.908 -7.32 1 71.69 351 ILE B O 1
ATOM 8173 N N . VAL B 1 352 ? -21.297 -4.148 -9.539 1 57.84 352 VAL B N 1
ATOM 8174 C CA . VAL B 1 352 ? -22.75 -4.223 -9.758 1 57.84 352 VAL B CA 1
ATOM 8175 C C . VAL B 1 352 ? -23.203 -5.672 -9.664 1 57.84 352 VAL B C 1
ATOM 8177 O O . VAL B 1 352 ? -22.719 -6.539 -10.398 1 57.84 352 VAL B O 1
ATOM 8180 N N . SER B 1 353 ? -23.359 -6.176 -8.539 1 54.44 353 SER B N 1
ATOM 8181 C CA . SER B 1 353 ? -23.969 -7.504 -8.516 1 54.44 353 SER B CA 1
ATOM 8182 C C . SER B 1 353 ? -25.484 -7.422 -8.648 1 54.44 353 SER B C 1
ATOM 8184 O O . SER B 1 353 ? -26.078 -6.383 -8.367 1 54.44 353 SER B O 1
ATOM 8186 N N . SER B 1 354 ? -25.969 -8.258 -9.5 1 45.78 354 SER B N 1
ATOM 8187 C CA . SER B 1 354 ? -27.406 -8.398 -9.68 1 45.78 354 SER B CA 1
ATOM 8188 C C . SER B 1 354 ? -28.156 -8.094 -8.383 1 45.78 354 SER B C 1
ATOM 8190 O O . SER B 1 354 ? -29.375 -7.887 -8.398 1 45.78 354 SER B O 1
ATOM 8192 N N . GLU B 1 355 ? -27.453 -8.336 -7.332 1 47.81 355 GLU B N 1
ATOM 8193 C CA . GLU B 1 355 ? -28.188 -7.957 -6.133 1 47.81 355 GLU B CA 1
ATOM 8194 C C . GLU B 1 355 ? -28.156 -6.449 -5.91 1 47.81 355 GLU B C 1
ATOM 8196 O O . GLU B 1 355 ? -27.266 -5.766 -6.41 1 47.81 355 GLU B O 1
ATOM 8201 N N . SER B 1 356 ? -29.109 -5.75 -5.215 1 45.12 356 SER B N 1
ATOM 8202 C CA . SER B 1 356 ? -29.484 -4.355 -5.023 1 45.12 356 SER B CA 1
ATOM 8203 C C . SER B 1 356 ? -28.281 -3.512 -4.598 1 45.12 356 SER B C 1
ATOM 8205 O O . SER B 1 356 ? -27.594 -3.859 -3.643 1 45.12 356 SER B O 1
ATOM 8207 N N . THR B 1 357 ? -27.656 -2.699 -5.543 1 47.94 357 THR B N 1
ATOM 8208 C CA . THR B 1 357 ? -26.75 -1.583 -5.277 1 47.94 357 THR B CA 1
ATOM 8209 C C . THR B 1 357 ? -26.969 -1.033 -3.869 1 47.94 357 THR B C 1
ATOM 8211 O O . THR B 1 357 ? -26.094 -0.375 -3.309 1 47.94 357 THR B O 1
ATOM 8214 N N . ASN B 1 358 ? -28.156 -1.264 -3.387 1 48.94 358 ASN B N 1
ATOM 8215 C CA . ASN B 1 358 ? -28.516 -0.603 -2.139 1 48.94 358 ASN B CA 1
ATOM 8216 C C . ASN B 1 358 ? -28.25 -1.5 -0.932 1 48.94 358 ASN B C 1
ATOM 8218 O O . ASN B 1 358 ? -28.875 -1.324 0.123 1 48.94 358 ASN B O 1
ATOM 8222 N N . HIS B 1 359 ? -27.344 -2.561 -1.225 1 62.28 359 HIS B N 1
ATOM 8223 C CA . HIS B 1 359 ? -27.047 -3.371 -0.05 1 62.28 359 HIS B CA 1
ATOM 8224 C C . HIS B 1 359 ? -26.188 -2.604 0.942 1 62.28 359 HIS B C 1
ATOM 8226 O O . HIS B 1 359 ? -25.219 -1.942 0.549 1 62.28 359 HIS B O 1
ATOM 8232 N N . PRO B 1 360 ? -26.719 -2.428 2.158 1 64.5 360 PRO B N 1
ATOM 8233 C CA . PRO B 1 360 ? -26.016 -1.653 3.189 1 64.5 360 PRO B CA 1
ATOM 8234 C C . PRO B 1 360 ? -24.516 -1.908 3.205 1 64.5 360 PRO B C 1
ATOM 8236 O O . PRO B 1 360 ? -23.734 -0.982 3.43 1 64.5 360 PRO B O 1
ATOM 8239 N N . ASP B 1 361 ? -24.188 -3.025 2.854 1 76.12 361 ASP B N 1
ATOM 8240 C CA . ASP B 1 361 ? -22.766 -3.352 2.885 1 76.12 361 ASP B CA 1
ATOM 8241 C C . ASP B 1 361 ? -22.016 -2.654 1.749 1 76.12 361 ASP B C 1
ATOM 8243 O O . ASP B 1 361 ? -20.875 -2.213 1.928 1 76.12 361 ASP B O 1
ATOM 8247 N N . ARG B 1 362 ? -22.703 -2.469 0.712 1 79 362 ARG B N 1
ATOM 8248 C CA . ARG B 1 362 ? -22.062 -1.82 -0.419 1 79 362 ARG B CA 1
ATOM 8249 C C . ARG B 1 362 ? -21.875 -0.326 -0.168 1 79 362 ARG B C 1
ATOM 8251 O O . ARG B 1 362 ? -20.859 0.26 -0.554 1 79 362 ARG B O 1
ATOM 8258 N N . ARG B 1 363 ? -22.828 0.194 0.454 1 86.31 363 ARG B N 1
ATOM 8259 C CA . ARG B 1 363 ? -22.719 1.606 0.805 1 86.31 363 ARG B CA 1
ATOM 8260 C C . ARG B 1 363 ? -21.578 1.842 1.793 1 86.31 363 ARG B C 1
ATOM 8262 O O . ARG B 1 363 ? -20.859 2.834 1.688 1 86.31 363 ARG B O 1
ATOM 8269 N N . LEU B 1 364 ? -21.516 0.943 2.674 1 92.38 364 LEU B N 1
ATOM 8270 C CA . LEU B 1 364 ? -20.453 1.05 3.656 1 92.38 364 LEU B CA 1
ATOM 8271 C C . LEU B 1 364 ? -19.078 0.924 2.984 1 92.38 364 LEU B C 1
ATOM 8273 O O . LEU B 1 364 ? -18.156 1.666 3.312 1 92.38 364 LEU B O 1
ATOM 8277 N N . HIS B 1 365 ? -18.969 0.009 2.031 1 93.19 365 HIS B N 1
ATOM 8278 C CA . HIS B 1 365 ? -17.719 -0.182 1.307 1 93.19 365 HIS B CA 1
ATOM 8279 C C . HIS B 1 365 ? -17.328 1.084 0.558 1 93.19 365 HIS B C 1
ATOM 8281 O O . HIS B 1 365 ? -16.156 1.462 0.556 1 93.19 365 HIS B O 1
ATOM 8287 N N . SER B 1 366 ? -18.281 1.683 -0.027 1 94.75 366 SER B N 1
ATOM 8288 C CA . SER B 1 366 ? -18.031 2.93 -0.742 1 94.75 366 SER B CA 1
ATOM 8289 C C . SER B 1 366 ? -17.562 4.023 0.209 1 94.75 366 SER B C 1
ATOM 8291 O O . SER B 1 366 ? -16.609 4.746 -0.089 1 94.75 366 SER B O 1
ATOM 8293 N N . ARG B 1 367 ? -18.188 4.129 1.347 1 96.31 367 ARG B N 1
ATOM 8294 C CA . ARG B 1 367 ? -17.812 5.125 2.346 1 96.31 367 ARG B CA 1
ATOM 8295 C C . ARG B 1 367 ? -16.391 4.902 2.834 1 96.31 367 ARG B C 1
ATOM 8297 O O . ARG B 1 367 ? -15.609 5.852 2.945 1 96.31 367 ARG B O 1
ATOM 8304 N N . ILE B 1 368 ? -16.094 3.672 3.078 1 97.62 368 ILE B N 1
ATOM 8305 C CA . ILE B 1 368 ? -14.773 3.332 3.57 1 97.62 368 ILE B CA 1
ATOM 8306 C C . ILE B 1 368 ? -13.727 3.682 2.514 1 97.62 368 ILE B C 1
ATOM 8308 O O . ILE B 1 368 ? -12.695 4.289 2.824 1 97.62 368 ILE B O 1
ATOM 8312 N N . TRP B 1 369 ? -14.023 3.326 1.296 1 97.69 369 TRP B N 1
ATOM 8313 C CA . TRP B 1 369 ? -13.078 3.568 0.217 1 97.69 369 TRP B CA 1
ATOM 8314 C C . TRP B 1 369 ? -12.766 5.055 0.084 1 97.69 369 TRP B C 1
ATOM 8316 O O . TRP B 1 369 ? -11.602 5.453 0.036 1 97.69 369 TRP B O 1
ATOM 8326 N N . TRP B 1 370 ? -13.773 5.848 0.07 1 98 370 TRP B N 1
ATOM 8327 C CA . TRP B 1 370 ? -13.578 7.27 -0.182 1 98 370 TRP B CA 1
ATOM 8328 C C . TRP B 1 370 ? -12.977 7.957 1.036 1 98 370 TRP B C 1
ATOM 8330 O O . TRP B 1 370 ? -12.258 8.953 0.901 1 98 370 TRP B O 1
ATOM 8340 N N . ALA B 1 371 ? -13.25 7.441 2.242 1 98.62 371 ALA B N 1
ATOM 8341 C CA . ALA B 1 371 ? -12.539 7.938 3.416 1 98.62 371 ALA B CA 1
ATOM 8342 C C . ALA B 1 371 ? -11.039 7.656 3.314 1 98.62 371 ALA B C 1
ATOM 8344 O O . ALA B 1 371 ? -10.219 8.531 3.588 1 98.62 371 ALA B O 1
ATOM 8345 N N . CYS B 1 372 ? -10.719 6.434 2.881 1 98.69 372 CYS B N 1
ATOM 8346 C CA . CYS B 1 372 ? -9.32 6.066 2.66 1 98.69 372 CYS B CA 1
ATOM 8347 C C . CYS B 1 372 ? -8.688 6.945 1.588 1 98.69 372 CYS B C 1
ATOM 8349 O O . CYS B 1 372 ? -7.566 7.422 1.753 1 98.69 372 CYS B O 1
ATOM 8351 N N . TYR B 1 373 ? -9.477 7.152 0.554 1 98.25 373 TYR B N 1
ATOM 8352 C CA . TYR B 1 373 ? -8.992 7.949 -0.568 1 98.25 373 TYR B CA 1
ATOM 8353 C C . TYR B 1 373 ? -8.672 9.375 -0.126 1 98.25 373 TYR B C 1
ATOM 8355 O O . TYR B 1 373 ? -7.598 9.891 -0.438 1 98.25 373 TYR B O 1
ATOM 8363 N N . ALA B 1 374 ? -9.562 9.953 0.582 1 98.56 374 ALA B N 1
ATOM 8364 C CA . ALA B 1 374 ? -9.398 11.344 1.002 1 98.56 374 ALA B CA 1
ATOM 8365 C C . ALA B 1 374 ? -8.195 11.492 1.932 1 98.56 374 ALA B C 1
ATOM 8367 O O . ALA B 1 374 ? -7.371 12.391 1.75 1 98.56 374 ALA B O 1
ATOM 8368 N N . LEU B 1 375 ? -8.117 10.641 2.854 1 98.56 375 LEU B N 1
ATOM 8369 C CA . LEU B 1 375 ? -7.004 10.695 3.793 1 98.56 375 LEU B CA 1
ATOM 8370 C C . LEU B 1 375 ? -5.68 10.43 3.084 1 98.56 375 LEU B C 1
ATOM 8372 O O . LEU B 1 375 ? -4.676 11.078 3.371 1 98.56 375 LEU B O 1
ATOM 8376 N N . GLU B 1 376 ? -5.695 9.516 2.17 1 98.5 376 GLU B N 1
ATOM 8377 C CA . GLU B 1 376 ? -4.504 9.141 1.416 1 98.5 376 GLU B CA 1
ATOM 8378 C C . GLU B 1 376 ? -3.984 10.312 0.586 1 98.5 376 GLU B C 1
ATOM 8380 O O . GLU B 1 376 ? -2.785 10.594 0.581 1 98.5 376 GLU B O 1
ATOM 8385 N N . LYS B 1 377 ? -4.852 10.953 -0.093 1 98.38 377 LYS B N 1
ATOM 8386 C CA . LYS B 1 377 ? -4.43 12.039 -0.965 1 98.38 377 LYS B CA 1
ATOM 8387 C C . LYS B 1 377 ? -3.959 13.242 -0.151 1 98.38 377 LYS B C 1
ATOM 8389 O O . LYS B 1 377 ? -3.023 13.945 -0.549 1 98.38 377 LYS B O 1
ATOM 8394 N N . MET B 1 378 ? -4.609 13.438 0.951 1 97.81 378 MET B N 1
ATOM 8395 C CA . MET B 1 378 ? -4.168 14.5 1.854 1 97.81 378 MET B CA 1
ATOM 8396 C C . MET B 1 378 ? -2.748 14.234 2.348 1 97.81 378 MET B C 1
ATOM 8398 O O . MET B 1 378 ? -1.892 15.117 2.279 1 97.81 378 MET B O 1
ATOM 8402 N N . MET B 1 379 ? -2.508 13.062 2.771 1 97.88 379 MET B N 1
ATOM 8403 C CA . MET B 1 379 ? -1.203 12.75 3.344 1 97.88 379 MET B CA 1
ATOM 8404 C C . MET B 1 379 ? -0.139 12.664 2.254 1 97.88 379 MET B C 1
ATOM 8406 O O . MET B 1 379 ? 1.022 13 2.488 1 97.88 379 MET B O 1
ATOM 8410 N N . GLN B 1 380 ? -0.578 12.203 1.113 1 97.38 380 GLN B N 1
ATOM 8411 C CA . GLN B 1 380 ? 0.333 12.211 -0.027 1 97.38 380 GLN B CA 1
ATOM 8412 C C . GLN B 1 380 ? 0.845 13.617 -0.314 1 97.38 380 GLN B C 1
ATOM 8414 O O . GLN B 1 380 ? 2.039 13.812 -0.546 1 97.38 380 GLN B O 1
ATOM 8419 N N . LEU B 1 381 ? -0.007 14.555 -0.281 1 98 381 LEU B N 1
ATOM 8420 C CA . LEU B 1 381 ? 0.375 15.938 -0.542 1 98 381 LEU B CA 1
ATOM 8421 C C . LEU B 1 381 ? 1.296 16.453 0.555 1 98 381 LEU B C 1
ATOM 8423 O O . LEU B 1 381 ? 2.266 17.172 0.272 1 98 381 LEU B O 1
ATOM 8427 N N . GLU B 1 382 ? 1.005 16.109 1.748 1 97.62 382 GLU B N 1
ATOM 8428 C CA . GLU B 1 382 ? 1.748 16.594 2.902 1 97.62 382 GLU B CA 1
ATOM 8429 C C . GLU B 1 382 ? 3.154 16.016 2.947 1 97.62 382 GLU B C 1
ATOM 8431 O O . GLU B 1 382 ? 4.098 16.672 3.393 1 97.62 382 GLU B O 1
ATOM 8436 N N . THR B 1 383 ? 3.311 14.773 2.482 1 96.94 383 THR B N 1
ATOM 8437 C CA . THR B 1 383 ? 4.586 14.078 2.633 1 96.94 383 THR B CA 1
ATOM 8438 C C . THR B 1 383 ? 5.355 14.07 1.315 1 96.94 383 THR B C 1
ATOM 8440 O O . THR B 1 383 ? 6.582 13.938 1.308 1 96.94 383 THR B O 1
ATOM 8443 N N . GLY B 1 384 ? 4.598 14.148 0.214 1 96.31 384 GLY B N 1
ATOM 8444 C CA . GLY B 1 384 ? 5.215 14.008 -1.096 1 96.31 384 GLY B CA 1
ATOM 8445 C C . GLY B 1 384 ? 5.566 12.578 -1.439 1 96.31 384 GLY B C 1
ATOM 8446 O O . GLY B 1 384 ? 6.23 12.32 -2.447 1 96.31 384 GLY B O 1
ATOM 8447 N N . ARG B 1 385 ? 5.156 11.609 -0.579 1 96.44 385 ARG B N 1
ATOM 8448 C CA . ARG B 1 385 ? 5.395 10.195 -0.825 1 96.44 385 ARG B CA 1
ATOM 8449 C C . ARG B 1 385 ? 4.414 9.641 -1.852 1 96.44 385 ARG B C 1
ATOM 8451 O O . ARG B 1 385 ? 3.354 10.227 -2.082 1 96.44 385 ARG B O 1
ATOM 8458 N N . PRO B 1 386 ? 4.777 8.523 -2.48 1 95.5 386 PRO B N 1
ATOM 8459 C CA . PRO B 1 386 ? 3.883 7.969 -3.496 1 95.5 386 PRO B CA 1
ATOM 8460 C C . PRO B 1 386 ? 2.557 7.488 -2.914 1 95.5 386 PRO B C 1
ATOM 8462 O O . PRO B 1 386 ? 2.521 6.957 -1.8 1 95.5 386 PRO B O 1
ATOM 8465 N N . SER B 1 387 ? 1.557 7.676 -3.691 1 95.75 387 SER B N 1
ATOM 8466 C CA . SER B 1 387 ? 0.238 7.168 -3.324 1 95.75 387 SER B CA 1
ATOM 8467 C C . SER B 1 387 ? 0.088 5.695 -3.697 1 95.75 387 SER B C 1
ATOM 8469 O O . SER B 1 387 ? 0.662 5.238 -4.688 1 95.75 387 SER B O 1
ATOM 8471 N N . VAL B 1 388 ? -0.693 4.992 -2.949 1 96.62 388 VAL B N 1
ATOM 8472 C CA . VAL B 1 388 ? -0.96 3.59 -3.26 1 96.62 388 VAL B CA 1
ATOM 8473 C C . VAL B 1 388 ? -2.277 3.473 -4.023 1 96.62 388 VAL B C 1
ATOM 8475 O O . VAL B 1 388 ? -2.699 2.369 -4.379 1 96.62 388 VAL B O 1
ATOM 8478 N N . ILE B 1 389 ? -2.932 4.562 -4.254 1 96.69 389 ILE B N 1
ATOM 8479 C CA . ILE B 1 389 ? -4.184 4.559 -5 1 96.69 389 ILE B CA 1
ATOM 8480 C C . ILE B 1 389 ? -3.969 5.184 -6.375 1 96.69 389 ILE B C 1
ATOM 8482 O O . ILE B 1 389 ? -3.551 6.34 -6.48 1 96.69 389 ILE B O 1
ATOM 8486 N N . GLU B 1 390 ? -4.238 4.422 -7.344 1 91.5 390 GLU B N 1
ATOM 8487 C CA . GLU B 1 390 ? -4.227 4.922 -8.711 1 91.5 390 GLU B CA 1
ATOM 8488 C C . GLU B 1 390 ? -5.645 5.176 -9.219 1 91.5 390 GLU B C 1
ATOM 8490 O O . GLU B 1 390 ? -6.516 4.312 -9.094 1 91.5 390 GLU B O 1
ATOM 8495 N N . GLU B 1 391 ? -5.797 6.207 -9.859 1 87.75 391 GLU B N 1
ATOM 8496 C CA . GLU B 1 391 ? -7.137 6.641 -10.242 1 87.75 391 GLU B CA 1
ATOM 8497 C C . GLU B 1 391 ? -7.73 5.727 -11.305 1 87.75 391 GLU B C 1
ATOM 8499 O O . GLU B 1 391 ? -8.938 5.457 -11.297 1 87.75 391 GLU B O 1
ATOM 8504 N N . PHE B 1 392 ? -6.957 5.223 -12.18 1 85.5 392 PHE B N 1
ATOM 8505 C CA . PHE B 1 392 ? -7.516 4.465 -13.297 1 85.5 392 PHE B CA 1
ATOM 8506 C C . PHE B 1 392 ? -7.98 3.09 -12.828 1 85.5 392 PHE B C 1
ATOM 8508 O O . PHE B 1 392 ? -8.719 2.406 -13.547 1 85.5 392 PHE B O 1
ATOM 8515 N N . ASP B 1 393 ? -7.57 2.729 -11.656 1 89.88 393 ASP B N 1
ATOM 8516 C CA . ASP B 1 393 ? -8.016 1.452 -11.102 1 89.88 393 ASP B CA 1
ATOM 8517 C C . ASP B 1 393 ? -9.367 1.596 -10.406 1 89.88 393 ASP B C 1
ATOM 8519 O O . ASP B 1 393 ? -10.008 0.597 -10.078 1 89.88 393 ASP B O 1
ATOM 8523 N N . CYS B 1 394 ? -9.75 2.812 -10.172 1 91.12 394 CYS B N 1
ATOM 8524 C CA . CYS B 1 394 ? -10.93 3.068 -9.344 1 91.12 394 CYS B CA 1
ATOM 8525 C C . CYS B 1 394 ? -12.141 3.396 -10.203 1 91.12 394 CYS B C 1
ATOM 8527 O O . CYS B 1 394 ? -12.094 4.316 -11.023 1 91.12 394 CYS B O 1
ATOM 8529 N N . ASP B 1 395 ? -13.25 2.674 -10.062 1 87.69 395 ASP B N 1
ATOM 8530 C CA . ASP B 1 395 ? -14.492 3.02 -10.742 1 87.69 395 ASP B CA 1
ATOM 8531 C C . ASP B 1 395 ? -15.641 3.16 -9.742 1 87.69 395 ASP B C 1
ATOM 8533 O O . ASP B 1 395 ? -16.812 3.137 -10.125 1 87.69 395 ASP B O 1
ATOM 8537 N N . GLN B 1 396 ? -15.25 3.205 -8.5 1 91.62 396 GLN B N 1
ATOM 8538 C CA . GLN B 1 396 ? -16.25 3.406 -7.445 1 91.62 396 GLN B CA 1
ATOM 8539 C C . GLN B 1 396 ? -16.938 4.758 -7.594 1 91.62 396 GLN B C 1
ATOM 8541 O O . GLN B 1 396 ? -16.281 5.773 -7.836 1 91.62 396 GLN B O 1
ATOM 8546 N N . ALA B 1 397 ? -18.234 4.789 -7.398 1 88.44 397 ALA B N 1
ATOM 8547 C CA . ALA B 1 397 ? -19 6.012 -7.602 1 88.44 397 ALA B CA 1
ATOM 8548 C C . ALA B 1 397 ? -18.672 7.059 -6.547 1 88.44 397 ALA B C 1
ATOM 8550 O O . ALA B 1 397 ? -18.531 6.734 -5.363 1 88.44 397 ALA B O 1
ATOM 8551 N N . PHE B 1 398 ? -18.594 8.227 -6.945 1 91.06 398 PHE B N 1
ATOM 8552 C CA . PHE B 1 398 ? -18.344 9.336 -6.039 1 91.06 398 PHE B CA 1
ATOM 8553 C C . PHE B 1 398 ? -19.547 9.617 -5.16 1 91.06 398 PHE B C 1
ATOM 8555 O O . PHE B 1 398 ? -20.688 9.547 -5.633 1 91.06 398 PHE B O 1
ATOM 8562 N N . PRO B 1 399 ? -19.25 9.906 -3.912 1 91.62 399 PRO B N 1
ATOM 8563 C CA . PRO B 1 399 ? -20.391 10.328 -3.096 1 91.62 399 PRO B CA 1
ATOM 8564 C C . PRO B 1 399 ? -20.922 11.703 -3.496 1 91.62 399 PRO B C 1
ATOM 8566 O O . PRO B 1 399 ? -20.141 12.594 -3.861 1 91.62 399 PRO B O 1
ATOM 8569 N N . ASP B 1 400 ? -22.266 11.758 -3.451 1 86.62 400 ASP B N 1
ATOM 8570 C CA . ASP B 1 400 ? -22.891 13.031 -3.795 1 86.62 400 ASP B CA 1
ATOM 8571 C C . ASP B 1 400 ? -23.906 13.438 -2.74 1 86.62 400 ASP B C 1
ATOM 8573 O O . ASP B 1 400 ? -24 12.812 -1.684 1 86.62 400 ASP B O 1
ATOM 8577 N N . ARG B 1 401 ? -24.594 14.469 -3.031 1 82.12 401 ARG B N 1
ATOM 8578 C CA . ARG B 1 401 ? -25.562 15.023 -2.086 1 82.12 401 ARG B CA 1
ATOM 8579 C C . ARG B 1 401 ? -26.703 14.047 -1.831 1 82.12 401 ARG B C 1
ATOM 8581 O O . ARG B 1 401 ? -27.312 14.062 -0.759 1 82.12 401 ARG B O 1
ATOM 8588 N N . SER B 1 402 ? -26.875 13.156 -2.697 1 81.62 402 SER B N 1
ATOM 8589 C CA . SER B 1 402 ? -27.984 12.219 -2.582 1 81.62 402 SER B CA 1
ATOM 8590 C C . SER B 1 402 ? -27.578 10.992 -1.766 1 81.62 402 SER B C 1
ATOM 8592 O O . SER B 1 402 ? -28.438 10.18 -1.405 1 81.62 402 SER B O 1
ATOM 8594 N N . SER B 1 403 ? -26.375 10.914 -1.34 1 83.69 403 SER B N 1
ATOM 8595 C CA . SER B 1 403 ? -25.859 9.727 -0.659 1 83.69 403 SER B CA 1
ATOM 8596 C C . SER B 1 403 ? -26.281 9.703 0.805 1 83.69 403 SER B C 1
ATOM 8598 O O . SER B 1 403 ? -26.125 8.688 1.487 1 83.69 403 SER B O 1
ATOM 8600 N N . GLY B 1 404 ? -26.844 10.836 1.319 1 86.69 404 GLY B N 1
ATOM 8601 C CA . GLY B 1 404 ? -27.219 10.898 2.723 1 86.69 404 GLY B CA 1
ATOM 8602 C C . GLY B 1 404 ? -26.031 11.07 3.65 1 86.69 404 GLY B C 1
ATOM 8603 O O . GLY B 1 404 ? -26.172 10.977 4.871 1 86.69 404 GLY B O 1
ATOM 8604 N N . LEU B 1 405 ? -24.906 11.328 3.086 1 92.56 405 LEU B N 1
ATOM 8605 C CA . LEU B 1 405 ? -23.688 11.531 3.859 1 92.56 405 LEU B CA 1
ATOM 8606 C C . LEU B 1 405 ? -23.516 13 4.227 1 92.56 405 LEU B C 1
ATOM 8608 O O . LEU B 1 405 ? -24.188 13.867 3.674 1 92.56 405 LEU B O 1
ATOM 8612 N N . SER B 1 406 ? -22.656 13.227 5.254 1 94.25 406 SER B N 1
ATOM 8613 C CA . SER B 1 406 ? -22.344 14.602 5.637 1 94.25 406 SER B CA 1
ATOM 8614 C C . SER B 1 406 ? -21.812 15.398 4.445 1 94.25 406 SER B C 1
ATOM 8616 O O . SER B 1 406 ? -21 14.906 3.664 1 94.25 406 SER B O 1
ATOM 8618 N N . PRO B 1 407 ? -22.328 16.562 4.305 1 93.12 407 PRO B N 1
ATOM 8619 C CA . PRO B 1 407 ? -21.812 17.406 3.225 1 93.12 407 PRO B CA 1
ATOM 8620 C C . PRO B 1 407 ? -20.312 17.672 3.35 1 93.12 407 PRO B C 1
ATOM 8622 O O . PRO B 1 407 ? -19.625 17.875 2.34 1 93.12 407 PRO B O 1
ATOM 8625 N N . TYR B 1 408 ? -19.828 17.703 4.543 1 94.81 408 TYR B N 1
ATOM 8626 C CA . TYR B 1 408 ? -18.406 17.953 4.75 1 94.81 408 TYR B CA 1
ATOM 8627 C C . TYR B 1 408 ? -17.578 16.797 4.199 1 94.81 408 TYR B C 1
ATOM 8629 O O . TYR B 1 408 ? -16.516 17.016 3.613 1 94.81 408 TYR B O 1
ATOM 8637 N N . PHE B 1 409 ? -18.094 15.609 4.391 1 97.19 409 PHE B N 1
ATOM 8638 C CA . PHE B 1 409 ? -17.422 14.445 3.832 1 97.19 409 PHE B CA 1
ATOM 8639 C C . PHE B 1 409 ? -17.438 14.484 2.309 1 97.19 409 PHE B C 1
ATOM 8641 O O . PHE B 1 409 ? -16.422 14.266 1.66 1 97.19 409 PHE B O 1
ATOM 8648 N N . VAL B 1 410 ? -18.547 14.711 1.763 1 96.62 410 VAL B N 1
ATOM 8649 C CA . VAL B 1 410 ? -18.734 14.734 0.315 1 96.62 410 VAL B CA 1
ATOM 8650 C C . VAL B 1 410 ? -17.812 15.773 -0.31 1 96.62 410 VAL B C 1
ATOM 8652 O O . VAL B 1 410 ? -17.125 15.5 -1.3 1 96.62 410 VAL B O 1
ATOM 8655 N N . ARG B 1 411 ? -17.75 16.922 0.297 1 96.31 411 ARG B N 1
ATOM 8656 C CA . ARG B 1 411 ? -16.922 18 -0.217 1 96.31 411 ARG B CA 1
ATOM 8657 C C . ARG B 1 411 ? -15.445 17.688 -0.039 1 96.31 411 ARG B C 1
ATOM 8659 O O . ARG B 1 411 ? -14.617 18.062 -0.873 1 96.31 411 ARG B O 1
ATOM 8666 N N . TRP B 1 412 ? -15.18 17.094 1.062 1 97.5 412 TRP B N 1
ATOM 8667 C CA . TRP B 1 412 ? -13.781 16.719 1.287 1 97.5 412 TRP B CA 1
ATOM 8668 C C . TRP B 1 412 ? -13.305 15.727 0.233 1 97.5 412 TRP B C 1
ATOM 8670 O O . TRP B 1 412 ? -12.195 15.844 -0.285 1 97.5 412 TRP B O 1
ATOM 8680 N N . VAL B 1 413 ? -14.086 14.727 -0.081 1 97.56 413 VAL B N 1
ATOM 8681 C CA . VAL B 1 413 ? -13.75 13.734 -1.098 1 97.56 413 VAL B CA 1
ATOM 8682 C C . VAL B 1 413 ? -13.547 14.422 -2.445 1 97.56 413 VAL B C 1
ATOM 8684 O O . VAL B 1 413 ? -12.578 14.148 -3.152 1 97.56 413 VAL B O 1
ATOM 8687 N N . SER B 1 414 ? -14.43 15.328 -2.775 1 96.62 414 SER B N 1
ATOM 8688 C CA . SER B 1 414 ? -14.305 16.062 -4.031 1 96.62 414 SER B CA 1
ATOM 8689 C C . SER B 1 414 ? -13.023 16.891 -4.07 1 96.62 414 SER B C 1
ATOM 8691 O O . SER B 1 414 ? -12.344 16.938 -5.098 1 96.62 414 SER B O 1
ATOM 8693 N N . LEU B 1 415 ? -12.734 17.531 -2.994 1 97.94 415 LEU B N 1
ATOM 8694 C CA . LEU B 1 415 ? -11.5 18.297 -2.906 1 97.94 415 LEU B CA 1
ATOM 8695 C C . LEU B 1 415 ? -10.281 17.391 -3.037 1 97.94 415 LEU B C 1
ATOM 8697 O O . LEU B 1 415 ? -9.281 17.781 -3.646 1 97.94 415 LEU B O 1
ATOM 8701 N N . SER B 1 416 ? -10.383 16.234 -2.457 1 98.06 416 SER B N 1
ATOM 8702 C CA . SER B 1 416 ? -9.258 15.297 -2.445 1 98.06 416 SER B CA 1
ATOM 8703 C C . SER B 1 416 ? -8.906 14.836 -3.857 1 98.06 416 SER B C 1
ATOM 8705 O O . SER B 1 416 ? -7.762 14.484 -4.133 1 98.06 416 SER B O 1
ATOM 8707 N N . GLN B 1 417 ? -9.812 14.844 -4.738 1 96.75 417 GLN B N 1
ATOM 8708 C CA . GLN B 1 417 ? -9.516 14.539 -6.137 1 96.75 417 GLN B CA 1
ATOM 8709 C C . GLN B 1 417 ? -8.578 15.578 -6.738 1 96.75 417 GLN B C 1
ATOM 8711 O O . GLN B 1 417 ? -7.625 15.227 -7.445 1 96.75 417 GLN B O 1
ATOM 8716 N N . ILE B 1 418 ? -8.875 16.781 -6.426 1 98.19 418 ILE B N 1
ATOM 8717 C CA . ILE B 1 418 ? -8.031 17.875 -6.918 1 98.19 418 ILE B CA 1
ATOM 8718 C C . ILE B 1 418 ? -6.66 17.812 -6.254 1 98.19 418 ILE B C 1
ATOM 8720 O O . ILE B 1 418 ? -5.633 17.938 -6.922 1 98.19 418 ILE B O 1
ATOM 8724 N N . VAL B 1 419 ? -6.723 17.562 -4.973 1 98.44 419 VAL B N 1
ATOM 8725 C CA . VAL B 1 419 ? -5.488 17.438 -4.199 1 98.44 419 VAL B CA 1
ATOM 8726 C C . VAL B 1 419 ? -4.629 16.312 -4.766 1 98.44 419 VAL B C 1
ATOM 8728 O O . VAL B 1 419 ? -3.408 16.453 -4.871 1 98.44 419 VAL B O 1
ATOM 8731 N N . GLY B 1 420 ? -5.27 15.211 -5.113 1 97.5 420 GLY B N 1
ATOM 8732 C CA . GLY B 1 420 ? -4.559 14.109 -5.734 1 97.5 420 GLY B CA 1
ATOM 8733 C C . GLY B 1 420 ? -3.891 14.492 -7.047 1 97.5 420 GLY B C 1
ATOM 8734 O O . GLY B 1 420 ? -2.76 14.078 -7.312 1 97.5 420 GLY B O 1
ATOM 8735 N N . GLN B 1 421 ? -4.523 15.281 -7.801 1 97.12 421 GLN B N 1
ATOM 8736 C CA . GLN B 1 421 ? -3.98 15.719 -9.078 1 97.12 421 GLN B CA 1
ATOM 8737 C C . GLN B 1 421 ? -2.811 16.688 -8.883 1 97.12 421 GLN B C 1
ATOM 8739 O O . GLN B 1 421 ? -1.834 16.641 -9.633 1 97.12 421 GLN B O 1
ATOM 8744 N N . ILE B 1 422 ? -2.951 17.516 -7.895 1 98.19 422 ILE B N 1
ATOM 8745 C CA . ILE B 1 422 ? -1.841 18.422 -7.59 1 98.19 422 ILE B CA 1
ATOM 8746 C C . ILE B 1 422 ? -0.6 17.594 -7.238 1 98.19 422 ILE B C 1
ATOM 8748 O O . ILE B 1 422 ? 0.484 17.844 -7.773 1 98.19 422 ILE B O 1
ATOM 8752 N N . GLY B 1 423 ? -0.799 16.656 -6.379 1 96.62 423 GLY B N 1
ATOM 8753 C CA . GLY B 1 423 ? 0.317 15.805 -5.996 1 96.62 423 GLY B CA 1
ATOM 8754 C C . GLY B 1 423 ? 0.939 15.07 -7.168 1 96.62 423 GLY B C 1
ATOM 8755 O O . GLY B 1 423 ? 2.164 15 -7.281 1 96.62 423 GLY B O 1
ATOM 8756 N N . GLU B 1 424 ? 0.143 14.617 -8.023 1 94.75 424 GLU B N 1
ATOM 8757 C CA . GLU B 1 424 ? 0.619 13.773 -9.117 1 94.75 424 GLU B CA 1
ATOM 8758 C C . GLU B 1 424 ? 1.167 14.617 -10.258 1 94.75 424 GLU B C 1
ATOM 8760 O O . GLU B 1 424 ? 2.299 14.414 -10.703 1 94.75 424 GLU B O 1
ATOM 8765 N N . HIS B 1 425 ? 0.473 15.609 -10.742 1 94.19 425 HIS B N 1
ATOM 8766 C CA . HIS B 1 425 ? 0.778 16.312 -11.992 1 94.19 425 HIS B CA 1
ATOM 8767 C C . HIS B 1 425 ? 1.831 17.391 -11.773 1 94.19 425 HIS B C 1
ATOM 8769 O O . HIS B 1 425 ? 2.588 17.719 -12.688 1 94.19 425 HIS B O 1
ATOM 8775 N N . ILE B 1 426 ? 1.874 17.859 -10.562 1 96 426 ILE B N 1
ATOM 8776 C CA . ILE B 1 426 ? 2.77 18.984 -10.336 1 96 426 ILE B CA 1
ATOM 8777 C C . ILE B 1 426 ? 4.07 18.5 -9.711 1 96 426 ILE B C 1
ATOM 8779 O O . ILE B 1 426 ? 5.148 19.016 -10.008 1 96 426 ILE B O 1
ATOM 8783 N N . TYR B 1 427 ? 3.934 17.516 -8.914 1 95.12 427 TYR B N 1
ATOM 8784 C CA . TYR B 1 427 ? 5.102 17.219 -8.086 1 95.12 427 TYR B CA 1
ATOM 8785 C C . TYR B 1 427 ? 5.691 15.867 -8.438 1 95.12 427 TYR B C 1
ATOM 8787 O O . TYR B 1 427 ? 6.914 15.703 -8.492 1 95.12 427 TYR B O 1
ATOM 8795 N N . ARG B 1 428 ? 4.918 14.898 -8.648 1 90.69 428 ARG B N 1
ATOM 8796 C CA . ARG B 1 428 ? 5.445 13.547 -8.812 1 90.69 428 ARG B CA 1
ATOM 8797 C C . ARG B 1 428 ? 5.816 13.281 -10.266 1 90.69 428 ARG B C 1
ATOM 8799 O O . ARG B 1 428 ? 6.848 12.672 -10.547 1 90.69 428 ARG B O 1
ATOM 8806 N N . ARG B 1 429 ? 4.914 13.719 -11.133 1 87.31 429 ARG B N 1
ATOM 8807 C CA . ARG B 1 429 ? 5.227 13.562 -12.547 1 87.31 429 ARG B CA 1
ATOM 8808 C C . ARG B 1 429 ? 6.117 14.695 -13.039 1 87.31 429 ARG B C 1
ATOM 8810 O O . ARG B 1 429 ? 5.93 15.852 -12.656 1 87.31 429 ARG B O 1
ATOM 8817 N N . LYS B 1 430 ? 7.031 14.336 -13.742 1 78.31 430 LYS B N 1
ATOM 8818 C CA . LYS B 1 430 ? 7.906 15.375 -14.289 1 78.31 430 LYS B CA 1
ATOM 8819 C C . LYS B 1 430 ? 7.262 16.062 -15.484 1 78.31 430 LYS B C 1
ATOM 8821 O O . LYS B 1 430 ? 6.801 15.406 -16.422 1 78.31 430 LYS B O 1
ATOM 8826 N N . ALA B 1 431 ? 7.211 17.359 -15.273 1 80.12 431 ALA B N 1
ATOM 8827 C CA . ALA B 1 431 ? 6.66 18.125 -16.391 1 80.12 431 ALA B CA 1
ATOM 8828 C C . ALA B 1 431 ? 7.602 18.094 -17.594 1 80.12 431 ALA B C 1
ATOM 8830 O O . ALA B 1 431 ? 8.82 18.188 -17.438 1 80.12 431 ALA B O 1
ATOM 8831 N N . THR B 1 432 ? 7.098 17.953 -18.75 1 74.69 432 THR B N 1
ATOM 8832 C CA . THR B 1 432 ? 7.895 17.844 -19.969 1 74.69 432 THR B CA 1
ATOM 8833 C C . THR B 1 432 ? 8.297 19.234 -20.469 1 74.69 432 THR B C 1
ATOM 8835 O O . THR B 1 432 ? 9.281 19.359 -21.203 1 74.69 432 THR B O 1
ATOM 8838 N N . SER B 1 433 ? 7.488 20.266 -20.094 1 84.06 433 SER B N 1
ATOM 8839 C CA . SER B 1 433 ? 7.758 21.641 -20.516 1 84.06 433 SER B CA 1
ATOM 8840 C C . SER B 1 433 ? 7.207 22.641 -19.516 1 84.06 433 SER B C 1
ATOM 8842 O O . SER B 1 433 ? 6.363 22.312 -18.688 1 84.06 433 SER B O 1
ATOM 8844 N N . SER B 1 434 ? 7.777 23.859 -19.594 1 89.12 434 SER B N 1
ATOM 8845 C CA . SER B 1 434 ? 7.262 24.922 -18.734 1 89.12 434 SER B CA 1
ATOM 8846 C C . SER B 1 434 ? 5.809 25.25 -19.078 1 89.12 434 SER B C 1
ATOM 8848 O O . SER B 1 434 ? 5.016 25.547 -18.188 1 89.12 434 SER B O 1
ATOM 8850 N N . LEU B 1 435 ? 5.555 25.188 -20.344 1 91.69 435 LEU B N 1
ATOM 8851 C CA . LEU B 1 435 ? 4.172 25.422 -20.75 1 91.69 435 LEU B CA 1
ATOM 8852 C C . LEU B 1 435 ? 3.244 24.375 -20.141 1 91.69 435 LEU B C 1
ATOM 8854 O O . LEU B 1 435 ? 2.146 24.703 -19.688 1 91.69 435 LEU B O 1
ATOM 8858 N N . GLY B 1 436 ? 3.715 23.125 -20.219 1 91.5 436 GLY B N 1
ATOM 8859 C CA . GLY B 1 436 ? 2.918 22.047 -19.641 1 91.5 436 GLY B CA 1
ATOM 8860 C C . GLY B 1 436 ? 2.678 22.219 -18.156 1 91.5 436 GLY B C 1
ATOM 8861 O O . GLY B 1 436 ? 1.562 22.016 -17.672 1 91.5 436 GLY B O 1
ATOM 8862 N N . LEU B 1 437 ? 3.67 22.594 -17.438 1 93.38 437 LEU B N 1
ATOM 8863 C CA . LEU B 1 437 ? 3.574 22.812 -16 1 93.38 437 LEU B CA 1
ATOM 8864 C C . LEU B 1 437 ? 2.615 23.953 -15.68 1 93.38 437 LEU B C 1
ATOM 8866 O O . LEU B 1 437 ? 1.708 23.797 -14.859 1 93.38 437 LEU B O 1
ATOM 8870 N N . LEU B 1 438 ? 2.826 25.078 -16.344 1 95.25 438 LEU B N 1
ATOM 8871 C CA . LEU B 1 438 ? 2.029 26.266 -16.078 1 95.25 438 LEU B CA 1
ATOM 8872 C C . LEU B 1 438 ? 0.574 26.047 -16.484 1 95.25 438 LEU B C 1
ATOM 8874 O O . LEU B 1 438 ? -0.339 26.531 -15.805 1 95.25 438 LEU B O 1
ATOM 8878 N N . SER B 1 439 ? 0.384 25.312 -17.547 1 94.81 439 SER B N 1
ATOM 8879 C CA . SER B 1 439 ? -0.976 25.016 -17.969 1 94.81 439 SER B CA 1
ATOM 8880 C C . SER B 1 439 ? -1.701 24.141 -16.953 1 94.81 439 SER B C 1
ATOM 8882 O O . SER B 1 439 ? -2.887 24.344 -16.688 1 94.81 439 SER B O 1
ATOM 8884 N N . GLU B 1 440 ? -0.94 23.219 -16.422 1 96.25 440 GLU B N 1
ATOM 8885 C CA . GLU B 1 440 ? -1.543 22.344 -15.414 1 96.25 440 GLU B CA 1
ATOM 8886 C C . GLU B 1 440 ? -1.853 23.125 -14.141 1 96.25 440 GLU B C 1
ATOM 8888 O O . GLU B 1 440 ? -2.865 22.875 -13.484 1 96.25 440 GLU B O 1
ATOM 8893 N N . ILE B 1 441 ? -1.012 24.016 -13.727 1 96.88 441 ILE B N 1
ATOM 8894 C CA . ILE B 1 441 ? -1.262 24.844 -12.547 1 96.88 441 ILE B CA 1
ATOM 8895 C C . ILE B 1 441 ? -2.521 25.672 -12.766 1 96.88 441 ILE B C 1
ATOM 8897 O O . ILE B 1 441 ? -3.377 25.766 -11.883 1 96.88 441 ILE B O 1
ATOM 8901 N N . ALA B 1 442 ? -2.578 26.219 -13.953 1 96.31 442 ALA B N 1
ATOM 8902 C CA . ALA B 1 442 ? -3.738 27.047 -14.266 1 96.31 442 ALA B CA 1
ATOM 8903 C C . ALA B 1 442 ? -5.023 26.234 -14.242 1 96.31 442 ALA B C 1
ATOM 8905 O O . ALA B 1 442 ? -6.047 26.672 -13.727 1 96.31 442 ALA B O 1
ATOM 8906 N N . ARG B 1 443 ? -4.957 25.078 -14.82 1 96.75 443 ARG B N 1
ATOM 8907 C CA . ARG B 1 443 ? -6.125 24.203 -14.867 1 96.75 443 ARG B CA 1
ATOM 8908 C C . ARG B 1 443 ? -6.578 23.828 -13.461 1 96.75 443 ARG B C 1
ATOM 8910 O O . ARG B 1 443 ? -7.77 23.875 -13.156 1 96.75 443 ARG B O 1
ATOM 8917 N N . LEU B 1 444 ? -5.676 23.453 -12.625 1 98.06 444 LEU B N 1
ATOM 8918 C CA . LEU B 1 444 ? -6.004 23.016 -11.281 1 98.06 444 LEU B CA 1
ATOM 8919 C C . LEU B 1 444 ? -6.426 24.188 -10.398 1 98.06 444 LEU B C 1
ATOM 8921 O O . LEU B 1 444 ? -7.246 24.016 -9.492 1 98.06 444 LEU B O 1
ATOM 8925 N N . ASP B 1 445 ? -5.844 25.312 -10.625 1 97.56 445 ASP B N 1
ATOM 8926 C CA . ASP B 1 445 ? -6.301 26.516 -9.93 1 97.56 445 ASP B CA 1
ATOM 8927 C C . ASP B 1 445 ? -7.766 26.797 -10.234 1 97.56 445 ASP B C 1
ATOM 8929 O O . ASP B 1 445 ? -8.539 27.156 -9.336 1 97.56 445 ASP B O 1
ATOM 8933 N N . GLN B 1 446 ? -8.078 26.656 -11.492 1 96.38 446 GLN B N 1
ATOM 8934 C CA . GLN B 1 446 ? -9.477 26.828 -11.875 1 96.38 446 GLN B CA 1
ATOM 8935 C C . GLN B 1 446 ? -10.359 25.781 -11.211 1 96.38 446 GLN B C 1
ATOM 8937 O O . GLN B 1 446 ? -11.484 26.078 -10.789 1 96.38 446 GLN B O 1
ATOM 8942 N N . ALA B 1 447 ? -9.859 24.594 -11.148 1 97.44 447 ALA B N 1
ATOM 8943 C CA . ALA B 1 447 ? -10.617 23.516 -10.5 1 97.44 447 ALA B CA 1
ATOM 8944 C C . ALA B 1 447 ? -10.898 23.859 -9.039 1 97.44 447 ALA B C 1
ATOM 8946 O O . ALA B 1 447 ? -11.977 23.547 -8.531 1 97.44 447 ALA B O 1
ATOM 8947 N N . LEU B 1 448 ? -9.977 24.438 -8.344 1 97.62 448 LEU B N 1
ATOM 8948 C CA . LEU B 1 448 ? -10.156 24.844 -6.949 1 97.62 448 LEU B CA 1
ATOM 8949 C C . LEU B 1 448 ? -11.203 25.938 -6.836 1 97.62 448 LEU B C 1
ATOM 8951 O O . LEU B 1 448 ? -12.031 25.922 -5.918 1 97.62 448 LEU B O 1
ATOM 8955 N N . LEU B 1 449 ? -11.18 26.844 -7.754 1 95.25 449 LEU B N 1
ATOM 8956 C CA . LEU B 1 449 ? -12.172 27.906 -7.754 1 95.25 449 LEU B CA 1
ATOM 8957 C C . LEU B 1 449 ? -13.57 27.344 -7.988 1 95.25 449 LEU B C 1
ATOM 8959 O O . LEU B 1 449 ? -14.531 27.766 -7.332 1 95.25 449 LEU B O 1
ATOM 8963 N N . ASP B 1 450 ? -13.633 26.422 -8.953 1 95.06 450 ASP B N 1
ATOM 8964 C CA . ASP B 1 450 ? -14.914 25.781 -9.234 1 95.06 450 ASP B CA 1
ATOM 8965 C C . ASP B 1 450 ? -15.43 25.031 -8.008 1 95.06 450 ASP B C 1
ATOM 8967 O O . ASP B 1 450 ? -16.641 25 -7.746 1 95.06 450 ASP B O 1
ATOM 8971 N N . TRP B 1 451 ? -14.57 24.438 -7.348 1 96.06 451 TRP B N 1
ATOM 8972 C CA . TRP B 1 451 ? -14.922 23.719 -6.137 1 96.06 451 TRP B CA 1
ATOM 8973 C C . TRP B 1 451 ? -15.555 24.641 -5.105 1 96.06 451 TRP B C 1
ATOM 8975 O O . TRP B 1 451 ? -16.531 24.281 -4.453 1 96.06 451 TRP B O 1
ATOM 8985 N N . VAL B 1 452 ? -15.016 25.844 -4.879 1 94.56 452 VAL B N 1
ATOM 8986 C CA . VAL B 1 452 ? -15.539 26.828 -3.934 1 94.56 452 VAL B CA 1
ATOM 8987 C C . VAL B 1 452 ? -16.922 27.297 -4.387 1 94.56 452 VAL B C 1
ATOM 8989 O O . VAL B 1 452 ? -17.828 27.438 -3.574 1 94.56 452 VAL B O 1
ATOM 8992 N N . GLU B 1 453 ? -17.031 27.484 -5.652 1 89.31 453 GLU B N 1
ATOM 8993 C CA . GLU B 1 453 ? -18.297 27.984 -6.215 1 89.31 453 GLU B CA 1
ATOM 8994 C C . GLU B 1 453 ? -19.406 26.969 -6.066 1 89.31 453 GLU B C 1
ATOM 8996 O O . GLU B 1 453 ? -20.562 27.328 -5.816 1 89.31 453 GLU B O 1
ATOM 9001 N N . GLU B 1 454 ? -19.062 25.75 -6.32 1 84.5 454 GLU B N 1
ATOM 9002 C CA . GLU B 1 454 ? -20.031 24.672 -6.18 1 84.5 454 GLU B CA 1
ATOM 9003 C C . GLU B 1 454 ? -20.531 24.562 -4.742 1 84.5 454 GLU B C 1
ATOM 9005 O O . GLU B 1 454 ? -21.672 24.156 -4.504 1 84.5 454 GLU B O 1
ATOM 9010 N N . GLY B 1 455 ? -19.703 24.75 -3.914 1 73.94 455 GLY B N 1
ATOM 9011 C CA . GLY B 1 455 ? -20.078 24.703 -2.508 1 73.94 455 GLY B CA 1
ATOM 9012 C C . GLY B 1 455 ? -20.906 25.891 -2.059 1 73.94 455 GLY B C 1
ATOM 9013 O O . GLY B 1 455 ? -21.703 25.766 -1.128 1 73.94 455 GLY B O 1
ATOM 9014 N N . SER B 1 456 ? -20.594 27.062 -2.641 1 60.41 456 SER B N 1
ATOM 9015 C CA . SER B 1 456 ? -21.297 28.281 -2.285 1 60.41 456 SER B CA 1
ATOM 9016 C C . SER B 1 456 ? -22.734 28.266 -2.795 1 60.41 456 SER B C 1
ATOM 9018 O O . SER B 1 456 ? -23.594 28.969 -2.254 1 60.41 456 SER B O 1
ATOM 9020 N N . GLU B 1 457 ? -22.875 27.578 -3.953 1 49.44 457 GLU B N 1
ATOM 9021 C CA . GLU B 1 457 ? -24.234 27.516 -4.445 1 49.44 457 GLU B CA 1
ATOM 9022 C C . GLU B 1 457 ? -25.156 26.812 -3.451 1 49.44 457 GLU B C 1
ATOM 9024 O O . GLU B 1 457 ? -26.375 26.875 -3.57 1 49.44 457 GLU B O 1
ATOM 9029 N N . GLY B 1 458 ? -24.641 25.906 -2.77 1 38.34 458 GLY B N 1
ATOM 9030 C CA . GLY B 1 458 ? -25.516 25.562 -1.655 1 38.34 458 GLY B CA 1
ATOM 9031 C C . GLY B 1 458 ? -25.672 26.688 -0.654 1 38.34 458 GLY B C 1
ATOM 9032 O O . GLY B 1 458 ? -25.125 27.781 -0.846 1 38.34 458 GLY B O 1
ATOM 9033 N N . PRO B 1 459 ? -26.234 26.625 0.521 1 32.91 459 PRO B N 1
ATOM 9034 C CA . PRO B 1 459 ? -26.344 27.859 1.297 1 32.91 459 PRO B CA 1
ATOM 9035 C C . PRO B 1 459 ? -25.031 28.641 1.365 1 32.91 459 PRO B C 1
ATOM 9037 O O . PRO B 1 459 ? -23.953 28.031 1.358 1 32.91 459 PRO B O 1
ATOM 9040 N N . LYS B 1 460 ? -24.812 29.938 0.9 1 34.38 460 LYS B N 1
ATOM 9041 C CA . LYS B 1 460 ? -23.891 31.062 0.859 1 34.38 460 LYS B CA 1
ATOM 9042 C C . LYS B 1 460 ? -22.734 30.859 1.844 1 34.38 460 LYS B C 1
ATOM 9044 O O . LYS B 1 460 ? -22 31.797 2.143 1 34.38 460 LYS B O 1
ATOM 9049 N N . SER B 1 461 ? -22.609 29.781 2.539 1 33 461 SER B N 1
ATOM 9050 C CA . SER B 1 461 ? -21.797 29.797 3.754 1 33 461 SER B CA 1
ATOM 9051 C C . SER B 1 461 ? -20.312 29.75 3.432 1 33 461 SER B C 1
ATOM 9053 O O . SER B 1 461 ? -19.5 30.312 4.164 1 33 461 SER B O 1
ATOM 9055 N N . ALA B 1 462 ? -19.688 28.938 2.5 1 34.53 462 ALA B N 1
ATOM 9056 C CA . ALA B 1 462 ? -18.312 28.562 2.805 1 34.53 462 ALA B CA 1
ATOM 9057 C C . ALA B 1 462 ? -17.328 29.562 2.189 1 34.53 462 ALA B C 1
ATOM 9059 O O . ALA B 1 462 ? -16.109 29.375 2.275 1 34.53 462 ALA B O 1
ATOM 9060 N N . GLN B 1 463 ? -17.406 30.188 1.034 1 33.78 463 GLN B N 1
ATOM 9061 C CA . GLN B 1 463 ? -16.25 30.891 0.469 1 33.78 463 GLN B CA 1
ATOM 9062 C C . GLN B 1 463 ? -15.539 31.719 1.531 1 33.78 463 GLN B C 1
ATOM 9064 O O . GLN B 1 463 ? -14.312 31.859 1.497 1 33.78 463 GLN B O 1
ATOM 9069 N N . ARG B 1 464 ? -16.047 33.031 1.824 1 35.75 464 ARG B N 1
ATOM 9070 C CA . ARG B 1 464 ? -15.547 33.875 2.908 1 35.75 464 ARG B CA 1
ATOM 9071 C C . ARG B 1 464 ? -15.578 33.125 4.238 1 35.75 464 ARG B C 1
ATOM 9073 O O . ARG B 1 464 ? -16.578 32.5 4.57 1 35.75 464 ARG B O 1
ATOM 9080 N N . ALA B 1 465 ? -14.5 32.688 4.789 1 34.94 465 ALA B N 1
ATOM 9081 C CA . ALA B 1 465 ? -14.375 32.312 6.191 1 34.94 465 ALA B CA 1
ATOM 9082 C C . ALA B 1 465 ? -15.555 32.812 7.008 1 34.94 465 ALA B C 1
ATOM 9084 O O . ALA B 1 465 ? -15.547 32.719 8.242 1 34.94 465 ALA B O 1
ATOM 9085 N N . GLY B 1 466 ? -16.156 33.812 6.547 1 32.66 466 GLY B N 1
ATOM 9086 C CA . GLY B 1 466 ? -17.312 34 7.391 1 32.66 466 GLY B CA 1
ATOM 9087 C C . GLY B 1 466 ? -18.312 32.875 7.309 1 32.66 466 GLY B C 1
ATOM 9088 O O . GLY B 1 466 ? -19.031 32.75 6.316 1 32.66 466 GLY B O 1
ATOM 9089 N N . TRP B 1 467 ? -17.938 31.594 7.445 1 35.5 467 TRP B N 1
ATOM 9090 C CA . TRP B 1 467 ? -18.938 30.562 7.73 1 35.5 467 TRP B CA 1
ATOM 9091 C C . TRP B 1 467 ? -20.281 31.188 8.07 1 35.5 467 TRP B C 1
ATOM 9093 O O . TRP B 1 467 ? -20.375 32.031 8.977 1 35.5 467 TRP B O 1
ATOM 9103 N N . ASP B 1 468 ? -21.094 31.375 7.184 1 40.03 468 ASP B N 1
ATOM 9104 C CA . ASP B 1 468 ? -22.438 31.922 7.262 1 40.03 468 ASP B CA 1
ATOM 9105 C C . ASP B 1 468 ? -23.031 31.734 8.656 1 40.03 468 ASP B C 1
ATOM 9107 O O . ASP B 1 468 ? -22.609 30.844 9.398 1 40.03 468 ASP B O 1
ATOM 9111 N N . SER B 1 469 ? -23.656 32.719 9.156 1 44.97 469 SER B N 1
ATOM 9112 C CA . SER B 1 469 ? -24.562 32.781 10.297 1 44.97 469 SER B CA 1
ATOM 9113 C C . SER B 1 469 ? -25.281 31.469 10.539 1 44.97 469 SER B C 1
ATOM 9115 O O . SER B 1 469 ? -25.891 31.266 11.586 1 44.97 469 SER B O 1
ATOM 9117 N N . ARG B 1 470 ? -25.094 30.438 9.508 1 55 470 ARG B N 1
ATOM 9118 C CA . ARG B 1 470 ? -25.938 29.25 9.641 1 55 470 ARG B CA 1
ATOM 9119 C C . ARG B 1 470 ? -25.125 28.062 10.164 1 55 470 ARG B C 1
ATOM 9121 O O . ARG B 1 470 ? -25.672 26.984 10.406 1 55 470 ARG B O 1
ATOM 9128 N N . VAL B 1 471 ? -23.562 28.328 10.25 1 73.5 471 VAL B N 1
ATOM 9129 C CA . VAL B 1 471 ? -22.844 27.172 10.781 1 73.5 471 VAL B CA 1
ATOM 9130 C C . VAL B 1 471 ? -23.047 27.094 12.289 1 73.5 471 VAL B C 1
ATOM 9132 O O . VAL B 1 471 ? -22.812 28.062 13.016 1 73.5 471 VAL B O 1
ATOM 9135 N N . THR B 1 472 ? -23.453 25.969 12.531 1 79 472 THR B N 1
ATOM 9136 C CA . THR B 1 472 ? -23.688 25.75 13.953 1 79 472 THR B CA 1
ATOM 9137 C C . THR B 1 472 ? -22.359 25.578 14.695 1 79 472 THR B C 1
ATOM 9139 O O . THR B 1 472 ? -21.328 25.328 14.078 1 79 472 THR B O 1
ATOM 9142 N N . GLU B 1 473 ? -22.359 25.797 15.852 1 79.62 473 G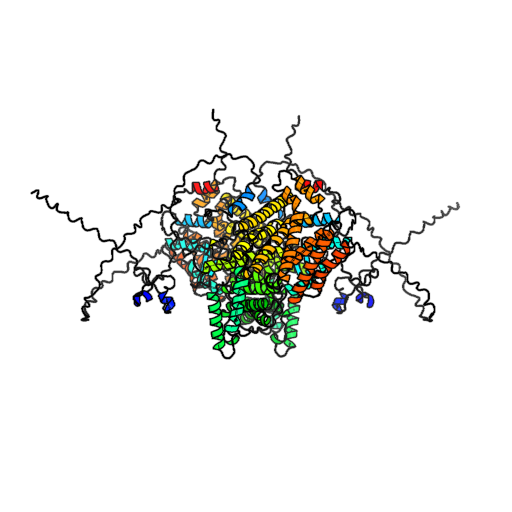LU B N 1
ATOM 9143 C CA . GLU B 1 473 ? -21.188 25.656 16.703 1 79.62 473 GLU B CA 1
ATOM 9144 C C . GLU B 1 473 ? -20.562 24.266 16.578 1 79.62 473 GLU B C 1
ATOM 9146 O O . GLU B 1 473 ? -19.344 24.109 16.641 1 79.62 473 GLU B O 1
ATOM 9151 N N . GLU B 1 474 ? -21.453 23.359 16.281 1 81.38 474 GLU B N 1
ATOM 9152 C CA . GLU B 1 474 ? -21 21.984 16.188 1 81.38 474 GLU B CA 1
ATOM 9153 C C . GLU B 1 474 ? -20.297 21.734 14.852 1 81.38 474 GLU B C 1
ATOM 9155 O O . GLU B 1 474 ? -19.422 20.875 14.758 1 81.38 474 GLU B O 1
ATOM 9160 N N . GLU B 1 475 ? -20.531 22.531 13.922 1 89 475 GLU B N 1
ATOM 9161 C CA . GLU B 1 475 ? -20 22.312 12.578 1 89 475 GLU B CA 1
ATOM 9162 C C . GLU B 1 475 ? -18.75 23.156 12.32 1 89 475 GLU B C 1
ATOM 9164 O O . GLU B 1 475 ? -18.031 22.906 11.359 1 89 475 GLU B O 1
ATOM 9169 N N . LYS B 1 476 ? -18.5 24.047 13.219 1 90.81 476 LYS B N 1
ATOM 9170 C CA . LYS B 1 476 ? -17.391 24.984 13.031 1 90.81 476 LYS B CA 1
ATOM 9171 C C . LYS B 1 476 ? -16.078 24.25 12.828 1 90.81 476 LYS B C 1
ATOM 9173 O O . LYS B 1 476 ? -15.32 24.562 11.898 1 90.81 476 LYS B O 1
ATOM 9178 N N . PRO B 1 477 ? -15.828 23.25 13.695 1 92.88 477 PRO B N 1
ATOM 9179 C CA . PRO B 1 477 ? -14.562 22.547 13.484 1 92.88 477 PRO B CA 1
ATOM 9180 C C . PRO B 1 477 ? -14.5 21.828 12.141 1 92.88 477 PRO B C 1
ATOM 9182 O O . PRO B 1 477 ? -13.43 21.75 11.523 1 92.88 477 PRO B O 1
ATOM 9185 N N . LEU B 1 478 ? -15.57 21.328 11.648 1 94.19 478 LEU B N 1
ATOM 9186 C CA . LEU B 1 478 ? -15.633 20.625 10.375 1 94.19 478 LEU B CA 1
ATOM 9187 C C . LEU B 1 478 ? -15.406 21.578 9.211 1 94.19 478 LEU B C 1
ATOM 9189 O O . LEU B 1 478 ? -14.672 21.266 8.273 1 94.19 478 LEU B O 1
ATOM 9193 N N . ALA B 1 479 ? -16 22.703 9.344 1 94.12 479 ALA B N 1
ATOM 9194 C CA . ALA B 1 479 ? -15.836 23.734 8.32 1 94.12 479 ALA B CA 1
ATOM 9195 C C . ALA B 1 479 ? -14.398 24.219 8.266 1 94.12 479 ALA B C 1
ATOM 9197 O O . ALA B 1 479 ? -13.852 24.453 7.18 1 94.12 479 ALA B O 1
ATOM 9198 N N . LEU B 1 480 ? -13.883 24.422 9.453 1 95.81 480 LEU B N 1
ATOM 9199 C CA . LEU B 1 480 ? -12.492 24.859 9.531 1 95.81 480 LEU B CA 1
ATOM 9200 C C . LEU B 1 480 ? -11.57 23.812 8.898 1 95.81 480 LEU B C 1
ATOM 9202 O O . LEU B 1 480 ? -10.648 24.156 8.164 1 95.81 480 LEU B O 1
ATOM 9206 N N . PHE B 1 481 ? -11.82 22.562 9.211 1 96.62 481 PHE B N 1
ATOM 9207 C CA . PHE B 1 481 ? -11.039 21.469 8.641 1 96.62 481 PHE B CA 1
ATOM 9208 C C . PHE B 1 481 ? -11.016 21.562 7.117 1 96.62 481 PHE B C 1
ATOM 9210 O O . PHE B 1 481 ? -9.945 21.5 6.5 1 96.62 481 PHE B O 1
ATOM 9217 N N . LEU B 1 482 ? -12.078 21.719 6.492 1 96.5 482 LEU B N 1
ATOM 9218 C CA . LEU B 1 482 ? -12.195 21.781 5.039 1 96.5 482 LEU B CA 1
ATOM 9219 C C . LEU B 1 482 ? -11.508 23.016 4.484 1 96.5 482 LEU B C 1
ATOM 9221 O O . LEU B 1 482 ? -10.844 22.953 3.447 1 96.5 482 LEU B O 1
ATOM 9225 N N . SER B 1 483 ? -11.727 24.094 5.148 1 96.75 483 SER B N 1
ATOM 9226 C CA . SER B 1 483 ? -11.094 25.344 4.719 1 96.75 483 SER B CA 1
ATOM 9227 C C . SER B 1 483 ? -9.578 25.219 4.723 1 96.75 483 SER B C 1
ATOM 9229 O O . SER B 1 483 ? -8.914 25.688 3.791 1 96.75 483 SER B O 1
ATOM 9231 N N . LEU B 1 484 ? -9.086 24.656 5.758 1 97.69 484 LEU B N 1
ATOM 9232 C CA . LEU B 1 484 ? -7.645 24.484 5.855 1 97.69 484 LEU B CA 1
ATOM 9233 C C . LEU B 1 484 ? -7.125 23.594 4.734 1 97.69 484 LEU B C 1
ATOM 9235 O O . LEU B 1 484 ? -6.059 23.844 4.168 1 97.69 484 LEU B O 1
ATOM 9239 N N . GLN B 1 485 ? -7.879 22.547 4.402 1 97.69 485 GLN B N 1
ATOM 9240 C CA . GLN B 1 485 ? -7.488 21.672 3.309 1 97.69 485 GLN B CA 1
ATOM 9241 C C . GLN B 1 485 ? -7.488 22.406 1.977 1 97.69 485 GLN B C 1
ATOM 9243 O O . GLN B 1 485 ? -6.605 22.203 1.142 1 97.69 485 GLN B O 1
ATOM 9248 N N . TYR B 1 486 ? -8.477 23.25 1.774 1 97.88 486 TYR B N 1
ATOM 9249 C CA . TYR B 1 486 ? -8.57 24.047 0.556 1 97.88 486 TYR B CA 1
ATOM 9250 C C . TYR B 1 486 ? -7.375 24.984 0.422 1 97.88 486 TYR B C 1
ATOM 9252 O O . TYR B 1 486 ? -6.73 25.031 -0.627 1 97.88 486 TYR B O 1
ATOM 9260 N N . HIS B 1 487 ? -7.094 25.672 1.46 1 98.44 487 HIS B N 1
ATOM 9261 C CA . HIS B 1 487 ? -6.008 26.656 1.412 1 98.44 487 HIS B CA 1
ATOM 9262 C C . HIS B 1 487 ? -4.652 25.953 1.316 1 98.44 487 HIS B C 1
ATOM 9264 O O . HIS B 1 487 ? -3.729 26.484 0.685 1 98.44 487 HIS B O 1
ATOM 9270 N N . GLN B 1 488 ? -4.523 24.828 1.959 1 98.5 488 GLN B N 1
ATOM 9271 C CA . GLN B 1 488 ? -3.301 24.047 1.779 1 98.5 488 GLN B CA 1
ATOM 9272 C C . GLN B 1 488 ? -3.102 23.672 0.315 1 98.5 488 GLN B C 1
ATOM 9274 O O . GLN B 1 488 ? -1.979 23.703 -0.194 1 98.5 488 GLN B O 1
ATOM 9279 N N . ALA B 1 489 ? -4.141 23.234 -0.288 1 98.62 489 ALA B N 1
ATOM 9280 C CA . ALA B 1 489 ? -4.082 22.891 -1.705 1 98.62 489 ALA B CA 1
ATOM 9281 C C . ALA B 1 489 ? -3.672 24.094 -2.549 1 98.62 489 ALA B C 1
ATOM 9283 O O . ALA B 1 489 ? -2.861 23.969 -3.469 1 98.62 489 ALA B O 1
ATOM 9284 N N . GLN B 1 490 ? -4.195 25.234 -2.203 1 98.31 490 GLN B N 1
ATOM 9285 C CA . GLN B 1 490 ? -3.863 26.453 -2.924 1 98.31 490 GLN B CA 1
ATOM 9286 C C . GLN B 1 490 ? -2.379 26.781 -2.789 1 98.31 490 GLN B C 1
ATOM 9288 O O . GLN B 1 490 ? -1.714 27.094 -3.781 1 98.31 490 GLN B O 1
ATOM 9293 N N . ILE B 1 491 ? -1.937 26.734 -1.599 1 98.56 491 ILE B N 1
ATOM 9294 C CA . ILE B 1 491 ? -0.541 27.062 -1.328 1 98.56 491 ILE B CA 1
ATOM 9295 C C . ILE B 1 491 ? 0.372 26.109 -2.105 1 98.56 491 ILE B C 1
ATOM 9297 O O . ILE B 1 491 ? 1.293 26.562 -2.795 1 98.56 491 ILE B O 1
ATOM 9301 N N . THR B 1 492 ? 0.106 24.812 -2.018 1 98.5 492 THR B N 1
ATOM 9302 C CA . THR B 1 492 ? 0.976 23.812 -2.623 1 98.5 492 THR B CA 1
ATOM 9303 C C . THR B 1 492 ? 0.92 23.891 -4.145 1 98.5 492 THR B C 1
ATOM 9305 O O . THR B 1 492 ? 1.924 23.656 -4.824 1 98.5 492 THR B O 1
ATOM 9308 N N . LEU B 1 493 ? -0.191 24.25 -4.645 1 98.38 493 LEU B N 1
ATOM 9309 C CA . LEU B 1 493 ? -0.36 24.359 -6.09 1 98.38 493 LEU B CA 1
ATOM 9310 C C . LEU B 1 493 ? 0.382 25.578 -6.629 1 98.38 493 LEU B C 1
ATOM 9312 O O . LEU B 1 493 ? 1.025 25.5 -7.676 1 98.38 493 LEU B O 1
ATOM 9316 N N . LEU B 1 494 ? 0.346 26.688 -5.895 1 97.75 494 LEU B N 1
ATOM 9317 C CA . LEU B 1 494 ? 0.754 27.969 -6.457 1 97.75 494 LEU B CA 1
ATOM 9318 C C . LEU B 1 494 ? 2.133 28.375 -5.941 1 97.75 494 LEU B C 1
ATOM 9320 O O . LEU B 1 494 ? 2.674 29.406 -6.352 1 97.75 494 LEU B O 1
ATOM 9324 N N . ARG B 1 495 ? 2.74 27.609 -5.137 1 96.19 495 ARG B N 1
ATOM 9325 C CA . ARG B 1 495 ? 3.965 28.047 -4.477 1 96.19 495 ARG B CA 1
ATOM 9326 C C . ARG B 1 495 ? 5.109 28.188 -5.477 1 96.19 495 ARG B C 1
ATOM 9328 O O . ARG B 1 495 ? 6.137 28.797 -5.172 1 96.19 495 ARG B O 1
ATOM 9335 N N . ALA B 1 496 ? 4.906 27.656 -6.66 1 94.06 496 ALA B N 1
ATOM 9336 C CA . ALA B 1 496 ? 5.91 27.875 -7.695 1 94.06 496 ALA B CA 1
ATOM 9337 C C . ALA B 1 496 ? 6.125 29.375 -7.93 1 94.06 496 ALA B C 1
ATOM 9339 O O . ALA B 1 496 ? 7.25 29.812 -8.172 1 94.06 496 ALA B O 1
ATOM 9340 N N . SER B 1 497 ? 5.078 30.141 -7.895 1 94.62 497 SER B N 1
ATOM 9341 C CA . SER B 1 497 ? 5.148 31.594 -8.094 1 94.62 497 SER B CA 1
ATOM 9342 C C . SER B 1 497 ? 5.887 32.281 -6.945 1 94.62 497 SER B C 1
ATOM 9344 O O . SER B 1 497 ? 6.371 33.406 -7.094 1 94.62 497 SER B O 1
ATOM 9346 N N . LEU B 1 498 ? 5.934 31.625 -5.859 1 94 498 LEU B N 1
ATOM 9347 C CA . LEU B 1 498 ? 6.605 32.156 -4.676 1 94 498 LEU B CA 1
ATOM 9348 C C . LEU B 1 498 ? 8.078 31.75 -4.66 1 94 498 LEU B C 1
ATOM 9350 O O . LEU B 1 498 ? 8.938 32.562 -4.273 1 94 498 LEU B O 1
ATOM 9354 N N . ILE B 1 499 ? 8.359 30.562 -5.086 1 93 499 ILE B N 1
ATOM 9355 C CA . ILE B 1 499 ? 9.688 29.969 -4.973 1 93 499 ILE B CA 1
ATOM 9356 C C . ILE B 1 499 ? 10.602 30.531 -6.059 1 93 499 ILE B C 1
ATOM 9358 O O . ILE B 1 499 ? 11.766 30.828 -5.805 1 93 499 ILE B O 1
ATOM 9362 N N . PHE B 1 500 ? 10.07 30.734 -7.215 1 92 500 PHE B N 1
ATOM 9363 C CA . PHE B 1 500 ? 10.852 31.328 -8.289 1 92 500 PHE B CA 1
ATOM 9364 C C . PHE B 1 500 ? 11.055 32.812 -8.047 1 92 500 PHE B C 1
ATOM 9366 O O . PHE B 1 500 ? 10.195 33.469 -7.461 1 92 500 PHE B O 1
ATOM 9373 N N . PRO B 1 501 ? 12.188 33.281 -8.516 1 90 501 PRO B N 1
ATOM 9374 C CA . PRO B 1 501 ? 12.266 34.75 -8.555 1 90 501 PRO B CA 1
ATOM 9375 C C . PRO B 1 501 ? 11.133 35.375 -9.359 1 90 501 PRO B C 1
ATOM 9377 O O . PRO B 1 501 ? 10.773 34.875 -10.422 1 90 501 PRO B O 1
ATOM 9380 N N . GLU B 1 502 ? 10.586 36.375 -8.828 1 88.44 502 GLU B N 1
ATOM 9381 C CA . GLU B 1 502 ? 9.375 36.969 -9.375 1 88.44 502 GLU B CA 1
ATOM 9382 C C . GLU B 1 502 ? 9.555 37.344 -10.844 1 88.44 502 GLU B C 1
ATOM 9384 O O . GLU B 1 502 ? 8.672 37.094 -11.664 1 88.44 502 GLU B O 1
ATOM 9389 N N . ALA B 1 503 ? 10.641 37.969 -11.125 1 88.75 503 ALA B N 1
ATOM 9390 C CA . ALA B 1 503 ? 10.906 38.406 -12.5 1 88.75 503 ALA B CA 1
ATOM 9391 C C . ALA B 1 503 ? 10.984 37.219 -13.445 1 88.75 503 ALA B C 1
ATOM 9393 O O . ALA B 1 503 ? 10.461 37.281 -14.562 1 88.75 503 ALA B O 1
ATOM 9394 N N . SER B 1 504 ? 11.594 36.25 -12.961 1 88.81 504 SER B N 1
ATOM 9395 C CA . SER B 1 504 ? 11.75 35.031 -13.781 1 88.81 504 SER B CA 1
ATOM 9396 C C . SER B 1 504 ? 10.406 34.375 -14.039 1 88.81 504 SER B C 1
ATOM 9398 O O . SER B 1 504 ? 10.133 33.906 -15.148 1 88.81 504 SER B O 1
ATOM 9400 N N . PHE B 1 505 ? 9.625 34.281 -13.07 1 92.44 505 PHE B N 1
ATOM 9401 C CA . PHE B 1 505 ? 8.312 33.656 -13.18 1 92.44 505 PHE B CA 1
ATOM 9402 C C . PHE B 1 505 ? 7.41 34.438 -14.125 1 92.44 505 PHE B C 1
ATOM 9404 O O . PHE B 1 505 ? 6.75 33.844 -14.984 1 92.44 505 PHE B O 1
ATOM 9411 N N . THR B 1 506 ? 7.43 35.719 -13.992 1 91.5 506 THR B N 1
ATOM 9412 C CA . THR B 1 506 ? 6.602 36.594 -14.82 1 91.5 506 THR B CA 1
ATOM 9413 C C . THR B 1 506 ? 7.031 36.5 -16.281 1 91.5 506 THR B C 1
ATOM 9415 O O . THR B 1 506 ? 6.188 36.469 -17.188 1 91.5 506 THR B O 1
ATOM 9418 N N . ARG B 1 507 ? 8.305 36.5 -16.422 1 91.31 507 ARG B N 1
ATOM 9419 C CA . ARG B 1 507 ? 8.828 36.406 -17.781 1 91.31 507 ARG B CA 1
ATOM 9420 C C . ARG B 1 507 ? 8.406 35.094 -18.438 1 91.31 507 ARG B C 1
ATOM 9422 O O . ARG B 1 507 ? 8.016 35.094 -19.609 1 91.31 507 ARG B O 1
ATOM 9429 N N . GLU B 1 508 ? 8.477 34.062 -17.672 1 90.5 508 GLU B N 1
ATOM 9430 C CA . GLU B 1 508 ? 8.125 32.75 -18.219 1 90.5 508 GLU B CA 1
ATOM 9431 C C . GLU B 1 508 ? 6.637 32.688 -18.562 1 90.5 508 GLU B C 1
ATOM 9433 O O . GLU B 1 508 ? 6.262 32.156 -19.609 1 90.5 508 GLU B O 1
ATOM 9438 N N . VAL B 1 509 ? 5.801 33.156 -17.75 1 93.12 509 VAL B N 1
ATOM 9439 C CA . VAL B 1 509 ? 4.359 33.188 -17.984 1 93.12 509 VAL B CA 1
ATOM 9440 C C . VAL B 1 509 ? 4.047 34 -19.234 1 93.12 509 VAL B C 1
ATOM 9442 O O . VAL B 1 509 ? 3.268 33.594 -20.078 1 93.12 509 VAL B O 1
ATOM 9445 N N . ASN B 1 510 ? 4.707 35.094 -19.297 1 91.31 510 ASN B N 1
ATOM 9446 C CA . ASN B 1 510 ? 4.453 36 -20.406 1 91.31 510 ASN B CA 1
ATOM 9447 C C . ASN B 1 510 ? 4.996 35.469 -21.734 1 91.31 510 ASN B C 1
ATOM 9449 O O . ASN B 1 510 ? 4.469 35.781 -22.797 1 91.31 510 ASN B O 1
ATOM 9453 N N . SER B 1 511 ? 5.996 34.719 -21.656 1 91.44 511 SER B N 1
ATOM 9454 C CA . SER B 1 511 ? 6.609 34.188 -22.859 1 91.44 511 SER B CA 1
ATOM 9455 C C . SER B 1 511 ? 5.656 33.25 -23.594 1 91.44 511 SER B C 1
ATOM 9457 O O . SER B 1 511 ? 5.777 33.062 -24.797 1 91.44 511 SER B O 1
ATOM 9459 N N . HIS B 1 512 ? 4.77 32.688 -22.906 1 90.56 512 HIS B N 1
ATOM 9460 C CA . HIS B 1 512 ? 3.842 31.75 -23.531 1 90.56 512 HIS B CA 1
ATOM 9461 C C . HIS B 1 512 ? 2.598 32.469 -24.047 1 90.56 512 HIS B C 1
ATOM 9463 O O . HIS B 1 512 ? 1.879 31.938 -24.891 1 90.56 512 HIS B O 1
ATOM 9469 N N . GLY B 1 513 ? 2.363 33.656 -23.672 1 77.94 513 GLY B N 1
ATOM 9470 C CA . GLY B 1 513 ? 1.34 34.562 -24.203 1 77.94 513 GLY B CA 1
ATOM 9471 C C . GLY B 1 513 ? -0.041 33.938 -24.219 1 77.94 513 GLY B C 1
ATOM 9472 O O . GLY B 1 513 ? -0.507 33.406 -23.203 1 77.94 513 GLY B O 1
ATOM 9473 N N . SER B 1 514 ? -0.532 33.812 -25.5 1 80.75 514 SER B N 1
ATOM 9474 C CA . SER B 1 514 ? -1.915 33.406 -25.719 1 80.75 514 SER B CA 1
ATOM 9475 C C . SER B 1 514 ? -2.066 31.891 -25.609 1 80.75 514 SER B C 1
ATOM 9477 O O . SER B 1 514 ? -3.178 31.375 -25.453 1 80.75 514 SER B O 1
ATOM 9479 N N . LYS B 1 515 ? -0.99 31.203 -25.578 1 87.5 515 LYS B N 1
ATOM 9480 C CA . LYS B 1 515 ? -1.057 29.75 -25.469 1 87.5 515 LYS B CA 1
ATOM 9481 C C . LYS B 1 515 ? -1.438 29.312 -24.062 1 87.5 515 LYS B C 1
ATOM 9483 O O . LYS B 1 515 ? -1.937 28.203 -23.859 1 87.5 515 LYS B O 1
ATOM 9488 N N . LEU B 1 516 ? -1.14 30.141 -23.141 1 90.56 516 LEU B N 1
ATOM 9489 C CA . LEU B 1 516 ? -1.398 29.828 -21.75 1 90.56 516 LEU B CA 1
ATOM 9490 C C . LEU B 1 516 ? -2.725 30.422 -21.297 1 90.56 516 LEU B C 1
ATOM 9492 O O . LEU B 1 516 ? -2.787 31.594 -20.922 1 90.56 516 LEU B O 1
ATOM 9496 N N . LYS B 1 517 ? -3.701 29.516 -21.266 1 86.94 517 LYS B N 1
ATOM 9497 C CA . LYS B 1 517 ? -4.996 29.953 -20.734 1 86.94 517 LYS B CA 1
ATOM 9498 C C . LYS B 1 517 ? -4.918 30.234 -19.25 1 86.94 517 LYS B C 1
ATOM 9500 O O . LYS B 1 517 ? -4.348 29.453 -18.484 1 86.94 517 LYS B O 1
ATOM 9505 N N . GLY B 1 518 ? -5.262 31.469 -18.781 1 88.25 518 GLY B N 1
ATOM 9506 C CA . GLY B 1 518 ? -5.27 31.828 -17.375 1 88.25 518 GLY B CA 1
ATOM 9507 C C . GLY B 1 518 ? -4.008 32.531 -16.922 1 88.25 518 GLY B C 1
ATOM 9508 O O . GLY B 1 518 ? -3.684 32.562 -15.742 1 88.25 518 GLY B O 1
ATOM 9509 N N . ALA B 1 519 ? -3.229 33 -17.828 1 90.44 519 ALA B N 1
ATOM 9510 C CA . ALA B 1 519 ? -1.958 33.656 -17.547 1 90.44 519 ALA B CA 1
ATOM 9511 C C . ALA B 1 519 ? -2.129 34.75 -16.516 1 90.44 519 ALA B C 1
ATOM 9513 O O . ALA B 1 519 ? -1.281 34.938 -15.641 1 90.44 519 ALA B O 1
ATOM 9514 N N . ALA B 1 520 ? -3.201 35.469 -16.625 1 90.31 520 ALA B N 1
ATOM 9515 C CA . ALA B 1 520 ? -3.441 36.594 -15.727 1 90.31 520 ALA B CA 1
ATOM 9516 C C . ALA B 1 520 ? -3.557 36.125 -14.281 1 90.31 520 ALA B C 1
ATOM 9518 O O . ALA B 1 520 ? -3.029 36.75 -13.367 1 90.31 520 ALA B O 1
ATOM 9519 N N . ARG B 1 521 ? -4.203 35.125 -14.148 1 91.94 521 ARG B N 1
ATOM 9520 C CA . ARG B 1 521 ? -4.395 34.562 -12.805 1 91.94 521 ARG B CA 1
ATOM 9521 C C . ARG B 1 521 ? -3.096 33.969 -12.258 1 91.94 521 ARG B C 1
ATOM 9523 O O . ARG B 1 521 ? -2.816 34.062 -11.062 1 91.94 521 ARG B O 1
ATOM 9530 N N . LEU B 1 522 ? -2.367 33.375 -13.172 1 94.25 522 LEU B N 1
ATOM 9531 C CA . LEU B 1 522 ? -1.08 32.812 -12.781 1 94.25 522 LEU B CA 1
ATOM 9532 C C . LEU B 1 522 ? -0.145 33.875 -12.258 1 94.25 522 LEU B C 1
ATOM 9534 O O . LEU B 1 522 ? 0.622 33.656 -11.32 1 94.25 522 LEU B O 1
ATOM 9538 N N . LEU B 1 523 ? -0.234 35.031 -12.844 1 94.06 523 LEU B N 1
ATOM 9539 C CA . LEU B 1 523 ? 0.621 36.125 -12.445 1 94.06 523 LEU B CA 1
ATOM 9540 C C . LEU B 1 523 ? 0.24 36.625 -11.055 1 94.06 523 LEU B C 1
ATOM 9542 O O . LEU B 1 523 ? 1.058 37.25 -10.367 1 94.06 523 LEU B O 1
ATOM 9546 N N . GLN B 1 524 ? -1.007 36.312 -10.633 1 93.88 524 GLN B N 1
ATOM 9547 C CA . GLN B 1 524 ? -1.456 36.656 -9.289 1 93.88 524 GLN B CA 1
ATOM 9548 C C . GLN B 1 524 ? -1.254 35.5 -8.32 1 93.88 524 GLN B C 1
ATOM 9550 O O . GLN B 1 524 ? -1.738 35.531 -7.188 1 93.88 524 GLN B O 1
ATOM 9555 N N . GLY B 1 525 ? -0.599 34.5 -8.773 1 95.44 525 GLY B N 1
ATOM 9556 C CA . GLY B 1 525 ? -0.442 33.281 -8.008 1 95.44 525 GLY B CA 1
ATOM 9557 C C . GLY B 1 525 ? 0.24 33.5 -6.668 1 95.44 525 GLY B C 1
ATOM 9558 O O . GLY B 1 525 ? -0.156 32.938 -5.66 1 95.44 525 GLY B O 1
ATOM 9559 N N . GLN B 1 526 ? 1.237 34.312 -6.672 1 95.56 526 GLN B N 1
ATOM 9560 C CA . GLN B 1 526 ? 1.951 34.594 -5.43 1 95.56 526 GLN B CA 1
ATOM 9561 C C . GLN B 1 526 ? 1.025 35.25 -4.398 1 95.56 526 GLN B C 1
ATOM 9563 O O . GLN B 1 526 ? 1.037 34.875 -3.227 1 95.56 526 GLN B O 1
ATOM 9568 N N . ASN B 1 527 ? 0.249 36.188 -4.832 1 94.69 527 ASN B N 1
ATOM 9569 C CA . ASN B 1 527 ? -0.682 36.844 -3.932 1 94.69 527 ASN B CA 1
ATOM 9570 C C . ASN B 1 527 ? -1.72 35.875 -3.375 1 94.69 527 ASN B C 1
ATOM 9572 O O . ASN B 1 527 ? -2.053 35.938 -2.189 1 94.69 527 ASN B O 1
ATOM 9576 N N . THR B 1 528 ? -2.211 35.094 -4.273 1 96.69 528 THR B N 1
ATOM 9577 C CA . THR B 1 528 ? -3.193 34.094 -3.854 1 96.69 528 THR B CA 1
ATOM 9578 C C . THR B 1 528 ? -2.584 33.125 -2.84 1 96.69 528 THR B C 1
ATOM 9580 O O . THR B 1 528 ? -3.238 32.75 -1.866 1 96.69 528 THR B O 1
ATOM 9583 N N . CYS B 1 529 ? -1.423 32.75 -3.113 1 96.94 529 CYS B N 1
ATOM 9584 C CA . CYS B 1 529 ? -0.692 31.844 -2.23 1 96.94 529 CYS B CA 1
ATOM 9585 C C . CYS B 1 529 ? -0.514 32.469 -0.848 1 96.94 529 CYS B C 1
ATOM 9587 O O . CYS B 1 529 ? -0.777 31.812 0.166 1 96.94 529 CYS B O 1
ATOM 9589 N N . VAL B 1 530 ? -0.142 33.719 -0.729 1 96.81 530 VAL B N 1
ATOM 9590 C CA . VAL B 1 530 ? 0.098 34.438 0.521 1 96.81 530 VAL B CA 1
ATOM 9591 C C . VAL B 1 530 ? -1.224 34.656 1.253 1 96.81 530 VAL B C 1
ATOM 9593 O O . VAL B 1 530 ? -1.299 34.5 2.473 1 96.81 530 VAL B O 1
ATOM 9596 N N . GLU B 1 531 ? -2.189 35 0.488 1 97.44 531 GLU B N 1
ATOM 9597 C CA . GLU B 1 531 ? -3.504 35.188 1.091 1 97.44 531 GLU B CA 1
ATOM 9598 C C . GLU B 1 531 ? -4.035 33.906 1.693 1 97.44 531 GLU B C 1
ATOM 9600 O O . GLU B 1 531 ? -4.711 33.906 2.725 1 97.44 531 GLU B O 1
ATOM 9605 N N . ALA B 1 532 ? -3.789 32.812 1.007 1 98.25 532 ALA B N 1
ATOM 9606 C CA . ALA B 1 532 ? -4.184 31.516 1.537 1 98.25 532 ALA B CA 1
ATOM 9607 C C . ALA B 1 532 ? -3.488 31.219 2.865 1 98.25 532 ALA B C 1
ATOM 9609 O O . ALA B 1 532 ? -4.113 30.734 3.805 1 98.25 532 ALA B O 1
ATOM 9610 N N . ALA B 1 533 ? -2.23 31.516 2.951 1 98.5 533 ALA B N 1
ATOM 9611 C CA . ALA B 1 533 ? -1.472 31.328 4.184 1 98.5 533 ALA B CA 1
ATOM 9612 C C . ALA B 1 533 ? -2.025 32.188 5.309 1 98.5 533 ALA B C 1
ATOM 9614 O O . ALA B 1 533 ? -2.219 31.719 6.434 1 98.5 533 ALA B O 1
ATOM 9615 N N . ARG B 1 534 ? -2.273 33.5 5.012 1 98.25 534 ARG B N 1
ATOM 9616 C CA . ARG B 1 534 ? -2.855 34.406 5.996 1 98.25 534 ARG B CA 1
ATOM 9617 C C . ARG B 1 534 ? -4.199 33.875 6.492 1 98.25 534 ARG B C 1
ATOM 9619 O O . ARG B 1 534 ? -4.5 33.969 7.684 1 98.25 534 ARG B O 1
ATOM 9626 N N . SER B 1 535 ? -4.949 33.344 5.539 1 97.88 535 SER B N 1
ATOM 9627 C CA . SER B 1 535 ? -6.277 32.844 5.879 1 97.88 535 SER B CA 1
ATOM 9628 C C . SER B 1 535 ? -6.195 31.672 6.852 1 97.88 535 SER B C 1
ATOM 9630 O O . SER B 1 535 ? -6.98 31.578 7.797 1 97.88 535 SER B O 1
ATOM 9632 N N . ILE B 1 536 ? -5.289 30.75 6.633 1 98.31 536 ILE B N 1
ATOM 9633 C CA . ILE B 1 536 ? -5.113 29.609 7.52 1 98.31 536 ILE B CA 1
ATOM 9634 C C . ILE B 1 536 ? -4.785 30.094 8.93 1 98.31 536 ILE B C 1
ATOM 9636 O O . ILE B 1 536 ? -5.43 29.688 9.898 1 98.31 536 ILE B O 1
ATOM 9640 N N . ILE B 1 537 ? -3.828 31.016 9.039 1 98.31 537 ILE B N 1
ATOM 9641 C CA . ILE B 1 537 ? -3.342 31.469 10.336 1 98.31 537 ILE B CA 1
ATOM 9642 C C . ILE B 1 537 ? -4.449 32.219 11.07 1 98.31 537 ILE B C 1
ATOM 9644 O O . ILE B 1 537 ? -4.68 31.984 12.266 1 98.31 537 ILE B O 1
ATOM 9648 N N . THR B 1 538 ? -5.129 33.031 10.352 1 97.69 538 THR B N 1
ATOM 9649 C CA . THR B 1 538 ? -6.191 33.812 10.961 1 97.69 538 THR B CA 1
ATOM 9650 C C . THR B 1 538 ? -7.324 32.906 11.445 1 97.69 538 THR B C 1
ATOM 9652 O O . THR B 1 538 ? -7.824 33.094 12.555 1 97.69 538 THR B O 1
ATOM 9655 N N . GLN B 1 539 ? -7.715 31.969 10.641 1 96.44 539 GLN B N 1
ATOM 9656 C CA . GLN B 1 539 ? -8.805 31.078 11 1 96.44 539 GLN B CA 1
ATOM 9657 C C . GLN B 1 539 ? -8.445 30.219 12.203 1 96.44 539 GLN B C 1
ATOM 9659 O O . GLN B 1 539 ? -9.266 30.016 13.102 1 96.44 539 GLN B O 1
ATOM 9664 N N . VAL B 1 540 ? -7.273 29.75 12.25 1 96.19 540 VAL B N 1
ATOM 9665 C CA . VAL B 1 540 ? -6.84 28.891 13.344 1 96.19 540 VAL B CA 1
ATOM 9666 C C . VAL B 1 540 ? -6.723 29.703 14.625 1 96.19 540 VAL B C 1
ATOM 9668 O O . VAL B 1 540 ? -7.074 29.219 15.711 1 96.19 540 VAL B O 1
ATOM 9671 N N . ALA B 1 541 ? -6.203 30.938 14.484 1 95.12 541 ALA B N 1
ATOM 9672 C CA . ALA B 1 541 ? -6.102 31.828 15.648 1 95.12 541 ALA B CA 1
ATOM 9673 C C . ALA B 1 541 ? -7.48 32.156 16.219 1 95.12 541 ALA B C 1
ATOM 9675 O O . ALA B 1 541 ? -7.676 32.125 17.438 1 95.12 541 ALA B O 1
ATOM 9676 N N . GLU B 1 542 ? -8.398 32.375 15.344 1 93.81 542 GLU B N 1
ATOM 9677 C CA . GLU B 1 542 ? -9.766 32.656 15.773 1 93.81 542 GLU B CA 1
ATOM 9678 C C . GLU B 1 542 ? -10.391 31.422 16.453 1 93.81 542 GLU B C 1
ATOM 9680 O O . GLU B 1 542 ? -11.109 31.562 17.438 1 93.81 542 GLU B O 1
ATOM 9685 N N . PHE B 1 543 ? -10.141 30.328 15.938 1 92.69 543 PHE B N 1
ATOM 9686 C CA . PHE B 1 543 ? -10.648 29.094 16.5 1 92.69 543 PHE B CA 1
ATOM 9687 C C . PHE B 1 543 ? -10.039 28.844 17.891 1 92.69 543 PHE B C 1
ATOM 9689 O O . PHE B 1 543 ? -10.742 28.438 18.812 1 92.69 543 PHE B O 1
ATOM 9696 N N . ALA B 1 544 ? -8.773 29.031 17.984 1 90.69 544 ALA B N 1
ATOM 9697 C CA . ALA B 1 544 ? -8.086 28.859 19.266 1 90.69 544 ALA B CA 1
ATOM 9698 C C . ALA B 1 544 ? -8.648 29.797 20.328 1 90.69 544 ALA B C 1
ATOM 9700 O O . ALA B 1 544 ? -8.734 29.438 21.5 1 90.69 544 ALA B O 1
ATOM 9701 N N . ASP B 1 545 ? -9.023 30.938 19.938 1 90.81 545 ASP B N 1
ATOM 9702 C CA . ASP B 1 545 ? -9.547 31.953 20.859 1 90.81 545 ASP B CA 1
ATOM 9703 C C . ASP B 1 545 ? -10.922 31.547 21.375 1 90.81 545 ASP B C 1
ATOM 9705 O O . ASP B 1 545 ? -11.344 31.984 22.453 1 90.81 545 ASP B O 1
ATOM 9709 N N . SER B 1 546 ? -11.617 30.75 20.641 1 86.62 546 SER B N 1
ATOM 9710 C CA . SER B 1 546 ? -12.938 30.297 21.078 1 86.62 546 SER B CA 1
ATOM 9711 C C . SER B 1 546 ? -12.836 29.172 22.109 1 86.62 546 SER B C 1
ATOM 9713 O O . SER B 1 546 ? -13.844 28.703 22.641 1 86.62 546 SER B O 1
ATOM 9715 N N . HIS B 1 547 ? -11.695 28.719 22.438 1 77.75 547 HIS B N 1
ATOM 9716 C CA . HIS B 1 547 ? -11.398 27.672 23.422 1 77.75 547 HIS B CA 1
ATOM 9717 C C . HIS B 1 547 ? -12.031 26.344 23.016 1 77.75 547 HIS B C 1
ATOM 9719 O O . HIS B 1 547 ? -12.336 25.516 23.875 1 77.75 547 HIS B O 1
ATOM 9725 N N . ALA B 1 548 ? -12.328 26.297 21.828 1 80.56 548 ALA B N 1
ATOM 9726 C CA . ALA B 1 548 ? -12.758 25.016 21.281 1 80.56 548 ALA B CA 1
ATOM 9727 C C . ALA B 1 548 ? -11.562 24.172 20.828 1 80.56 548 ALA B C 1
ATOM 9729 O O . ALA B 1 548 ? -10.492 24.719 20.531 1 80.56 548 ALA B O 1
ATOM 9730 N N . HIS B 1 549 ? -11.727 22.859 21.062 1 84.25 549 HIS B N 1
ATOM 9731 C CA . HIS B 1 549 ? -10.648 21.984 20.625 1 84.25 549 HIS B CA 1
ATOM 9732 C C . HIS B 1 549 ? -11.172 20.922 19.672 1 84.25 549 HIS B C 1
ATOM 9734 O O . HIS B 1 549 ? -12.32 20.484 19.781 1 84.25 549 HIS B O 1
ATOM 9740 N N . PHE B 1 550 ? -10.391 20.656 18.734 1 91.62 550 PHE B N 1
ATOM 9741 C CA . PHE B 1 550 ? -10.641 19.594 17.766 1 91.62 550 PHE B CA 1
ATOM 9742 C C . PHE B 1 550 ? -9.336 18.906 17.375 1 91.62 550 PHE B C 1
ATOM 9744 O O . PHE B 1 550 ? -8.594 19.406 16.531 1 91.62 550 PHE B O 1
ATOM 9751 N N . MET B 1 551 ? -9.164 17.688 17.859 1 91.75 551 MET B N 1
ATOM 9752 C CA . MET B 1 551 ? -7.859 17.047 17.797 1 91.75 551 MET B CA 1
ATOM 9753 C C . MET B 1 551 ? -7.496 16.688 16.344 1 91.75 551 MET B C 1
ATOM 9755 O O . MET B 1 551 ? -6.316 16.562 16.016 1 91.75 551 MET B O 1
ATOM 9759 N N . LEU B 1 552 ? -8.422 16.609 15.461 1 92.81 552 LEU B N 1
ATOM 9760 C CA . LEU B 1 552 ? -8.156 16.219 14.078 1 92.81 552 LEU B CA 1
ATOM 9761 C C . LEU B 1 552 ? -7.613 17.406 13.281 1 92.81 552 LEU B C 1
ATOM 9763 O O . LEU B 1 552 ? -7.117 17.234 12.164 1 92.81 552 LEU B O 1
ATOM 9767 N N . LEU B 1 553 ? -7.723 18.609 13.859 1 93.75 553 LEU B N 1
ATOM 9768 C CA . LEU B 1 553 ? -7.086 19.766 13.25 1 93.75 553 LEU B CA 1
ATOM 9769 C C . LEU B 1 553 ? -5.594 19.797 13.57 1 93.75 553 LEU B C 1
ATOM 9771 O O . LEU B 1 553 ? -5.148 20.594 14.406 1 93.75 553 LEU B O 1
ATOM 9775 N N . THR B 1 554 ? -4.844 19.016 12.867 1 92.69 554 THR B N 1
ATOM 9776 C CA . THR B 1 554 ? -3.406 18.922 13.094 1 92.69 554 THR B CA 1
ATOM 9777 C C . THR B 1 554 ? -2.715 20.219 12.672 1 92.69 554 THR B C 1
ATOM 9779 O O . THR B 1 554 ? -3.246 20.969 11.852 1 92.69 554 THR B O 1
ATOM 9782 N N . PRO B 1 555 ? -1.597 20.469 13.219 1 95.56 555 PRO B N 1
ATOM 9783 C CA . PRO B 1 555 ? -0.958 21.766 12.969 1 95.56 555 PRO B CA 1
ATOM 9784 C C . PRO B 1 555 ? -0.202 21.797 11.641 1 95.56 555 PRO B C 1
ATOM 9786 O O . PRO B 1 555 ? 0.447 22.797 11.328 1 95.56 555 PRO B O 1
ATOM 9789 N N . THR B 1 556 ? -0.248 20.797 10.867 1 95.94 556 THR B N 1
ATOM 9790 C CA . THR B 1 556 ? 0.511 20.688 9.633 1 95.94 556 THR B CA 1
ATOM 9791 C C . THR B 1 556 ? 0.188 21.844 8.695 1 95.94 556 THR B C 1
ATOM 9793 O O . THR B 1 556 ? 1.093 22.469 8.133 1 95.94 556 THR B O 1
ATOM 9796 N N . GLN B 1 557 ? -1.047 22.203 8.539 1 97.44 557 GLN B N 1
ATOM 9797 C CA . GLN B 1 557 ? -1.457 23.266 7.637 1 97.44 557 GLN B CA 1
ATOM 9798 C C . GLN B 1 557 ? -1.031 24.641 8.172 1 97.44 557 GLN B C 1
ATOM 9800 O O . GLN B 1 557 ? -0.607 25.5 7.402 1 97.44 557 GLN B O 1
ATOM 9805 N N . THR B 1 558 ? -1.171 24.797 9.43 1 98.31 558 THR B N 1
ATOM 9806 C CA . THR B 1 558 ? -0.771 26.047 10.055 1 98.31 558 THR B CA 1
ATOM 9807 C C . THR B 1 558 ? 0.736 26.266 9.93 1 98.31 558 THR B C 1
ATOM 9809 O O . THR B 1 558 ? 1.192 27.375 9.656 1 98.31 558 THR B O 1
ATOM 9812 N N . PHE B 1 559 ? 1.477 25.25 10.141 1 98.19 559 PHE B N 1
ATOM 9813 C CA . PHE B 1 559 ? 2.924 25.344 10 1 98.19 559 PHE B CA 1
ATOM 9814 C C . PHE B 1 559 ? 3.311 25.641 8.562 1 98.19 559 PHE B C 1
ATOM 9816 O O . PHE B 1 559 ? 4.211 26.438 8.312 1 98.19 559 PHE B O 1
ATOM 9823 N N . LEU B 1 560 ? 2.662 24.969 7.629 1 98.38 560 LEU B N 1
ATOM 9824 C CA . LEU B 1 560 ? 2.891 25.25 6.219 1 98.38 560 LEU B CA 1
ATOM 9825 C C . LEU B 1 560 ? 2.621 26.719 5.906 1 98.38 560 LEU B C 1
ATOM 9827 O O . LEU B 1 560 ? 3.377 27.344 5.164 1 98.38 560 LEU B O 1
ATOM 9831 N N . ALA B 1 561 ? 1.57 27.219 6.465 1 98.62 561 ALA B N 1
ATOM 9832 C CA . ALA B 1 561 ? 1.221 28.625 6.266 1 98.62 561 ALA B CA 1
ATOM 9833 C C . ALA B 1 561 ? 2.299 29.547 6.828 1 98.62 561 ALA B C 1
ATOM 9835 O O . ALA B 1 561 ? 2.664 30.547 6.199 1 98.62 561 ALA B O 1
ATOM 9836 N N . ALA B 1 562 ? 2.783 29.234 7.977 1 98.38 562 ALA B N 1
ATOM 9837 C CA . ALA B 1 562 ? 3.854 30.016 8.586 1 98.38 562 ALA B CA 1
ATOM 9838 C C . ALA B 1 562 ? 5.102 30.016 7.711 1 98.38 562 ALA B C 1
ATOM 9840 O O . ALA B 1 562 ? 5.711 31.062 7.484 1 98.38 562 ALA B O 1
ATOM 9841 N N . VAL B 1 563 ? 5.453 28.844 7.211 1 97.88 563 VAL B N 1
ATOM 9842 C CA . VAL B 1 563 ? 6.633 28.703 6.363 1 97.88 563 VAL B CA 1
ATOM 9843 C C . VAL B 1 563 ? 6.441 29.5 5.07 1 97.88 563 VAL B C 1
ATOM 9845 O O . VAL B 1 563 ? 7.363 30.172 4.613 1 97.88 563 VAL B O 1
ATOM 9848 N N . THR B 1 564 ? 5.281 29.422 4.531 1 98 564 THR B N 1
ATOM 9849 C CA . THR B 1 564 ? 4.961 30.125 3.287 1 98 564 THR B CA 1
ATOM 9850 C C . THR B 1 564 ? 5.055 31.625 3.473 1 98 564 THR B C 1
ATOM 9852 O O . THR B 1 564 ? 5.676 32.312 2.664 1 98 564 THR B O 1
ATOM 9855 N N . LEU B 1 565 ? 4.43 32.125 4.508 1 97.19 565 LEU B N 1
ATOM 9856 C CA . LEU B 1 565 ? 4.438 33.562 4.781 1 97.19 565 LEU B CA 1
ATOM 9857 C C . LEU B 1 565 ? 5.848 34.031 5.113 1 97.19 565 LEU B C 1
ATOM 9859 O O . LEU B 1 565 ? 6.242 35.125 4.723 1 97.19 565 LEU B O 1
ATOM 9863 N N . ALA B 1 566 ? 6.57 33.25 5.852 1 97 566 ALA B N 1
ATOM 9864 C CA . ALA B 1 566 ? 7.953 33.594 6.172 1 97 566 ALA B CA 1
ATOM 9865 C C . ALA B 1 566 ? 8.797 33.719 4.906 1 97 566 ALA B C 1
ATOM 9867 O O . ALA B 1 566 ? 9.602 34.656 4.77 1 97 566 ALA B O 1
ATOM 9868 N N . LEU B 1 567 ? 8.617 32.75 4.004 1 96 567 LEU B N 1
ATOM 9869 C CA . LEU B 1 567 ? 9.367 32.781 2.756 1 96 567 LEU B CA 1
ATOM 9870 C C . LEU B 1 567 ? 9.07 34.031 1.967 1 96 567 LEU B C 1
ATOM 9872 O O . LEU B 1 567 ? 9.984 34.688 1.455 1 96 567 LEU B O 1
ATOM 9876 N N . HIS B 1 568 ? 7.824 34.375 1.872 1 95.75 568 HIS B N 1
ATOM 9877 C CA . HIS B 1 568 ? 7.422 35.594 1.17 1 95.75 568 HIS B CA 1
ATOM 9878 C C . HIS B 1 568 ? 8.055 36.844 1.801 1 95.75 568 HIS B C 1
ATOM 9880 O O . HIS B 1 568 ? 8.539 37.719 1.092 1 95.75 568 HIS B O 1
ATOM 9886 N N . THR B 1 569 ? 8.031 36.906 3.098 1 94 569 THR B N 1
ATOM 9887 C CA . THR B 1 569 ? 8.531 38.062 3.844 1 94 569 THR B CA 1
ATOM 9888 C C . THR B 1 569 ? 10.055 38.156 3.729 1 94 569 THR B C 1
ATOM 9890 O O . THR B 1 569 ? 10.602 39.25 3.623 1 94 569 THR B O 1
ATOM 9893 N N . LEU B 1 570 ? 10.719 37.062 3.721 1 93.06 570 LEU B N 1
ATOM 9894 C CA . LEU B 1 570 ? 12.172 37.031 3.631 1 93.06 570 LEU B CA 1
ATOM 9895 C C . LEU B 1 570 ? 12.641 37.438 2.24 1 93.06 570 LEU B C 1
ATOM 9897 O O . LEU B 1 570 ? 13.711 38.031 2.092 1 93.06 570 LEU B O 1
ATOM 9901 N N . LYS B 1 571 ? 11.836 37.125 1.287 1 90.12 571 LYS B N 1
ATOM 9902 C CA . LYS B 1 571 ? 12.188 37.5 -0.08 1 90.12 571 LYS B CA 1
ATOM 9903 C C . LYS B 1 571 ? 11.953 39 -0.313 1 90.12 571 LYS B C 1
ATOM 9905 O O . LYS B 1 571 ? 12.609 39.594 -1.158 1 90.12 571 LYS B O 1
ATOM 9910 N N . LYS B 1 572 ? 10.953 39.5 0.473 1 87.56 572 LYS B N 1
ATOM 9911 C CA . LYS B 1 572 ? 10.625 40.906 0.36 1 87.56 572 LYS B CA 1
ATOM 9912 C C . LYS B 1 572 ? 10.484 41.562 1.736 1 87.56 572 LYS B C 1
ATOM 9914 O O . LYS B 1 572 ? 9.406 42.031 2.102 1 87.56 572 LYS B O 1
ATOM 9919 N N . PRO B 1 573 ? 11.586 41.75 2.371 1 85.06 573 PRO B N 1
ATOM 9920 C CA . PRO B 1 573 ? 11.523 42.219 3.76 1 85.06 573 PRO B CA 1
ATOM 9921 C C . PRO B 1 573 ? 11.086 43.688 3.877 1 85.06 573 PRO B C 1
ATOM 9923 O O . PRO B 1 573 ? 10.641 44.094 4.941 1 85.06 573 PRO B O 1
ATOM 9926 N N . HIS B 1 574 ? 11.195 44.406 2.836 1 83.5 574 HIS B N 1
ATOM 9927 C CA . HIS B 1 574 ? 10.961 45.844 2.908 1 83.5 574 HIS B CA 1
ATOM 9928 C C . HIS B 1 574 ? 9.516 46.188 2.564 1 83.5 574 HIS B C 1
ATOM 9930 O O . HIS B 1 574 ? 9.102 47.344 2.652 1 83.5 574 HIS B O 1
ATOM 9936 N N . LYS B 1 575 ? 8.781 45.188 2.385 1 83.81 575 LYS B N 1
ATOM 9937 C CA . LYS B 1 575 ? 7.371 45.469 2.088 1 83.81 575 LYS B CA 1
ATOM 9938 C C . LYS B 1 575 ? 6.633 45.969 3.322 1 83.81 575 LYS B C 1
ATOM 9940 O O . LYS B 1 575 ? 6.953 45.594 4.449 1 83.81 575 LYS B O 1
ATOM 9945 N N . ARG B 1 576 ? 5.668 46.781 3.141 1 81.31 576 ARG B N 1
ATOM 9946 C CA . ARG B 1 576 ? 4.91 47.438 4.211 1 81.31 576 ARG B CA 1
ATOM 9947 C C . ARG B 1 576 ? 4.23 46.375 5.094 1 81.31 576 ARG B C 1
ATOM 9949 O O . ARG B 1 576 ? 4.133 46.562 6.312 1 81.31 576 ARG B O 1
ATOM 9956 N N . MET B 1 577 ? 3.814 45.344 4.508 1 84.69 577 MET B N 1
ATOM 9957 C CA . MET B 1 577 ? 3.07 44.344 5.234 1 84.69 577 MET B CA 1
ATOM 9958 C C . MET B 1 577 ? 4.016 43.375 5.961 1 84.69 577 MET B C 1
ATOM 9960 O O . MET B 1 577 ? 3.572 42.438 6.637 1 84.69 577 MET B O 1
ATOM 9964 N N . GLY B 1 578 ? 5.273 43.625 5.84 1 86.5 578 GLY B N 1
ATOM 9965 C CA . GLY B 1 578 ? 6.277 42.719 6.395 1 86.5 578 GLY B CA 1
ATOM 9966 C C . GLY B 1 578 ? 6.137 42.531 7.895 1 86.5 578 GLY B C 1
ATOM 9967 O O . GLY B 1 578 ? 6.211 41.406 8.391 1 86.5 578 GLY B O 1
ATOM 9968 N N . ARG B 1 579 ? 5.883 43.594 8.609 1 87.62 579 ARG B N 1
ATOM 9969 C CA . ARG B 1 579 ? 5.773 43.5 10.062 1 87.62 579 ARG B CA 1
ATOM 9970 C C . ARG B 1 579 ? 4.504 42.75 10.477 1 87.62 579 ARG B C 1
ATOM 9972 O O . ARG B 1 579 ? 4.523 41.969 11.422 1 87.62 579 ARG B O 1
ATOM 9979 N N . SER B 1 580 ? 3.424 43.094 9.797 1 91.56 580 SER B N 1
ATOM 9980 C CA . SER B 1 580 ? 2.172 42.406 10.078 1 91.56 580 SER B CA 1
ATOM 9981 C C . SER B 1 580 ? 2.301 40.906 9.797 1 91.56 580 SER B C 1
ATOM 9983 O O . SER B 1 580 ? 1.831 40.094 10.586 1 91.56 580 SER B O 1
ATOM 9985 N N . ASP B 1 581 ? 2.93 40.594 8.695 1 94.25 581 ASP B N 1
ATOM 9986 C CA . ASP B 1 581 ? 3.156 39.188 8.352 1 94.25 581 ASP B CA 1
ATOM 9987 C C . ASP B 1 581 ? 4.082 38.5 9.367 1 94.25 581 ASP B C 1
ATOM 9989 O O . ASP B 1 581 ? 3.92 37.312 9.672 1 94.25 581 ASP B O 1
ATOM 9993 N N . GLY B 1 582 ? 5.027 39.25 9.828 1 94.12 582 GLY B N 1
ATOM 9994 C CA . GLY B 1 582 ? 5.887 38.75 10.883 1 94.12 582 GLY B CA 1
ATOM 9995 C C . GLY B 1 582 ? 5.129 38.344 12.133 1 94.12 582 GLY B C 1
ATOM 9996 O O . GLY B 1 582 ? 5.426 37.312 12.742 1 94.12 582 GLY B O 1
ATOM 9997 N N . GLU B 1 583 ? 4.152 39.156 12.477 1 95.25 583 GLU B N 1
ATOM 9998 C CA . GLU B 1 583 ? 3.328 38.844 13.641 1 95.25 583 GLU B CA 1
ATOM 9999 C C . GLU B 1 583 ? 2.453 37.625 13.391 1 95.25 583 GLU B C 1
ATOM 10001 O O . GLU B 1 583 ? 2.223 36.812 14.305 1 95.25 583 GLU B O 1
ATOM 10006 N N . LEU B 1 584 ? 1.946 37.5 12.203 1 97.12 584 LEU B N 1
ATOM 10007 C CA . LEU B 1 584 ? 1.148 36.344 11.852 1 97.12 584 LEU B CA 1
ATOM 10008 C C . LEU B 1 584 ? 1.984 35.062 11.938 1 97.12 584 LEU B C 1
ATOM 10010 O O . LEU B 1 584 ? 1.516 34.031 12.438 1 97.12 584 LEU B O 1
ATOM 10014 N N . VAL B 1 585 ? 3.207 35.125 11.438 1 97.81 585 VAL B N 1
ATOM 10015 C CA . VAL B 1 585 ? 4.105 33.969 11.5 1 97.81 585 VAL B CA 1
ATOM 10016 C C . VAL B 1 585 ? 4.371 33.594 12.953 1 97.81 585 VAL B C 1
ATOM 10018 O O . VAL B 1 585 ? 4.41 32.406 13.305 1 97.81 585 VAL B O 1
ATOM 10021 N N . ARG B 1 586 ? 4.562 34.594 13.781 1 97.5 586 ARG B N 1
ATOM 10022 C CA . ARG B 1 586 ? 4.762 34.344 15.203 1 97.5 586 ARG B CA 1
ATOM 10023 C C . ARG B 1 586 ? 3.551 33.656 15.812 1 97.5 586 ARG B C 1
ATOM 10025 O O . ARG B 1 586 ? 3.695 32.656 16.531 1 97.5 586 ARG B O 1
ATOM 10032 N N . THR B 1 587 ? 2.383 34.188 15.5 1 97.56 587 THR B N 1
ATOM 10033 C CA . THR B 1 587 ? 1.142 33.594 16 1 97.56 587 THR B CA 1
ATOM 10034 C C . THR B 1 587 ? 1.023 32.125 15.578 1 97.56 587 THR B C 1
ATOM 10036 O O . THR B 1 587 ? 0.668 31.281 16.391 1 97.56 587 THR B O 1
ATOM 10039 N N . ALA B 1 588 ? 1.272 31.891 14.367 1 98.25 588 ALA B N 1
ATOM 10040 C CA . ALA B 1 588 ? 1.202 30.531 13.836 1 98.25 588 ALA B CA 1
ATOM 10041 C C . ALA B 1 588 ? 2.225 29.625 14.516 1 98.25 588 ALA B C 1
ATOM 10043 O O . ALA B 1 588 ? 1.91 28.484 14.883 1 98.25 588 ALA B O 1
ATOM 10044 N N . SER B 1 589 ? 3.475 30.094 14.625 1 98.19 589 SER B N 1
ATOM 10045 C CA . SER B 1 589 ? 4.535 29.312 15.25 1 98.19 589 SER B CA 1
ATOM 10046 C C . SER B 1 589 ? 4.188 28.969 16.703 1 98.19 589 SER B C 1
ATOM 10048 O O . SER B 1 589 ? 4.418 27.844 17.156 1 98.19 589 SER B O 1
ATOM 10050 N N . ASP B 1 590 ? 3.65 29.938 17.391 1 97.62 590 ASP B N 1
ATOM 10051 C CA . ASP B 1 590 ? 3.24 29.719 18.766 1 97.62 590 ASP B CA 1
ATOM 10052 C C . ASP B 1 590 ? 2.145 28.656 18.859 1 97.62 590 ASP B C 1
ATOM 10054 O O . ASP B 1 590 ? 2.174 27.781 19.734 1 97.62 590 ASP B O 1
ATOM 10058 N N . TYR B 1 591 ? 1.199 28.781 18 1 96.69 591 TYR B N 1
ATOM 10059 C CA . TYR B 1 591 ? 0.104 27.812 17.969 1 96.69 591 TYR B CA 1
ATOM 10060 C C . TYR B 1 591 ? 0.624 26.406 17.719 1 96.69 591 TYR B C 1
ATOM 10062 O O . TYR B 1 591 ? 0.23 25.469 18.406 1 96.69 591 TYR B O 1
ATOM 10070 N N . VAL B 1 592 ? 1.467 26.266 16.719 1 97.88 592 VAL B N 1
ATOM 10071 C CA . VAL B 1 592 ? 2.025 24.969 16.344 1 97.88 592 VAL B CA 1
ATOM 10072 C C . VAL B 1 592 ? 2.848 24.406 17.5 1 97.88 592 VAL B C 1
ATOM 10074 O O . VAL B 1 592 ? 2.734 23.234 17.844 1 97.88 592 VAL B O 1
ATOM 10077 N N . ALA B 1 593 ? 3.664 25.266 18.078 1 97.88 593 ALA B N 1
ATOM 10078 C CA . ALA B 1 593 ? 4.488 24.844 19.203 1 97.88 593 ALA B CA 1
ATOM 10079 C C . ALA B 1 593 ? 3.625 24.359 20.359 1 97.88 593 ALA B C 1
ATOM 10081 O O . ALA B 1 593 ? 3.924 23.344 20.984 1 97.88 593 ALA B O 1
ATOM 10082 N N . ASP B 1 594 ? 2.59 25.078 20.656 1 95.5 594 ASP B N 1
ATOM 10083 C CA . ASP B 1 594 ? 1.691 24.719 21.75 1 95.5 594 ASP B CA 1
ATOM 10084 C C . ASP B 1 594 ? 1.032 23.359 21.484 1 95.5 594 ASP B C 1
ATOM 10086 O O . ASP B 1 594 ? 0.916 22.531 22.391 1 95.5 594 ASP B O 1
ATOM 10090 N N . PHE B 1 595 ? 0.56 23.203 20.281 1 95.69 595 PHE B N 1
ATOM 10091 C CA . PHE B 1 595 ? -0.071 21.938 19.922 1 95.69 595 PHE B CA 1
ATOM 10092 C C . PHE B 1 595 ? 0.911 20.781 20.062 1 95.69 595 PHE B C 1
ATOM 10094 O O . PHE B 1 595 ? 0.574 19.75 20.641 1 95.69 595 PHE B O 1
ATOM 10101 N N . TYR B 1 596 ? 2.113 20.953 19.516 1 96.94 596 TYR B N 1
ATOM 10102 C CA . TYR B 1 596 ? 3.129 19.906 19.562 1 96.94 596 TYR B CA 1
ATOM 10103 C C . TYR B 1 596 ? 3.516 19.578 21 1 96.94 596 TYR B C 1
ATOM 10105 O O . TYR B 1 596 ? 3.748 18.406 21.328 1 96.94 596 TYR B O 1
ATOM 10113 N N . ARG B 1 597 ? 3.547 20.531 21.828 1 96 597 ARG B N 1
ATOM 10114 C CA . ARG B 1 597 ? 3.83 20.281 23.234 1 96 597 ARG B CA 1
ATOM 10115 C C . ARG B 1 597 ? 2.713 19.484 23.891 1 96 597 ARG B C 1
ATOM 10117 O O . ARG B 1 597 ? 2.977 18.547 24.656 1 96 597 ARG B O 1
ATOM 10124 N N . ARG B 1 598 ? 1.51 19.781 23.547 1 93.12 598 ARG B N 1
ATOM 10125 C CA . ARG B 1 598 ? 0.349 19.109 24.125 1 93.12 598 ARG B CA 1
ATOM 10126 C C . ARG B 1 598 ? 0.324 17.641 23.75 1 93.12 598 ARG B C 1
ATOM 10128 O O . ARG B 1 598 ? -0.131 16.797 24.531 1 93.12 598 ARG B O 1
ATOM 10135 N N . VAL B 1 599 ? 0.811 17.328 22.578 1 95.44 599 VAL B N 1
ATOM 10136 C CA . VAL B 1 599 ? 0.707 15.953 22.141 1 95.44 599 VAL B CA 1
ATOM 10137 C C . VAL B 1 599 ? 2.004 15.203 22.453 1 95.44 599 VAL B C 1
ATOM 10139 O O . VAL B 1 599 ? 2.127 14.016 22.172 1 95.44 599 VAL B O 1
ATOM 10142 N N . GLY B 1 600 ? 3.016 15.883 22.938 1 94 600 GLY B N 1
ATOM 10143 C CA . GLY B 1 600 ? 4.234 15.242 23.406 1 94 600 GLY B CA 1
ATOM 10144 C C . GLY B 1 600 ? 5.305 15.156 22.328 1 94 600 GLY B C 1
ATOM 10145 O O . GLY B 1 600 ? 6.176 14.289 22.391 1 94 600 GLY B O 1
ATOM 10146 N N . GLN B 1 601 ? 5.297 16.031 21.391 1 95.88 601 GLN B N 1
ATOM 10147 C CA . GLN B 1 601 ? 6.309 16.094 20.344 1 95.88 601 GLN B CA 1
ATOM 10148 C C . GLN B 1 601 ? 7.672 16.484 20.922 1 95.88 601 GLN B C 1
ATOM 10150 O O . GLN B 1 601 ? 7.762 16.984 22.047 1 95.88 601 GLN B O 1
ATOM 10155 N N . SER B 1 602 ? 8.695 16.203 20.219 1 94.94 602 SER B N 1
ATOM 10156 C CA . SER B 1 602 ? 10.062 16.5 20.641 1 94.94 602 SER B CA 1
ATOM 10157 C C . SER B 1 602 ? 10.234 18 20.906 1 94.94 602 SER B C 1
ATOM 10159 O O . SER B 1 602 ? 9.805 18.828 20.109 1 94.94 602 SER B O 1
ATOM 10161 N N . GLU B 1 603 ? 10.891 18.281 21.938 1 96.5 603 GLU B N 1
ATOM 10162 C CA . GLU B 1 603 ? 11.125 19.688 22.297 1 96.5 603 GLU B CA 1
ATOM 10163 C C . GLU B 1 603 ? 12.07 20.359 21.312 1 96.5 603 GLU B C 1
ATOM 10165 O O . GLU B 1 603 ? 11.969 21.562 21.062 1 96.5 603 GLU B O 1
ATOM 10170 N N . GLU B 1 604 ? 12.93 19.609 20.75 1 95.5 604 GLU B N 1
ATOM 10171 C CA . GLU B 1 604 ? 13.852 20.172 19.75 1 95.5 604 GLU B CA 1
ATOM 10172 C C . GLU B 1 604 ? 13.102 20.609 18.5 1 95.5 604 GLU B C 1
ATOM 10174 O O . GLU B 1 604 ? 13.445 21.625 17.891 1 95.5 604 GLU B O 1
ATOM 10179 N N . LEU B 1 605 ? 12.195 19.828 18.094 1 96.38 605 LEU B N 1
ATOM 10180 C CA . LEU B 1 605 ? 11.391 20.25 16.953 1 96.38 605 LEU B CA 1
ATOM 10181 C C . LEU B 1 605 ? 10.586 21.5 17.297 1 96.38 605 LEU B C 1
ATOM 10183 O O . LEU B 1 605 ? 10.453 22.406 16.469 1 96.38 605 LEU B O 1
ATOM 10187 N N . VAL B 1 606 ? 10.016 21.562 18.5 1 97.88 606 VAL B N 1
ATOM 10188 C CA . VAL B 1 606 ? 9.258 22.719 18.953 1 97.88 606 VAL B CA 1
ATOM 10189 C C . VAL B 1 606 ? 10.141 23.969 18.906 1 97.88 606 VAL B C 1
ATOM 10191 O O . VAL B 1 606 ? 9.695 25.031 18.469 1 97.88 606 VAL B O 1
ATOM 10194 N N . LYS B 1 607 ? 11.352 23.75 19.344 1 96.94 607 LYS B N 1
ATOM 10195 C CA . LYS B 1 607 ? 12.312 24.844 19.25 1 96.94 607 LYS B CA 1
ATOM 10196 C C . LYS B 1 607 ? 12.5 25.297 17.812 1 96.94 607 LYS B C 1
ATOM 10198 O O . LYS B 1 607 ? 12.562 26.5 17.531 1 96.94 607 LYS B O 1
ATOM 10203 N N . GLY B 1 608 ? 12.594 24.344 16.938 1 95.88 608 GLY B N 1
ATOM 10204 C CA . GLY B 1 608 ? 12.734 24.672 15.523 1 95.88 608 GLY B CA 1
ATOM 10205 C C . GLY B 1 608 ? 11.57 25.484 14.977 1 95.88 608 GLY B C 1
ATOM 10206 O O . GLY B 1 608 ? 11.766 26.422 14.211 1 95.88 608 GLY B O 1
ATOM 10207 N N . VAL B 1 609 ? 10.398 25.188 15.383 1 97.5 609 VAL B N 1
ATOM 10208 C CA . VAL B 1 609 ? 9.188 25.891 14.961 1 97.5 609 VAL B CA 1
ATOM 10209 C C . VAL B 1 609 ? 9.25 27.344 15.43 1 97.5 609 VAL B C 1
ATOM 10211 O O . VAL B 1 609 ? 8.938 28.266 14.672 1 97.5 609 VAL B O 1
ATOM 10214 N N . LEU B 1 610 ? 9.719 27.5 16.641 1 97.81 610 LEU B N 1
ATOM 10215 C CA . LEU B 1 610 ? 9.773 28.844 17.219 1 97.81 610 LEU B CA 1
ATOM 10216 C C . LEU B 1 610 ? 10.93 29.641 16.625 1 97.81 610 LEU B C 1
ATOM 10218 O O . LEU B 1 610 ? 10.844 30.859 16.5 1 97.81 610 LEU B O 1
ATOM 10222 N N . GLU B 1 611 ? 11.977 28.969 16.219 1 96.56 611 GLU B N 1
ATOM 10223 C CA . GLU B 1 611 ? 13.133 29.625 15.625 1 96.56 611 GLU B CA 1
ATOM 10224 C C . GLU B 1 611 ? 12.781 30.25 14.273 1 96.56 611 GLU B C 1
ATOM 10226 O O . GLU B 1 611 ? 13.383 31.25 13.867 1 96.56 611 GLU B O 1
ATOM 10231 N N . LEU B 1 612 ? 11.805 29.672 13.625 1 96.56 612 LEU B N 1
ATOM 10232 C CA . LEU B 1 612 ? 11.367 30.25 12.359 1 96.56 612 LEU B CA 1
ATOM 10233 C C . LEU B 1 612 ? 10.953 31.703 12.539 1 96.56 612 LEU B C 1
ATOM 10235 O O . LEU B 1 612 ? 11.422 32.594 11.82 1 96.56 612 LEU B O 1
ATOM 10239 N N . SER B 1 613 ? 10.047 31.969 13.492 1 95.44 613 SER B N 1
ATOM 10240 C CA . SER B 1 613 ? 9.555 33.312 13.758 1 95.44 613 SER B CA 1
ATOM 10241 C C . SER B 1 613 ? 10.664 34.219 14.289 1 95.44 613 SER B C 1
ATOM 10243 O O . SER B 1 613 ? 10.773 35.375 13.891 1 95.44 613 SER B O 1
ATOM 10245 N N . ARG B 1 614 ? 11.484 33.688 15.109 1 95.12 614 ARG B N 1
ATOM 10246 C CA . ARG B 1 614 ? 12.555 34.469 15.711 1 95.12 614 ARG B CA 1
ATOM 10247 C C . ARG B 1 614 ? 13.531 34.969 14.656 1 95.12 614 ARG B C 1
ATOM 10249 O O . ARG B 1 614 ? 13.859 36.156 14.609 1 95.12 614 ARG B O 1
ATOM 10256 N N . ARG B 1 615 ? 13.93 34.125 13.836 1 94.25 615 ARG B N 1
ATOM 10257 C CA . ARG B 1 615 ? 14.914 34.469 12.82 1 94.25 615 ARG B CA 1
ATOM 10258 C C . ARG B 1 615 ? 14.312 35.375 11.766 1 94.25 615 ARG B C 1
ATOM 10260 O O . ARG B 1 615 ? 14.984 36.281 11.25 1 94.25 615 ARG B O 1
ATOM 10267 N N . MET B 1 616 ? 13.141 35.094 11.375 1 92.75 616 MET B N 1
ATOM 10268 C CA . MET B 1 616 ? 12.469 35.969 10.414 1 92.75 616 MET B CA 1
ATOM 10269 C C . MET B 1 616 ? 12.383 37.375 10.953 1 92.75 616 MET B C 1
ATOM 10271 O O . MET B 1 616 ? 12.641 38.344 10.219 1 92.75 616 MET B O 1
ATOM 10275 N N . ASN B 1 617 ? 12.062 37.531 12.219 1 90.12 617 ASN B N 1
ATOM 10276 C CA . ASN B 1 617 ? 11.938 38.844 12.82 1 90.12 617 ASN B CA 1
ATOM 10277 C C . ASN B 1 617 ? 13.297 39.531 12.977 1 90.12 617 ASN B C 1
ATOM 10279 O O . ASN B 1 617 ? 13.391 40.75 12.914 1 90.12 617 ASN B O 1
ATOM 10283 N N . GLN B 1 618 ? 14.305 38.719 13.125 1 90.44 618 GLN B N 1
ATOM 10284 C CA . GLN B 1 618 ? 15.656 39.281 13.117 1 90.44 618 GLN B CA 1
ATOM 10285 C C . GLN B 1 618 ? 15.984 39.906 11.766 1 90.44 618 GLN B C 1
ATOM 10287 O O . GLN B 1 618 ? 16.609 40.969 11.711 1 90.44 618 GLN B O 1
ATOM 10292 N N . VAL B 1 619 ? 15.531 39.281 10.789 1 89.81 619 VAL B N 1
ATOM 10293 C CA . VAL B 1 619 ? 15.773 39.781 9.445 1 89.81 619 VAL B CA 1
ATOM 10294 C C . VAL B 1 619 ? 14.961 41.062 9.219 1 89.81 619 VAL B C 1
ATOM 10296 O O . VAL B 1 619 ? 15.453 42 8.609 1 89.81 619 VAL B O 1
ATOM 10299 N N . LEU B 1 620 ? 13.766 41.156 9.703 1 89.31 620 LEU B N 1
ATOM 10300 C CA . LEU B 1 620 ? 12.883 42.312 9.516 1 89.31 620 LEU B CA 1
ATOM 10301 C C . LEU B 1 620 ? 13.367 43.5 10.32 1 89.31 620 LEU B C 1
ATOM 10303 O O . LEU B 1 620 ? 13.18 44.656 9.906 1 89.31 620 LEU B O 1
ATOM 10307 N N . SER B 1 621 ? 13.93 43.344 11.523 1 83.44 621 SER B N 1
ATOM 10308 C CA . SER B 1 621 ? 14.398 44.438 12.375 1 83.44 621 SER B CA 1
ATOM 10309 C C . SER B 1 621 ? 15.758 44.938 11.922 1 83.44 621 SER B C 1
ATOM 10311 O O . SER B 1 621 ? 16.234 46 12.383 1 83.44 621 SER B O 1
ATOM 10313 N N . GLY B 1 622 ? 16.203 44.562 10.859 1 73 622 GLY B N 1
ATOM 10314 C CA . GLY B 1 622 ? 17.516 45 10.383 1 73 622 GLY B CA 1
ATOM 10315 C C . GLY B 1 622 ? 18.641 44.625 11.305 1 73 622 GLY B C 1
ATOM 10316 O O . GLY B 1 622 ? 19.766 45.125 11.164 1 73 622 GLY B O 1
ATOM 10317 N N . GLU B 1 623 ? 18.297 44.281 12.516 1 54 623 GLU B N 1
ATOM 10318 C CA . GLU B 1 623 ? 19.328 43.906 13.477 1 54 623 GLU B CA 1
ATOM 10319 C C . GLU B 1 623 ? 20.297 42.875 12.867 1 54 623 GLU B C 1
ATOM 10321 O O . GLU B 1 623 ? 19.938 41.719 12.688 1 54 623 GLU B O 1
ATOM 10326 N N . GLY B 1 624 ? 20.562 43.25 11.766 1 46.22 624 GLY B N 1
ATOM 10327 C CA . GLY B 1 624 ? 21.641 42.406 11.305 1 46.22 624 GLY B CA 1
ATOM 10328 C C . GLY B 1 624 ? 22.656 42.062 12.391 1 46.22 624 GLY B C 1
ATOM 10329 O O . GLY B 1 624 ? 23.016 42.938 13.188 1 46.22 624 GLY B O 1
ATOM 10330 N N . VAL B 1 625 ? 22.625 41.125 13.062 1 41.19 625 VAL B N 1
ATOM 10331 C CA . VAL B 1 625 ? 23.781 40.812 13.898 1 41.19 625 VAL B CA 1
ATOM 10332 C C . VAL B 1 625 ? 25.047 41.438 13.281 1 41.19 625 VAL B C 1
ATOM 10334 O O . VAL B 1 625 ? 25.484 41 12.219 1 41.19 625 VAL B O 1
ATOM 10337 N N . VAL B 1 626 ? 25.156 42.812 13.25 1 34.44 626 VAL B N 1
ATOM 10338 C CA . VAL B 1 626 ? 26.562 43.219 13.203 1 34.44 626 VAL B CA 1
ATOM 10339 C C . VAL B 1 626 ? 27.391 42.344 14.133 1 34.44 626 VAL B C 1
ATOM 10341 O O . VAL B 1 626 ? 27.062 42.188 15.305 1 34.44 626 VAL B O 1
ATOM 10344 N N . ALA B 1 627 ? 28.062 41.594 13.641 1 33 627 ALA B N 1
ATOM 10345 C CA . ALA B 1 627 ? 29.141 41 14.445 1 33 627 ALA B CA 1
ATOM 10346 C C . ALA B 1 627 ? 29.75 42.031 15.375 1 33 627 ALA B C 1
ATOM 10348 O O . ALA B 1 627 ? 30.422 42.969 14.914 1 33 627 ALA B O 1
ATOM 10349 N N . GLU B 1 628 ? 29.219 42.625 16.375 1 28.95 628 GLU B N 1
ATOM 10350 C CA . GLU B 1 628 ? 29.953 43.312 17.438 1 28.95 628 GLU B CA 1
ATOM 10351 C C . GLU B 1 628 ? 31.375 42.75 17.547 1 28.95 628 GLU B C 1
ATOM 10353 O O . GLU B 1 628 ? 31.562 41.531 17.703 1 28.95 628 GLU B O 1
ATOM 10358 N N . GLN B 1 629 ? 32.219 43.562 17.109 1 26.98 629 GLN B N 1
ATOM 10359 C CA . GLN B 1 629 ? 33.656 43.438 17.391 1 26.98 629 GLN B CA 1
ATOM 10360 C C . GLN B 1 629 ? 33.906 43.25 18.891 1 26.98 629 GLN B C 1
ATOM 10362 O O . GLN B 1 629 ? 33.562 44.125 19.688 1 26.98 629 GLN B O 1
ATOM 10367 N N . ALA B 1 630 ? 33.875 42.125 19.312 1 26.03 630 ALA B N 1
ATOM 10368 C CA . ALA B 1 630 ? 34.281 41.906 20.688 1 26.03 630 ALA B CA 1
ATOM 10369 C C . ALA B 1 630 ? 35.438 42.844 21.062 1 26.03 630 ALA B C 1
ATOM 10371 O O . ALA B 1 630 ? 36.406 43 20.312 1 26.03 630 ALA B O 1
ATOM 10372 N N . PRO B 1 631 ? 35.344 43.844 21.734 1 22.69 631 PRO B N 1
ATOM 10373 C CA . PRO B 1 631 ? 36.438 44.688 22.188 1 22.69 631 PRO B CA 1
ATOM 10374 C C . PRO B 1 631 ? 37.688 43.875 22.578 1 22.69 631 PRO B C 1
ATOM 10376 O O . PRO B 1 631 ? 37.562 42.781 23.141 1 22.69 631 PRO B O 1
ATOM 10379 N N . ARG B 1 632 ? 38.625 44.094 21.844 1 25.64 632 ARG B N 1
ATOM 10380 C CA . ARG B 1 632 ? 39.906 43.5 22.188 1 25.64 632 ARG B CA 1
ATOM 10381 C C . ARG B 1 632 ? 40.219 43.688 23.672 1 25.64 632 ARG B C 1
ATOM 10383 O O . ARG B 1 632 ? 40.344 44.812 24.156 1 25.64 632 ARG B O 1
ATOM 10390 N N . VAL B 1 633 ? 39.625 42.969 24.562 1 21.69 633 VAL B N 1
ATOM 10391 C CA . VAL B 1 633 ? 40.125 43.062 25.922 1 21.69 633 VAL B CA 1
ATOM 10392 C C . VAL B 1 633 ? 41.656 43.125 25.906 1 21.69 633 VAL B C 1
ATOM 10394 O O . VAL B 1 633 ? 42.312 42.312 25.25 1 21.69 633 VAL B O 1
ATOM 10397 N N . SER B 1 634 ? 42.125 44.25 26.016 1 21.45 634 SER B N 1
ATOM 10398 C CA . SER B 1 634 ? 43.531 44.562 26.266 1 21.45 634 SER B CA 1
ATOM 10399 C C . SER B 1 634 ? 44.125 43.656 27.344 1 21.45 634 SER B C 1
ATOM 10401 O O . SER B 1 634 ? 43.625 43.656 28.484 1 21.45 634 SER B O 1
ATOM 10403 N N . LEU B 1 635 ? 44.438 42.438 26.875 1 22.78 635 LEU B N 1
ATOM 10404 C CA . LEU B 1 635 ? 45.219 41.531 27.688 1 22.78 635 LEU B CA 1
ATOM 10405 C C . LEU B 1 635 ? 46.406 42.219 28.344 1 22.78 635 LEU B C 1
ATOM 10407 O O . LEU B 1 635 ? 47.531 42.188 27.828 1 22.78 635 LEU B O 1
ATOM 10411 N N . GLN B 1 636 ? 46.344 43.5 28.562 1 20.03 636 GLN B N 1
ATOM 10412 C CA . GLN B 1 636 ? 47.594 43.906 29.156 1 20.03 636 GLN B CA 1
ATOM 10413 C C . GLN B 1 636 ? 48.062 42.938 30.234 1 20.03 636 GLN B C 1
ATOM 10415 O O . GLN B 1 636 ? 49.25 42.594 30.312 1 20.03 636 GLN B O 1
ATOM 10420 N N . GLU B 1 637 ? 47.438 43 31.312 1 20.23 637 GLU B N 1
ATOM 10421 C CA . GLU B 1 637 ? 48.25 42.969 32.531 1 20.23 637 GLU B CA 1
ATOM 10422 C C . GLU B 1 637 ? 48.75 41.562 32.812 1 20.23 637 GLU B C 1
ATOM 10424 O O . GLU B 1 637 ? 49.438 41.344 33.781 1 20.23 637 GLU B O 1
ATOM 10429 N N . ALA B 1 638 ? 47.938 40.562 32.375 1 21.27 638 ALA B N 1
ATOM 10430 C CA . ALA B 1 638 ? 48.375 39.531 33.312 1 21.27 638 ALA B CA 1
ATOM 10431 C C . ALA B 1 638 ? 49.781 39.062 33 1 21.27 638 ALA B C 1
ATOM 10433 O O . ALA B 1 638 ? 50.031 38.375 32 1 21.27 638 ALA B O 1
ATOM 10434 N N . GLN B 1 639 ? 50.906 39.875 33.125 1 18.44 639 GLN B N 1
ATOM 10435 C CA . GLN B 1 639 ? 52.344 39.781 33 1 18.44 639 GLN B CA 1
ATOM 10436 C C . GLN B 1 639 ? 52.875 38.438 33.531 1 18.44 639 GLN B C 1
ATOM 10438 O O . GLN B 1 639 ? 53.75 37.844 32.938 1 18.44 639 GLN B O 1
ATOM 10443 N N . ASP B 1 640 ? 52.781 38.312 34.844 1 18.08 640 ASP B N 1
ATOM 10444 C CA . ASP B 1 640 ? 54.031 38.031 35.531 1 18.08 640 ASP B CA 1
ATOM 10445 C C . ASP B 1 640 ? 54.406 36.562 35.406 1 18.08 640 ASP B C 1
ATOM 10447 O O . ASP B 1 640 ? 55.594 36.219 35.438 1 18.08 640 ASP B O 1
ATOM 10451 N N . ALA B 1 641 ? 53.469 35.688 35.812 1 19.45 641 ALA B N 1
ATOM 10452 C CA . ALA B 1 641 ? 54.125 34.625 36.562 1 19.45 641 ALA B CA 1
ATOM 10453 C C . ALA B 1 641 ? 54.812 33.625 35.625 1 19.45 641 ALA B C 1
ATOM 10455 O O . ALA B 1 641 ? 54.125 32.938 34.844 1 19.45 641 ALA B O 1
ATOM 10456 N N . ASN B 1 642 ? 56 33.875 35.156 1 18.23 642 ASN B N 1
ATOM 10457 C CA . ASN B 1 642 ? 57 33.312 34.281 1 18.23 642 ASN B CA 1
ATOM 10458 C C . ASN B 1 642 ? 57.281 31.844 34.594 1 18.23 642 ASN B C 1
ATOM 10460 O O . ASN B 1 642 ? 58.312 31.297 34.188 1 18.23 642 ASN B O 1
ATOM 10464 N N . PRO B 1 643 ? 56.406 31.062 35.375 1 17.94 643 PRO B N 1
ATOM 10465 C CA . PRO B 1 643 ? 57.375 30.094 35.938 1 17.94 643 PRO B CA 1
ATOM 10466 C C . PRO B 1 643 ? 58.156 29.359 34.844 1 17.94 643 PRO B C 1
ATOM 10468 O O . PRO B 1 643 ? 57.75 29.328 33.688 1 17.94 643 PRO B O 1
ATOM 10471 N N . VAL B 1 644 ? 59.188 28.688 35.156 1 17.05 644 VAL B N 1
ATOM 10472 C CA . VAL B 1 644 ? 60.5 28.109 34.906 1 17.05 644 VAL B CA 1
ATOM 10473 C C . VAL B 1 644 ? 60.344 26.812 34.125 1 17.05 644 VAL B C 1
ATOM 10475 O O . VAL B 1 644 ? 61.344 26.156 33.812 1 17.05 644 VAL B O 1
ATOM 10478 N N . GLN B 1 645 ? 59.094 26.438 33.531 1 17.17 645 GLN B N 1
ATOM 10479 C CA . GLN B 1 645 ? 59.344 25 33.406 1 17.17 645 GLN B CA 1
ATOM 10480 C C . GLN B 1 645 ? 60.406 24.703 32.344 1 17.17 645 GLN B C 1
ATOM 10482 O O . GLN B 1 645 ? 60.375 25.312 31.266 1 17.17 645 GLN B O 1
ATOM 10487 N N . SER B 1 646 ? 61.5 23.969 32.531 1 16.42 646 SER B N 1
ATOM 10488 C CA . SER B 1 646 ? 62.844 23.516 32.125 1 16.42 646 SER B CA 1
ATOM 10489 C C . SER B 1 646 ? 62.781 22.516 30.984 1 16.42 646 SER B C 1
ATOM 10491 O O . SER B 1 646 ? 63.781 21.984 30.547 1 16.42 646 SER B O 1
ATOM 10493 N N . ALA B 1 647 ? 61.562 22.094 30.578 1 16.67 647 ALA B N 1
ATOM 10494 C CA . ALA B 1 647 ? 61.844 20.734 30.109 1 16.67 647 ALA B CA 1
ATOM 10495 C C . ALA B 1 647 ? 62.812 20.75 28.938 1 16.67 647 ALA B C 1
ATOM 10497 O O . ALA B 1 647 ? 62.938 21.75 28.234 1 16.67 647 ALA B O 1
ATOM 10498 N N . MET B 1 648 ? 63.375 19.547 28.547 1 16.39 648 MET B N 1
ATOM 10499 C CA . MET B 1 648 ? 64.5 18.797 28.062 1 16.39 648 MET B CA 1
ATOM 10500 C C . MET B 1 648 ? 64.5 18.688 26.547 1 16.39 648 MET B C 1
ATOM 10502 O O . MET B 1 648 ? 63.469 18.75 25.922 1 16.39 648 MET B O 1
ATOM 10506 N N . SER B 1 649 ? 65.562 18.719 25.906 1 16.52 649 SER B N 1
ATOM 10507 C CA . SER B 1 649 ? 66.312 18.938 24.641 1 16.52 649 SER B CA 1
ATOM 10508 C C . SER B 1 649 ? 66.062 17.766 23.688 1 16.52 649 SER B C 1
ATOM 10510 O O . SER B 1 649 ? 66.75 17.688 22.656 1 16.52 649 SER B O 1
ATOM 10512 N N . PRO B 1 650 ? 64.938 17.078 23.469 1 17.92 650 PRO B N 1
ATOM 10513 C CA . PRO B 1 650 ? 65.312 15.812 22.828 1 17.92 650 PRO B CA 1
ATOM 10514 C C . PRO B 1 650 ? 65.812 16 21.391 1 17.92 650 PRO B C 1
ATOM 10516 O O . PRO B 1 650 ? 65.188 16.703 20.609 1 17.92 650 PRO B O 1
ATOM 10519 N N . SER B 1 651 ? 67 15.914 21.047 1 15.89 651 SER B N 1
ATOM 10520 C CA . SER B 1 651 ? 67.875 16.172 19.906 1 15.89 651 SER B CA 1
ATOM 10521 C C . SER B 1 651 ? 67.438 15.375 18.672 1 15.89 651 SER B C 1
ATOM 10523 O O . SER B 1 651 ? 67.375 15.914 17.578 1 15.89 651 SER B O 1
ATOM 10525 N N . GLN B 1 652 ? 67.625 14.039 18.531 1 16 652 GLN B N 1
ATOM 10526 C CA . GLN B 1 652 ? 68.625 13.539 17.562 1 16 652 GLN B CA 1
ATOM 10527 C C . GLN B 1 652 ? 67.938 13.211 16.234 1 16 652 GLN B C 1
ATOM 10529 O O . GLN B 1 652 ? 68.562 13.375 15.172 1 16 652 GLN B O 1
ATOM 10534 N N . PHE B 1 653 ? 66.812 12.414 16.156 1 16.55 653 PHE B N 1
ATOM 10535 C CA . PHE B 1 653 ? 67.062 11.281 15.273 1 16.55 653 PHE B CA 1
ATOM 10536 C C . PHE B 1 653 ? 66.875 11.688 13.82 1 16.55 653 PHE B C 1
ATOM 10538 O O . PHE B 1 653 ? 67.75 11.508 13 1 16.55 653 PHE B O 1
ATOM 10545 N N . TYR B 1 654 ? 65.812 11 12.992 1 17.95 654 TYR B N 1
ATOM 10546 C CA . TYR B 1 654 ? 66 10.148 11.82 1 17.95 654 TYR B CA 1
ATOM 10547 C C . TYR B 1 654 ? 65.812 10.93 10.531 1 17.95 654 TYR B C 1
ATOM 10549 O O . TYR B 1 654 ? 64.875 11.719 10.43 1 17.95 654 TYR B O 1
ATOM 10557 N N . ASP B 1 655 ? 66.688 11.078 9.609 1 16.25 655 ASP B N 1
ATOM 10558 C CA . ASP B 1 655 ? 67.062 11.898 8.461 1 16.25 655 ASP B CA 1
ATOM 10559 C C . ASP B 1 655 ? 66.188 11.562 7.242 1 16.25 655 ASP B C 1
ATOM 10561 O O . ASP B 1 655 ? 65.938 12.438 6.41 1 16.25 655 ASP B O 1
ATOM 10565 N N . HIS B 1 656 ? 65.75 10.32 6.91 1 19.42 656 HIS B N 1
ATOM 10566 C CA . HIS B 1 656 ? 66.125 10.039 5.523 1 19.42 656 HIS B CA 1
ATOM 10567 C C . HIS B 1 656 ? 65.125 10.68 4.562 1 19.42 656 HIS B C 1
ATOM 10569 O O . HIS B 1 656 ? 63.969 10.922 4.934 1 19.42 656 HIS B O 1
ATOM 10575 N N . GLY B 1 657 ? 65.438 11.031 3.244 1 17.86 657 GLY B N 1
ATOM 10576 C CA . GLY B 1 657 ? 65.25 11.953 2.139 1 17.86 657 GLY B CA 1
ATOM 10577 C C . GLY B 1 657 ? 64.125 11.531 1.202 1 17.86 657 GLY B C 1
ATOM 10578 O O . GLY B 1 657 ? 64 12.055 0.091 1 17.86 657 GLY B O 1
ATOM 10579 N N . MET B 1 658 ? 63.031 10.758 1.572 1 19.89 658 MET B N 1
ATOM 10580 C CA . MET B 1 658 ? 62.406 10.164 0.401 1 19.89 658 MET B CA 1
ATOM 10581 C C . MET B 1 658 ? 61.75 11.227 -0.474 1 19.89 658 MET B C 1
ATOM 10583 O O . MET B 1 658 ? 61.219 12.211 0.037 1 19.89 658 MET B O 1
ATOM 10587 N N . GLU B 1 659 ? 61.969 11.188 -1.863 1 19.81 659 GLU B N 1
ATOM 10588 C CA . GLU B 1 659 ? 61.781 12.094 -2.996 1 19.81 659 GLU B CA 1
ATOM 10589 C C . GLU B 1 659 ? 60.312 12.289 -3.32 1 19.81 659 GLU B C 1
ATOM 10591 O O . GLU B 1 659 ? 59.562 11.32 -3.408 1 19.81 659 GLU B O 1
ATOM 10596 N N . PRO B 1 660 ? 59.719 13.492 -3.135 1 20.12 660 PRO B N 1
ATOM 10597 C CA . PRO B 1 660 ? 58.312 13.914 -3.178 1 20.12 660 PRO B CA 1
ATOM 10598 C C . PRO B 1 660 ? 57.75 13.969 -4.598 1 20.12 660 PRO B C 1
ATOM 10600 O O . PRO B 1 660 ? 58.281 14.695 -5.441 1 20.12 660 PRO B O 1
ATOM 10603 N N . LEU B 1 661 ? 57.281 12.844 -5.25 1 20.05 661 LEU B N 1
ATOM 10604 C CA . LEU B 1 661 ? 56.844 12.867 -6.633 1 20.05 661 LEU B CA 1
ATOM 10605 C C . LEU B 1 661 ? 55.688 13.859 -6.816 1 20.05 661 LEU B C 1
ATOM 10607 O O . LEU B 1 661 ? 54.75 13.875 -6.031 1 20.05 661 LEU B O 1
ATOM 10611 N N . THR B 1 662 ? 55.875 14.945 -7.539 1 19.23 662 THR B N 1
ATOM 10612 C CA . THR B 1 662 ? 55.219 16.219 -7.801 1 19.23 662 THR B CA 1
ATOM 10613 C C . THR B 1 662 ? 53.969 16.016 -8.688 1 19.23 662 THR B C 1
ATOM 10615 O O . THR B 1 662 ? 54.125 15.711 -9.875 1 19.23 662 THR B O 1
ATOM 10618 N N . PHE B 1 663 ? 52.969 15.305 -8.25 1 18.56 663 PHE B N 1
ATOM 10619 C CA . PHE B 1 663 ? 51.812 15.086 -9.133 1 18.56 663 PHE B CA 1
ATOM 10620 C C . PHE B 1 663 ? 51.125 16.406 -9.445 1 18.56 663 PHE B C 1
ATOM 10622 O O . PHE B 1 663 ? 50.844 17.203 -8.547 1 18.56 663 PHE B O 1
ATOM 10629 N N . ASP B 1 664 ? 51.188 16.891 -10.719 1 19.92 664 ASP B N 1
ATOM 10630 C CA . ASP B 1 664 ? 50.781 18.172 -11.266 1 19.92 664 ASP B CA 1
ATOM 10631 C C . ASP B 1 664 ? 49.25 18.297 -11.289 1 19.92 664 ASP B C 1
ATOM 10633 O O . ASP B 1 664 ? 48.594 17.484 -11.914 1 19.92 664 ASP B O 1
ATOM 10637 N N . PRO B 1 665 ? 48.594 18.844 -10.289 1 20.42 665 PRO B N 1
ATOM 10638 C CA . PRO B 1 665 ? 47.156 18.984 -9.953 1 20.42 665 PRO B CA 1
ATOM 10639 C C . PRO B 1 665 ? 46.406 19.859 -10.961 1 20.42 665 PRO B C 1
ATOM 10641 O O . PRO B 1 665 ? 45.219 20.156 -10.75 1 20.42 665 PRO B O 1
ATOM 10644 N N . ASN B 1 666 ? 47 20.531 -11.945 1 21.06 666 ASN B N 1
ATOM 10645 C CA . ASN B 1 666 ? 46.375 21.734 -12.492 1 21.06 666 ASN B CA 1
ATOM 10646 C C . ASN B 1 666 ? 45.219 21.391 -13.422 1 21.06 666 ASN B C 1
ATOM 10648 O O . ASN B 1 666 ? 44.719 22.25 -14.148 1 21.06 666 ASN B O 1
ATOM 10652 N N . ASP B 1 667 ? 44.906 20.219 -13.859 1 22.52 667 ASP B N 1
ATOM 10653 C CA . ASP B 1 667 ? 44.125 20.234 -15.078 1 22.52 667 ASP B CA 1
ATOM 10654 C C . ASP B 1 667 ? 42.719 20.766 -14.797 1 22.52 667 ASP B C 1
ATOM 10656 O O . ASP B 1 667 ? 42 20.25 -13.938 1 22.52 667 ASP B O 1
ATOM 10660 N N . GLN B 1 668 ? 42.375 22.016 -15.156 1 20.61 668 GLN B N 1
ATOM 10661 C CA . GLN B 1 668 ? 41.312 23 -15 1 20.61 668 GLN B CA 1
ATOM 10662 C C . GLN B 1 668 ? 40 22.469 -15.57 1 20.61 668 GLN B C 1
ATOM 10664 O O . GLN B 1 668 ? 39.906 22.172 -16.766 1 20.61 668 GLN B O 1
ATOM 10669 N N . PHE B 1 669 ? 39.312 21.672 -14.906 1 21.31 669 PHE B N 1
ATOM 10670 C CA . PHE B 1 669 ? 38 21.141 -15.312 1 21.31 669 PHE B CA 1
ATOM 10671 C C . PHE B 1 669 ? 37.031 22.266 -15.609 1 21.31 669 PHE B C 1
ATOM 10673 O O . PHE B 1 669 ? 36.625 22.984 -14.703 1 21.31 669 PHE B O 1
ATOM 10680 N N . GLN B 1 670 ? 37.062 22.812 -16.812 1 21.78 670 GLN B N 1
ATOM 10681 C CA . GLN B 1 670 ? 36.156 23.891 -17.25 1 21.78 670 GLN B CA 1
ATOM 10682 C C . GLN B 1 670 ? 34.719 23.422 -17.297 1 21.78 670 GLN B C 1
ATOM 10684 O O . GLN B 1 670 ? 34.438 22.328 -17.797 1 21.78 670 GLN B O 1
ATOM 10689 N N . ASP B 1 671 ? 33.875 23.844 -16.422 1 25.39 671 ASP B N 1
ATOM 10690 C CA . ASP B 1 671 ? 32.469 23.625 -16.219 1 25.39 671 ASP B CA 1
ATOM 10691 C C . ASP B 1 671 ? 31.672 24 -17.469 1 25.39 671 ASP B C 1
ATOM 10693 O O . ASP B 1 671 ? 31.625 25.172 -17.859 1 25.39 671 ASP B O 1
ATOM 10697 N N . PRO B 1 672 ? 31.625 23.141 -18.484 1 26.78 672 PRO B N 1
ATOM 10698 C CA . PRO B 1 672 ? 31.156 23.625 -19.781 1 26.78 672 PRO B CA 1
ATOM 10699 C C . PRO B 1 672 ? 29.766 24.25 -19.703 1 26.78 672 PRO B C 1
ATOM 10701 O O . PRO B 1 672 ? 29.312 24.875 -20.656 1 26.78 672 PRO B O 1
ATOM 10704 N N . PHE B 1 673 ? 28.953 23.656 -18.953 1 27.48 673 PHE B N 1
ATOM 10705 C CA . PHE B 1 673 ? 27.562 24.047 -19.156 1 27.48 673 PHE B CA 1
ATOM 10706 C C . PHE B 1 673 ? 27.25 25.328 -18.391 1 27.48 673 PHE B C 1
ATOM 10708 O O . PHE B 1 673 ? 26.078 25.672 -18.203 1 27.48 673 PHE B O 1
ATOM 10715 N N . GLN B 1 674 ? 28.203 25.984 -17.844 1 28.7 674 GLN B N 1
ATOM 10716 C CA . GLN B 1 674 ? 28.062 27.234 -17.094 1 28.7 674 GLN B CA 1
ATOM 10717 C C . GLN B 1 674 ? 27.172 28.219 -17.844 1 28.7 674 GLN B C 1
ATOM 10719 O O . GLN B 1 674 ? 26.422 28.984 -17.234 1 28.7 674 GLN B O 1
ATOM 10724 N N . ASP B 1 675 ? 27.547 28.453 -19.156 1 29.16 675 ASP B N 1
ATOM 10725 C CA . ASP B 1 675 ? 27.078 29.609 -19.891 1 29.16 675 ASP B CA 1
ATOM 10726 C C . ASP B 1 675 ? 25.75 29.328 -20.594 1 29.16 675 ASP B C 1
ATOM 10728 O O . ASP B 1 675 ? 25.422 29.969 -21.609 1 29.16 675 ASP B O 1
ATOM 10732 N N . MET B 1 676 ? 25.031 28.312 -20.359 1 30.67 676 MET B N 1
ATOM 10733 C CA . MET B 1 676 ? 23.875 28.234 -21.234 1 30.67 676 MET B CA 1
ATOM 10734 C C . MET B 1 676 ? 22.828 29.266 -20.844 1 30.67 676 MET B C 1
ATOM 10736 O O . MET B 1 676 ? 22.344 29.266 -19.719 1 30.67 676 MET B O 1
ATOM 10740 N N . PRO B 1 677 ? 22.797 30.297 -21.547 1 32.94 677 PRO B N 1
ATOM 10741 C CA . PRO B 1 677 ? 21.844 31.375 -21.25 1 32.94 677 PRO B CA 1
ATOM 10742 C C . PRO B 1 677 ? 20.406 30.859 -21.109 1 32.94 677 PRO B C 1
ATOM 10744 O O . PRO B 1 677 ? 20.047 29.844 -21.703 1 32.94 677 PRO B O 1
ATOM 10747 N N . LEU B 1 678 ? 19.641 31.375 -20.109 1 33.03 678 LEU B N 1
ATOM 10748 C CA . LEU B 1 678 ? 18.266 31.078 -19.734 1 33.03 678 LEU B CA 1
ATOM 10749 C C . LEU B 1 678 ? 17.391 30.906 -20.969 1 33.03 678 LEU B C 1
ATOM 10751 O O . LEU B 1 678 ? 16.469 30.094 -20.984 1 33.03 678 LEU B O 1
ATOM 10755 N N . ASP B 1 679 ? 17.766 31.75 -22.031 1 32.25 679 ASP B N 1
ATOM 10756 C CA . ASP B 1 679 ? 17.031 31.703 -23.281 1 32.25 679 ASP B CA 1
ATOM 10757 C C . ASP B 1 679 ? 17.125 30.312 -23.922 1 32.25 679 ASP B C 1
ATOM 10759 O O . ASP B 1 679 ? 16.141 29.828 -24.516 1 32.25 679 ASP B O 1
ATOM 10763 N N . GLN B 1 680 ? 18.234 29.75 -23.719 1 33.22 680 GLN B N 1
ATOM 10764 C CA . GLN B 1 680 ? 18.438 28.453 -24.375 1 33.22 680 GLN B CA 1
ATOM 10765 C C . GLN B 1 680 ? 17.703 27.344 -23.625 1 33.22 680 GLN B C 1
ATOM 10767 O O . GLN B 1 680 ? 17.234 26.391 -24.234 1 33.22 680 GLN B O 1
ATOM 10772 N N . PHE B 1 681 ? 17.719 27.484 -22.281 1 34.19 681 PHE B N 1
ATOM 10773 C CA . PHE B 1 681 ? 16.922 26.531 -21.531 1 34.19 681 PHE B CA 1
ATOM 10774 C C . PHE B 1 681 ? 15.469 26.547 -21.984 1 34.19 681 PHE B C 1
ATOM 10776 O O . PHE B 1 681 ? 14.875 25.5 -22.25 1 34.19 681 PHE B O 1
ATOM 10783 N N . TRP B 1 682 ? 14.906 27.781 -21.906 1 36.12 682 TRP B N 1
ATOM 10784 C CA . TRP B 1 682 ? 13.547 27.922 -22.422 1 36.12 682 TRP B CA 1
ATOM 10785 C C . TRP B 1 682 ? 13.445 27.453 -23.859 1 36.12 682 TRP B C 1
ATOM 10787 O O . TRP B 1 682 ? 12.438 26.875 -24.266 1 36.12 682 TRP B O 1
ATOM 10797 N N . ALA B 1 683 ? 14.555 27.75 -24.625 1 33 683 ALA B N 1
ATOM 10798 C CA . ALA B 1 683 ? 14.594 27.344 -26.016 1 33 683 ALA B CA 1
ATOM 10799 C C . ALA B 1 683 ? 14.672 25.828 -26.156 1 33 683 ALA B C 1
ATOM 10801 O O . ALA B 1 683 ? 14.062 25.25 -27.047 1 33 683 ALA B O 1
ATOM 10802 N N . ILE B 1 684 ? 15.516 25.219 -25.297 1 36.97 684 ILE B N 1
ATOM 10803 C CA . ILE B 1 684 ? 15.625 23.766 -25.359 1 36.97 684 ILE B CA 1
ATOM 10804 C C . ILE B 1 684 ? 14.281 23.141 -24.984 1 36.97 684 ILE B C 1
ATOM 10806 O O . ILE B 1 684 ? 13.883 22.125 -25.562 1 36.97 684 ILE B O 1
ATOM 10810 N N . MET B 1 685 ? 13.695 23.719 -23.969 1 32.56 685 MET B N 1
ATOM 10811 C CA . MET B 1 685 ? 12.336 23.25 -23.703 1 32.56 685 MET B CA 1
ATOM 10812 C C . MET B 1 685 ? 11.43 23.531 -24.906 1 32.56 685 MET B C 1
ATOM 10814 O O . MET B 1 685 ? 10.367 22.938 -25.031 1 32.56 685 MET B O 1
ATOM 10818 N N . GLU B 1 686 ? 11.859 24.719 -25.75 1 27.77 686 GLU B N 1
ATOM 10819 C CA . GLU B 1 686 ? 11.086 25.078 -26.922 1 27.77 686 GLU B CA 1
ATOM 10820 C C . GLU B 1 686 ? 11.57 24.328 -28.156 1 27.77 686 GLU B C 1
ATOM 10822 O O . GLU B 1 686 ? 11.086 24.562 -29.266 1 27.77 686 GLU B O 1
ATOM 10827 N N . GLY B 1 687 ? 12.867 23.797 -28.109 1 27.89 687 GLY B N 1
ATOM 10828 C CA . GLY B 1 687 ? 13.469 23.406 -29.375 1 27.89 687 GLY B CA 1
ATOM 10829 C C . GLY B 1 687 ? 12.5 22.703 -30.312 1 27.89 687 GLY B C 1
ATOM 10830 O O . GLY B 1 687 ? 11.781 21.797 -29.891 1 27.89 687 GLY B O 1
ATOM 10831 N N . GLU B 1 688 ? 12.383 23.5 -31.406 1 27.33 688 GLU B N 1
ATOM 10832 C CA . GLU B 1 688 ? 11.648 23.438 -32.656 1 27.33 688 GLU B CA 1
ATOM 10833 C C . GLU B 1 688 ? 12.016 22.188 -33.469 1 27.33 688 GLU B C 1
ATOM 10835 O O . GLU B 1 688 ? 13.195 21.922 -33.688 1 27.33 688 GLU B O 1
ATOM 10840 N N . PHE B 1 689 ? 11.32 21.172 -33.531 1 25.84 689 PHE B N 1
ATOM 10841 C CA . PHE B 1 689 ? 11.312 20.172 -34.562 1 25.84 689 PHE B CA 1
ATOM 10842 C C . PHE B 1 689 ? 11.281 20.844 -35.938 1 25.84 689 PHE B C 1
ATOM 10844 O O . PHE B 1 689 ? 10.211 21.203 -36.438 1 25.84 689 PHE B O 1
ATOM 10851 N N . THR B 1 690 ? 12.234 21.875 -36.156 1 21.55 690 THR B N 1
ATOM 10852 C CA . THR B 1 690 ? 12.344 22.484 -37.469 1 21.55 690 THR B CA 1
ATOM 10853 C C . THR B 1 690 ? 12.586 21.406 -38.531 1 21.55 690 THR B C 1
ATOM 10855 O O . THR B 1 690 ? 13.477 20.578 -38.375 1 21.55 690 THR B O 1
ATOM 10858 N N . THR B 1 691 ? 11.633 21.25 -39.469 1 22.61 691 THR B N 1
ATOM 10859 C CA . THR B 1 691 ? 11.539 20.531 -40.719 1 22.61 691 THR B CA 1
ATOM 10860 C C . THR B 1 691 ? 12.602 21.031 -41.719 1 22.61 691 THR B C 1
ATOM 10862 O O . THR B 1 691 ? 12.648 22.219 -42.031 1 22.61 691 THR B O 1
ATOM 10865 N N . VAL B 1 692 ? 13.852 20.625 -41.688 1 20.58 692 VAL B N 1
ATOM 10866 C CA . VAL B 1 692 ? 14.93 20.844 -42.656 1 20.58 692 VAL B CA 1
ATOM 10867 C C . VAL B 1 692 ? 14.406 20.656 -44.062 1 20.58 692 VAL B C 1
ATOM 10869 O O . VAL B 1 692 ? 13.977 19.547 -44.438 1 20.58 692 VAL B O 1
ATOM 10872 N N . SER B 1 693 ? 13.977 21.703 -44.812 1 19.2 693 SER B N 1
ATOM 10873 C CA . SER B 1 693 ? 13.578 21.969 -46.188 1 19.2 693 SER B CA 1
ATOM 10874 C C . SER B 1 693 ? 14.688 21.578 -47.156 1 19.2 693 SER B C 1
ATOM 10876 O O . SER B 1 693 ? 15.875 21.672 -46.844 1 19.2 693 SER B O 1
ATOM 10878 N N . GLY B 1 694 ? 14.453 20.875 -48.406 1 22.69 694 GLY B N 1
ATOM 10879 C CA . GLY B 1 694 ? 15 20.391 -49.656 1 22.69 694 GLY B CA 1
ATOM 10880 C C . GLY B 1 694 ? 15.703 21.453 -50.469 1 22.69 694 GLY B C 1
ATOM 10881 O O . GLY B 1 694 ? 15.055 22.344 -51.031 1 22.69 694 GLY B O 1
ATOM 10882 N N . GLN B 1 695 ? 16.719 22.125 -50.094 1 18.34 695 GLN B N 1
ATOM 10883 C CA . GLN B 1 695 ? 17.438 22.969 -51.031 1 18.34 695 GLN B CA 1
ATOM 10884 C C . GLN B 1 695 ? 17.984 22.156 -52.188 1 18.34 695 GLN B C 1
ATOM 10886 O O . GLN B 1 695 ? 18.594 21.094 -52 1 18.34 695 GLN B O 1
ATOM 10891 N N . ASN B 1 696 ? 17.5 22.406 -53.531 1 22.05 696 ASN B N 1
ATOM 10892 C CA . ASN B 1 696 ? 17.703 22.141 -54.938 1 22.05 696 ASN B CA 1
ATOM 10893 C C . ASN B 1 696 ? 19.141 22.438 -55.375 1 22.05 696 ASN B C 1
ATOM 10895 O O . ASN B 1 696 ? 19.656 23.516 -55.125 1 22.05 696 ASN B O 1
ATOM 10899 N N . PHE B 1 697 ? 20.031 21.484 -55.375 1 21.64 697 PHE B N 1
ATOM 10900 C CA . PHE B 1 697 ? 21.266 21.625 -56.156 1 21.64 697 PHE B CA 1
ATOM 10901 C C . PHE B 1 697 ? 20.969 22.016 -57.594 1 21.64 697 PHE B C 1
ATOM 10903 O O . PHE B 1 697 ? 19.953 21.594 -58.156 1 21.64 697 PHE B O 1
ATOM 10910 N N . PRO B 1 698 ? 21.672 23.047 -58.281 1 21.84 698 PRO B N 1
ATOM 10911 C CA . PRO B 1 698 ? 21.641 23.172 -59.719 1 21.84 698 PRO B CA 1
ATOM 10912 C C . PRO B 1 698 ? 22.156 21.922 -60.438 1 21.84 698 PRO B C 1
ATOM 10914 O O . PRO B 1 698 ? 22.938 21.156 -59.844 1 21.84 698 PRO B O 1
#

InterPro domains:
  IPR001138 Zn(2)Cys(6) fungal-type DNA-binding domain [PF00172] (27-62)
  IPR001138 Zn(2)Cys(6) fungal-type DNA-binding domain [PS00463] (27-55)
  IPR001138 Zn(2)Cys(6) fungal-type DNA-binding domain [PS50048] (27-57)
  IPR001138 Zn(2)Cys(6) fungal-type DNA-binding domain [SM00066] (22-66)
  IPR001138 Zn(2)Cys(6) fungal-type DNA-binding domain [cd00067] (23-56)
  IPR007219 Xylanolytic transcriptional activator, regulatory domain [PF04082] (218-405)
  IPR007219 Xylanolytic transcriptional activator, regulatory domain [SM00906] (331-405)
  IPR036864 Zn(2)-C6 fungal-type DNA-binding domain superfamily [G3DSA:4.10.240.10] (20-59)
  IPR036864 Zn(2)-C6 fungal-type DNA-binding domain superfamily [SSF57701] (17-64)
  IPR050987 ABC-transporter-regulating transcription factor-like [PTHR46910] (15-650)

Nearest PDB structures (foldseek):
  7sqc-assembly1_R1  TM=2.772E-01  e=3.958E+00  Chlamydomonas reinhardtii
  7kzv-assembly1_G  TM=2.120E-01  e=3.507E+00  Homo sapiens
  7kzv-assembly1_G  TM=2.410E-01  e=3.091E+00  Homo sapiens
  7kzv-assembly1_H  TM=2.263E-01  e=7.520E+00  Homo sapiens

Radius of gyration: 37.37 Å; Cα contacts (8 Å, |Δi|>4): 1748; chains: 2; bounding box: 195×101×96 Å

Organism: Fusarium solani (NCBI:txid169388)

Foldseek 3Di:
DCPPDPPPPPDPPDDPPDPDPVPVQQFFPVCVVVVHDFPSDPPATPVCVVVVHRGHGARVVHGPDRPPPQPDDDQDDDDDPPDPPPPDCPPDDPPDPPPVVVVVVCVPPVDVVPPDAFLLQVLVVQLQVPPPDVPVPPSVDRLQKDWADPRDPPRIDIFGNLALLSLQVLVQVLQVVLVHHGLSNLVNQQRCVLADDDADPDADADADDDPVVCVQLLVQCCLAPCLQQVLDDPVVLVVLVVVQNVQQVVDPVGNVVRDDLVCLLSLLLSLLSNQQSVCQVVLFRDPVSVSSLSNSVVSLVSCVVVLDSSSLNSLQSSLLSSVLLVSNSSSLVSLVVSVVSLVVVQLLEDDDDPPDCPDPVNLSSVSSNLSSLLSQLLSCSNRLDDGPDDDVSGPRDQDDPVSPGNPLNSLSSLLSVLSNCLSVQATVDGDLFPLSNLQSLQVSVVVLVVSLVVVCVPPVAQDPVNRPVPDDPSCLVSSLLSLLSSLSSLLSSLCSCLSHDVVVQLVSLVVCPPVRDCSVVSNCSLVSNLVSLLVNLVSVLVCVVVVRHDSSPALSSLLSSLSSLLSNCSVPVPDPCNVVSLVSSQSSLVVNLVSCVRSPGRVSSNVSSNVSSVSSVCVNVVPSPPVPPPPPPPPPDPPDDPDDDDDDDPDDDDDDDPDPPCDPPPPPSPPVVVPPPPVVVNCVSVDDPPPPDDPDDD/DDPPDPPPPDDPDDDPDDPDDPPVQQFFPVCVVVVHDFPSDPPATPVCVVVVHRGHGARVVHGPDRCPPQPADDQPPDDDPPDPPPPDCPPDDPPDPPPVVVVVVCPPPPDVVPPDAFLLQVLVVQLQVPPPDVPVPPSPDRLQKDWADPSDPPRIDIFGNLALLSLQVLVQVLQVVLVHHGLSNLVNQQRCVLADDDADPDADADADDDPVVCVQLLVQCCLAPCLQQVLDDPVVLVVLVVVQNVQQVVDPVGNVVRDDLVSLLSLLLSLLSNQQSVCQVVLFRDPVSVSSLSNSVVSLVSLVVVLDSSSLNSLQSSLLSSVLLVSNSSSLVSLVVSVVSLVVVQLLDDDDDPPDCPDPVNLSSVSSNLSSLLSQLLSCSNRLDDGPDDDVSGPRDQDDPVSPGNPLNSLSSLLSVLSNCLSVQATVDGDLFPLSNLQSLQVSVVVLVVSLVVVCVPPVAQDPVNRPVPDDPSCLVSSLLSLLSSLSSLLSSLCSCLSHDVVVQLVSLCVCPPVRDCSVVSNCSLVSNLVSLLVNLVSVLVVVVVVRHDSSPALSSLLSSLSSLLSNCSVPVPDPCNVVSLVSSQSSLVVNLVSCVRSPGRVSSNVSSNVSSVSSVCVNVVPSPPVPPPPPPPPPDPPDDPDDDDDDDPDDDDDDDPDDPCPPPPPDSPPVVVPPPPVVVNCVSVPDPPDPDDDDDD

pLDDT: mean 74.34, std 29.6, range [15.89, 98.88]

Sequence (1396 aa):
MSNVGVASEGASPPRPPRSKRNRLSLACTQCRKRKVRCDASTPKCRNCVLRGDDCETFDPRRPNGPAVRRWPAKAPQGGTARRHSSISEHSSPSSLMSVQHERAASLARSGPKERHPSWIERAYQESQTTPDHVTDGQTNDSPDVVMNTDDTSHRVKYMGSSSMQCLCQFIDLCFERKGLEAIGPYFRWGMSFTEEFQLPLIAYLPDLPDMPLMEPLIEVFFNRTHPLVPVLDRASFVAEVTRLLELQQAHENGLQAAISSADAPALVTIYSVLALGMDDSEGTVSATATPYLTAAYSLTSHCLSLPYTSSVQGLLMLAIALRARSKEGQSWHLLGQAIRIGHSLGFHRQIVSSESTNHPDRRLHSRIWWACYALEKMMQLETGRPSVIEEFDCDQAFPDRSSGLSPYFVRWVSLSQIVGQIGEHIYRRKATSSLGLLSEIARLDQALLDWVEEGSEGPKSAQRAGWDSRVTEEEKPLALFLSLQYHQAQITLLRASLIFPEASFTREVNSHGSKLKGAARLLQGQNTCVEAARSIITQVAEFADSHAHFMLLTPTQTFLAAVTLALHTLKKPHKRMGRSDGELVRTASDYVADFYRRVGQSEELVKGVLELSRRMNQVLSGEGVVAEQAPRVSLQEAQDANPVQSAMSPSQFYDHGMEPLTFDPNDQFQDPFQDMPLDQFWAIMEGEFTTVSGQNFPMSNVGVASEGASPPRPPRSKRNRLSLACTQCRKRKVRCDASTPKCRNCVLRGDDCETFDPRRPNGPAVRRWPAKAPQGGTARRHSSISEHSSPSSLMSVQHERAASLARSGPKERHPSWIERAYQESQTTPDHVTDGQTNDSPDVVMNTDDTSHRVKYMGSSSMQCLCQFIDLCFERKGLEAIGPYFRWGMSFTEEFQLPLIAYLPDLPDMPLMEPLIEVFFNRTHPLVPVLDRASFVAEVTRLLELQQAHENGLQAAISSADAPALVTIYSVLALGMDDSEGTVSATATPYLTAAYSLTSHCLSLPYTSSVQGLLMLAIALRARSKEGQSWHLLGQAIRIGHSLGFHRQIVSSESTNHPDRRLHSRIWWACYALEKMMQLETGRPSVIEEFDCDQAFPDRSSGLSPYFVRWVSLSQIVGQIGEHIYRRKATSSLGLLSEIARLDQALLDWVEEGSEGPKSAQRAGWDSRVTEEEKPLALFLSLQYHQAQITLLRASLIFPEASFTREVNSHGSKLKGAARLLQGQNTCVEAARSIITQVAEFADSHAHFMLLTPTQTFLAAVTLALHTLKKPHKRMGRSDGELVRTASDYVADFYRRVGQSEELVKGVLELSRRMNQVLSGEGVVAEQAPRVSLQEAQDANPVQSAMSPSQFYDHGMEPLTFDPNDQFQDPFQDMPLDQFWAIMEGEFTTVSGQNFP

Secondary structure (DSSP, 8-state):
-----------------------GGGSBHHHHHTT------SSS-HHHHHHT----B-BTTBTTS---------------------------S--GGGTHHHHHHTTTS--S---PPPHHHHHHHHHHHSTT--------S-TT-EEEE-SSSS-EEEE-TTSHHHHHHHHHHHHHHTTPPPSGGGHHHHHHHHH-----SS---PPPPPHHHHHHHHHHIIIIITTT---S-HHHHHHHHHHHHHHHHHSTT-HHHH--GGGHHHHHHHHHHHHHHHHHHHTS--TTTHHHHHHHHHTHHHHHHS-SHHHHHHHHHHHHHHHHTT-HHHHHHHHHHHHHHHHHHTTTS----SS-TT-HHHHHHHHHHHHHHHHHHHHHHHH-PPPS--GGG--PPPP-GGG---HHHHHHHHHHHHHHHIIIIIIISPPS-HHHHHHHHHHHHHHHHHHHHHHHSSSTTSSSSS--TT--TTTHHHHHHHHHHHHHHHHHHHHHHHHS-HHHHHHHHHHHGGGSTTHHHHHTHHHHHHHHHHHHHHHHHHHHHTT---TTS-THHHHHHHHHHHHHHHH-TTSTTHHHHHHHHHHHHHHHHHHHHHHT--HHHHHHHHHHHHHHHHHHTT--------------STT--------------------------------GGGG--HHHHHHHHH------------/-----------------------GGGSBHHHHHTT------SSS-HHHHHHT----B-BTTBTTS------------------------------GGGTHHHHHHTTTS--S---PPPHHHHHHHHHHHSTT--------S-TT-EEEE-SSSS-EEEE-TTSHHHHHHHHHHHHHHTTPPPSGGGHHHHHHHHH-----SS---PPPPPHHHHHHHHHHIIIIITTT---S-HHHHHHHHHHHHHHHHHSTT-HHHH--GGGHHHHHHHHHHHHHHHHHHHTS--TTHHHHHHHHHHTHHHHHHS-SHHHHHHHHHHHHHHHHTT-HHHHHHHHHHHHHHHHHHTTTS----SS-TT-HHHHHHHHHHHHHHHHHHHHHHHH-PPPS--GGG--PPPP-GGG---HHHHHHHHHHHHHHHIIIIIIISPPS-HHHHHHHHHHHHHHHHHHHHHHHSSSTTSSSSS--TT--TTTHHHHHHHHHHHHHHHHHHHHHHHHS-HHHHHHHHHHHGGGSTTHHHHHTHHHHHHHHHHHHHHHHHHHHHTT---TTS-THHHHHHHHHHHHHHHH-TTSTTHHHHHHHHHHHHHHHHHHHHHHT--HHHHHHHHHHHHHHHHHHTT--------------S----------------------------------GGGG--HHHHHHHTT------------